Protein AF-A0A2Z5KDY7-F1 (afdb_monomer_lite)

Sequence (961 aa):
MNGAYDTPVAPAAYDPPRPTDVDALPHHDFATGDLTGWTVVSGTAFGDANVTTRTDWGWGGPFCQAETADDAAGHHLWGFNPAAGGDEATGVLRSATVVLGGDGVVDLLVSGGDDPDRLYAAVVRAAVVRADDGKVLAKATGRGVEQYRRVVFDLSAHRGERIYVEVVDRTTGGWGHINVDDVNVPVRRQHRPYTGPENTKGKERFPCHSQLIAHRGPCGKAPCLPHTVGSQAQDLRKREHDVTPATTSAFDLPDRLAHKAAPALIAGDERHFAAVADCLERSVAELTDRLEAERRAPGGKGRQAMDRDAEIHRLTARLRALRRFGLDLCLGHMVAADGSDPVYVGRLGLTDSEGRRLLVDWRSPAAEPFFGATHANPMGLASRRRYRWTDGRIADYWDEVFTADGADGHAALDDQSAFIASLGTNRSPRMRDVLGTIQADQDAIIRAGSRGALVVDGGPGTGKTVVALHRSAYLLYSDPRLGQHRRGGVLFVGPHRPYLSYVSDVLPSLGEEGVQTCVLRDLVEEGATAGEETDADVARLKSSADMVRAIEKAVRFYEEPPTEAMTVTTHWSDIRLGAADWAVAFEAAEPGTPHNEARDQVWEELLTILVDKHEGEVSEALLRTSLSQDRELLTAFDRAWPVLEATDLVGDLWSVPAYLRMCAPWLSRDEVRTLQRAEPQAWTVSDLPLLDAARQRLGDPETSRRTRLREAAVAAQRERMADVIDDLLQAHSYDDGEGVLVMLHGQDMRNSLVDESALPTATPDRLAGPFAHIVVDEAQELTDAEWRMLLLRCPSRSFTIVGDRAQARHGFTESWRERLERVGFDRIDLASLSINYRTPEEIMAEAEPVIRAALPDANVPVSIRSGGFPVVHGPVSDLRPVLDTWLAAHAEGTACVIGDPTFRPDSPRVRSLTPELSKGLEFDLVVLVDPEDFGTGIEGAVDHYVAMTRATQQLVVLTSS

Foldseek 3Di:
DDDPPPDADLQAPDDPDFDPQFDWFPCQFVLVLWQVQKDFPDWQLDGSLQWDLDQDPPPDHGQSAHCDPSRNSRTWGHSQPVVRQGLAIWTKMKGDKFAFATQNKKKKKKAFDDDQVAFKKFKWFADPPDRPVTDTPDIDGHDHDSHIGMDMDRRNVRHRTIIMIMGGFDGHDDRRTMIIGNTTGGGRDDPDDDDDDDDDDDDDDDDDDDDDDDDDDDDDDDDDDDDDDDDDDDDPDDDDDDDDPPDDFLADAPPVCVVCVDCLNCVVVRVLLVVVQVQLVVVLVVLVVVLVVLVPDDQDADPSNVVSVVSNVVSVLVNVLSVVARSQQWFWWFAFPVRDDIAIAGLDWTAGPVRRTSHDHCLDPVNLLQQQAALVRNVRTQKIKGFDDDPSHGHDMDMDGNDPVSPVRNPPPDLDDVLNVQLDDDSDPVVSRVVSVLRNLLSCLLQDDLFFEEEEAEDFQSCQVVSLLSSLLSCCVPPVCQDPVDQAHEEEEEADDVLVVVSVVVNVVSSDPRYHYDHLLVLFPCSVVAAADPDPLLLVVLLAPLVLQLLVVLQVVLLDFDQDWDWQDFPWDTFIGHRVLRVVLSVQQDPQDALLRSLVSSVVSSLVVRLVRDPDDDDSVVSSVRSVPRPVNVVNSCSSRPQDQLLVSQLCQQAPLVSVCSSRVVDDPVSSVVSHDPRSNSHHPSCRLNSLSNCSRNDDNCPVVLVVQQVVLLVVVLVVVVVVLVVVVVVPPDDDDPPVNVVVPDPVVSVVPDRPVPRDDPDDDSSNALHCEYEYAQQLQRGLSSLVSNCVSHVSNRYHYYHFQLLNLVHDQDDPVVSVVSSPTDDYHYRYRAERAQAAPQLLVVLVVLSCVQPVPGRRHHYSGHLVDHAAEEAPVCVVVVVVVVCVVDVDFAEEEEDDPPDDDPDPRYYYDYLSRLPSAAGQEYEYEALVPSDDHSNSSSSSSSRSSSHRRYYYYHYND

Structure (mmCIF, N/CA/C/O backbone):
data_AF-A0A2Z5KDY7-F1
#
_entry.id   AF-A0A2Z5KDY7-F1
#
loop_
_atom_site.group_PDB
_atom_site.id
_atom_site.type_symbol
_atom_site.label_atom_id
_atom_site.label_alt_id
_atom_site.label_comp_id
_atom_site.label_asym_id
_atom_site.label_entity_id
_atom_site.label_seq_id
_atom_site.pdbx_PDB_ins_code
_atom_site.Cartn_x
_atom_site.Cartn_y
_atom_site.Cartn_z
_atom_site.occupancy
_atom_site.B_iso_or_equiv
_atom_site.auth_seq_id
_atom_site.auth_comp_id
_atom_site.auth_asym_id
_atom_site.auth_atom_id
_atom_site.pdbx_PDB_model_num
ATOM 1 N N . MET A 1 1 ? -9.692 28.581 -15.760 1.00 26.81 1 MET A N 1
ATOM 2 C CA . MET A 1 1 ? -9.840 27.483 -16.732 1.00 26.81 1 MET A CA 1
ATOM 3 C C . MET A 1 1 ? -9.582 26.198 -15.975 1.00 26.81 1 MET A C 1
ATOM 5 O O . MET A 1 1 ? -8.531 26.080 -15.361 1.00 26.81 1 MET A O 1
ATOM 9 N N . ASN A 1 2 ? -10.598 25.343 -15.898 1.00 26.12 2 ASN A N 1
ATOM 10 C CA . ASN A 1 2 ? -10.528 24.025 -15.274 1.00 26.12 2 ASN A CA 1
ATOM 11 C C . ASN A 1 2 ? -9.865 23.035 -16.238 1.00 26.12 2 ASN A C 1
ATOM 13 O O . ASN A 1 2 ? -10.090 23.144 -17.441 1.00 26.12 2 ASN A O 1
ATOM 17 N N . GLY A 1 3 ? -9.146 22.050 -15.691 1.00 26.25 3 GLY A N 1
ATOM 18 C CA . GLY A 1 3 ? -8.931 20.762 -16.354 1.00 26.25 3 GLY A CA 1
ATOM 19 C C . GLY A 1 3 ? -7.475 20.348 -16.532 1.00 26.25 3 GLY A C 1
ATOM 20 O O . GLY A 1 3 ? -6.952 20.401 -17.636 1.00 26.25 3 GLY A O 1
ATOM 21 N N . ALA A 1 4 ? -6.854 19.868 -15.456 1.00 28.22 4 ALA A N 1
ATOM 22 C CA . ALA A 1 4 ? -5.738 18.937 -15.537 1.00 28.22 4 ALA A CA 1
ATOM 23 C C . ALA A 1 4 ? -6.299 17.534 -15.816 1.00 28.22 4 ALA A C 1
ATOM 25 O O . ALA A 1 4 ? -6.544 16.817 -14.862 1.00 28.22 4 ALA A O 1
ATOM 26 N N . TYR A 1 5 ? -6.560 17.199 -17.083 1.00 37.38 5 TYR A N 1
ATOM 27 C CA . TYR A 1 5 ? -6.760 15.842 -17.627 1.00 37.38 5 TYR A CA 1
ATOM 28 C C . TYR A 1 5 ? -6.625 15.961 -19.152 1.00 37.38 5 TYR A C 1
ATOM 30 O O . TYR A 1 5 ? -7.607 16.175 -19.852 1.00 37.38 5 TYR A O 1
ATOM 38 N N . ASP A 1 6 ? -5.387 15.942 -19.651 1.00 37.34 6 ASP A N 1
ATOM 39 C CA . ASP A 1 6 ? -5.067 16.182 -21.072 1.00 37.34 6 ASP A CA 1
ATOM 40 C C . ASP A 1 6 ? -4.493 14.930 -21.760 1.00 37.34 6 ASP A C 1
ATOM 42 O O . ASP A 1 6 ? -3.815 15.012 -22.780 1.00 37.34 6 ASP A O 1
ATOM 46 N N . THR A 1 7 ? -4.744 13.750 -21.188 1.00 36.41 7 THR A N 1
ATOM 47 C CA . THR A 1 7 ? -4.387 12.462 -21.792 1.00 36.41 7 THR A CA 1
ATOM 48 C C . THR A 1 7 ? -5.516 12.030 -22.735 1.00 36.41 7 THR A C 1
ATOM 50 O O . THR A 1 7 ? -6.668 12.012 -22.297 1.00 36.41 7 THR A O 1
ATOM 53 N N . PRO A 1 8 ? -5.247 11.662 -24.001 1.00 39.62 8 PRO A N 1
ATOM 54 C CA . PRO A 1 8 ? -6.239 10.978 -24.822 1.00 39.62 8 PRO A CA 1
ATOM 55 C C . PRO A 1 8 ? -6.511 9.605 -24.192 1.00 39.62 8 PRO A C 1
ATOM 57 O O . PRO A 1 8 ? -5.691 8.695 -24.269 1.00 39.62 8 PRO A O 1
ATOM 60 N N . VAL A 1 9 ? -7.632 9.483 -23.483 1.00 42.47 9 VAL A N 1
ATOM 61 C CA . VAL A 1 9 ? -8.119 8.205 -22.954 1.00 42.47 9 VAL A CA 1
ATOM 62 C C . VAL A 1 9 ? -8.743 7.448 -24.120 1.00 42.47 9 VAL A C 1
ATOM 64 O O . VAL A 1 9 ? -9.617 7.994 -24.791 1.00 42.47 9 VAL A O 1
ATOM 67 N N . ALA A 1 10 ? -8.302 6.210 -24.363 1.00 44.12 10 ALA A N 1
ATOM 68 C CA . ALA A 1 10 ? -8.981 5.310 -25.289 1.00 44.12 10 ALA A CA 1
ATOM 69 C C . ALA A 1 10 ? -10.461 5.190 -24.850 1.00 44.12 10 ALA A C 1
ATOM 71 O O . ALA A 1 10 ? -10.720 4.754 -23.726 1.00 44.12 10 ALA A O 1
ATOM 72 N N . PRO A 1 11 ? -11.430 5.600 -25.680 1.00 46.03 11 PRO A N 1
ATOM 73 C CA . PRO A 1 11 ? -12.824 5.800 -25.272 1.00 46.03 11 PRO A CA 1
ATOM 74 C C . PRO A 1 11 ? -13.507 4.5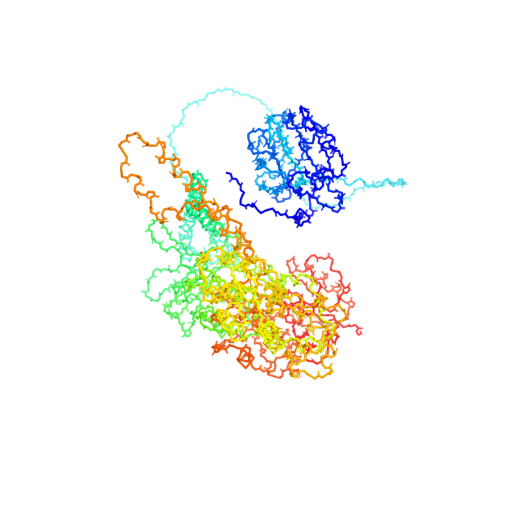66 -24.692 1.00 46.03 11 PRO A C 1
ATOM 76 O O . PRO A 1 11 ? -14.341 4.700 -23.806 1.00 46.03 11 PRO A O 1
ATOM 79 N N . ALA A 1 12 ? -13.110 3.374 -25.144 1.00 46.62 12 ALA A N 1
ATOM 80 C CA . ALA A 1 12 ? -13.675 2.102 -24.703 1.00 46.62 12 ALA A CA 1
ATOM 81 C C . ALA A 1 12 ? -13.376 1.758 -23.227 1.00 46.62 12 ALA A C 1
ATOM 83 O O . ALA A 1 12 ? -13.963 0.826 -22.686 1.00 46.62 12 ALA A O 1
ATOM 84 N N . ALA A 1 13 ? -12.456 2.472 -22.564 1.00 41.53 13 ALA A N 1
ATOM 85 C CA . ALA A 1 13 ? -11.949 2.108 -21.237 1.00 41.53 13 ALA A CA 1
ATOM 86 C C . ALA A 1 13 ? -12.475 2.976 -20.076 1.00 41.53 13 ALA A C 1
ATOM 88 O O . ALA A 1 13 ? -12.071 2.757 -18.932 1.00 41.53 13 ALA A O 1
ATOM 89 N N . TYR A 1 14 ? -13.337 3.967 -20.331 1.00 47.97 14 TYR A N 1
ATOM 90 C CA . TYR A 1 14 ? -13.803 4.896 -19.296 1.00 47.97 14 TYR A CA 1
ATOM 91 C C . TYR A 1 14 ? -15.318 4.811 -19.083 1.00 47.97 14 TYR A C 1
ATOM 93 O O . TYR A 1 14 ? -16.073 5.509 -19.748 1.00 47.97 14 TYR A O 1
ATOM 101 N N . ASP A 1 15 ? -15.743 4.002 -18.108 1.00 53.12 15 ASP A N 1
ATOM 102 C CA . ASP A 1 15 ? -17.080 4.090 -17.504 1.00 53.12 15 ASP A CA 1
ATOM 103 C C . ASP A 1 15 ? -16.909 4.375 -16.000 1.00 53.12 15 ASP A C 1
ATOM 105 O O . ASP A 1 15 ? -16.520 3.484 -15.233 1.00 53.12 15 ASP A O 1
ATOM 109 N N . PRO A 1 16 ? -17.077 5.631 -15.547 1.00 50.53 16 PRO A N 1
ATOM 110 C CA . PRO A 1 16 ? -16.961 5.946 -14.133 1.00 50.53 16 PRO A CA 1
ATOM 111 C C . PRO A 1 16 ? -18.096 5.253 -13.359 1.00 50.53 16 PRO A C 1
ATOM 113 O O . PRO A 1 16 ? -19.230 5.207 -13.839 1.00 50.53 16 PRO A O 1
ATOM 116 N N . PRO A 1 17 ? -17.845 4.728 -12.143 1.00 45.31 17 PRO A N 1
ATOM 117 C CA . PRO A 1 17 ? -18.868 4.046 -11.359 1.00 45.31 17 PRO A CA 1
ATOM 118 C C . PRO A 1 17 ? -20.034 4.996 -11.063 1.00 45.31 17 PRO A C 1
ATOM 120 O O . PRO A 1 17 ? -19.940 5.877 -10.206 1.00 45.31 17 PRO A O 1
ATOM 123 N N . ARG A 1 18 ? -21.152 4.819 -11.775 1.00 55.50 18 ARG A N 1
ATOM 124 C CA . ARG A 1 18 ? -22.355 5.630 -11.571 1.00 55.50 18 ARG A CA 1
ATOM 125 C C . ARG A 1 18 ? -23.028 5.208 -10.258 1.00 55.50 18 ARG A C 1
ATOM 127 O O . ARG A 1 18 ? -23.240 4.011 -10.039 1.00 55.50 18 ARG A O 1
ATOM 134 N N . PRO A 1 19 ? -23.399 6.152 -9.375 1.00 58.97 19 PRO A N 1
ATOM 135 C CA . PRO A 1 19 ? -24.232 5.850 -8.216 1.00 58.97 19 PRO A CA 1
ATOM 136 C C . PRO A 1 19 ? -25.509 5.103 -8.633 1.00 58.97 19 PRO A C 1
ATOM 138 O O . PRO A 1 19 ? -26.116 5.406 -9.658 1.00 58.97 19 PRO A O 1
ATOM 141 N N . THR A 1 20 ? -25.958 4.127 -7.843 1.00 57.06 20 THR A N 1
ATOM 142 C CA . THR A 1 20 ? -27.098 3.256 -8.201 1.00 57.06 20 THR A CA 1
ATOM 143 C C . THR A 1 20 ? -28.461 3.975 -8.236 1.00 57.06 20 THR A C 1
ATOM 145 O O . THR A 1 20 ? -29.475 3.380 -8.618 1.00 57.06 20 THR A O 1
ATOM 148 N N . ASP A 1 21 ? -28.506 5.256 -7.859 1.00 65.56 21 ASP A N 1
ATOM 149 C CA . ASP A 1 21 ? -29.701 6.096 -7.747 1.00 65.56 21 ASP A CA 1
ATOM 150 C C . ASP A 1 21 ? -29.864 7.149 -8.868 1.00 65.56 21 ASP A C 1
ATOM 152 O O . ASP A 1 21 ? -30.786 7.972 -8.802 1.00 65.56 21 ASP A O 1
ATOM 156 N N . VAL A 1 22 ? -29.041 7.103 -9.922 1.00 77.94 22 VAL A N 1
ATOM 157 C CA . VAL A 1 22 ? -29.132 8.000 -11.090 1.00 77.94 22 VAL A CA 1
ATOM 158 C C . VAL A 1 22 ? -29.428 7.275 -12.406 1.00 77.94 22 VAL A C 1
ATOM 160 O O . VAL A 1 22 ? -29.150 6.090 -12.556 1.00 77.94 22 VAL A O 1
ATOM 163 N N . ASP A 1 23 ? -30.014 8.005 -13.356 1.00 82.75 23 ASP A N 1
ATOM 164 C CA . ASP A 1 23 ? -30.161 7.617 -14.765 1.00 82.75 23 ASP A CA 1
ATOM 165 C C . ASP A 1 23 ? -29.117 8.354 -15.631 1.00 82.75 23 ASP A C 1
ATOM 167 O O . ASP A 1 23 ? -28.486 9.309 -15.176 1.00 82.75 23 ASP A O 1
ATOM 171 N N . ALA A 1 24 ? -28.942 7.932 -16.885 1.00 81.62 24 ALA A N 1
ATOM 172 C CA . ALA A 1 24 ? -28.132 8.642 -17.878 1.00 81.62 24 ALA A CA 1
ATOM 173 C C . ALA A 1 24 ? -28.938 9.749 -18.584 1.00 81.62 24 ALA A C 1
ATOM 175 O O . ALA A 1 24 ? -30.175 9.735 -18.587 1.00 81.62 24 ALA A O 1
ATOM 176 N N . LEU A 1 25 ? -28.244 10.693 -19.226 1.00 83.81 25 LEU A N 1
ATOM 177 C CA . LEU A 1 25 ? -28.882 11.589 -20.190 1.00 83.81 25 LEU A CA 1
ATOM 178 C C . LEU A 1 25 ? -29.445 10.750 -21.355 1.00 83.81 25 LEU A C 1
ATOM 180 O O . LEU A 1 25 ? -28.732 9.897 -21.879 1.00 83.81 25 LEU A O 1
ATOM 184 N N . PRO A 1 26 ? -30.705 10.955 -21.779 1.00 83.12 26 PRO A N 1
ATOM 185 C CA . PRO A 1 26 ? -31.254 10.230 -22.921 1.00 83.12 26 PRO A CA 1
ATOM 186 C C . PRO A 1 26 ? -30.438 10.486 -24.194 1.00 83.12 26 PRO A C 1
ATOM 188 O O . PRO A 1 26 ? -30.185 11.647 -24.513 1.00 83.12 26 PRO A O 1
ATOM 191 N N . HIS A 1 27 ? -30.090 9.420 -24.924 1.00 82.69 27 HIS A N 1
ATOM 192 C CA . HIS A 1 27 ? -29.301 9.475 -26.166 1.00 82.69 27 HIS A CA 1
ATOM 193 C C . HIS A 1 27 ? -27.972 10.232 -26.000 1.00 82.69 27 HIS A C 1
ATOM 195 O O . HIS A 1 27 ? -27.631 11.108 -26.796 1.00 82.69 27 HIS A O 1
ATOM 201 N N . HIS A 1 28 ? -27.251 9.938 -24.918 1.00 83.06 28 HIS A N 1
ATOM 202 C CA . HIS A 1 28 ? -25.968 10.567 -24.612 1.00 83.06 28 HIS A CA 1
ATOM 203 C C . HIS A 1 28 ? -24.824 10.226 -25.572 1.00 83.06 28 HIS A C 1
ATOM 205 O O . HIS A 1 28 ? -23.893 11.011 -25.705 1.00 83.06 28 HIS A O 1
ATOM 211 N N . ASP A 1 29 ? -24.922 9.084 -26.232 1.00 81.00 29 ASP A N 1
ATOM 212 C CA . ASP A 1 29 ? -23.902 8.403 -27.030 1.00 81.00 29 ASP A CA 1
ATOM 213 C C . ASP A 1 29 ? -24.326 8.263 -28.500 1.00 81.00 29 ASP A C 1
ATOM 215 O O . ASP A 1 29 ? -23.707 7.540 -29.259 1.00 81.00 29 ASP A O 1
ATOM 219 N N . PHE A 1 30 ? -25.419 8.918 -28.916 1.00 87.25 30 PHE A N 1
ATOM 220 C CA . PHE A 1 30 ? -25.912 8.922 -30.305 1.00 87.25 30 PHE A CA 1
ATOM 221 C C . PHE A 1 30 ? -26.147 7.534 -30.940 1.00 87.25 30 PHE A C 1
ATOM 223 O O . PHE A 1 30 ? -26.316 7.435 -32.156 1.00 87.25 30 PHE A O 1
ATOM 230 N N . ALA A 1 31 ? -26.279 6.488 -30.116 1.00 83.88 31 ALA A N 1
ATOM 231 C CA . ALA A 1 31 ? -26.423 5.081 -30.502 1.00 83.88 31 ALA A CA 1
ATOM 232 C C . ALA A 1 31 ? -27.543 4.777 -31.512 1.00 83.88 31 ALA A C 1
ATOM 234 O O . ALA A 1 31 ? -27.550 3.741 -32.175 1.00 83.88 31 ALA A O 1
ATOM 235 N N . THR A 1 32 ? -28.538 5.661 -31.621 1.00 81.62 32 THR A N 1
ATOM 236 C CA . THR A 1 32 ? -29.651 5.522 -32.566 1.00 81.62 32 THR A CA 1
ATOM 237 C C . THR A 1 32 ? -29.293 5.916 -34.000 1.00 81.62 32 THR A C 1
ATOM 239 O O . THR A 1 32 ? -30.111 5.702 -34.895 1.00 81.62 32 THR A O 1
ATOM 242 N N . GLY A 1 33 ? -28.095 6.464 -34.235 1.00 81.06 33 GLY A N 1
ATOM 243 C CA . GLY A 1 33 ? -27.651 6.936 -35.549 1.00 81.06 33 GLY A CA 1
ATOM 244 C C . GLY A 1 33 ? -28.365 8.203 -36.025 1.00 81.06 33 GLY A C 1
ATOM 245 O O . GLY A 1 33 ? -28.342 8.517 -37.213 1.00 81.06 33 GLY A O 1
ATOM 246 N N . ASP A 1 34 ? -29.021 8.915 -35.109 1.00 85.88 34 ASP A N 1
ATOM 247 C CA . ASP A 1 34 ? -29.758 10.152 -35.349 1.00 85.88 34 ASP A CA 1
ATOM 248 C C . ASP A 1 34 ? -29.672 11.081 -34.125 1.00 85.88 34 ASP A C 1
ATOM 250 O O . ASP A 1 34 ? -29.101 10.732 -33.090 1.00 85.88 34 ASP A O 1
ATOM 254 N N . LEU A 1 35 ? -30.236 12.286 -34.227 1.00 86.69 35 LEU A N 1
ATOM 255 C CA . LEU A 1 35 ? -30.256 13.254 -33.127 1.00 86.69 35 LEU A CA 1
ATOM 256 C C . LEU A 1 35 ? -31.479 13.095 -32.208 1.00 86.69 35 LEU A C 1
ATOM 258 O O . LEU A 1 35 ? -31.908 14.068 -31.577 1.00 86.69 35 LEU A O 1
ATOM 262 N N . THR A 1 36 ? -32.074 11.900 -32.109 1.00 84.75 36 THR A N 1
ATOM 263 C CA . THR A 1 36 ? -33.229 11.673 -31.227 1.00 84.75 36 THR A CA 1
ATOM 264 C C . THR A 1 36 ? -32.893 12.085 -29.788 1.00 84.75 36 THR A C 1
ATOM 266 O O . THR A 1 36 ? -31.851 11.746 -29.245 1.00 84.75 36 THR A O 1
ATOM 269 N N . GLY A 1 37 ? -33.765 12.874 -29.151 1.00 77.88 37 GLY A N 1
ATOM 270 C CA . GLY A 1 37 ? -33.530 13.410 -27.798 1.00 77.88 37 GLY A CA 1
ATOM 271 C C . GLY A 1 37 ? -32.736 14.723 -27.745 1.00 77.88 37 GLY A C 1
ATOM 272 O O . GLY A 1 37 ? -32.747 15.395 -26.707 1.00 77.88 37 GLY A O 1
ATOM 273 N N . TRP A 1 38 ? -32.151 15.147 -28.866 1.00 90.25 38 TRP A N 1
ATOM 274 C CA . TRP A 1 38 ? -31.514 16.448 -29.047 1.00 90.25 38 TRP A CA 1
ATOM 275 C C . TRP A 1 38 ? -32.331 17.324 -30.009 1.00 90.25 38 TRP A C 1
ATOM 277 O O . TRP A 1 38 ? -33.062 16.859 -30.875 1.00 90.25 38 TRP A O 1
ATOM 287 N N . THR A 1 39 ? -32.276 18.638 -29.815 1.00 90.06 39 THR A N 1
ATOM 288 C CA . THR A 1 39 ? -33.016 19.635 -30.593 1.00 90.06 39 THR A CA 1
ATOM 289 C C . THR A 1 39 ? -32.033 20.566 -31.279 1.00 90.06 39 THR A C 1
ATOM 291 O O . THR A 1 39 ? -31.266 21.262 -30.611 1.00 90.06 39 THR A O 1
ATOM 294 N N . VAL A 1 40 ? -32.079 20.625 -32.610 1.00 89.44 40 VAL A N 1
ATOM 295 C CA . VAL A 1 40 ? -31.365 21.650 -33.379 1.00 89.44 40 VAL A CA 1
ATOM 296 C C . VAL A 1 40 ? -32.079 22.982 -33.155 1.00 89.44 40 VAL A C 1
ATOM 298 O O . VAL A 1 40 ? -33.203 23.193 -33.606 1.00 89.44 40 VAL A O 1
ATOM 301 N N . VAL A 1 41 ? -31.445 23.872 -32.397 1.00 87.06 41 VAL A N 1
ATOM 302 C CA . VAL A 1 41 ? -31.995 25.179 -32.016 1.00 87.06 41 VAL A CA 1
ATOM 303 C C . VAL A 1 41 ? -31.903 26.162 -33.183 1.00 87.06 41 VAL A C 1
ATOM 305 O O . VAL A 1 41 ? -32.799 26.982 -33.376 1.00 87.06 41 VAL A O 1
ATOM 308 N N . SER A 1 42 ? -30.826 26.094 -33.971 1.00 87.19 42 SER A N 1
ATOM 309 C CA . SER A 1 42 ? -30.630 26.946 -35.149 1.00 87.19 42 SER A CA 1
ATOM 310 C C . SER A 1 42 ? -29.528 26.415 -36.065 1.00 87.19 42 SER A C 1
ATOM 312 O O . SER A 1 42 ? -28.658 25.682 -35.602 1.00 87.19 42 SER A O 1
ATOM 314 N N . GLY A 1 43 ? -29.529 26.855 -37.327 1.00 87.06 43 GLY A N 1
ATOM 315 C CA . GLY A 1 43 ? -28.455 26.587 -38.286 1.00 87.06 43 GLY A CA 1
ATOM 316 C C . GLY A 1 43 ? -28.528 25.217 -38.967 1.00 87.06 43 GLY A C 1
ATOM 317 O O . GLY A 1 43 ? -29.532 24.518 -38.854 1.00 87.06 43 GLY A O 1
ATOM 318 N N . THR A 1 44 ? -27.481 24.874 -39.718 1.00 85.00 44 THR A N 1
ATOM 319 C CA . THR A 1 44 ? -27.375 23.633 -40.509 1.00 85.00 44 THR A CA 1
ATOM 320 C C . THR A 1 44 ? -26.127 22.810 -40.190 1.00 85.00 44 THR A C 1
ATOM 322 O O . THR A 1 44 ? -25.909 21.809 -40.856 1.00 85.00 44 THR A O 1
ATOM 325 N N . ALA A 1 45 ? -25.318 23.203 -39.196 1.00 85.12 45 ALA A N 1
ATOM 326 C CA . ALA A 1 45 ? -24.138 22.429 -38.778 1.00 85.12 45 ALA A CA 1
ATOM 327 C C . ALA A 1 45 ? -24.478 21.056 -38.181 1.00 85.12 45 ALA A C 1
ATOM 329 O O . ALA A 1 45 ? -23.651 20.152 -38.198 1.00 85.12 45 ALA A O 1
ATOM 330 N N . PHE A 1 46 ? -25.695 20.894 -37.652 1.00 89.81 46 PHE A N 1
ATOM 331 C CA . PHE A 1 46 ? -26.118 19.673 -36.977 1.00 89.81 46 PHE A CA 1
ATOM 332 C C . PHE A 1 46 ? -27.411 19.135 -37.590 1.00 89.81 46 PHE A C 1
ATOM 334 O O . PHE A 1 46 ? -28.418 19.842 -37.666 1.00 89.81 46 PHE A O 1
ATOM 341 N N . GLY A 1 47 ? -27.388 17.866 -37.981 1.00 87.19 47 GLY A N 1
ATOM 342 C CA . GLY A 1 47 ? -28.534 17.076 -38.416 1.00 87.19 47 GLY A CA 1
ATOM 343 C C . GLY A 1 47 ? -28.221 15.583 -38.319 1.00 87.19 47 GLY A C 1
ATOM 344 O O . GLY A 1 47 ? -27.089 15.209 -38.028 1.00 87.19 47 GLY A O 1
ATOM 345 N N . ASP A 1 48 ? -29.199 14.720 -38.599 1.00 88.12 48 ASP A N 1
ATOM 346 C CA . ASP A 1 48 ? -29.006 13.260 -38.510 1.00 88.12 48 ASP A CA 1
ATOM 347 C C . ASP A 1 48 ? -27.880 12.765 -39.431 1.00 88.12 48 ASP A C 1
ATOM 349 O O . ASP A 1 48 ? -27.163 11.830 -39.103 1.00 88.12 48 ASP A O 1
ATOM 353 N N . ALA A 1 49 ? -27.651 13.451 -40.556 1.00 85.62 49 ALA A N 1
ATOM 354 C CA . ALA A 1 49 ? -26.540 13.156 -41.457 1.00 85.62 49 ALA A CA 1
ATOM 355 C C . ALA A 1 49 ? -25.154 13.380 -40.821 1.00 85.62 49 ALA A C 1
ATOM 357 O O . ALA A 1 49 ? -24.173 12.856 -41.337 1.00 85.62 49 ALA A O 1
ATOM 358 N N . ASN A 1 50 ? -25.042 14.155 -39.738 1.00 88.88 50 ASN A N 1
ATOM 359 C CA . ASN A 1 50 ? -23.786 14.396 -39.024 1.00 88.88 50 ASN A CA 1
ATOM 360 C C . ASN A 1 50 ? -23.461 13.300 -37.998 1.00 88.88 50 ASN A C 1
ATOM 362 O O . ASN A 1 50 ? -22.333 13.263 -37.512 1.00 88.88 50 ASN A O 1
ATOM 366 N N . VAL A 1 51 ? -24.407 12.412 -37.677 1.00 90.31 51 VAL A N 1
ATOM 367 C CA . VAL A 1 51 ? -24.137 11.235 -36.845 1.00 90.31 51 VAL A CA 1
ATOM 368 C C . VAL A 1 51 ? -23.576 10.135 -37.742 1.00 90.31 51 VAL A C 1
ATOM 370 O O . VAL A 1 51 ? -24.196 9.738 -38.728 1.00 90.31 51 VAL A O 1
ATOM 373 N N . THR A 1 52 ? -22.366 9.671 -37.443 1.00 88.31 52 THR A N 1
ATOM 374 C CA . THR A 1 52 ? -21.628 8.730 -38.292 1.00 88.31 52 THR A CA 1
ATOM 375 C C . THR A 1 52 ? -20.970 7.639 -37.458 1.00 88.31 52 THR A C 1
ATOM 377 O O . THR A 1 52 ? -20.686 7.840 -36.288 1.00 88.31 52 THR A O 1
ATOM 380 N N . THR A 1 53 ? -20.686 6.496 -38.081 1.00 88.25 53 THR A N 1
ATOM 381 C CA . THR A 1 53 ? -19.945 5.362 -37.492 1.00 88.25 53 THR A CA 1
ATOM 382 C C . THR A 1 53 ? -18.534 5.263 -38.079 1.00 88.25 53 THR A C 1
ATOM 384 O O . THR A 1 53 ? -18.003 4.173 -38.305 1.00 88.25 53 THR A O 1
ATOM 387 N N . ARG A 1 54 ? -17.960 6.394 -38.510 1.00 86.19 54 ARG A N 1
ATOM 388 C CA . ARG A 1 54 ? -16.657 6.377 -39.182 1.00 86.19 54 ARG A CA 1
ATOM 389 C C . ARG A 1 54 ? -15.584 6.305 -38.114 1.00 86.19 54 ARG A C 1
ATOM 391 O O . ARG A 1 54 ? -15.535 7.144 -37.238 1.00 86.19 54 ARG A O 1
ATOM 398 N N . THR A 1 55 ? -14.663 5.366 -38.244 1.00 81.88 55 THR A N 1
ATOM 399 C CA . THR A 1 55 ? -13.533 5.247 -37.314 1.00 81.88 55 THR A CA 1
ATOM 400 C C . THR A 1 55 ? -12.388 6.208 -37.642 1.00 81.88 55 THR A C 1
ATOM 402 O O . THR A 1 55 ? -11.511 6.413 -36.811 1.00 81.88 55 THR A O 1
ATOM 405 N N . ASP A 1 56 ? -12.383 6.808 -38.840 1.00 82.62 56 ASP A N 1
ATOM 406 C CA . ASP A 1 56 ? -11.378 7.769 -39.309 1.00 82.62 56 ASP A CA 1
ATOM 407 C C . ASP A 1 56 ? -11.987 8.944 -40.091 1.00 82.62 56 ASP A C 1
ATOM 409 O O . ASP A 1 56 ? -13.027 8.823 -40.757 1.00 82.62 56 ASP A O 1
ATOM 413 N N . TRP A 1 57 ? -11.282 10.078 -40.055 1.00 82.12 57 TRP A N 1
ATOM 414 C CA . TRP A 1 57 ? -11.613 11.285 -40.821 1.00 82.12 57 TRP A CA 1
ATOM 415 C C . TRP A 1 57 ? -10.962 11.316 -42.213 1.00 82.12 57 TRP A C 1
ATOM 417 O O . TRP A 1 57 ? -11.033 12.321 -42.903 1.00 82.12 57 TRP A O 1
ATOM 427 N N . GLY A 1 58 ? -10.322 10.234 -42.668 1.00 74.38 58 GLY A N 1
ATOM 428 C CA . GLY A 1 58 ? -9.874 10.068 -44.058 1.00 74.38 58 GLY A CA 1
ATOM 429 C C . GLY A 1 58 ? -8.547 10.719 -44.486 1.00 74.38 58 GLY A C 1
ATOM 430 O O . GLY A 1 58 ? -8.037 10.341 -45.540 1.00 74.38 58 GLY A O 1
ATOM 431 N N . TRP A 1 59 ? -7.947 11.644 -43.721 1.00 72.19 59 TRP A N 1
ATOM 432 C CA . TRP A 1 59 ? -6.666 12.295 -44.095 1.00 72.19 59 TRP A CA 1
ATOM 433 C C . TRP A 1 59 ? -5.652 12.501 -42.955 1.00 72.19 59 TRP A C 1
ATOM 435 O O . TRP A 1 59 ? -4.670 13.217 -43.148 1.00 72.19 59 TRP A O 1
ATOM 445 N N . GLY A 1 60 ? -5.832 11.891 -41.775 1.00 56.69 60 GLY A N 1
ATOM 446 C CA . GLY A 1 60 ? -4.868 12.107 -40.683 1.00 56.69 60 GLY A CA 1
ATOM 447 C C . GLY A 1 60 ? -4.953 11.261 -39.407 1.00 56.69 60 GLY A C 1
ATOM 448 O O . GLY A 1 60 ? -4.173 11.549 -38.506 1.00 56.69 60 GLY A O 1
ATOM 449 N N . GLY A 1 61 ? -5.825 10.250 -39.290 1.00 72.19 61 GLY A N 1
ATOM 450 C CA . GLY A 1 61 ? -5.875 9.371 -38.106 1.00 72.19 61 GLY A CA 1
ATOM 451 C C . GLY A 1 61 ? -7.285 8.908 -37.700 1.00 72.19 61 GLY A C 1
ATOM 452 O O . GLY A 1 61 ? -8.253 9.260 -38.381 1.00 72.19 61 GLY A O 1
ATOM 453 N N . PRO A 1 62 ? -7.399 8.080 -36.641 1.00 85.12 62 PRO A N 1
ATOM 454 C CA . PRO A 1 62 ? -8.674 7.586 -36.121 1.00 85.12 62 PRO A CA 1
ATOM 455 C C . PRO A 1 62 ? -9.327 8.570 -35.140 1.00 85.12 62 PRO A C 1
ATOM 457 O O . PRO A 1 62 ? -8.628 9.157 -34.312 1.00 85.12 62 PRO A O 1
ATOM 460 N N . PHE A 1 63 ? -10.660 8.698 -35.176 1.00 81.06 63 PHE A N 1
ATOM 461 C CA . PHE A 1 63 ? -11.428 9.572 -34.269 1.00 81.06 63 PHE A CA 1
ATOM 462 C C . PHE A 1 63 ? -11.223 9.224 -32.799 1.00 81.06 63 PHE A C 1
ATOM 464 O O . PHE A 1 63 ? -11.205 10.131 -31.967 1.00 81.06 63 PHE A O 1
ATOM 471 N N . CYS A 1 64 ? -11.043 7.935 -32.491 1.00 84.50 64 CYS A N 1
ATOM 472 C CA . CYS A 1 64 ? -11.142 7.423 -31.129 1.00 84.50 64 CYS A CA 1
ATOM 473 C C . CYS A 1 64 ? -12.467 7.893 -30.509 1.00 84.50 64 CYS A C 1
ATOM 475 O O . CYS A 1 64 ? -12.461 8.630 -29.532 1.00 84.50 64 CYS A O 1
ATOM 477 N N . GLN A 1 65 ? -13.589 7.508 -31.109 1.00 83.50 65 GLN A N 1
ATOM 478 C CA . GLN A 1 65 ? -14.941 7.704 -30.581 1.00 83.50 65 GLN A CA 1
ATOM 479 C C . GLN A 1 65 ? -15.324 6.598 -29.581 1.00 83.50 65 GLN A C 1
ATOM 481 O O . GLN A 1 65 ? -14.652 5.565 -29.523 1.00 83.50 65 GLN A O 1
ATOM 486 N N . ALA A 1 66 ? -16.362 6.811 -28.772 1.00 80.69 66 ALA A N 1
ATOM 487 C CA . ALA A 1 66 ? -16.810 5.831 -27.787 1.00 80.69 66 ALA A CA 1
ATOM 488 C C . ALA A 1 66 ? -17.380 4.566 -28.439 1.00 80.69 66 ALA A C 1
ATOM 490 O O . ALA A 1 66 ? -18.093 4.622 -29.434 1.00 80.69 66 ALA A O 1
ATOM 491 N N . GLU A 1 67 ? -17.072 3.416 -27.841 1.00 73.94 67 GLU A N 1
ATOM 492 C CA . GLU A 1 67 ? -17.705 2.133 -28.142 1.00 73.94 67 GLU A CA 1
ATOM 493 C C . GLU A 1 67 ? -18.288 1.620 -26.825 1.00 73.94 67 GLU A C 1
ATOM 495 O O . GLU A 1 67 ? -17.549 1.244 -25.911 1.00 73.94 67 GLU A O 1
ATOM 500 N N . THR A 1 68 ? -19.612 1.672 -26.690 1.00 65.19 68 THR A N 1
ATOM 501 C CA . THR A 1 68 ? -20.314 1.230 -25.478 1.00 65.19 68 THR A CA 1
ATOM 502 C C . THR A 1 68 ? -20.988 -0.118 -25.724 1.00 65.19 68 THR A C 1
ATOM 504 O O . THR A 1 68 ? -21.167 -0.553 -26.862 1.00 65.19 68 THR A O 1
ATOM 507 N N . ALA A 1 69 ? -21.391 -0.811 -24.655 1.00 62.38 69 ALA A N 1
ATOM 508 C CA . ALA A 1 69 ? -22.147 -2.060 -24.788 1.00 62.38 69 ALA A CA 1
ATOM 509 C C . ALA A 1 69 ? -23.497 -1.863 -25.512 1.00 62.38 69 ALA A C 1
ATOM 511 O O . ALA A 1 69 ? -23.994 -2.801 -26.138 1.00 62.38 69 ALA A O 1
ATOM 512 N N . ASP A 1 70 ? -24.060 -0.653 -25.431 1.00 61.53 70 ASP A N 1
ATOM 513 C CA . ASP A 1 70 ? -25.320 -0.267 -26.066 1.00 61.53 70 ASP A CA 1
ATOM 514 C C . ASP A 1 70 ? -25.120 0.298 -27.492 1.00 61.53 70 ASP A C 1
ATOM 516 O O . ASP A 1 70 ? -26.057 0.256 -28.291 1.00 61.53 70 ASP A O 1
ATOM 520 N N . ASP A 1 71 ? -23.898 0.722 -27.850 1.00 63.94 71 ASP A N 1
ATOM 521 C CA . ASP A 1 71 ? -23.499 1.142 -29.198 1.00 63.94 71 ASP A CA 1
ATOM 522 C C . ASP A 1 71 ? -22.150 0.558 -29.651 1.00 63.94 71 ASP A C 1
ATOM 524 O O . ASP A 1 71 ? -21.113 1.223 -29.706 1.00 63.94 71 ASP A O 1
ATOM 528 N N . ALA A 1 72 ? -22.180 -0.709 -30.061 1.00 65.62 72 ALA A N 1
ATOM 529 C CA . ALA A 1 72 ? -21.009 -1.390 -30.612 1.00 65.62 72 ALA A CA 1
ATOM 530 C C . ALA A 1 72 ? -20.579 -0.871 -32.003 1.00 65.62 72 ALA A C 1
ATOM 532 O O . ALA A 1 72 ? -19.558 -1.314 -32.525 1.00 65.62 72 ALA A O 1
ATOM 533 N N . ALA A 1 73 ? -21.369 0.000 -32.643 1.00 70.88 73 ALA A N 1
ATOM 534 C CA . ALA A 1 73 ? -21.037 0.582 -33.944 1.00 70.88 73 ALA A CA 1
ATOM 535 C C . ALA A 1 73 ? -20.272 1.914 -33.821 1.00 70.88 73 ALA A C 1
ATOM 537 O O . ALA A 1 73 ? -19.749 2.391 -34.832 1.00 70.88 73 ALA A O 1
ATOM 538 N N . GLY A 1 74 ? -20.194 2.481 -32.610 1.00 80.00 74 GLY A N 1
ATOM 539 C CA . GLY A 1 74 ? -19.465 3.708 -32.300 1.00 80.00 74 GLY A CA 1
ATOM 540 C C . GLY A 1 74 ? -19.993 4.909 -33.076 1.00 80.00 74 GLY A C 1
ATOM 541 O O . GLY A 1 74 ? -19.254 5.510 -33.862 1.00 80.00 74 GLY A O 1
ATOM 542 N N . HIS A 1 75 ? -21.283 5.212 -32.926 1.00 89.38 75 HIS A N 1
ATOM 543 C CA . HIS A 1 75 ? -21.882 6.415 -33.481 1.00 89.38 75 HIS A CA 1
ATOM 544 C C . HIS A 1 75 ? -21.360 7.641 -32.744 1.00 89.38 75 HIS A C 1
ATOM 546 O O . HIS A 1 75 ? -21.251 7.662 -31.528 1.00 89.38 75 HIS A O 1
ATOM 552 N N . HIS A 1 76 ? -21.071 8.695 -33.494 1.00 91.00 76 HIS A N 1
ATOM 553 C CA . HIS A 1 76 ? -20.607 9.950 -32.923 1.00 91.00 76 HIS A CA 1
ATOM 554 C C . HIS A 1 76 ? -21.017 11.129 -33.805 1.00 91.00 76 HIS A C 1
ATOM 556 O O . HIS A 1 76 ? -21.273 10.974 -35.006 1.00 91.00 76 HIS A O 1
ATOM 562 N N . LEU A 1 77 ? -21.083 12.329 -33.221 1.00 92.56 77 LEU A N 1
ATOM 563 C CA . LEU A 1 77 ? -21.435 13.544 -33.952 1.00 92.56 77 LEU A CA 1
ATOM 564 C C . LEU A 1 77 ? -20.188 14.158 -34.598 1.00 92.56 77 LEU A C 1
ATOM 566 O O . LEU A 1 77 ? -19.362 14.769 -33.914 1.00 92.56 77 LEU A O 1
ATOM 570 N N . TRP A 1 78 ? -20.092 14.039 -35.923 1.00 91.81 78 TRP A N 1
ATOM 571 C CA . TRP A 1 78 ? -19.039 14.643 -36.737 1.00 91.81 78 TRP A CA 1
ATOM 572 C C . TRP A 1 78 ? -19.527 15.944 -37.390 1.00 91.81 78 TRP A C 1
ATOM 574 O O . TRP A 1 78 ? -20.258 15.939 -38.389 1.00 91.81 78 TRP A O 1
ATOM 584 N N . GLY A 1 79 ? -19.113 17.076 -36.816 1.00 85.88 79 GLY A N 1
ATOM 585 C CA . GLY A 1 79 ? -19.521 18.418 -37.231 1.00 85.88 79 GLY A CA 1
ATOM 586 C C . GLY A 1 79 ? -19.034 18.806 -38.627 1.00 85.88 79 GLY A C 1
ATOM 587 O O . GLY A 1 79 ? -19.746 19.506 -39.337 1.00 85.88 79 GLY A O 1
ATOM 588 N N . PHE A 1 80 ? -17.879 18.294 -39.073 1.00 87.06 80 PHE A N 1
ATOM 589 C CA . PHE A 1 80 ? -17.353 18.612 -40.404 1.00 87.06 80 PHE A CA 1
ATOM 590 C C . PHE A 1 80 ? -18.152 17.976 -41.543 1.00 87.06 80 PHE A C 1
ATOM 592 O O . PHE A 1 80 ? -18.126 18.531 -42.631 1.00 87.06 80 PHE A O 1
ATOM 599 N N . ASN A 1 81 ? -18.792 16.810 -41.347 1.00 83.31 81 ASN A N 1
ATOM 600 C CA . ASN A 1 81 ? -19.198 15.883 -42.419 1.00 83.31 81 ASN A CA 1
ATOM 601 C C . ASN A 1 81 ? -19.364 16.554 -43.812 1.00 83.31 81 ASN A C 1
ATOM 603 O O . ASN A 1 81 ? -20.306 17.330 -44.020 1.00 83.31 81 ASN A O 1
ATOM 607 N N . PRO A 1 82 ? -18.498 16.241 -44.802 1.00 77.38 82 PRO A N 1
ATOM 608 C CA . PRO A 1 82 ? -18.453 16.967 -46.072 1.00 77.38 82 PRO A CA 1
ATOM 609 C C . PRO A 1 82 ? -19.736 16.812 -46.901 1.00 77.38 82 PRO A C 1
ATOM 611 O O . PRO A 1 82 ? -20.014 17.636 -47.770 1.00 77.38 82 PRO A O 1
ATOM 614 N N . ALA A 1 83 ? -20.539 15.775 -46.636 1.00 76.56 83 ALA A N 1
ATOM 615 C CA . ALA A 1 83 ? -21.845 15.579 -47.262 1.00 76.56 83 ALA A CA 1
ATOM 616 C C . ALA A 1 83 ? -22.970 16.409 -46.606 1.00 76.56 83 ALA A C 1
ATOM 618 O O . ALA A 1 83 ? -24.054 16.513 -47.179 1.00 76.56 83 ALA A O 1
ATOM 619 N N . ALA A 1 84 ? -22.717 16.998 -45.432 1.00 75.81 84 ALA A N 1
ATOM 620 C CA . ALA A 1 84 ? -23.683 17.718 -44.602 1.00 75.81 84 ALA A CA 1
ATOM 621 C C . ALA A 1 84 ? -23.344 19.210 -44.391 1.00 75.81 84 ALA A C 1
ATOM 623 O O . ALA A 1 84 ? -23.983 19.867 -43.578 1.00 75.81 84 ALA A O 1
ATOM 624 N N . GLY A 1 85 ? -22.400 19.773 -45.154 1.00 73.25 85 GLY A N 1
ATOM 625 C CA . GLY A 1 85 ? -22.142 21.220 -45.180 1.00 73.25 85 GLY A CA 1
ATOM 626 C C . GLY A 1 85 ? -20.703 21.639 -44.894 1.00 73.25 85 GLY A C 1
ATOM 627 O O . GLY A 1 85 ? -20.359 22.778 -45.209 1.00 73.25 85 GLY A O 1
ATOM 628 N N . GLY A 1 86 ? -19.845 20.735 -44.409 1.00 83.25 86 GLY A N 1
ATOM 629 C CA . GLY A 1 86 ? -18.442 21.077 -44.194 1.00 83.25 86 GLY A CA 1
ATOM 630 C C . GLY A 1 86 ? -18.225 22.053 -43.038 1.00 83.25 86 GLY A C 1
ATOM 631 O O . GLY A 1 86 ? -19.141 22.445 -42.321 1.00 83.25 86 GLY A O 1
ATOM 632 N N . ASP A 1 87 ? -17.005 22.564 -43.012 1.00 84.94 87 ASP A N 1
ATOM 633 C CA . ASP A 1 87 ? -16.517 23.715 -42.242 1.00 84.94 87 ASP A CA 1
ATOM 634 C C . ASP A 1 87 ? -17.248 25.061 -42.471 1.00 84.94 87 ASP A C 1
ATOM 636 O O . ASP A 1 87 ? -16.858 26.090 -41.918 1.00 84.94 87 ASP A O 1
ATOM 640 N N . GLU A 1 88 ? -18.241 25.111 -43.362 1.00 84.19 88 GLU A N 1
ATOM 641 C CA . GLU A 1 88 ? -18.995 26.333 -43.690 1.00 84.19 88 GLU A CA 1
ATOM 642 C C . GLU A 1 88 ? -20.378 26.360 -43.020 1.00 84.19 88 GLU A C 1
ATOM 644 O O . GLU A 1 88 ? -21.076 27.381 -43.040 1.00 84.19 88 GLU A O 1
ATOM 649 N N . ALA A 1 89 ? -20.808 25.236 -42.442 1.00 86.75 89 ALA A N 1
ATOM 650 C CA . ALA A 1 89 ? -22.072 25.143 -41.738 1.00 86.75 89 ALA A CA 1
ATOM 651 C C . ALA A 1 89 ? -21.935 25.700 -40.314 1.00 86.75 89 ALA A C 1
ATOM 653 O O . ALA A 1 89 ? -20.944 25.489 -39.640 1.00 86.75 89 ALA A O 1
ATOM 654 N N . THR A 1 90 ? -22.960 26.404 -39.830 1.00 89.81 90 THR A N 1
ATOM 655 C CA . THR A 1 90 ? -23.021 26.892 -38.439 1.00 89.81 90 THR A CA 1
ATOM 656 C C . THR A 1 90 ? -24.354 26.493 -37.824 1.00 89.81 90 THR A C 1
ATOM 658 O O . THR A 1 90 ? -25.343 26.317 -38.544 1.00 89.81 90 THR A O 1
ATOM 661 N N . GLY A 1 91 ? -24.415 26.315 -36.508 1.00 90.50 91 GLY A N 1
ATOM 662 C CA . GLY A 1 91 ? -25.628 25.912 -35.811 1.00 90.50 91 GLY A CA 1
ATOM 663 C C . GLY A 1 91 ? -25.488 25.752 -34.303 1.00 90.50 91 GLY A C 1
ATOM 664 O O . GLY A 1 91 ? -24.433 25.957 -33.713 1.00 90.50 91 GLY A O 1
ATOM 665 N N . VAL A 1 92 ? -26.602 25.424 -33.653 1.00 91.25 92 VAL A N 1
ATOM 666 C CA . VAL A 1 92 ? -26.663 25.140 -32.214 1.00 91.25 92 VAL A CA 1
ATOM 667 C C . VAL A 1 92 ? -27.530 23.910 -31.990 1.00 91.25 92 VAL A C 1
ATOM 669 O O . VAL A 1 92 ? -28.669 23.871 -32.456 1.00 91.25 92 VAL A O 1
ATOM 672 N N . LEU A 1 93 ? -27.012 22.940 -31.246 1.00 93.44 93 LEU A N 1
ATOM 673 C CA . LEU A 1 93 ? -27.688 21.710 -30.849 1.00 93.44 93 LEU A CA 1
ATOM 674 C C . LEU A 1 93 ? -27.866 21.688 -29.327 1.00 93.44 93 LEU A C 1
ATOM 676 O O . LEU A 1 93 ? -26.968 22.077 -28.587 1.00 93.44 93 LEU A O 1
ATOM 680 N N . ARG A 1 94 ? -29.024 21.239 -28.838 1.00 93.06 94 ARG A N 1
ATOM 681 C CA . ARG A 1 94 ? -29.348 21.243 -27.407 1.00 93.06 94 ARG A CA 1
ATOM 682 C C . ARG A 1 94 ? -29.975 19.924 -26.965 1.00 93.06 94 ARG A C 1
ATOM 684 O O . ARG A 1 94 ? -30.908 19.451 -27.599 1.00 93.06 94 ARG A O 1
ATOM 691 N N . SER A 1 95 ? -29.508 19.360 -25.859 1.00 92.75 95 SER A N 1
ATOM 692 C CA . SER A 1 95 ? -30.087 18.149 -25.251 1.00 92.75 95 SER A CA 1
ATOM 693 C C . SER A 1 95 ? -31.370 18.436 -24.460 1.00 92.75 95 SER A C 1
ATOM 695 O O . SER A 1 95 ? -31.746 19.587 -24.205 1.00 92.75 95 SER A O 1
ATOM 697 N N . ALA A 1 96 ? -32.041 17.369 -24.023 1.00 88.19 96 ALA A N 1
ATOM 698 C CA . ALA A 1 96 ? -33.145 17.456 -23.076 1.00 88.19 96 ALA A CA 1
ATOM 699 C C . ALA A 1 96 ? -32.717 18.100 -21.742 1.00 88.19 96 ALA A C 1
ATOM 701 O O . ALA A 1 96 ? -31.645 17.838 -21.201 1.00 88.19 96 ALA A O 1
ATOM 702 N N . THR A 1 97 ? -33.597 18.920 -21.158 1.00 89.75 97 THR A N 1
ATOM 703 C CA . THR A 1 97 ? -33.356 19.489 -19.824 1.00 89.75 97 THR A CA 1
ATOM 704 C C . THR A 1 97 ? -33.593 18.446 -18.734 1.00 89.75 97 THR A C 1
ATOM 706 O O . THR A 1 97 ? -34.720 17.979 -18.550 1.00 89.75 97 THR A O 1
ATOM 709 N N . VAL A 1 98 ? -32.558 18.166 -17.948 1.00 90.31 98 VAL A N 1
ATOM 710 C CA . VAL A 1 98 ? -32.542 17.169 -16.869 1.00 90.31 98 VAL A CA 1
ATOM 711 C C . VAL A 1 98 ? -32.203 17.804 -15.520 1.00 90.31 98 VAL A C 1
ATOM 713 O O . VAL A 1 98 ? -31.798 18.962 -15.449 1.00 90.31 98 VAL A O 1
ATOM 716 N N . VAL A 1 99 ? -32.419 17.074 -14.422 1.00 89.94 99 VAL A N 1
ATOM 717 C CA . VAL A 1 99 ? -32.007 17.504 -13.075 1.00 89.94 99 VAL A CA 1
ATOM 718 C C . VAL A 1 99 ? -30.705 16.799 -12.724 1.00 89.94 99 VAL A C 1
ATOM 720 O O . VAL A 1 99 ? -30.686 15.569 -12.692 1.00 89.94 99 VAL A O 1
ATOM 723 N N . LEU A 1 100 ? -29.652 17.565 -12.433 1.00 88.88 100 LEU A N 1
ATOM 724 C CA . LEU A 1 100 ? -28.342 17.011 -12.093 1.00 88.88 100 LEU A CA 1
ATOM 725 C C . LEU A 1 100 ? -28.422 16.221 -10.773 1.00 88.88 100 LEU A C 1
ATOM 727 O O . LEU A 1 100 ? -28.844 16.754 -9.743 1.00 88.88 100 LEU A O 1
ATOM 731 N N . GLY A 1 101 ? -28.057 14.943 -10.817 1.00 84.94 101 GLY A N 1
ATOM 732 C CA . GLY A 1 101 ? -28.038 13.994 -9.703 1.00 84.94 101 GLY A CA 1
ATOM 733 C C . GLY A 1 101 ? -26.628 13.483 -9.399 1.00 84.94 101 GLY A C 1
ATOM 734 O O . GLY A 1 101 ? -25.645 14.109 -9.784 1.00 84.94 101 GLY A O 1
ATOM 735 N N . GLY A 1 102 ? -26.528 12.355 -8.691 1.00 85.12 102 GLY A N 1
ATOM 736 C CA . GLY A 1 102 ? -25.264 11.625 -8.512 1.00 85.12 102 GLY A CA 1
ATOM 737 C C . GLY A 1 102 ? -24.234 12.417 -7.720 1.00 85.12 102 GLY A C 1
ATOM 738 O O . GLY A 1 102 ? -24.613 13.139 -6.801 1.00 85.12 102 GLY A O 1
ATOM 739 N N . ASP A 1 103 ? -22.959 12.304 -8.074 1.00 81.31 103 ASP A N 1
ATOM 740 C CA . ASP A 1 103 ? -21.845 13.120 -7.566 1.00 81.31 103 ASP A CA 1
ATOM 741 C C . ASP A 1 103 ? -21.786 14.527 -8.198 1.00 81.31 103 ASP A C 1
ATOM 743 O O . ASP A 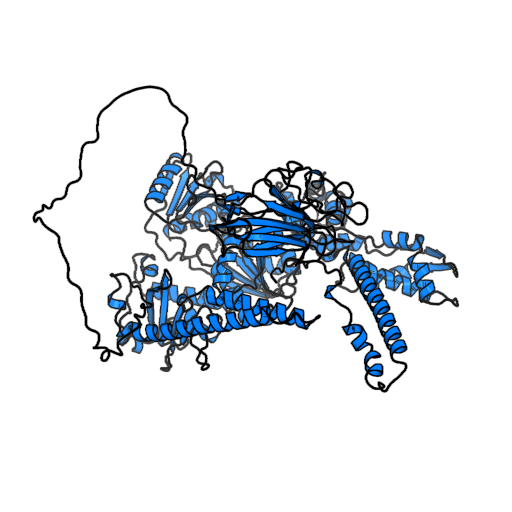1 103 ? -21.122 15.421 -7.673 1.00 81.31 103 ASP A O 1
ATOM 747 N N . GLY A 1 104 ? -22.560 14.758 -9.263 1.00 83.00 104 GLY A N 1
ATOM 748 C CA . GLY A 1 104 ? -22.593 16.006 -10.017 1.00 83.00 104 GLY A CA 1
ATOM 749 C C . GLY A 1 104 ? -21.427 16.166 -10.992 1.00 83.00 104 GLY A C 1
ATOM 750 O O . GLY A 1 104 ? -21.213 17.277 -11.473 1.00 83.00 104 GLY A O 1
ATOM 751 N N . VAL A 1 105 ? -20.679 15.101 -11.286 1.00 87.56 105 VAL A N 1
ATOM 752 C CA . VAL A 1 105 ? -19.626 15.107 -12.306 1.00 87.56 105 VAL A CA 1
ATOM 753 C C . VAL A 1 105 ? -20.256 14.831 -13.671 1.00 87.56 105 VAL A C 1
ATOM 755 O O . VAL A 1 105 ? -21.045 13.905 -13.815 1.00 87.56 105 VAL A O 1
ATOM 758 N N . VAL A 1 106 ? -19.953 15.668 -14.662 1.00 88.06 106 VAL A N 1
ATOM 759 C CA . VAL A 1 106 ? -20.408 15.519 -16.054 1.00 88.06 106 VAL A CA 1
ATOM 760 C C . VAL A 1 106 ? -19.192 15.360 -16.944 1.00 88.06 106 VAL A C 1
ATOM 762 O O . VAL A 1 106 ? -18.274 16.168 -16.832 1.00 88.06 106 VAL A O 1
ATOM 765 N N . ASP A 1 107 ? -19.189 14.405 -17.861 1.00 89.69 107 ASP A N 1
ATOM 766 C CA . ASP A 1 107 ? -18.121 14.263 -18.849 1.00 89.69 107 ASP A CA 1
ATOM 767 C C . ASP A 1 107 ? -18.656 14.108 -20.272 1.00 89.69 107 ASP A C 1
ATOM 769 O O . ASP A 1 107 ? -19.816 13.766 -20.477 1.00 89.69 107 ASP A O 1
ATOM 773 N N . LEU A 1 108 ? -17.831 14.465 -21.255 1.00 92.12 108 LEU A N 1
ATOM 774 C CA . LEU A 1 108 ? -18.129 14.299 -22.677 1.00 92.12 108 LEU A CA 1
ATOM 775 C C . LEU A 1 108 ? -16.848 14.213 -23.504 1.00 92.12 108 LEU A C 1
ATOM 777 O O . LEU A 1 108 ? -15.805 14.739 -23.102 1.00 92.12 108 LEU A O 1
ATOM 781 N N . LEU A 1 109 ? -16.927 13.590 -24.675 1.00 90.69 109 LEU A N 1
ATOM 782 C CA . LEU A 1 109 ? -15.884 13.642 -25.693 1.00 90.69 109 LEU A CA 1
ATOM 783 C C . LEU A 1 109 ? -16.085 14.871 -26.588 1.00 90.69 109 LEU A C 1
ATOM 785 O O . LEU A 1 109 ? -17.196 15.158 -27.029 1.00 90.69 109 LEU A O 1
ATOM 789 N N . VAL A 1 110 ? -15.006 15.608 -26.863 1.00 92.38 110 VAL A N 1
ATOM 790 C CA . VAL A 1 110 ? -15.020 16.769 -27.771 1.00 92.38 110 VAL A CA 1
ATOM 791 C C . VAL A 1 110 ? -13.787 16.790 -28.676 1.00 92.38 110 VAL A C 1
ATOM 793 O O . VAL A 1 110 ? -12.687 16.461 -28.230 1.00 92.38 110 VAL A O 1
ATOM 796 N N . SER A 1 111 ? -13.949 17.199 -29.934 1.00 89.44 111 SER A N 1
ATOM 797 C CA . SER A 1 111 ? -12.858 17.508 -30.876 1.00 89.44 111 SER A CA 1
ATOM 798 C C . SER A 1 111 ? -13.300 18.558 -31.908 1.00 89.44 111 SER A C 1
ATOM 800 O O . SER A 1 111 ? -14.376 19.140 -31.765 1.00 89.44 111 SER A O 1
ATOM 802 N N . GLY A 1 112 ? -12.464 18.876 -32.897 1.00 89.81 112 GLY A N 1
ATOM 803 C CA . GLY A 1 112 ? -12.703 19.934 -33.887 1.00 89.81 112 GLY A CA 1
ATOM 804 C C . GLY A 1 112 ? -11.926 21.221 -33.588 1.00 89.81 112 GLY A C 1
ATOM 805 O O . GLY A 1 112 ? -10.849 21.185 -32.976 1.00 89.81 112 GLY A O 1
ATOM 806 N N . GLY A 1 113 ? -12.454 22.364 -34.028 1.00 87.56 113 GLY A N 1
ATOM 807 C CA . GLY A 1 113 ? -11.791 23.668 -33.936 1.00 87.56 113 GLY A CA 1
ATOM 808 C C . GLY A 1 113 ? -11.544 24.176 -32.510 1.00 87.56 113 GLY A C 1
ATOM 809 O O . GLY A 1 113 ? -12.240 23.815 -31.562 1.00 87.56 113 GLY A O 1
ATOM 810 N N . ASP A 1 114 ? -10.522 25.023 -32.358 1.00 90.94 114 ASP A N 1
ATOM 811 C CA . ASP A 1 114 ? -10.131 25.655 -31.088 1.00 90.94 114 ASP A CA 1
ATOM 812 C C . ASP A 1 114 ? -10.622 27.109 -31.023 1.00 90.94 114 ASP A C 1
ATOM 814 O O . ASP A 1 114 ? -9.860 28.059 -31.209 1.00 90.94 114 ASP A O 1
ATOM 818 N N . ASP A 1 115 ? -11.927 27.288 -30.813 1.00 86.50 115 ASP A N 1
ATOM 819 C CA . ASP A 1 115 ? -12.522 28.607 -30.584 1.00 86.50 115 ASP A CA 1
ATOM 820 C C . ASP A 1 115 ? -13.500 28.532 -29.405 1.00 86.50 115 ASP A C 1
ATOM 822 O O . ASP A 1 115 ? -14.698 28.334 -29.599 1.00 86.50 115 ASP A O 1
ATOM 826 N N . PRO A 1 116 ? -13.045 28.742 -28.158 1.00 85.00 116 PRO A N 1
ATOM 827 C CA . PRO A 1 116 ? -13.895 28.578 -26.983 1.00 85.00 116 PRO A CA 1
ATOM 828 C C . PRO A 1 116 ? -15.081 29.548 -26.929 1.00 85.00 116 PRO A C 1
ATOM 830 O O . PRO A 1 116 ? -15.976 29.346 -26.104 1.00 85.00 116 PRO A O 1
ATOM 833 N N . ASP A 1 117 ? -15.112 30.605 -27.744 1.00 84.88 117 ASP A N 1
ATOM 834 C CA . ASP A 1 117 ? -16.189 31.596 -27.757 1.00 84.88 117 ASP A CA 1
ATOM 835 C C . ASP A 1 117 ? -17.231 31.348 -28.852 1.00 84.88 117 ASP A C 1
ATOM 837 O O . ASP A 1 117 ? -18.363 31.832 -28.728 1.00 84.88 117 ASP A O 1
ATOM 841 N N . ARG A 1 118 ? -16.889 30.583 -29.895 1.00 86.56 118 ARG A N 1
ATOM 842 C CA . ARG A 1 118 ? -17.775 30.319 -31.044 1.00 86.56 118 ARG A CA 1
ATOM 843 C C . ARG A 1 118 ? -17.949 28.841 -31.400 1.00 86.56 118 ARG A C 1
ATOM 845 O O . ARG A 1 118 ? -18.946 28.531 -32.043 1.00 86.56 118 ARG A O 1
ATOM 852 N N . LEU A 1 119 ? -17.050 27.967 -30.955 1.00 88.06 119 LEU A N 1
ATOM 853 C CA . LEU A 1 119 ? -17.057 26.513 -31.127 1.00 88.06 119 LEU A CA 1
ATOM 854 C C . LEU A 1 119 ? -16.953 25.847 -29.749 1.00 88.06 119 LEU A C 1
ATOM 856 O O . LEU A 1 119 ? -15.873 25.745 -29.178 1.00 88.06 119 LEU A O 1
ATOM 860 N N . TYR A 1 120 ? -18.065 25.426 -29.150 1.00 92.19 120 TYR A N 1
ATOM 861 C CA . TYR A 1 120 ? -17.992 24.790 -27.828 1.00 92.19 120 TYR A CA 1
ATOM 862 C C . TYR A 1 120 ? -19.170 23.878 -27.506 1.00 92.19 120 TYR A C 1
ATOM 864 O O . TYR A 1 120 ? -20.297 24.110 -27.931 1.00 92.19 120 TYR A O 1
ATOM 872 N N . ALA A 1 121 ? -18.913 22.887 -26.655 1.00 93.88 121 ALA A N 1
ATOM 873 C CA . ALA A 1 121 ? -19.920 22.146 -25.911 1.00 93.88 121 ALA A CA 1
ATOM 874 C C . ALA A 1 121 ? -19.980 22.682 -24.472 1.00 93.88 121 ALA A C 1
ATOM 876 O O . ALA A 1 121 ? -18.952 22.821 -23.804 1.00 93.88 121 ALA A O 1
ATOM 877 N N . ALA A 1 122 ? -21.171 23.016 -23.986 1.00 92.69 122 ALA A N 1
ATOM 878 C CA . ALA A 1 122 ? -21.390 23.646 -22.692 1.00 92.69 122 ALA A CA 1
ATOM 879 C C . ALA A 1 122 ? -22.501 22.975 -21.890 1.00 92.69 122 ALA A C 1
ATOM 881 O O . ALA A 1 122 ? -23.539 22.606 -22.427 1.00 92.69 122 ALA A O 1
ATOM 882 N N . VAL A 1 123 ? -22.317 22.913 -20.571 1.00 91.94 123 VAL A N 1
ATOM 883 C CA . VAL A 1 123 ? -23.385 22.603 -19.619 1.00 91.94 123 VAL A CA 1
ATOM 884 C C . VAL A 1 123 ? -23.997 23.915 -19.144 1.00 91.94 123 VAL A C 1
ATOM 886 O O . VAL A 1 123 ? -23.318 24.772 -18.567 1.00 91.94 123 VAL A O 1
ATOM 889 N N . VAL A 1 124 ? -25.293 24.080 -19.382 1.00 90.44 124 VAL A N 1
ATOM 890 C CA . VAL A 1 124 ? -26.022 25.325 -19.147 1.00 90.44 124 VAL A CA 1
ATOM 891 C C . VAL A 1 124 ? -27.119 25.101 -18.115 1.00 90.44 124 VAL A C 1
ATOM 893 O O . VAL A 1 124 ? -27.897 24.150 -18.195 1.00 90.44 124 VAL A O 1
ATOM 896 N N . ARG A 1 125 ? -27.213 26.005 -17.136 1.00 89.44 125 ARG A N 1
ATOM 897 C CA . ARG A 1 125 ? -28.324 26.032 -16.180 1.00 89.44 125 ARG A CA 1
ATOM 898 C C . ARG A 1 125 ? -29.584 26.548 -16.864 1.00 89.44 125 ARG A C 1
ATOM 900 O O . ARG A 1 125 ? -29.602 27.688 -17.326 1.00 89.44 125 ARG A O 1
ATOM 907 N N . ALA A 1 126 ? -30.655 25.762 -16.846 1.00 83.69 126 ALA A N 1
ATOM 908 C CA . ALA A 1 126 ? -31.941 26.161 -17.404 1.00 83.69 126 ALA A CA 1
ATOM 909 C C . ALA A 1 126 ? -32.600 27.257 -16.545 1.00 83.69 126 ALA A C 1
ATOM 911 O O . ALA A 1 126 ? -32.801 27.080 -15.339 1.00 83.69 126 ALA A O 1
ATOM 912 N N . ALA A 1 127 ? -32.973 28.384 -17.155 1.00 69.75 127 ALA A N 1
ATOM 913 C CA . ALA A 1 127 ? -33.738 29.426 -16.475 1.00 69.75 127 ALA A CA 1
ATOM 914 C C . ALA A 1 127 ? -35.220 29.021 -16.340 1.00 69.75 127 ALA A C 1
ATOM 916 O O . ALA A 1 127 ? -35.778 28.328 -17.188 1.00 69.75 127 ALA A O 1
ATOM 917 N N . VAL A 1 128 ? -35.887 29.478 -15.275 1.00 55.19 128 VAL A N 1
ATOM 918 C CA . VAL A 1 128 ? -37.282 29.098 -14.956 1.00 55.19 128 VAL A CA 1
ATOM 919 C C . VAL A 1 128 ? -38.306 29.729 -15.922 1.00 55.19 128 VAL A C 1
ATOM 921 O O . VAL A 1 128 ? -39.449 29.283 -15.975 1.00 55.19 128 VAL A O 1
ATOM 924 N N . VAL A 1 129 ? -37.919 30.755 -16.696 1.00 50.59 129 VAL A N 1
ATOM 925 C CA . VAL A 1 129 ? -38.860 31.611 -17.453 1.00 50.59 129 VAL A CA 1
ATOM 926 C C . VAL A 1 129 ? -38.734 31.481 -18.982 1.00 50.59 129 VAL A C 1
ATOM 928 O O . VAL A 1 129 ? -39.757 31.530 -19.664 1.00 50.59 129 VAL A O 1
ATOM 931 N N . ARG A 1 130 ? -37.530 31.274 -19.540 1.00 48.94 130 ARG A N 1
ATOM 932 C CA . ARG A 1 130 ? -37.279 30.982 -20.970 1.00 48.94 130 ARG A CA 1
ATOM 933 C C . ARG A 1 130 ? -36.032 30.108 -21.124 1.00 48.94 130 ARG A C 1
ATOM 935 O O . ARG A 1 130 ? -35.084 30.274 -20.366 1.00 48.94 130 ARG A O 1
ATOM 942 N N . ALA A 1 131 ? -36.029 29.204 -22.105 1.00 48.38 131 ALA A N 1
ATOM 943 C CA . ALA A 1 131 ? -34.939 28.246 -22.319 1.00 48.38 131 ALA A CA 1
ATOM 944 C C . ALA A 1 131 ? -33.609 28.888 -22.766 1.00 48.38 131 ALA A C 1
ATOM 946 O O . ALA A 1 131 ? -32.581 28.237 -22.652 1.00 48.38 131 ALA A O 1
ATOM 947 N N . ASP A 1 132 ? -33.614 30.151 -23.211 1.00 50.66 132 ASP A N 1
ATOM 948 C CA . ASP A 1 132 ? -32.447 30.794 -23.840 1.00 50.66 132 ASP A CA 1
ATOM 949 C C . ASP A 1 132 ? -31.718 31.827 -22.952 1.00 50.66 132 ASP A C 1
ATOM 951 O O . ASP A 1 132 ? -30.724 32.399 -23.383 1.00 50.66 132 ASP A O 1
ATOM 955 N N . ASP A 1 133 ? -32.155 32.033 -21.701 1.00 56.19 133 ASP A N 1
ATOM 956 C CA . ASP A 1 133 ? -31.496 32.927 -20.718 1.00 56.19 133 ASP A CA 1
ATOM 957 C C . ASP A 1 133 ? -30.603 32.145 -19.726 1.00 56.19 133 ASP A C 1
ATOM 959 O O . ASP A 1 133 ? -30.384 32.550 -18.578 1.00 56.19 133 ASP A O 1
ATOM 963 N N . GLY A 1 134 ? -30.143 30.961 -20.134 1.00 63.03 134 GLY A N 1
ATOM 964 C CA . GLY A 1 134 ? -29.374 30.057 -19.289 1.00 63.03 134 GLY A CA 1
ATOM 965 C C . GLY A 1 134 ? -27.975 30.582 -18.956 1.00 63.03 134 GLY A C 1
ATOM 966 O O . GLY A 1 134 ? -27.299 31.196 -19.780 1.00 63.03 134 GLY A O 1
ATOM 967 N N . LYS A 1 135 ? -27.507 30.322 -17.729 1.00 82.38 135 LYS A N 1
ATOM 968 C CA . LYS A 1 135 ? -26.126 30.629 -17.325 1.00 82.38 135 LYS A CA 1
ATOM 969 C C . LYS A 1 135 ? -25.235 29.435 -17.659 1.00 82.38 135 LYS A C 1
ATOM 971 O O . LYS A 1 135 ? -25.459 28.349 -17.124 1.00 82.38 135 LYS A O 1
ATOM 976 N N . VAL A 1 136 ? -24.216 29.644 -18.492 1.00 87.69 136 VAL A N 1
ATOM 977 C CA . VAL A 1 136 ? -23.181 28.635 -18.771 1.00 87.69 136 VAL A CA 1
ATOM 978 C C . VAL A 1 136 ? -22.438 28.311 -17.472 1.00 87.69 136 VAL A C 1
ATOM 980 O O . VAL A 1 136 ? -21.885 29.210 -16.833 1.00 87.69 136 VAL A O 1
ATOM 983 N N . LEU A 1 137 ? -22.468 27.042 -17.062 1.00 86.62 137 LEU A N 1
ATOM 984 C CA . LEU A 1 137 ? -21.803 26.546 -15.854 1.00 86.62 137 LEU A CA 1
ATOM 985 C C . LEU A 1 137 ? -20.385 26.064 -16.168 1.00 86.62 137 LEU A C 1
ATOM 987 O O . LEU A 1 137 ? -19.447 26.388 -15.444 1.00 86.62 137 LEU A O 1
ATOM 991 N N . ALA A 1 138 ? -20.232 25.344 -17.278 1.00 88.25 138 ALA A N 1
ATOM 992 C CA . ALA A 1 138 ? -18.951 24.894 -17.805 1.00 88.25 138 ALA A CA 1
ATOM 993 C C . ALA A 1 138 ? -19.022 24.776 -19.334 1.00 88.25 138 ALA A C 1
ATOM 995 O O . ALA A 1 138 ? -20.100 24.536 -19.874 1.00 88.25 138 ALA A O 1
ATOM 996 N N . LYS A 1 139 ? -17.893 24.968 -20.026 1.00 91.94 139 LYS A N 1
ATOM 997 C CA . LYS A 1 139 ? -17.771 24.810 -21.483 1.00 91.94 139 LYS A CA 1
ATOM 998 C C . LYS A 1 139 ? -16.405 24.247 -21.874 1.00 91.94 139 LYS A C 1
ATOM 1000 O O . LYS A 1 139 ? -15.429 24.487 -21.160 1.00 91.94 139 LYS A O 1
ATOM 1005 N N . ALA A 1 140 ? -16.340 23.554 -23.005 1.00 89.44 140 ALA A N 1
ATOM 1006 C CA . ALA A 1 140 ? -15.121 23.040 -23.622 1.00 89.44 140 ALA A CA 1
ATOM 1007 C C . ALA A 1 140 ? -15.175 23.157 -25.152 1.00 89.44 140 ALA A C 1
ATOM 1009 O O . ALA A 1 140 ? -16.251 23.130 -25.735 1.00 89.44 140 ALA A O 1
ATOM 1010 N N . THR A 1 141 ? -14.006 23.281 -25.778 1.00 91.56 141 THR A N 1
ATOM 1011 C CA . THR A 1 141 ? -13.802 23.380 -27.236 1.00 91.56 141 THR A CA 1
ATOM 1012 C C . THR A 1 141 ? -12.832 22.291 -27.711 1.00 91.56 141 THR A C 1
ATOM 1014 O O . THR A 1 141 ? -12.178 21.637 -26.882 1.00 91.56 141 THR A O 1
ATOM 1017 N N . GLY A 1 142 ? -12.730 22.100 -29.028 1.00 86.25 142 GLY A N 1
ATOM 1018 C CA . GLY A 1 142 ? -11.689 21.295 -29.668 1.00 86.25 142 GLY A CA 1
ATOM 1019 C C . GLY A 1 142 ? -10.293 21.931 -29.575 1.00 86.25 142 GLY A C 1
ATOM 1020 O O . GLY A 1 142 ? -10.103 22.931 -28.886 1.00 86.25 142 GLY A O 1
ATOM 1021 N N . ARG A 1 143 ? -9.295 21.317 -30.223 1.00 84.38 143 ARG A N 1
ATOM 1022 C CA . ARG A 1 143 ? -7.885 21.777 -30.237 1.00 84.38 143 ARG A CA 1
ATOM 1023 C C . ARG A 1 143 ? -7.293 21.886 -31.650 1.00 84.38 143 ARG A C 1
ATOM 1025 O O . ARG A 1 143 ? -6.079 21.812 -31.817 1.00 84.38 143 ARG A O 1
ATOM 1032 N N . GLY A 1 144 ? -8.143 22.008 -32.670 1.00 85.31 144 GLY A N 1
ATOM 1033 C CA . GLY A 1 144 ? -7.717 21.940 -34.071 1.00 85.31 144 GLY A CA 1
ATOM 1034 C C . GLY A 1 144 ? -7.251 20.536 -34.466 1.00 85.31 144 GLY A C 1
ATOM 1035 O O . GLY A 1 144 ? -6.273 20.390 -35.195 1.00 85.31 144 GLY A O 1
ATOM 1036 N N . VAL A 1 145 ? -7.908 19.510 -33.918 1.00 84.50 145 VAL A N 1
ATOM 1037 C CA . VAL A 1 145 ? -7.690 18.089 -34.228 1.00 84.50 145 VAL A CA 1
ATOM 1038 C C . VAL A 1 145 ? -9.032 17.362 -34.231 1.00 84.50 145 VAL A C 1
ATOM 1040 O O . VAL A 1 145 ? -9.931 17.728 -33.478 1.00 84.50 145 VAL A O 1
ATOM 1043 N N . GLU A 1 146 ? -9.158 16.322 -35.052 1.00 86.12 146 GLU A N 1
ATOM 1044 C CA . GLU A 1 146 ? -10.381 15.509 -35.186 1.00 86.12 146 GLU A CA 1
ATOM 1045 C C . GLU A 1 146 ? -10.475 14.404 -34.119 1.00 86.12 146 GLU A C 1
ATOM 1047 O O . GLU A 1 146 ? -11.566 13.937 -33.799 1.00 86.12 146 GLU A O 1
ATOM 1052 N N . GLN A 1 147 ? -9.345 14.017 -33.514 1.00 88.19 147 GLN A N 1
ATOM 1053 C CA . GLN A 1 147 ? -9.307 13.007 -32.457 1.00 88.19 147 GLN A CA 1
ATOM 1054 C C . GLN A 1 147 ? -10.033 13.497 -31.197 1.00 88.19 147 GLN A C 1
ATOM 1056 O O . GLN A 1 147 ? -9.722 14.572 -30.674 1.00 88.19 147 GLN A O 1
ATOM 1061 N N . TYR A 1 148 ? -10.982 12.702 -30.701 1.00 87.69 148 TYR A N 1
ATOM 1062 C CA . TYR A 1 148 ? -11.733 13.003 -29.488 1.00 87.69 148 TYR A CA 1
ATOM 1063 C C . TYR A 1 148 ? -10.849 13.011 -28.246 1.00 87.69 148 TYR A C 1
ATOM 1065 O O . TYR A 1 148 ? -9.940 12.197 -28.072 1.00 87.69 148 TYR A O 1
ATOM 1073 N N . ARG A 1 149 ? -11.176 13.926 -27.332 1.00 86.44 149 ARG A N 1
ATOM 1074 C CA . ARG A 1 149 ? -10.647 13.932 -25.969 1.00 86.44 149 ARG A CA 1
ATOM 1075 C C . ARG A 1 149 ? -11.784 14.000 -24.966 1.00 86.44 149 ARG A C 1
ATOM 1077 O O . ARG A 1 149 ? -12.748 14.742 -25.159 1.00 86.44 149 ARG A O 1
ATOM 1084 N N . ARG A 1 150 ? -11.626 13.279 -23.860 1.00 89.56 150 ARG A N 1
ATOM 1085 C CA . ARG A 1 150 ? -12.540 13.339 -22.721 1.00 89.56 150 ARG A CA 1
ATOM 1086 C C . ARG A 1 150 ? -12.350 14.647 -21.971 1.00 89.56 150 ARG A C 1
ATOM 1088 O O . ARG A 1 150 ? -11.232 15.014 -21.619 1.00 89.56 150 ARG A O 1
ATOM 1095 N N . VAL A 1 151 ? -13.448 15.331 -21.688 1.00 85.75 151 VAL A N 1
ATOM 1096 C CA . VAL A 1 151 ? -13.478 16.499 -20.814 1.00 85.75 151 VAL A CA 1
ATOM 1097 C C . VAL A 1 151 ? -14.434 16.226 -19.670 1.00 85.75 151 VAL A C 1
ATOM 1099 O O . VAL A 1 151 ? -15.561 15.808 -19.897 1.00 85.75 151 VAL A O 1
ATOM 1102 N N . VAL A 1 152 ? -13.976 16.492 -18.447 1.00 87.81 152 VAL A N 1
ATOM 1103 C CA . VAL A 1 152 ? -14.732 16.268 -17.212 1.00 87.81 152 VAL A CA 1
ATOM 1104 C C . VAL A 1 152 ? -15.003 17.605 -16.520 1.00 87.81 152 VAL A C 1
ATOM 1106 O O . VAL A 1 152 ? -14.100 18.423 -16.319 1.00 87.81 152 VAL A O 1
ATOM 1109 N N . PHE A 1 153 ? -16.250 17.819 -16.123 1.00 87.81 153 PHE A N 1
ATOM 1110 C CA . PHE A 1 153 ? -16.745 18.975 -15.391 1.00 87.81 153 PHE A CA 1
ATOM 1111 C C . PHE A 1 153 ? -17.228 18.549 -14.003 1.00 87.81 153 PHE A C 1
ATOM 1113 O O . PHE A 1 153 ? -18.215 17.831 -13.868 1.00 87.81 153 PHE A O 1
ATOM 1120 N N . ASP A 1 154 ? -16.578 19.050 -12.954 1.00 87.31 154 ASP A N 1
ATOM 1121 C CA . ASP A 1 154 ? -17.102 18.947 -11.590 1.00 87.31 154 ASP A CA 1
ATOM 1122 C C . ASP A 1 154 ? -18.180 20.020 -11.375 1.00 87.31 154 ASP A C 1
ATOM 1124 O O . ASP A 1 154 ? -17.882 21.211 -11.237 1.00 87.31 154 ASP A O 1
ATOM 1128 N N . LEU A 1 155 ? -19.443 19.590 -11.381 1.00 88.75 155 LEU A N 1
ATOM 1129 C CA . LEU A 1 155 ? -20.622 20.414 -11.120 1.00 88.75 155 LEU A CA 1
ATOM 1130 C C . LEU A 1 155 ? -21.330 19.977 -9.827 1.00 88.75 155 LEU A C 1
ATOM 1132 O O . LEU A 1 155 ? -22.526 20.225 -9.654 1.00 88.75 155 LEU A O 1
ATOM 1136 N N . SER A 1 156 ? -20.596 19.383 -8.879 1.00 85.94 156 SER A N 1
ATOM 1137 C CA . SER A 1 156 ? -21.115 18.939 -7.574 1.00 85.94 156 SER A CA 1
ATOM 1138 C C . SER A 1 156 ? -21.833 20.053 -6.793 1.00 85.94 156 SER A C 1
ATOM 1140 O O . SER A 1 156 ? -22.839 19.807 -6.123 1.00 85.94 156 SER A O 1
ATOM 1142 N N . ALA A 1 157 ? -21.394 21.307 -6.950 1.00 83.56 157 ALA A N 1
ATOM 1143 C CA . ALA A 1 157 ? -22.030 22.495 -6.368 1.00 83.56 157 ALA A CA 1
ATOM 1144 C C . ALA A 1 157 ? -23.407 22.845 -6.976 1.00 83.56 157 ALA A C 1
ATOM 1146 O O . ALA A 1 157 ? -24.136 23.668 -6.422 1.00 83.56 157 ALA A O 1
ATOM 1147 N N . HIS A 1 158 ? -23.766 22.239 -8.109 1.00 85.38 158 HIS A N 1
ATOM 1148 C CA . HIS A 1 158 ? -24.994 22.490 -8.869 1.00 85.38 158 HIS A CA 1
ATOM 1149 C C . HIS A 1 158 ? -25.970 21.304 -8.840 1.00 85.38 158 HIS A C 1
ATOM 1151 O O . HIS A 1 158 ? -26.937 21.260 -9.604 1.00 85.38 158 HIS A O 1
ATOM 1157 N N . ARG A 1 159 ? -25.750 20.332 -7.945 1.00 88.75 159 ARG A N 1
ATOM 1158 C CA . ARG A 1 159 ? -26.644 19.182 -7.759 1.00 88.75 159 ARG A CA 1
ATOM 1159 C C . ARG A 1 159 ? -28.065 19.634 -7.416 1.00 88.75 159 ARG A C 1
ATOM 1161 O O . ARG A 1 159 ? -28.285 20.516 -6.590 1.00 88.75 159 ARG A O 1
ATOM 1168 N N . GLY A 1 160 ? -29.047 18.999 -8.050 1.00 82.50 160 GLY A N 1
ATOM 1169 C CA . GLY A 1 160 ? -30.464 19.336 -7.923 1.00 82.50 160 GLY A CA 1
ATOM 1170 C C . GLY A 1 160 ? -30.931 20.500 -8.802 1.00 82.50 160 GLY A C 1
ATOM 1171 O O . GLY A 1 160 ? -32.136 20.754 -8.858 1.00 82.50 160 GLY A O 1
ATOM 1172 N N . GLU A 1 161 ? -30.032 21.182 -9.516 1.00 88.62 161 GLU A N 1
ATOM 1173 C CA . GLU A 1 161 ? -30.403 22.198 -10.500 1.00 88.62 161 GLU A CA 1
ATOM 1174 C C . GLU A 1 161 ? -30.839 21.563 -11.833 1.00 88.62 161 GLU A C 1
ATOM 1176 O O . GLU A 1 161 ? -30.446 20.448 -12.182 1.00 88.62 161 GLU A O 1
ATOM 1181 N N . ARG A 1 162 ? -31.670 22.288 -12.594 1.00 90.81 162 ARG A N 1
ATOM 1182 C CA . ARG A 1 162 ? -32.053 21.902 -13.958 1.00 90.81 162 ARG A CA 1
ATOM 1183 C C . ARG A 1 162 ? -30.975 22.359 -14.935 1.00 90.81 162 ARG A C 1
ATOM 1185 O O . ARG A 1 162 ? -30.694 23.557 -15.003 1.00 90.81 162 ARG A O 1
ATOM 1192 N N . ILE A 1 163 ? -30.429 21.434 -15.711 1.00 92.94 163 ILE A N 1
ATOM 1193 C CA . ILE A 1 163 ? -29.363 21.692 -16.681 1.00 92.94 163 ILE A CA 1
ATOM 1194 C C . ILE A 1 163 ? -29.696 21.087 -18.047 1.00 92.94 163 ILE A C 1
ATOM 1196 O O . ILE A 1 163 ? -30.532 20.190 -18.150 1.00 92.94 163 ILE A O 1
ATOM 1200 N N . TYR A 1 164 ? -29.037 21.579 -19.088 1.00 92.81 164 TYR A N 1
ATOM 1201 C CA . TYR A 1 164 ? -28.962 20.942 -20.400 1.00 92.81 164 TYR A CA 1
ATOM 1202 C C . TYR A 1 164 ? -27.555 21.124 -20.975 1.00 92.81 164 TYR A C 1
ATOM 1204 O O . TYR A 1 164 ? -26.841 22.057 -20.604 1.00 92.81 164 TYR A O 1
ATOM 1212 N N . VAL A 1 165 ? -27.166 20.237 -21.882 1.00 93.81 165 VAL A N 1
ATOM 1213 C CA . VAL A 1 165 ? -25.951 20.360 -22.697 1.00 93.81 165 VAL A CA 1
ATOM 1214 C C . VAL A 1 165 ? -26.285 21.058 -24.013 1.00 93.81 165 VAL A C 1
ATOM 1216 O O . VAL A 1 165 ? -27.286 20.725 -24.651 1.00 93.81 165 VAL A O 1
ATOM 1219 N N . GLU A 1 166 ? -25.466 22.030 -24.398 1.00 94.00 166 GLU A N 1
ATOM 1220 C CA . GLU A 1 166 ? -25.572 22.815 -25.627 1.00 94.00 166 GLU A CA 1
ATOM 1221 C C . GLU A 1 166 ? -24.264 22.739 -26.412 1.00 94.00 166 GLU A C 1
ATOM 1223 O O . GLU A 1 166 ? -23.199 22.986 -25.854 1.00 94.00 166 GLU A O 1
ATOM 1228 N N . VAL A 1 167 ? -24.347 22.412 -27.697 1.00 94.12 167 VAL A N 1
ATOM 1229 C CA . VAL A 1 167 ? -23.220 22.364 -28.631 1.00 94.12 167 VAL A CA 1
ATOM 1230 C C . VAL A 1 167 ? -23.397 23.499 -29.630 1.00 94.12 167 VAL A C 1
ATOM 1232 O O . VAL A 1 167 ? -24.452 23.631 -30.251 1.00 94.12 167 VAL A O 1
ATOM 1235 N N . VAL A 1 168 ? -22.391 24.355 -29.744 1.00 93.38 168 VAL A N 1
ATOM 1236 C CA . VAL A 1 168 ? -22.428 25.595 -30.515 1.00 93.38 168 VAL A CA 1
ATOM 1237 C C . VAL A 1 168 ? -21.341 25.563 -31.568 1.00 93.38 168 VAL A C 1
ATOM 1239 O O . VAL A 1 168 ? -20.173 25.368 -31.241 1.00 93.38 168 VAL A O 1
ATOM 1242 N N . ASP A 1 169 ? -21.748 25.838 -32.802 1.00 91.94 169 ASP A N 1
ATOM 1243 C CA . ASP A 1 169 ? -20.880 26.038 -33.947 1.00 91.94 169 ASP A CA 1
ATOM 1244 C C . ASP A 1 169 ? -21.231 27.355 -34.654 1.00 91.94 169 ASP A C 1
ATOM 1246 O O . ASP A 1 169 ? -22.337 27.537 -35.169 1.00 91.94 169 ASP A O 1
ATOM 1250 N N . ARG A 1 170 ? -20.322 28.330 -34.627 1.00 91.19 170 ARG A N 1
ATOM 1251 C CA . ARG A 1 170 ? -20.517 29.656 -35.240 1.00 91.19 170 ARG A CA 1
ATOM 1252 C C . ARG A 1 170 ? -19.313 30.131 -36.047 1.00 91.19 170 ARG A C 1
ATOM 1254 O O . ARG A 1 170 ? -19.237 31.326 -36.353 1.00 91.19 170 ARG A O 1
ATOM 1261 N N . THR A 1 171 ? -18.377 29.245 -36.360 1.00 86.31 171 THR A N 1
ATOM 1262 C CA . THR A 1 171 ? -17.130 29.603 -37.043 1.00 86.31 171 THR A CA 1
ATOM 1263 C C . THR A 1 171 ? -17.106 28.960 -38.420 1.00 86.31 171 THR A C 1
ATOM 1265 O O . THR A 1 171 ? -17.494 27.818 -38.564 1.00 86.31 171 THR A O 1
ATOM 1268 N N . THR A 1 172 ? -16.651 29.701 -39.430 1.00 83.69 172 THR A N 1
ATOM 1269 C CA . THR A 1 172 ? -16.499 29.210 -40.809 1.00 83.69 172 THR A CA 1
ATOM 1270 C C . THR A 1 172 ? -15.024 29.226 -41.214 1.00 83.69 172 THR A C 1
ATOM 1272 O O . THR A 1 172 ? -14.307 30.162 -40.842 1.00 83.69 172 THR A O 1
ATOM 1275 N N . GLY A 1 173 ? -14.566 28.254 -42.005 1.00 73.69 173 GLY A N 1
ATOM 1276 C CA . GLY A 1 173 ? -13.173 28.133 -42.476 1.00 73.69 173 GLY A CA 1
ATOM 1277 C C . GLY A 1 173 ? -12.508 26.837 -42.002 1.00 73.69 173 GLY A C 1
ATOM 1278 O O . GLY A 1 173 ? -13.168 26.036 -41.375 1.00 73.69 173 GLY A O 1
ATOM 1279 N N . GLY A 1 174 ? -11.213 26.612 -42.264 1.00 69.69 174 GLY A N 1
ATOM 1280 C CA . GLY A 1 174 ? -10.564 25.279 -42.189 1.00 69.69 174 GLY A CA 1
ATOM 1281 C C . GLY A 1 174 ? -10.483 24.534 -40.839 1.00 69.69 174 GLY A C 1
ATOM 1282 O O . GLY A 1 174 ? -9.656 23.637 -40.734 1.00 69.69 174 GLY A O 1
ATOM 1283 N N . TRP A 1 175 ? -11.266 24.934 -39.833 1.00 83.44 175 TRP A N 1
ATOM 1284 C CA . TRP A 1 175 ? -11.560 24.252 -38.561 1.00 83.44 175 TRP A CA 1
ATOM 1285 C C . TRP A 1 175 ? -12.921 24.719 -37.992 1.00 83.44 175 TRP A C 1
ATOM 1287 O O . TRP A 1 175 ? -13.110 24.819 -36.781 1.00 83.44 175 TRP A O 1
ATOM 1297 N N . GLY A 1 176 ? -13.849 25.107 -38.865 1.00 85.94 176 GLY A N 1
ATOM 1298 C CA . GLY A 1 176 ? -15.156 25.680 -38.548 1.00 85.94 176 GLY A CA 1
ATOM 1299 C C . GLY A 1 176 ? -16.179 24.612 -38.196 1.00 85.94 176 GLY A C 1
ATOM 1300 O O . GLY A 1 176 ? -17.251 24.585 -38.781 1.00 85.94 176 GLY A O 1
ATOM 1301 N N . HIS A 1 177 ? -15.807 23.691 -37.307 1.00 90.69 177 HIS A N 1
ATOM 1302 C CA . HIS A 1 177 ? -16.691 22.640 -36.829 1.00 90.69 177 HIS A CA 1
ATOM 1303 C C . HIS A 1 177 ? -16.334 22.191 -35.412 1.00 90.69 177 HIS A C 1
ATOM 1305 O O . HIS A 1 177 ? -15.195 22.336 -34.952 1.00 90.69 177 HIS A O 1
ATOM 1311 N N . ILE A 1 178 ? -17.306 21.592 -34.724 1.00 93.19 178 ILE A N 1
ATOM 1312 C CA . ILE A 1 178 ? -17.101 20.912 -33.443 1.00 93.19 178 ILE A CA 1
ATOM 1313 C C . ILE A 1 178 ? -17.714 19.514 -33.465 1.00 93.19 178 ILE A C 1
ATOM 1315 O O . ILE A 1 178 ? -18.832 19.310 -33.939 1.00 93.19 178 ILE A O 1
ATOM 1319 N N . ASN A 1 179 ? -16.979 18.558 -32.911 1.00 93.12 179 ASN A N 1
ATOM 1320 C CA . ASN A 1 179 ? -17.402 17.173 -32.785 1.00 93.12 179 ASN A CA 1
ATOM 1321 C C . ASN A 1 179 ? -17.697 16.870 -31.318 1.00 93.12 179 ASN A C 1
ATOM 1323 O O . ASN A 1 179 ? -16.963 17.324 -30.435 1.00 93.12 179 ASN A O 1
ATOM 1327 N N . VAL A 1 180 ? -18.738 16.081 -31.052 1.00 92.88 180 VAL A N 1
ATOM 1328 C CA . VAL A 1 180 ? -19.124 15.680 -29.689 1.00 92.88 180 VAL A CA 1
ATOM 1329 C C . VAL A 1 180 ? -19.507 14.206 -29.661 1.00 92.88 180 VAL A C 1
ATOM 1331 O O . VAL A 1 180 ? -20.075 13.701 -30.625 1.00 92.88 180 VAL A O 1
ATOM 1334 N N . ASP A 1 181 ? -19.190 13.525 -28.566 1.00 91.19 181 ASP A N 1
ATOM 1335 C CA . ASP A 1 181 ? -19.585 12.137 -28.335 1.00 91.19 181 ASP A CA 1
ATOM 1336 C C . ASP A 1 181 ? -19.693 11.830 -26.823 1.00 91.19 181 ASP A C 1
ATOM 1338 O O . ASP A 1 181 ? -19.221 12.618 -25.999 1.00 91.19 181 ASP A O 1
ATOM 1342 N N . ASP A 1 182 ? -20.351 10.726 -26.466 1.00 88.88 182 ASP A N 1
ATOM 1343 C CA . ASP A 1 182 ? -20.440 10.133 -25.121 1.00 88.88 182 ASP A CA 1
ATOM 1344 C C . ASP A 1 182 ? -20.659 11.136 -23.967 1.00 88.88 182 ASP A C 1
ATOM 1346 O O . ASP A 1 182 ? -19.813 11.348 -23.094 1.00 88.88 182 ASP A O 1
ATOM 1350 N N . VAL A 1 183 ? -21.811 11.812 -23.996 1.00 90.75 183 VAL A N 1
ATOM 1351 C CA . VAL A 1 183 ? -22.188 12.911 -23.094 1.00 90.75 183 VAL A CA 1
ATOM 1352 C C . VAL A 1 183 ? -22.803 12.394 -21.786 1.00 90.75 183 VAL A C 1
ATOM 1354 O O . VAL A 1 183 ? -24.022 12.366 -21.587 1.00 90.75 183 VAL A O 1
ATOM 1357 N N . ASN A 1 184 ? -21.957 12.040 -20.831 1.00 89.25 184 ASN A N 1
ATOM 1358 C CA . ASN A 1 184 ? -22.351 11.470 -19.549 1.00 89.25 184 ASN A CA 1
ATOM 1359 C C . ASN A 1 184 ? -22.789 12.533 -18.533 1.00 89.25 184 ASN A C 1
ATOM 1361 O O . ASN A 1 184 ? -21.985 13.263 -17.955 1.00 89.25 184 ASN A O 1
ATOM 1365 N N . VAL A 1 185 ? -24.097 12.585 -18.262 1.00 88.38 185 VAL A N 1
ATOM 1366 C CA . VAL A 1 185 ? -24.685 13.408 -17.192 1.00 88.38 185 VAL A CA 1
ATOM 1367 C C . VAL A 1 185 ? -25.411 12.501 -16.194 1.00 88.38 185 VAL A C 1
ATOM 1369 O O . VAL A 1 185 ? -26.332 11.790 -16.604 1.00 88.38 185 VAL A O 1
ATOM 1372 N N . PRO A 1 186 ? -25.093 12.548 -14.885 1.00 87.81 186 PRO A N 1
ATOM 1373 C CA . PRO A 1 186 ? -25.849 11.827 -13.871 1.00 87.81 186 PRO A CA 1
ATOM 1374 C C . PRO A 1 186 ? -27.202 12.513 -13.674 1.00 87.81 186 PRO A C 1
ATOM 1376 O O . PRO A 1 186 ? -27.299 13.616 -13.130 1.00 87.81 186 PRO A O 1
ATOM 1379 N N . VAL A 1 187 ? -28.275 11.870 -14.119 1.00 86.94 187 VAL A N 1
ATOM 1380 C CA . VAL A 1 187 ? -29.642 12.388 -14.036 1.00 86.94 187 VAL A CA 1
ATOM 1381 C C . VAL A 1 187 ? -30.313 11.866 -12.775 1.00 86.94 187 VAL A C 1
ATOM 1383 O O . VAL A 1 187 ? -30.387 10.667 -12.526 1.00 86.94 187 VAL A O 1
ATOM 1386 N N . ARG A 1 188 ? -30.859 12.763 -11.954 1.00 83.62 188 ARG A N 1
ATOM 1387 C CA . ARG A 1 188 ? -31.603 12.364 -10.755 1.00 83.62 188 ARG A CA 1
ATOM 1388 C C . ARG A 1 188 ? -32.870 11.587 -11.138 1.00 83.62 188 ARG A C 1
ATOM 1390 O O . ARG A 1 188 ? -33.774 12.162 -11.751 1.00 83.62 188 ARG A O 1
ATOM 1397 N N . ARG A 1 189 ? -32.990 10.334 -10.677 1.00 77.12 189 ARG A N 1
ATOM 1398 C CA . ARG A 1 189 ? -34.209 9.522 -10.825 1.00 77.12 189 ARG A CA 1
ATOM 1399 C C . ARG A 1 189 ? -35.418 10.233 -10.227 1.00 77.12 189 ARG A C 1
ATOM 1401 O O . ARG A 1 189 ? -35.452 10.553 -9.035 1.00 77.12 189 ARG A O 1
ATOM 1408 N N . GLN A 1 190 ? -36.450 10.455 -11.036 1.00 59.25 190 GLN A N 1
ATOM 1409 C CA . GLN A 1 190 ? -37.749 10.861 -10.510 1.00 59.25 190 GLN A CA 1
ATOM 1410 C C . GLN A 1 190 ? -38.439 9.625 -9.930 1.00 59.25 190 GLN A C 1
ATOM 1412 O O . GLN A 1 190 ? -38.733 8.676 -10.652 1.00 59.25 190 GLN A O 1
ATOM 1417 N N . HIS A 1 191 ? -38.703 9.629 -8.623 1.00 42.66 191 HIS A N 1
ATOM 1418 C CA . HIS A 1 191 ? -39.470 8.577 -7.958 1.00 42.66 191 HIS A CA 1
ATOM 1419 C C . HIS A 1 191 ? -40.880 8.530 -8.574 1.00 42.66 191 HIS A C 1
ATOM 1421 O O . HIS A 1 191 ? -41.743 9.345 -8.242 1.00 42.66 191 HIS A O 1
ATOM 1427 N N . ARG A 1 192 ? -41.127 7.608 -9.513 1.00 34.19 192 ARG A N 1
ATOM 1428 C CA . ARG A 1 192 ? -42.491 7.299 -9.950 1.00 34.19 192 ARG A CA 1
ATOM 1429 C C . ARG A 1 192 ? -43.180 6.576 -8.792 1.00 34.19 192 ARG A C 1
ATOM 1431 O O . ARG A 1 192 ? -42.686 5.524 -8.387 1.00 34.19 192 ARG A O 1
ATOM 1438 N N . PRO A 1 193 ? -44.313 7.067 -8.260 1.00 32.50 193 PRO A N 1
ATOM 1439 C CA . PRO A 1 193 ? -45.125 6.235 -7.391 1.00 32.50 193 PRO A CA 1
ATOM 1440 C C . PRO A 1 193 ? -45.564 4.999 -8.185 1.00 32.50 193 PRO A C 1
ATOM 1442 O O . PRO A 1 193 ? -46.094 5.100 -9.294 1.00 32.50 193 PRO A O 1
ATOM 1445 N N . TYR A 1 194 ? -45.277 3.832 -7.618 1.00 31.56 194 TYR A N 1
ATOM 1446 C CA . TYR A 1 194 ? -45.599 2.521 -8.165 1.00 31.56 194 TYR A CA 1
ATOM 1447 C C . TYR A 1 194 ? -47.106 2.429 -8.463 1.00 31.56 194 TYR A C 1
ATOM 1449 O O . TYR A 1 194 ? -47.932 2.473 -7.553 1.00 31.56 194 TYR A O 1
ATOM 1457 N N . THR A 1 195 ? -47.475 2.311 -9.739 1.00 34.06 195 THR A N 1
ATOM 1458 C CA . THR A 1 195 ? -48.827 1.919 -10.157 1.00 34.06 195 THR A CA 1
ATOM 1459 C C . THR A 1 195 ? -48.794 0.417 -10.406 1.00 34.06 195 THR A C 1
ATOM 1461 O O . THR A 1 195 ? -48.322 -0.048 -11.439 1.00 34.06 195 THR A O 1
ATOM 1464 N N . GLY A 1 196 ? -49.204 -0.353 -9.395 1.00 30.30 196 GLY A N 1
ATOM 1465 C CA . GLY A 1 196 ? -49.305 -1.809 -9.496 1.00 30.30 196 GLY A CA 1
ATOM 1466 C C . GLY A 1 196 ? -50.370 -2.245 -10.515 1.00 30.30 196 GLY A C 1
ATOM 1467 O O . GLY A 1 196 ? -51.256 -1.455 -10.851 1.00 30.30 196 GLY A O 1
ATOM 1468 N N . PRO A 1 197 ? -50.306 -3.495 -11.006 1.00 30.44 197 PRO A N 1
ATOM 1469 C CA . PRO A 1 197 ? -51.231 -3.990 -12.015 1.00 30.44 197 PRO A CA 1
ATOM 1470 C C . PRO A 1 197 ? -52.649 -4.125 -11.445 1.00 30.44 197 PRO A C 1
ATOM 1472 O O . PRO A 1 197 ? -52.850 -4.577 -10.315 1.00 30.44 197 PRO A O 1
ATOM 1475 N N . GLU A 1 198 ? -53.635 -3.729 -12.251 1.00 29.44 198 GLU A N 1
ATOM 1476 C CA . GLU A 1 198 ? -55.062 -3.864 -11.967 1.00 29.44 198 GLU A CA 1
ATOM 1477 C C . GLU A 1 198 ? -55.418 -5.314 -11.624 1.00 29.44 198 GLU A C 1
ATOM 1479 O O . GLU A 1 198 ? -55.420 -6.193 -12.485 1.00 29.44 198 GLU A O 1
ATOM 1484 N N . ASN A 1 199 ? -55.786 -5.556 -10.366 1.00 29.05 199 ASN A N 1
ATOM 1485 C CA . ASN A 1 199 ? -56.443 -6.792 -9.973 1.00 29.05 199 ASN A CA 1
ATOM 1486 C C . ASN A 1 199 ? -57.944 -6.527 -9.811 1.00 29.05 199 ASN A C 1
ATOM 1488 O O . ASN A 1 199 ? -58.437 -6.060 -8.782 1.00 29.05 199 ASN A O 1
ATOM 1492 N N . THR A 1 200 ? -58.688 -6.800 -10.879 1.00 29.47 200 THR A N 1
ATOM 1493 C CA . THR A 1 200 ? -60.146 -6.877 -10.857 1.00 29.47 200 THR A CA 1
ATOM 1494 C C . THR A 1 200 ? -60.604 -8.047 -9.989 1.00 29.47 200 THR A C 1
ATOM 1496 O O . THR A 1 200 ? -60.489 -9.195 -10.414 1.00 29.47 200 THR A O 1
ATOM 1499 N N . LYS A 1 201 ? -61.203 -7.749 -8.828 1.00 28.44 201 LYS A N 1
ATOM 1500 C CA . LYS A 1 201 ? -62.481 -8.292 -8.301 1.00 28.44 201 LYS A CA 1
ATOM 1501 C C . LYS A 1 201 ? -62.488 -8.309 -6.771 1.00 28.44 201 LYS A C 1
ATOM 1503 O O . LYS A 1 201 ? -61.584 -8.839 -6.146 1.00 28.44 201 LYS A O 1
ATOM 1508 N N . GLY A 1 202 ? -63.617 -7.878 -6.206 1.00 26.88 202 GLY A N 1
ATOM 1509 C CA . GLY A 1 202 ? -64.090 -8.378 -4.912 1.00 26.88 202 GLY A CA 1
ATOM 1510 C C . GLY A 1 202 ? -64.288 -7.313 -3.843 1.00 26.88 202 GLY A C 1
ATOM 1511 O O . GLY A 1 202 ? -63.403 -7.048 -3.047 1.00 26.88 202 GLY A O 1
ATOM 1512 N N . LYS A 1 203 ? -65.492 -6.736 -3.828 1.00 26.38 203 LYS A N 1
ATOM 1513 C CA . LYS A 1 203 ? -66.084 -5.977 -2.718 1.00 26.38 203 LYS A CA 1
ATOM 1514 C C . LYS A 1 203 ? -65.844 -6.667 -1.369 1.00 26.38 203 LYS A C 1
ATOM 1516 O O . LYS A 1 203 ? -66.175 -7.838 -1.268 1.00 26.38 203 LYS A O 1
ATOM 1521 N N . GLU A 1 204 ? -65.513 -5.896 -0.335 1.00 25.36 204 GLU A N 1
ATOM 1522 C CA . GLU A 1 204 ? -66.280 -5.877 0.918 1.00 25.36 204 GLU A CA 1
ATOM 1523 C C . GLU A 1 204 ? -65.923 -4.666 1.795 1.00 25.36 204 GLU A C 1
ATOM 1525 O O . GLU A 1 204 ? -64.848 -4.082 1.700 1.00 25.36 204 GLU A O 1
ATOM 1530 N N . ARG A 1 205 ? -66.927 -4.201 2.541 1.00 23.34 205 ARG A N 1
ATOM 1531 C CA . ARG A 1 205 ? -66.981 -2.933 3.279 1.00 23.34 205 ARG A CA 1
ATOM 1532 C C . ARG A 1 205 ? -66.531 -3.110 4.738 1.00 23.34 205 ARG A C 1
ATOM 1534 O O . ARG A 1 205 ? -66.670 -4.198 5.279 1.00 23.34 205 ARG A O 1
ATOM 1541 N N . PHE A 1 206 ? -66.280 -1.952 5.370 1.00 23.81 206 PHE A N 1
ATOM 1542 C CA . PHE A 1 206 ? -66.485 -1.592 6.794 1.00 23.81 206 PHE A CA 1
ATOM 1543 C C . PHE A 1 206 ? -65.251 -1.550 7.729 1.00 23.81 206 PHE A C 1
ATOM 1545 O O . PHE A 1 206 ? -64.213 -2.104 7.394 1.00 23.81 206 PHE A O 1
ATOM 1552 N N . PRO A 1 207 ? -65.295 -0.712 8.796 1.00 28.31 207 PRO A N 1
ATOM 1553 C CA . PRO A 1 207 ? -64.379 0.417 8.944 1.00 28.31 207 PRO A CA 1
ATOM 1554 C C . PRO A 1 207 ? -63.437 0.323 10.154 1.00 28.31 207 PRO A C 1
ATOM 1556 O O . PRO A 1 207 ? -63.599 -0.490 11.059 1.00 28.31 207 PRO A O 1
ATOM 1559 N N . CYS A 1 208 ? -62.493 1.263 10.175 1.00 21.89 208 CYS A N 1
ATOM 1560 C CA . CYS A 1 208 ? -61.524 1.509 11.235 1.00 21.89 208 CYS A CA 1
ATOM 1561 C C . CYS A 1 208 ? -62.198 1.854 12.579 1.00 21.89 208 CYS A C 1
ATOM 1563 O O . CYS A 1 208 ? -62.988 2.801 12.674 1.00 21.89 208 CYS A O 1
ATOM 1565 N N . HIS A 1 209 ? -61.822 1.136 13.639 1.00 24.31 209 HIS A N 1
ATOM 1566 C CA . HIS A 1 209 ? -62.079 1.535 15.019 1.00 24.31 209 HIS A CA 1
ATOM 1567 C C . HIS A 1 209 ? -60.884 1.223 15.918 1.00 24.31 209 HIS A C 1
ATOM 1569 O O . HIS A 1 209 ? -60.381 0.104 15.904 1.00 24.31 209 HIS A O 1
ATOM 1575 N N . SER A 1 210 ? -60.563 2.214 16.762 1.00 24.44 210 SER A N 1
ATOM 1576 C CA . SER A 1 210 ? -59.846 2.134 18.048 1.00 24.44 210 SER A CA 1
ATOM 1577 C C . SER A 1 210 ? -58.353 1.753 17.998 1.00 24.44 210 SER A C 1
ATOM 1579 O O . SER A 1 210 ? -57.964 0.882 17.245 1.00 24.44 210 SER A O 1
ATOM 1581 N N . GLN A 1 211 ? -57.440 2.339 18.776 1.00 26.61 211 GLN A N 1
ATOM 1582 C CA . GLN A 1 211 ? -57.593 3.082 20.027 1.00 26.61 211 GLN A CA 1
ATOM 1583 C C . GLN A 1 211 ? -56.279 3.832 20.335 1.00 26.61 211 GLN A C 1
ATOM 1585 O O . GLN A 1 211 ? -55.202 3.250 20.277 1.00 26.61 211 GLN A O 1
ATOM 1590 N N . LEU A 1 212 ? -56.390 5.106 20.711 1.00 26.78 212 LEU A N 1
ATOM 1591 C CA . LEU A 1 212 ? -55.372 5.887 21.420 1.00 26.78 212 LEU A CA 1
ATOM 1592 C C . LEU A 1 212 ? -55.991 6.280 22.767 1.00 26.78 212 LEU A C 1
ATOM 1594 O O . LEU A 1 212 ? -57.117 6.780 22.802 1.00 26.78 212 LEU A O 1
ATOM 1598 N N . ILE A 1 213 ? -55.265 6.062 23.863 1.00 25.44 213 ILE A N 1
ATOM 1599 C CA . ILE A 1 213 ? -55.580 6.600 25.192 1.00 25.44 213 ILE A CA 1
ATOM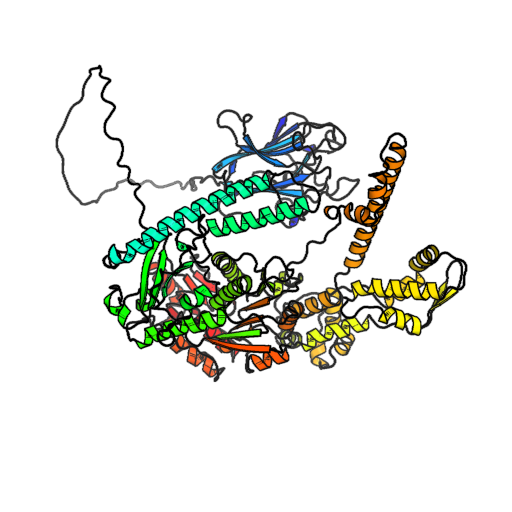 1600 C C . ILE A 1 213 ? -54.531 7.663 25.514 1.00 25.44 213 ILE A C 1
ATOM 1602 O O . ILE A 1 213 ? -53.362 7.326 25.647 1.00 25.44 213 ILE A O 1
ATOM 1606 N N . ALA A 1 214 ? -54.959 8.917 25.685 1.00 26.39 214 ALA A N 1
ATOM 1607 C CA . ALA A 1 214 ? -54.626 9.742 26.853 1.00 26.39 214 ALA A CA 1
ATOM 1608 C C . ALA A 1 214 ? -55.323 11.115 26.786 1.00 26.39 214 ALA A C 1
ATOM 1610 O O . ALA A 1 214 ? -55.338 11.803 25.770 1.00 26.39 214 ALA A O 1
ATOM 1611 N N . HIS A 1 215 ? -55.920 11.478 27.917 1.00 26.05 215 HIS A N 1
ATOM 1612 C CA . HIS A 1 215 ? -56.772 12.633 28.191 1.00 26.05 215 HIS A CA 1
ATOM 1613 C C . HIS A 1 215 ? -56.067 14.003 28.158 1.00 26.05 215 HIS A C 1
ATOM 1615 O O . HIS A 1 215 ? -54.979 14.138 28.708 1.00 26.05 215 HIS A O 1
ATOM 1621 N N . ARG A 1 216 ? -56.799 15.057 27.750 1.00 28.23 216 ARG A N 1
ATOM 1622 C CA . ARG A 1 216 ? -57.260 16.173 28.622 1.00 28.23 216 ARG A CA 1
ATOM 1623 C C . ARG A 1 216 ? -58.160 17.156 27.851 1.00 28.23 216 ARG A C 1
ATOM 1625 O O . ARG A 1 216 ? -57.928 17.441 26.685 1.00 28.23 216 ARG A O 1
ATOM 1632 N N . GLY A 1 217 ? -59.234 17.597 28.511 1.00 27.48 217 GLY A N 1
ATOM 1633 C CA . GLY A 1 217 ? -60.366 18.322 27.922 1.00 27.48 217 GLY A CA 1
ATOM 1634 C C . GLY A 1 217 ? -60.245 19.857 27.845 1.00 27.48 217 GLY A C 1
ATOM 1635 O O . GLY A 1 217 ? -59.249 20.420 28.296 1.00 27.48 217 GLY A O 1
ATOM 1636 N N . PRO A 1 218 ? -61.274 20.526 27.277 1.00 36.62 218 PRO A N 1
ATOM 1637 C CA . PRO A 1 218 ? -61.231 21.905 26.773 1.00 36.62 218 PRO A CA 1
ATOM 1638 C C . PRO A 1 218 ? -62.064 22.888 27.623 1.00 36.62 218 PRO A C 1
ATOM 1640 O O . PRO A 1 218 ? -62.860 22.442 28.443 1.00 36.62 218 PRO A O 1
ATOM 1643 N N . CYS A 1 219 ? -61.959 24.204 27.370 1.00 24.62 219 CYS A N 1
ATOM 1644 C CA . CYS A 1 219 ? -63.098 25.105 27.067 1.00 24.62 219 CYS A CA 1
ATOM 1645 C C . CYS A 1 219 ? -62.662 26.589 26.993 1.00 24.62 219 CYS A C 1
ATOM 1647 O O . CYS A 1 219 ? -61.898 27.041 27.840 1.00 24.62 219 CYS A O 1
ATOM 1649 N N . GLY A 1 220 ? -63.231 27.365 26.057 1.00 26.28 220 GLY A N 1
ATOM 1650 C CA . GLY A 1 220 ? -63.262 28.838 26.126 1.00 26.28 220 GLY A CA 1
ATOM 1651 C C . GLY A 1 220 ? -63.292 29.555 24.770 1.00 26.28 220 GLY A C 1
ATOM 1652 O O . GLY A 1 220 ? -62.257 29.749 24.150 1.00 26.28 220 GLY A O 1
ATOM 1653 N N . LYS A 1 221 ? -64.486 29.948 24.308 1.00 28.09 221 LYS A N 1
ATOM 1654 C CA . LYS A 1 221 ? -64.789 30.594 23.015 1.00 28.09 221 LYS A CA 1
ATOM 1655 C C . LYS A 1 221 ? -64.652 32.138 23.025 1.00 28.09 221 LYS A C 1
ATOM 1657 O O . LYS A 1 221 ? -65.241 32.764 23.898 1.00 28.09 221 LYS A O 1
ATOM 1662 N N . ALA A 1 222 ? -64.114 32.670 21.909 1.00 28.61 222 ALA A N 1
ATOM 1663 C CA . ALA A 1 222 ? -64.596 33.816 21.081 1.00 28.61 222 ALA A CA 1
ATOM 1664 C C . ALA A 1 222 ? -64.254 35.285 21.473 1.00 28.61 222 ALA A C 1
ATOM 1666 O O . ALA A 1 222 ? -63.987 35.532 22.643 1.00 28.61 222 ALA A O 1
ATOM 1667 N N . PRO A 1 223 ? -64.425 36.304 20.577 1.00 35.91 223 PRO A N 1
ATOM 1668 C CA . PRO A 1 223 ? -64.268 36.410 19.103 1.00 35.91 223 PRO A CA 1
ATOM 1669 C C . PRO A 1 223 ? -63.452 37.671 18.645 1.00 35.91 223 PRO A C 1
ATOM 1671 O O . PRO A 1 223 ? -62.908 38.410 19.456 1.00 35.91 223 PRO A O 1
ATOM 1674 N N . CYS A 1 224 ? -63.366 37.911 17.326 1.00 23.05 224 CYS A N 1
ATOM 1675 C CA . CYS A 1 224 ? -62.561 38.943 16.638 1.00 23.05 224 CYS A CA 1
ATOM 1676 C C . CYS A 1 224 ? -63.204 40.352 16.472 1.00 23.05 224 CYS A C 1
ATOM 1678 O O . CYS A 1 224 ? -64.429 40.457 16.445 1.00 23.05 224 CYS A O 1
ATOM 1680 N N . LEU A 1 225 ? -62.325 41.334 16.136 1.00 26.16 225 LEU A N 1
ATOM 1681 C CA . LEU A 1 225 ? -62.473 42.616 15.368 1.00 26.16 225 LEU A CA 1
ATOM 1682 C C . LEU A 1 225 ? -62.509 43.955 16.173 1.00 26.16 225 LEU A C 1
ATOM 1684 O O . LEU A 1 225 ? -62.970 43.944 17.308 1.00 26.16 225 LEU A O 1
ATOM 1688 N N . PRO A 1 226 ? -62.207 45.146 15.574 1.00 42.22 226 PRO A N 1
ATOM 1689 C CA . PRO A 1 226 ? -61.032 45.554 14.762 1.00 42.22 226 PRO A CA 1
ATOM 1690 C C . PRO A 1 226 ? -60.538 47.031 14.996 1.00 42.22 226 PRO A C 1
ATOM 1692 O O . PRO A 1 226 ? -61.184 47.807 15.687 1.00 42.22 226 PRO A O 1
ATOM 1695 N N . HIS A 1 227 ? -59.448 47.421 14.301 1.00 25.33 227 HIS A N 1
ATOM 1696 C CA . HIS A 1 227 ? -58.942 48.781 13.949 1.00 25.33 227 HIS A CA 1
ATOM 1697 C C . HIS A 1 227 ? -58.509 49.784 15.047 1.00 25.33 227 HIS A C 1
ATOM 1699 O O . HIS A 1 227 ? -59.282 50.104 15.936 1.00 25.33 227 HIS A O 1
ATOM 1705 N N . THR A 1 228 ? -57.319 50.407 14.901 1.00 25.77 228 THR A N 1
ATOM 1706 C CA . THR A 1 228 ? -57.114 51.856 14.598 1.00 25.77 228 THR A CA 1
ATOM 1707 C C . THR A 1 228 ? -55.621 52.157 14.321 1.00 25.77 228 THR A C 1
ATOM 1709 O O . THR A 1 228 ? -54.725 51.521 14.867 1.00 25.77 228 THR A O 1
ATOM 1712 N N . VAL A 1 229 ? -55.387 53.111 13.419 1.00 27.30 229 VAL A N 1
ATOM 1713 C CA . VAL A 1 229 ? -54.122 53.658 12.895 1.00 27.30 229 VAL A CA 1
ATOM 1714 C C . VAL A 1 229 ? -53.508 54.698 13.850 1.00 27.30 229 VAL A C 1
ATOM 1716 O O . VAL A 1 229 ? -54.255 55.482 14.425 1.00 27.30 229 VAL A O 1
ATOM 1719 N N . GLY A 1 230 ? -52.170 54.817 13.894 1.00 24.59 230 GLY A N 1
ATOM 1720 C CA . GLY A 1 230 ? -51.514 56.132 14.026 1.00 24.59 230 GLY A CA 1
ATOM 1721 C C . GLY A 1 230 ? -50.417 56.314 15.089 1.00 24.59 230 GLY A C 1
ATOM 1722 O O . GLY A 1 230 ? -50.701 56.371 16.274 1.00 24.59 230 GLY A O 1
ATOM 1723 N N . SER A 1 231 ? -49.197 56.558 14.589 1.00 25.09 231 SER A N 1
ATOM 1724 C CA . SER A 1 231 ? -48.080 57.345 15.153 1.00 25.09 231 SER A CA 1
ATOM 1725 C C . SER A 1 231 ? -47.478 56.972 16.516 1.00 25.09 231 SER A C 1
ATOM 1727 O O . SER A 1 231 ? -48.117 57.126 17.547 1.00 25.09 231 SER A O 1
ATOM 1729 N N . GLN A 1 232 ? -46.168 56.715 16.541 1.00 26.33 232 GLN A N 1
ATOM 1730 C CA . GLN A 1 232 ? -45.178 57.735 16.921 1.00 26.33 232 GLN A CA 1
ATOM 1731 C C . GLN A 1 232 ? -43.756 57.197 16.706 1.00 26.33 232 GLN A C 1
ATOM 1733 O O . GLN A 1 232 ? -43.374 56.144 17.206 1.00 26.33 232 GLN A O 1
ATOM 1738 N N . ALA A 1 233 ? -42.990 57.942 15.911 1.00 27.73 233 ALA A N 1
ATOM 1739 C CA . ALA A 1 233 ? -41.538 57.907 15.923 1.00 27.73 233 ALA A CA 1
ATOM 1740 C C . ALA A 1 233 ? -41.027 58.603 17.195 1.00 27.73 233 ALA A C 1
ATOM 1742 O O . ALA A 1 233 ? -41.713 59.483 17.709 1.00 27.73 233 ALA A O 1
ATOM 1743 N N . GLN A 1 234 ? -39.787 58.271 17.574 1.00 27.17 234 GLN A N 1
ATOM 1744 C CA . GLN A 1 234 ? -38.988 58.779 18.706 1.00 27.17 234 GLN A CA 1
ATOM 1745 C C . GLN A 1 234 ? -39.043 57.914 19.973 1.00 27.17 234 GLN A C 1
ATOM 1747 O O . GLN A 1 234 ? -39.692 58.271 20.942 1.00 27.17 234 GLN A O 1
ATOM 1752 N N . ASP A 1 235 ? -38.277 56.816 19.982 1.00 27.62 235 ASP A N 1
ATOM 1753 C CA . ASP A 1 235 ? -37.206 56.680 20.983 1.00 27.62 235 ASP A CA 1
ATOM 1754 C C . ASP A 1 235 ? -36.177 55.616 20.551 1.00 27.62 235 ASP A C 1
ATOM 1756 O O . ASP A 1 235 ? -36.177 54.458 20.964 1.00 27.62 235 ASP A O 1
ATOM 1760 N N . LEU A 1 236 ? -35.291 56.018 19.637 1.00 30.42 236 LEU A N 1
ATOM 1761 C CA . LEU A 1 236 ? -33.995 55.377 19.438 1.00 30.42 236 LEU A CA 1
ATOM 1762 C C . LEU A 1 236 ? -33.003 56.130 20.322 1.00 30.42 236 LEU A C 1
ATOM 1764 O O . LEU A 1 236 ? -32.748 57.302 20.045 1.00 30.42 236 LEU A O 1
ATOM 1768 N N . ARG A 1 237 ? -32.440 55.438 21.323 1.00 31.67 237 ARG A N 1
ATOM 1769 C CA . ARG A 1 237 ? -31.054 55.534 21.847 1.00 31.67 237 ARG A CA 1
ATOM 1770 C C . ARG A 1 237 ? -31.018 55.217 23.344 1.00 31.67 237 ARG A C 1
ATOM 1772 O O . ARG A 1 237 ? -31.021 56.121 24.172 1.00 31.67 237 ARG A O 1
ATOM 1779 N N . LYS A 1 238 ? -30.926 53.925 23.674 1.00 30.08 238 LYS A N 1
ATOM 1780 C CA . LYS A 1 238 ? -30.154 53.374 24.809 1.00 30.08 238 LYS A CA 1
ATOM 1781 C C . LYS A 1 238 ? -30.425 51.876 24.915 1.00 30.08 238 LYS A C 1
ATOM 1783 O O . LYS A 1 238 ? -31.385 51.471 25.559 1.00 30.08 238 LYS A O 1
ATOM 1788 N N . ARG A 1 239 ? -29.581 51.088 24.250 1.00 26.72 239 ARG A N 1
ATOM 1789 C CA . ARG A 1 239 ? -29.183 49.706 24.578 1.00 26.72 239 ARG A CA 1
ATOM 1790 C C . ARG A 1 239 ? -28.264 49.240 23.451 1.00 26.72 239 ARG A C 1
ATOM 1792 O O . ARG A 1 239 ? -28.632 48.448 22.597 1.00 26.72 239 ARG A O 1
ATOM 1799 N N . GLU A 1 240 ? -27.089 49.849 23.416 1.00 28.56 240 GLU A N 1
ATOM 1800 C CA . GLU A 1 240 ? -25.925 49.254 22.773 1.00 28.56 240 GLU A CA 1
ATOM 1801 C C . GLU A 1 240 ? -25.204 48.433 23.846 1.00 28.56 240 GLU A C 1
ATOM 1803 O O . GLU A 1 240 ? -25.087 48.895 24.982 1.00 28.56 240 GLU A O 1
ATOM 1808 N N . HIS A 1 241 ? -24.734 47.255 23.435 1.00 32.84 241 HIS A N 1
ATOM 1809 C CA . HIS A 1 241 ? -23.801 46.357 24.124 1.00 32.84 241 HIS A CA 1
ATOM 1810 C C . HIS A 1 241 ? -24.386 45.470 25.229 1.00 32.84 241 HIS A C 1
ATOM 1812 O O . HIS A 1 241 ? -24.203 45.723 26.413 1.00 32.84 241 HIS A O 1
ATOM 1818 N N . ASP A 1 242 ? -25.010 44.369 24.802 1.00 27.31 242 ASP A N 1
ATOM 1819 C CA . ASP A 1 242 ? -24.602 43.044 25.285 1.00 27.31 242 ASP A CA 1
ATOM 1820 C C . ASP A 1 242 ? -24.987 41.989 24.230 1.00 27.31 242 ASP A C 1
ATOM 1822 O O . ASP A 1 242 ? -26.116 41.503 24.183 1.00 27.31 242 ASP A O 1
ATOM 1826 N N . VAL A 1 243 ? -24.074 41.721 23.294 1.00 29.58 243 VAL A N 1
ATOM 1827 C CA . VAL A 1 243 ? -24.129 40.526 22.443 1.00 29.58 243 VAL A CA 1
ATOM 1828 C C . VAL A 1 243 ? -22.901 39.716 22.817 1.00 29.58 243 VAL A C 1
ATOM 1830 O O . VAL A 1 243 ? -21.827 39.892 22.251 1.00 29.58 243 VAL A O 1
ATOM 1833 N N . THR A 1 244 ? -23.048 38.865 23.825 1.00 27.19 244 THR A N 1
ATOM 1834 C CA . THR A 1 244 ? -22.145 37.736 24.023 1.00 27.19 244 THR A CA 1
ATOM 1835 C C . THR A 1 244 ? -22.458 36.724 22.915 1.00 27.19 244 THR A C 1
ATOM 1837 O O . THR A 1 244 ? -23.600 36.265 22.829 1.00 27.19 244 THR A O 1
ATOM 1840 N N . PRO A 1 245 ? -21.514 36.389 22.016 1.00 33.19 245 PRO A N 1
ATOM 1841 C CA . PRO A 1 245 ? -21.720 35.267 21.116 1.00 33.19 245 PRO A CA 1
ATOM 1842 C C . PRO A 1 245 ? -21.800 34.008 21.982 1.00 33.19 245 PRO A C 1
ATOM 1844 O O . PRO A 1 245 ? -20.940 33.776 22.831 1.00 33.19 245 PRO A O 1
ATOM 1847 N N . ALA A 1 246 ? -22.854 33.213 21.816 1.00 33.12 246 ALA A N 1
ATOM 1848 C CA . ALA A 1 246 ? -22.937 31.902 22.440 1.00 33.12 246 ALA A CA 1
ATOM 1849 C C . ALA A 1 246 ? -21.861 31.007 21.810 1.00 33.12 246 ALA A C 1
ATOM 1851 O O . ALA A 1 246 ? -22.082 30.396 20.769 1.00 33.12 246 ALA A O 1
ATOM 1852 N N . THR A 1 247 ? -20.674 30.970 22.411 1.00 46.66 247 THR A N 1
ATOM 1853 C CA . THR A 1 247 ? -19.636 29.994 22.087 1.00 46.66 247 THR A CA 1
ATOM 1854 C C . THR A 1 247 ? -20.165 28.620 22.478 1.00 46.66 247 THR A C 1
ATOM 1856 O O . THR A 1 247 ? -20.307 28.308 23.661 1.00 46.66 247 THR A O 1
ATOM 1859 N N . THR A 1 248 ? -20.526 27.806 21.490 1.00 71.38 248 THR A N 1
ATOM 1860 C CA . THR A 1 248 ? -20.806 26.384 21.693 1.00 71.38 248 THR A CA 1
ATOM 1861 C C . THR A 1 248 ? -19.566 25.719 22.283 1.00 71.38 248 THR A C 1
ATOM 1863 O O . THR A 1 248 ? -18.541 25.662 21.615 1.00 71.38 248 THR A O 1
ATOM 1866 N N . SER A 1 249 ? -19.674 25.243 23.527 1.00 84.81 249 SER A N 1
ATOM 1867 C CA . SER A 1 249 ? -18.620 24.505 24.242 1.00 84.81 249 SER A CA 1
ATOM 1868 C C . SER A 1 249 ? -18.073 23.353 23.396 1.00 84.81 249 SER A C 1
ATOM 1870 O O . SER A 1 249 ? -18.843 22.676 22.703 1.00 84.81 249 SER A O 1
ATOM 1872 N N . ALA A 1 250 ? -16.758 23.134 23.468 1.00 88.31 250 ALA A N 1
ATOM 1873 C CA . ALA A 1 250 ? -16.084 22.008 22.824 1.00 88.31 250 ALA A CA 1
ATOM 1874 C C . ALA A 1 250 ? -16.417 20.660 23.491 1.00 88.31 250 ALA A C 1
ATOM 1876 O O . ALA A 1 250 ? -16.241 19.614 22.868 1.00 88.31 250 ALA A O 1
ATOM 1877 N N . PHE A 1 251 ? -16.914 20.669 24.732 1.00 89.25 251 PHE A N 1
ATOM 1878 C CA . PHE A 1 251 ? -17.258 19.476 25.505 1.00 89.25 251 PHE A CA 1
ATOM 1879 C C . PHE A 1 251 ? -18.757 19.158 25.405 1.00 89.25 251 PHE A C 1
ATOM 1881 O O . PHE A 1 251 ? -19.609 20.004 25.669 1.00 89.25 251 PHE A O 1
ATOM 1888 N N . ASP A 1 252 ? -19.074 17.911 25.059 1.00 89.06 252 ASP A N 1
ATOM 1889 C CA . ASP A 1 252 ? -20.429 17.346 25.035 1.00 89.06 252 ASP A CA 1
ATOM 1890 C C . ASP A 1 252 ? -20.437 16.025 25.808 1.00 89.06 252 ASP A C 1
ATOM 1892 O O . ASP A 1 252 ? -20.483 14.922 25.263 1.00 89.06 252 ASP A O 1
ATOM 1896 N N . LEU A 1 253 ? -20.258 16.157 27.122 1.00 84.12 253 LEU A N 1
ATOM 1897 C CA . LEU A 1 253 ? -20.126 15.025 28.028 1.00 84.12 253 LEU A CA 1
ATOM 1898 C C . LEU A 1 253 ? -21.519 14.467 28.371 1.00 84.12 253 LEU A C 1
ATOM 1900 O O . LEU A 1 253 ? -22.371 15.228 28.831 1.00 84.12 253 LEU A O 1
ATOM 1904 N N . PRO A 1 254 ? -21.756 13.146 28.237 1.00 79.81 254 PRO A N 1
ATOM 1905 C CA . PRO A 1 254 ? -23.010 12.525 28.660 1.00 79.81 254 PRO A CA 1
ATOM 1906 C C . PRO A 1 254 ? -23.296 12.780 30.147 1.00 79.81 254 PRO A C 1
ATOM 1908 O O . PRO A 1 254 ? -22.357 12.858 30.936 1.00 79.81 254 PRO A O 1
ATOM 1911 N N . ASP A 1 255 ? -24.567 12.776 30.566 1.00 76.00 255 ASP A N 1
ATOM 1912 C CA . ASP A 1 255 ? -24.985 13.076 31.954 1.00 76.00 255 ASP A CA 1
ATOM 1913 C C . ASP A 1 255 ? -24.199 12.305 33.031 1.00 76.00 255 ASP A C 1
ATOM 1915 O O . ASP A 1 255 ? -23.874 12.838 34.093 1.00 76.00 255 ASP A O 1
ATOM 1919 N N . ARG A 1 256 ? -23.824 11.050 32.744 1.00 75.38 256 ARG A N 1
ATOM 1920 C CA . ARG A 1 256 ? -23.009 10.211 33.646 1.00 75.38 256 ARG A CA 1
ATOM 1921 C C . ARG A 1 256 ? -21.616 10.797 33.947 1.00 75.38 256 ARG A C 1
ATOM 1923 O O . ARG A 1 256 ? -21.017 10.451 34.959 1.00 75.38 256 ARG A O 1
ATOM 1930 N N . LEU A 1 257 ? -21.106 11.673 33.083 1.00 78.62 257 LEU A N 1
ATOM 1931 C CA . LEU A 1 257 ? -19.814 12.358 33.173 1.00 78.62 257 LEU A CA 1
ATOM 1932 C C . LEU A 1 257 ? -19.955 13.855 33.502 1.00 78.62 257 LEU A C 1
ATOM 1934 O O . LEU A 1 257 ? -18.967 14.578 33.434 1.00 78.62 257 LEU A O 1
ATOM 1938 N N . ALA A 1 258 ? -21.134 14.340 33.911 1.00 76.94 258 ALA A N 1
ATOM 1939 C CA . ALA A 1 258 ? -21.362 15.768 34.168 1.00 76.94 258 ALA A CA 1
ATOM 1940 C C . ALA A 1 258 ? -20.398 16.384 35.206 1.00 76.94 258 ALA A C 1
ATOM 1942 O O . ALA A 1 258 ? -20.083 17.569 35.137 1.00 76.94 258 ALA A O 1
ATOM 1943 N N . HIS A 1 259 ? -19.871 15.587 36.143 1.00 78.62 259 HIS A N 1
ATOM 1944 C CA . HIS A 1 259 ? -18.862 16.037 37.109 1.00 78.62 259 HIS A CA 1
ATOM 1945 C C . HIS A 1 259 ? -17.533 16.459 36.448 1.00 78.62 259 HIS A C 1
ATOM 1947 O O . HIS A 1 259 ? -16.852 17.342 36.966 1.00 78.62 259 HIS A O 1
ATOM 1953 N N . LYS A 1 260 ? -17.190 15.882 35.285 1.00 80.12 260 LYS A N 1
ATOM 1954 C CA . LYS A 1 260 ? -16.020 16.259 34.476 1.00 80.12 260 LYS A CA 1
ATOM 1955 C C . LYS A 1 260 ? -16.217 17.590 33.733 1.00 80.12 260 LYS A C 1
ATOM 1957 O O . LYS A 1 260 ? -15.246 18.213 33.328 1.00 80.12 260 LYS A O 1
ATOM 1962 N N . ALA A 1 261 ? -17.452 18.080 33.603 1.00 83.00 261 ALA A N 1
ATOM 1963 C CA . ALA A 1 261 ? -17.750 19.360 32.952 1.00 83.00 261 ALA A CA 1
ATOM 1964 C C . ALA A 1 261 ? -17.490 20.589 33.852 1.00 83.00 261 ALA A C 1
ATOM 1966 O O . ALA A 1 261 ? -17.852 21.713 33.499 1.00 83.00 261 ALA A O 1
ATOM 1967 N N . ALA A 1 262 ? -16.906 20.408 35.043 1.00 85.69 262 ALA A N 1
ATOM 1968 C CA . ALA A 1 262 ? -16.647 21.507 35.965 1.00 85.69 262 ALA A CA 1
ATOM 1969 C C . ALA A 1 262 ? -15.696 22.550 35.331 1.00 85.69 262 ALA A C 1
ATOM 1971 O O . ALA A 1 262 ? -14.623 22.176 34.853 1.00 85.69 262 ALA A O 1
ATOM 1972 N N . PRO A 1 263 ? -15.999 23.866 35.391 1.00 85.31 263 PRO A N 1
ATOM 1973 C CA . PRO A 1 263 ? -15.159 24.899 34.774 1.00 85.31 263 PRO A CA 1
ATOM 1974 C C . PRO A 1 263 ? -13.698 24.886 35.237 1.00 85.31 263 PRO A C 1
ATOM 1976 O O . PRO A 1 263 ? -12.805 25.209 34.462 1.00 85.31 263 PRO A O 1
ATOM 1979 N N . ALA A 1 264 ? -13.433 24.469 36.479 1.00 83.38 264 ALA A N 1
ATOM 1980 C CA . ALA A 1 264 ? -12.074 24.321 36.997 1.00 83.38 264 ALA A CA 1
ATOM 1981 C C . ALA A 1 264 ? -11.230 23.288 36.219 1.00 83.38 264 ALA A C 1
ATOM 1983 O O . ALA A 1 264 ? -10.009 23.394 36.219 1.00 83.38 264 ALA A O 1
ATOM 1984 N N . LEU A 1 265 ? -11.869 22.317 35.556 1.00 82.94 265 LEU A N 1
ATOM 1985 C CA . LEU A 1 265 ? -11.210 21.236 34.821 1.00 82.94 265 LEU A CA 1
ATOM 1986 C C . LEU A 1 265 ? -11.079 21.522 33.322 1.00 82.94 265 LEU A C 1
ATOM 1988 O O . LEU A 1 265 ? -10.085 21.107 32.735 1.00 82.94 265 LEU A O 1
ATOM 1992 N N . ILE A 1 266 ? -12.052 22.211 32.711 1.00 90.00 266 ILE A N 1
ATOM 1993 C CA . ILE A 1 266 ? -12.133 22.366 31.244 1.00 90.00 266 ILE A CA 1
ATOM 1994 C C . ILE A 1 266 ? -11.954 23.803 30.737 1.00 90.00 266 ILE A C 1
ATOM 1996 O O . ILE A 1 266 ? -11.756 24.005 29.544 1.00 90.00 266 ILE A O 1
ATOM 2000 N N . ALA A 1 267 ? -12.001 24.831 31.598 1.00 87.50 267 ALA A N 1
ATOM 2001 C CA . ALA A 1 267 ? -11.960 26.220 31.122 1.00 87.50 267 ALA A CA 1
ATOM 2002 C C . ALA A 1 267 ? -10.620 26.612 30.476 1.00 87.50 267 ALA A C 1
ATOM 2004 O O . ALA A 1 267 ? -10.583 27.549 29.680 1.00 87.50 267 ALA A O 1
ATOM 2005 N N . GLY A 1 268 ? -9.518 25.949 30.849 1.00 88.75 268 GLY A N 1
ATOM 2006 C CA . GLY A 1 268 ? -8.227 26.101 30.169 1.00 88.75 268 GLY A CA 1
ATOM 2007 C C . GLY A 1 268 ? -8.309 25.617 28.724 1.00 88.75 268 GLY A C 1
ATOM 2008 O O . GLY A 1 268 ? -8.044 26.391 27.806 1.00 88.75 268 GLY A O 1
ATOM 2009 N N . ASP A 1 269 ? -8.771 24.383 28.556 1.00 91.69 269 ASP A N 1
ATOM 2010 C CA . ASP A 1 269 ? -8.945 23.708 27.272 1.00 91.69 269 ASP A CA 1
ATOM 2011 C C . ASP A 1 269 ? -9.916 24.471 26.362 1.00 91.69 269 ASP A C 1
ATOM 2013 O O . ASP A 1 269 ? -9.594 24.728 25.211 1.00 91.69 269 ASP A O 1
ATOM 2017 N N . GLU A 1 270 ? -11.059 24.930 26.881 1.00 92.88 270 GLU A N 1
ATOM 2018 C CA . GLU A 1 270 ? -12.033 25.746 26.134 1.00 92.88 270 GLU A CA 1
ATOM 2019 C C . GLU A 1 270 ? -11.411 27.026 25.554 1.00 92.88 270 GLU A C 1
ATOM 2021 O O . GLU A 1 270 ? -11.621 27.356 24.386 1.00 92.88 270 GLU A O 1
ATOM 2026 N N . ARG A 1 271 ? -10.591 27.741 26.341 1.00 92.38 271 ARG A N 1
ATOM 2027 C CA . ARG A 1 271 ? -9.881 28.932 25.842 1.00 92.38 271 ARG A CA 1
ATOM 2028 C C . ARG A 1 271 ? -8.868 28.572 24.760 1.00 92.38 271 ARG A C 1
ATOM 2030 O O . ARG A 1 271 ? -8.713 29.328 23.803 1.00 92.38 271 ARG A O 1
ATOM 2037 N N . HIS A 1 272 ? -8.177 27.444 24.914 1.00 92.75 272 HIS A N 1
ATOM 2038 C CA . HIS A 1 272 ? -7.217 26.973 23.920 1.00 92.75 272 HIS A CA 1
ATOM 2039 C C . HIS A 1 272 ? -7.911 26.552 22.622 1.00 92.75 272 HIS A C 1
ATOM 2041 O O . HIS A 1 272 ? -7.484 26.950 21.542 1.00 92.75 272 HIS A O 1
ATOM 2047 N N . PHE A 1 273 ? -9.025 25.822 22.708 1.00 94.19 273 PHE A N 1
ATOM 2048 C CA . PHE A 1 273 ? -9.808 25.409 21.545 1.00 94.19 273 PHE A CA 1
ATOM 2049 C C . PHE A 1 273 ? -10.418 26.584 20.794 1.00 94.19 273 PHE A C 1
ATOM 2051 O O . PHE A 1 273 ? -10.405 26.564 19.567 1.00 94.19 273 PHE A O 1
ATOM 2058 N N . ALA A 1 274 ? -10.864 27.635 21.487 1.00 92.38 274 ALA A N 1
ATOM 2059 C CA . ALA A 1 274 ? -11.278 28.871 20.826 1.00 92.38 274 ALA A CA 1
ATOM 2060 C C . ALA A 1 274 ? -10.131 29.472 19.990 1.00 92.38 274 ALA A C 1
ATOM 2062 O O . ALA A 1 274 ? -10.316 29.784 18.817 1.00 92.38 274 ALA A O 1
ATOM 2063 N N . ALA A 1 275 ? -8.914 29.534 20.544 1.00 92.44 275 ALA A N 1
ATOM 2064 C CA . ALA A 1 275 ? -7.746 30.015 19.806 1.00 92.44 275 ALA A CA 1
ATOM 2065 C C . ALA A 1 275 ? -7.377 29.111 18.611 1.00 92.44 275 ALA A C 1
ATOM 2067 O O . ALA A 1 275 ? -6.986 29.613 17.555 1.00 92.44 275 ALA A O 1
ATOM 2068 N N . VAL A 1 276 ? -7.510 27.787 18.758 1.00 92.69 276 VAL A N 1
ATOM 2069 C CA . VAL A 1 276 ? -7.295 26.815 17.672 1.00 92.69 276 VAL A CA 1
ATOM 2070 C C . VAL A 1 276 ? -8.332 26.994 16.562 1.00 92.69 276 VAL A C 1
ATOM 2072 O O . VAL A 1 276 ? -7.935 27.050 15.399 1.00 92.69 276 VAL A O 1
ATOM 2075 N N . ALA A 1 277 ? -9.619 27.130 16.897 1.00 92.25 277 ALA A N 1
ATOM 2076 C CA . ALA A 1 277 ? -10.690 27.375 15.929 1.00 92.25 277 ALA A CA 1
ATOM 2077 C C . ALA A 1 277 ? -10.435 28.662 15.135 1.00 92.25 277 ALA A C 1
ATOM 2079 O O . ALA A 1 277 ? -10.354 28.617 13.907 1.00 92.25 277 ALA A O 1
ATOM 2080 N N . ASP A 1 278 ? -10.179 29.774 15.829 1.00 92.31 278 ASP A N 1
ATOM 2081 C CA . ASP A 1 278 ? -9.893 31.069 15.204 1.00 92.31 278 ASP A CA 1
ATOM 2082 C C . ASP A 1 278 ? -8.656 31.011 14.295 1.00 92.31 278 ASP A C 1
ATOM 2084 O O . ASP A 1 278 ? -8.578 31.675 13.259 1.00 92.31 278 ASP A O 1
ATOM 2088 N N . CYS A 1 279 ? -7.630 30.254 14.690 1.00 93.12 279 CYS A N 1
ATOM 2089 C CA . CYS A 1 279 ? -6.425 30.073 13.888 1.00 93.12 279 CYS A CA 1
ATOM 2090 C C . CYS A 1 279 ? -6.682 29.199 12.653 1.00 93.12 279 CYS A C 1
ATOM 2092 O O . CYS A 1 279 ? -6.156 29.494 11.576 1.00 93.12 279 CYS A O 1
ATOM 2094 N N . LEU A 1 280 ? -7.471 28.133 12.794 1.00 91.12 280 LEU A N 1
ATOM 2095 C CA . LEU A 1 280 ? -7.816 27.223 11.706 1.00 91.12 280 LEU A CA 1
ATOM 2096 C C . LEU A 1 280 ? -8.666 27.936 10.650 1.00 91.12 280 LEU A C 1
ATOM 2098 O O . LEU A 1 280 ? -8.324 27.883 9.470 1.00 91.12 280 LEU A O 1
ATOM 2102 N N . GLU A 1 281 ? -9.708 28.657 11.071 1.00 91.75 281 GLU A N 1
ATOM 2103 C CA . GLU A 1 281 ? -10.567 29.445 10.181 1.00 91.75 281 GLU A CA 1
ATOM 2104 C C . GLU A 1 281 ? -9.755 30.471 9.382 1.00 91.75 281 GLU A C 1
ATOM 2106 O O . GLU A 1 281 ? -9.858 30.522 8.153 1.00 91.75 281 GLU A O 1
ATOM 2111 N N . ARG A 1 282 ? -8.874 31.225 10.056 1.00 91.75 282 ARG A N 1
ATOM 2112 C CA . ARG A 1 282 ? -7.978 32.186 9.393 1.00 91.75 282 ARG A CA 1
ATOM 2113 C C . ARG A 1 282 ? -7.023 31.512 8.415 1.00 91.75 282 ARG A C 1
ATOM 2115 O O . ARG A 1 282 ? -6.920 31.952 7.275 1.00 91.75 282 ARG A O 1
ATOM 2122 N N . SER A 1 283 ? -6.381 30.417 8.818 1.00 90.88 283 SER A N 1
ATOM 2123 C CA . SER A 1 283 ? -5.441 29.687 7.954 1.00 90.88 283 SER A CA 1
ATOM 2124 C C . SER A 1 283 ? -6.129 29.133 6.703 1.00 90.88 283 SER A C 1
ATOM 2126 O O . SER A 1 283 ? -5.573 29.182 5.607 1.00 90.88 283 SER A O 1
ATOM 2128 N N . VAL A 1 284 ? -7.352 28.612 6.850 1.00 92.06 284 VAL A N 1
ATOM 2129 C CA . VAL A 1 284 ? -8.164 28.122 5.731 1.00 92.06 284 VAL A CA 1
ATOM 2130 C C . VAL A 1 284 ? -8.543 29.270 4.799 1.00 92.06 284 VAL A C 1
ATOM 2132 O O . VAL A 1 284 ? -8.431 29.101 3.583 1.00 92.06 284 VAL A O 1
ATOM 2135 N N . ALA A 1 285 ? -8.955 30.424 5.331 1.00 93.31 285 ALA A N 1
ATOM 2136 C CA . ALA A 1 285 ? -9.271 31.605 4.530 1.00 93.31 285 ALA A CA 1
ATOM 2137 C C . ALA A 1 285 ? -8.043 32.104 3.746 1.00 93.31 285 ALA A C 1
ATOM 2139 O O . ALA A 1 285 ? -8.094 32.179 2.522 1.00 93.31 285 ALA A O 1
ATOM 2140 N N . GLU A 1 286 ? -6.907 32.313 4.418 1.00 92.06 286 GLU A N 1
ATOM 2141 C CA . GLU A 1 286 ? -5.661 32.790 3.799 1.00 92.06 286 GLU A CA 1
ATOM 2142 C C . GLU A 1 286 ? -5.151 31.853 2.693 1.00 92.06 286 GLU A C 1
ATOM 2144 O O . GLU A 1 286 ? -4.764 32.301 1.611 1.00 92.06 286 GLU A O 1
ATOM 2149 N N . LEU A 1 287 ? -5.166 30.536 2.932 1.00 91.81 287 LEU A N 1
ATOM 2150 C CA . LEU A 1 287 ? -4.766 29.552 1.923 1.00 91.81 287 LEU A CA 1
ATOM 2151 C C . LEU A 1 287 ? -5.751 29.483 0.756 1.00 91.81 287 LEU A C 1
ATOM 2153 O O . LEU A 1 287 ? -5.323 29.255 -0.375 1.00 91.81 287 LEU A O 1
ATOM 2157 N N . THR A 1 288 ? -7.047 29.676 1.014 1.00 94.25 288 THR A N 1
ATOM 2158 C CA . THR A 1 288 ? -8.067 29.741 -0.042 1.00 94.25 288 THR A CA 1
ATOM 2159 C C . THR A 1 288 ? -7.813 30.951 -0.934 1.00 94.25 288 THR A C 1
ATOM 2161 O O . THR A 1 288 ? -7.686 30.787 -2.146 1.00 94.25 288 THR A O 1
ATOM 2164 N N . ASP A 1 289 ? -7.636 32.133 -0.345 1.00 94.38 289 ASP A N 1
ATOM 2165 C CA . ASP A 1 289 ? -7.375 33.373 -1.079 1.00 94.38 289 ASP A CA 1
ATOM 2166 C C . ASP A 1 289 ? -6.086 33.279 -1.901 1.00 94.38 289 ASP A C 1
ATOM 2168 O O . ASP A 1 289 ? -6.056 33.650 -3.077 1.00 94.38 289 ASP A O 1
ATOM 2172 N N . ARG A 1 290 ? -5.024 32.711 -1.315 1.00 92.38 290 ARG A N 1
ATOM 2173 C CA . ARG A 1 290 ? -3.752 32.490 -2.010 1.00 92.38 290 ARG A CA 1
ATOM 2174 C C . ARG A 1 290 ? -3.888 31.491 -3.157 1.00 92.38 290 ARG A C 1
ATOM 2176 O O . ARG A 1 290 ? -3.379 31.752 -4.242 1.00 92.38 290 ARG A O 1
ATOM 2183 N N . LEU A 1 291 ? -4.594 30.378 -2.954 1.00 92.19 291 LEU A N 1
ATOM 2184 C CA . LEU A 1 291 ? -4.857 29.397 -4.011 1.00 92.19 291 LEU A CA 1
ATOM 2185 C C . LEU A 1 291 ? -5.646 30.022 -5.166 1.00 92.19 291 LEU A C 1
ATOM 2187 O O . LEU A 1 291 ? -5.349 29.765 -6.331 1.00 92.19 291 LEU A O 1
ATOM 2191 N N . GLU A 1 292 ? -6.647 30.847 -4.866 1.00 92.12 292 GLU A N 1
ATOM 2192 C CA . GLU A 1 292 ? -7.390 31.560 -5.898 1.00 92.12 292 GLU A CA 1
ATOM 2193 C C . GLU A 1 292 ? -6.533 32.606 -6.620 1.00 92.12 292 GLU A C 1
ATOM 2195 O O . GLU A 1 292 ? -6.665 32.755 -7.834 1.00 92.12 292 GLU A O 1
ATOM 2200 N N . ALA A 1 293 ? -5.654 33.316 -5.908 1.00 90.88 293 ALA A N 1
ATOM 2201 C CA . ALA A 1 293 ? -4.717 34.263 -6.507 1.00 90.88 293 ALA A CA 1
ATOM 2202 C C . ALA A 1 293 ? -3.749 33.561 -7.474 1.00 90.88 293 ALA A C 1
ATOM 2204 O O . ALA A 1 293 ? -3.629 33.993 -8.618 1.00 90.88 293 ALA A O 1
ATOM 2205 N N . GLU A 1 294 ? -3.153 32.436 -7.068 1.00 88.62 294 GLU A N 1
ATOM 2206 C CA . GLU A 1 294 ? -2.273 31.626 -7.926 1.00 88.62 294 GLU A CA 1
ATOM 2207 C C . GLU A 1 294 ? -3.017 31.049 -9.139 1.00 88.62 294 GLU A C 1
ATOM 2209 O O . GLU A 1 294 ? -2.514 31.069 -10.261 1.00 88.62 294 GLU A O 1
ATOM 2214 N N . ARG A 1 295 ? -4.269 30.602 -8.963 1.00 86.25 295 ARG A N 1
ATOM 2215 C CA . ARG A 1 295 ? -5.116 30.132 -10.077 1.00 86.25 295 ARG A CA 1
ATOM 2216 C C . ARG A 1 295 ? -5.502 31.244 -11.058 1.00 86.25 295 ARG A C 1
ATOM 2218 O O . ARG A 1 295 ? -5.747 30.953 -12.229 1.00 86.25 295 ARG A O 1
ATOM 2225 N N . ARG A 1 296 ? -5.611 32.492 -10.588 1.00 86.19 296 ARG A N 1
ATOM 2226 C CA . ARG A 1 296 ? -5.894 33.681 -11.415 1.00 86.19 296 ARG A CA 1
ATOM 2227 C C . ARG A 1 296 ? -4.634 34.259 -12.060 1.00 86.19 296 ARG A C 1
ATOM 2229 O O . ARG A 1 296 ? -4.761 34.986 -13.044 1.00 86.19 296 ARG A O 1
ATOM 2236 N N . ALA A 1 297 ? -3.451 33.965 -11.524 1.00 80.62 297 ALA A N 1
ATOM 2237 C CA . ALA A 1 297 ? -2.192 34.427 -12.084 1.00 80.62 297 ALA A CA 1
ATOM 2238 C C . ALA A 1 297 ? -2.001 33.875 -13.514 1.00 80.62 297 ALA A C 1
ATOM 2240 O O . ALA A 1 297 ? -2.316 32.704 -13.775 1.00 80.62 297 ALA A O 1
ATOM 2241 N N . PRO A 1 298 ? -1.510 34.701 -14.458 1.00 74.50 298 PRO A N 1
ATOM 2242 C CA . PRO A 1 298 ? -1.273 34.264 -15.828 1.00 74.50 298 PRO A CA 1
ATOM 2243 C C . PRO A 1 298 ? -0.286 33.091 -15.842 1.00 74.50 298 PRO A C 1
ATOM 2245 O O . PRO A 1 298 ? 0.758 33.143 -15.195 1.00 74.50 298 PRO A O 1
ATOM 2248 N N . GLY A 1 299 ? -0.626 32.025 -16.573 1.00 60.88 299 GLY A N 1
ATOM 2249 C CA . GLY A 1 299 ? 0.274 30.895 -16.785 1.00 60.88 299 GLY A CA 1
ATOM 2250 C C . GLY A 1 299 ? 1.482 31.371 -17.585 1.00 60.88 299 GLY A C 1
ATOM 2251 O O . GLY A 1 299 ? 1.353 31.681 -18.767 1.00 60.88 299 GLY A O 1
ATOM 2252 N N . GLY A 1 300 ? 2.632 31.515 -16.926 1.00 65.12 300 GLY A N 1
ATOM 2253 C CA . GLY A 1 300 ? 3.893 31.822 -17.600 1.00 65.12 300 GLY A CA 1
ATOM 2254 C C . GLY A 1 300 ? 4.308 30.698 -18.557 1.00 65.12 300 GLY A C 1
ATOM 2255 O O . GLY A 1 300 ? 3.647 29.669 -18.649 1.00 65.12 300 GLY A O 1
ATOM 2256 N N . LYS A 1 301 ? 5.419 30.869 -19.279 1.00 59.22 301 LYS A N 1
ATOM 2257 C CA . LYS A 1 301 ? 5.963 29.808 -20.147 1.00 59.22 301 LYS A CA 1
ATOM 2258 C C . LYS A 1 301 ? 6.994 28.957 -19.397 1.00 59.22 301 LYS A C 1
ATOM 2260 O O . LYS A 1 301 ? 7.729 29.472 -18.551 1.00 59.22 301 LYS A O 1
ATOM 2265 N N . GLY A 1 302 ? 7.053 27.664 -19.721 1.00 67.12 302 GLY A N 1
ATOM 2266 C CA . GLY A 1 302 ? 8.043 26.719 -19.192 1.00 67.12 302 GLY A CA 1
ATOM 2267 C C . GLY A 1 302 ? 8.023 26.616 -17.663 1.00 67.12 302 GLY A C 1
ATOM 2268 O O . GLY A 1 302 ? 6.990 26.328 -17.058 1.00 67.12 302 GLY A O 1
ATOM 2269 N N . ARG A 1 303 ? 9.165 26.900 -17.025 1.00 62.28 303 ARG A N 1
ATOM 2270 C CA . ARG A 1 303 ? 9.367 26.774 -15.571 1.00 62.28 303 ARG A CA 1
ATOM 2271 C C . ARG A 1 303 ? 8.347 27.545 -14.726 1.00 62.28 303 ARG A C 1
ATOM 2273 O O . ARG A 1 303 ? 7.944 27.055 -13.682 1.00 62.28 303 ARG A O 1
ATOM 2280 N N . GLN A 1 304 ? 7.880 28.707 -15.186 1.00 67.12 304 GLN A N 1
ATOM 2281 C CA . GLN A 1 304 ? 6.887 29.499 -14.448 1.00 67.12 304 GLN A CA 1
ATOM 2282 C C . GLN A 1 304 ? 5.515 28.814 -14.372 1.00 67.12 304 GLN A C 1
ATOM 2284 O O . GLN A 1 304 ? 4.839 28.935 -13.354 1.00 67.12 304 GLN A O 1
ATOM 2289 N N . ALA A 1 305 ? 5.104 28.085 -15.416 1.00 69.94 305 ALA A N 1
ATOM 2290 C CA . ALA A 1 305 ? 3.874 27.293 -15.377 1.00 69.94 305 ALA A CA 1
ATOM 2291 C C . ALA A 1 305 ? 4.020 26.104 -14.423 1.00 69.94 305 ALA A C 1
ATOM 2293 O O . ALA A 1 305 ? 3.142 25.882 -13.597 1.00 69.94 305 ALA A O 1
ATOM 2294 N N . MET A 1 306 ? 5.154 25.399 -14.484 1.00 67.56 306 MET A N 1
ATOM 2295 C CA . MET A 1 306 ? 5.433 24.265 -13.597 1.00 67.56 306 MET A CA 1
ATOM 2296 C C . MET A 1 306 ? 5.492 24.684 -12.125 1.00 67.56 306 MET A C 1
ATOM 2298 O O . MET A 1 306 ? 4.876 24.034 -11.285 1.00 67.56 306 MET A O 1
ATOM 2302 N N . ASP A 1 307 ? 6.189 25.781 -11.812 1.00 74.06 307 ASP A N 1
ATOM 2303 C CA . ASP A 1 307 ? 6.291 26.314 -10.449 1.00 74.06 307 ASP A CA 1
ATOM 2304 C C . ASP A 1 307 ? 4.907 26.737 -9.925 1.00 74.06 307 ASP A C 1
ATOM 2306 O O . ASP A 1 307 ? 4.563 26.447 -8.777 1.00 74.06 307 ASP A O 1
ATOM 2310 N N . ARG A 1 308 ? 4.077 27.358 -10.777 1.00 80.44 308 ARG A N 1
ATOM 2311 C CA . ARG A 1 308 ? 2.695 27.725 -10.438 1.00 80.44 308 ARG A CA 1
ATOM 2312 C C . ARG A 1 308 ? 1.822 26.496 -10.200 1.00 80.44 308 ARG A C 1
ATOM 2314 O O . ARG A 1 308 ? 1.100 26.450 -9.210 1.00 80.44 308 ARG A O 1
ATOM 2321 N N . ASP A 1 309 ? 1.870 25.501 -11.077 1.00 76.81 309 ASP A N 1
ATOM 2322 C CA . ASP A 1 309 ? 1.049 24.298 -10.943 1.00 76.81 309 ASP A CA 1
ATOM 2323 C C . ASP A 1 309 ? 1.479 23.480 -9.714 1.00 76.81 309 ASP A C 1
ATOM 2325 O O . ASP A 1 309 ? 0.631 23.022 -8.946 1.00 76.81 309 ASP A O 1
ATOM 2329 N N . ALA A 1 310 ? 2.785 23.389 -9.441 1.00 75.19 310 ALA A N 1
ATOM 2330 C CA . ALA A 1 310 ? 3.315 22.807 -8.210 1.00 75.19 310 ALA A CA 1
ATOM 2331 C C . ALA A 1 310 ? 2.846 23.573 -6.960 1.00 75.19 310 ALA A C 1
ATOM 2333 O O . ALA A 1 310 ? 2.451 22.954 -5.968 1.00 75.19 310 ALA A O 1
ATOM 2334 N N . GLU A 1 311 ? 2.829 24.909 -7.005 1.00 81.88 311 GLU A N 1
ATOM 2335 C CA . GLU A 1 311 ? 2.308 25.740 -5.917 1.00 81.88 311 GLU A CA 1
ATOM 2336 C C . GLU A 1 311 ? 0.800 25.537 -5.721 1.00 81.88 311 GLU A C 1
ATOM 2338 O O . GLU A 1 311 ? 0.345 25.358 -4.590 1.00 81.88 311 GLU A O 1
ATOM 2343 N N . ILE A 1 312 ? 0.021 25.476 -6.804 1.00 83.62 312 ILE A N 1
ATOM 2344 C CA . ILE A 1 312 ? -1.416 25.177 -6.774 1.00 83.62 312 ILE A CA 1
ATOM 2345 C C . ILE A 1 312 ? -1.659 23.806 -6.141 1.00 83.62 312 ILE A C 1
ATOM 2347 O O . ILE A 1 312 ? -2.530 23.686 -5.274 1.00 83.62 312 ILE A O 1
ATOM 2351 N N . HIS A 1 313 ? -0.900 22.781 -6.532 1.00 76.50 313 HIS A N 1
ATOM 2352 C CA . HIS A 1 313 ? -0.998 21.447 -5.943 1.00 76.50 313 HIS A CA 1
ATOM 2353 C C . HIS A 1 313 ? -0.666 21.467 -4.448 1.00 76.50 313 HIS A C 1
ATOM 2355 O O . HIS A 1 313 ? -1.449 20.953 -3.648 1.00 76.50 313 HIS A O 1
ATOM 2361 N N . ARG A 1 314 ? 0.425 22.135 -4.050 1.00 79.94 314 ARG A N 1
ATOM 2362 C CA . ARG A 1 314 ? 0.837 22.273 -2.645 1.00 79.94 314 ARG A CA 1
ATOM 2363 C C . ARG A 1 314 ? -0.222 22.975 -1.795 1.00 79.94 314 ARG A C 1
ATOM 2365 O O . ARG A 1 314 ? -0.576 22.487 -0.720 1.00 79.94 314 ARG A O 1
ATOM 2372 N N . LEU A 1 315 ? -0.740 24.109 -2.270 1.00 85.31 315 LEU A N 1
ATOM 2373 C CA . LEU A 1 315 ? -1.787 24.871 -1.586 1.00 85.31 315 LEU A CA 1
ATOM 2374 C C . LEU A 1 315 ? -3.091 24.070 -1.502 1.00 85.31 315 LEU A C 1
ATOM 2376 O O . LEU A 1 315 ? -3.725 24.046 -0.449 1.00 85.31 315 LEU A O 1
ATOM 2380 N N . THR A 1 316 ? -3.462 23.363 -2.575 1.00 84.38 316 THR A N 1
ATOM 2381 C CA . THR A 1 316 ? -4.660 22.510 -2.607 1.00 84.38 316 THR A CA 1
ATOM 2382 C C . THR A 1 316 ? -4.561 21.371 -1.591 1.00 84.38 316 THR A C 1
ATOM 2384 O O . THR A 1 316 ? -5.499 21.175 -0.819 1.00 84.38 316 THR A O 1
ATOM 2387 N N . ALA A 1 317 ? -3.432 20.659 -1.546 1.00 76.50 317 ALA A N 1
ATOM 2388 C CA . ALA A 1 317 ? -3.201 19.575 -0.591 1.00 76.50 317 ALA A CA 1
ATOM 2389 C C . ALA A 1 317 ? -3.238 20.086 0.859 1.00 76.50 317 ALA A C 1
ATOM 2391 O O . ALA A 1 317 ? -3.950 19.542 1.704 1.00 76.50 317 ALA A O 1
ATOM 2392 N N . ARG A 1 318 ? -2.558 21.207 1.150 1.00 82.88 318 ARG A N 1
ATOM 2393 C CA . ARG A 1 318 ? -2.570 21.803 2.496 1.00 82.88 318 ARG A CA 1
ATOM 2394 C C . ARG A 1 318 ? -3.969 22.252 2.922 1.00 82.88 318 ARG A C 1
ATOM 2396 O O . ARG A 1 318 ? -4.350 22.038 4.071 1.00 82.88 318 ARG A O 1
ATOM 2403 N N . LEU A 1 319 ? -4.735 22.852 2.011 1.00 88.19 319 LEU A N 1
ATOM 2404 C CA . LEU A 1 319 ? -6.102 23.300 2.275 1.00 88.19 319 LEU A CA 1
ATOM 2405 C C . LEU A 1 319 ? -7.048 22.121 2.536 1.00 88.19 319 LEU A C 1
ATOM 2407 O O . LEU A 1 319 ? -7.850 22.187 3.465 1.00 88.19 319 LEU A O 1
ATOM 2411 N N . ARG A 1 320 ? -6.940 21.035 1.758 1.00 83.69 320 ARG A N 1
ATOM 2412 C CA . ARG A 1 320 ? -7.695 19.793 1.992 1.00 83.69 320 ARG A CA 1
ATOM 2413 C C . ARG A 1 320 ? -7.378 19.197 3.360 1.00 83.69 320 ARG A C 1
ATOM 2415 O O . ARG A 1 320 ? -8.306 18.887 4.102 1.00 83.69 320 ARG A O 1
ATOM 2422 N N . ALA A 1 321 ? -6.096 19.115 3.718 1.00 78.50 321 ALA A N 1
ATOM 2423 C CA . ALA A 1 321 ? -5.665 18.598 5.014 1.00 78.50 321 ALA A CA 1
ATOM 2424 C C . ALA A 1 321 ? -6.243 19.406 6.189 1.00 78.50 321 ALA A C 1
ATOM 2426 O O . ALA A 1 321 ? -6.721 18.814 7.150 1.00 78.50 321 ALA A O 1
ATOM 2427 N N . LEU A 1 322 ? -6.253 20.744 6.107 1.00 84.19 322 LEU A N 1
ATOM 2428 C CA . LEU A 1 322 ? -6.826 21.589 7.164 1.00 84.19 322 LEU A CA 1
ATOM 2429 C C . LEU A 1 322 ? -8.357 21.545 7.207 1.00 84.19 322 LEU A C 1
ATOM 2431 O O . LEU A 1 322 ? -8.917 21.535 8.292 1.00 84.19 322 LEU A O 1
ATOM 2435 N N . ARG A 1 323 ? -9.042 21.494 6.057 1.00 87.19 323 ARG A N 1
ATOM 2436 C CA . ARG A 1 323 ? -10.516 21.428 6.004 1.00 87.19 323 ARG A CA 1
ATOM 2437 C C . ARG A 1 323 ? -11.085 20.084 6.449 1.00 87.19 323 ARG A C 1
ATOM 2439 O O . ARG A 1 323 ? -12.273 20.004 6.742 1.00 87.19 323 ARG A O 1
ATOM 2446 N N . ARG A 1 324 ? -10.265 19.032 6.457 1.00 82.19 324 ARG A N 1
ATOM 2447 C CA . ARG A 1 324 ? -10.678 17.695 6.889 1.00 82.19 324 ARG A CA 1
ATOM 2448 C C . ARG A 1 324 ? -10.980 17.629 8.383 1.00 82.19 324 ARG A C 1
ATOM 2450 O O . ARG A 1 324 ? -11.842 16.852 8.778 1.00 82.19 324 ARG A O 1
ATOM 2457 N N . PHE A 1 325 ? -10.251 18.396 9.186 1.00 80.44 325 PHE A N 1
ATOM 2458 C CA . PHE A 1 325 ? -10.350 18.367 10.641 1.00 80.44 325 PHE A CA 1
ATOM 2459 C C . PHE A 1 325 ? -10.964 19.672 11.145 1.00 80.44 325 PHE A C 1
ATOM 2461 O O . PHE A 1 325 ? -10.690 20.743 10.611 1.00 80.44 325 PHE A O 1
ATOM 2468 N N . GLY A 1 326 ? -11.787 19.578 12.181 1.00 84.50 326 GLY A N 1
ATOM 2469 C CA . GLY A 1 326 ? -12.187 20.700 13.018 1.00 84.50 326 GLY A CA 1
ATOM 2470 C C . GLY A 1 326 ? -11.317 20.749 14.275 1.00 84.50 326 GLY A C 1
ATOM 2471 O O . GLY A 1 326 ? -10.094 20.603 14.223 1.00 84.50 326 GLY A O 1
ATOM 2472 N N . LEU A 1 327 ? -11.948 20.925 15.438 1.00 86.81 327 LEU A N 1
ATOM 2473 C CA . LEU A 1 327 ? -11.254 20.880 16.731 1.00 86.81 327 LEU A CA 1
ATOM 2474 C C . LEU A 1 327 ? -10.692 19.487 17.076 1.00 86.81 327 LEU A C 1
ATOM 2476 O O . LEU A 1 327 ? -9.729 19.387 17.837 1.00 86.81 327 LEU A O 1
ATOM 2480 N N . ASP A 1 328 ? -11.211 18.434 16.439 1.00 85.56 328 ASP A N 1
ATOM 2481 C CA . ASP A 1 328 ? -10.726 17.048 16.515 1.00 85.56 328 ASP A CA 1
ATOM 2482 C C . ASP A 1 328 ? -9.312 16.845 15.944 1.00 85.56 328 ASP A C 1
ATOM 2484 O O . ASP A 1 328 ? -8.725 15.759 16.049 1.00 85.56 328 ASP A O 1
ATOM 2488 N N . LEU A 1 329 ? -8.723 17.917 15.408 1.00 88.38 329 LEU A N 1
ATOM 2489 C CA . LEU A 1 329 ? -7.297 18.019 15.152 1.00 88.38 329 LEU A CA 1
ATOM 2490 C C . LEU A 1 329 ? -6.463 17.834 16.429 1.00 88.38 329 LEU A C 1
ATOM 2492 O O . LEU A 1 329 ? -5.362 17.292 16.348 1.00 88.38 329 LEU A O 1
ATOM 2496 N N . CYS A 1 330 ? -6.954 18.270 17.592 1.00 91.75 330 CYS A N 1
ATOM 2497 C CA . CYS A 1 330 ? -6.238 18.176 18.862 1.00 91.75 330 CYS A CA 1
ATOM 2498 C C . CYS A 1 330 ? -6.477 16.825 19.549 1.00 91.75 330 CYS A C 1
ATOM 2500 O O . CYS A 1 330 ? -7.589 16.505 19.958 1.00 91.75 330 CYS A O 1
ATOM 2502 N N . LEU A 1 331 ? -5.422 16.038 19.750 1.00 89.38 331 LEU A N 1
ATOM 2503 C CA . LEU A 1 331 ? -5.500 14.713 20.377 1.00 89.38 331 LEU A CA 1
ATOM 2504 C C . LEU A 1 331 ? -5.523 14.791 21.911 1.00 89.38 331 LEU A C 1
ATOM 2506 O O . LEU A 1 331 ? -6.121 13.946 22.581 1.00 89.38 331 LEU A O 1
ATOM 2510 N N . GLY A 1 332 ? -4.855 15.798 22.467 1.00 90.31 332 GLY A N 1
ATOM 2511 C CA . GLY A 1 332 ? -4.635 15.933 23.900 1.00 90.31 332 GLY A CA 1
ATOM 2512 C C . GLY A 1 332 ? -3.580 16.982 24.216 1.00 90.31 332 GLY A C 1
ATOM 2513 O O . GLY A 1 332 ? -3.087 17.669 23.322 1.00 90.31 332 GLY A O 1
ATOM 2514 N N . HIS A 1 333 ? -3.195 17.072 25.482 1.00 94.00 333 HIS A N 1
ATOM 2515 C CA . HIS A 1 333 ? -2.051 17.874 25.902 1.00 94.00 333 HIS A CA 1
ATOM 2516 C C . HIS A 1 333 ? -1.234 17.159 26.971 1.00 94.00 333 HIS A C 1
ATOM 2518 O O . HIS A 1 333 ? -1.687 16.214 27.614 1.00 94.00 333 HIS A O 1
ATOM 2524 N N . MET A 1 334 ? -0.015 17.631 27.178 1.00 93.00 334 MET A N 1
ATOM 2525 C CA . MET A 1 334 ? 0.880 17.155 28.225 1.00 93.00 334 MET A CA 1
ATOM 2526 C C . MET A 1 334 ? 1.445 18.329 29.012 1.00 93.00 334 MET A C 1
ATOM 2528 O O . MET A 1 334 ? 1.646 19.414 28.468 1.00 93.00 334 MET A O 1
ATOM 2532 N N . VAL A 1 335 ? 1.675 18.105 30.299 1.00 92.06 335 VAL A N 1
ATOM 2533 C CA . VAL A 1 335 ? 2.245 19.081 31.226 1.00 92.06 335 VAL A CA 1
ATOM 2534 C C . VAL A 1 335 ? 3.562 18.515 31.724 1.00 92.06 335 VAL A C 1
ATOM 2536 O O . VAL A 1 335 ? 3.603 17.403 32.256 1.00 92.06 335 VAL A O 1
ATOM 2539 N N . ALA A 1 336 ? 4.647 19.256 31.526 1.00 90.12 336 ALA A N 1
ATOM 2540 C CA . ALA A 1 336 ? 5.957 18.847 32.005 1.00 90.12 336 ALA A CA 1
ATOM 2541 C C . ALA A 1 336 ? 6.092 19.090 33.517 1.00 90.12 336 ALA A C 1
ATOM 2543 O O . ALA A 1 336 ? 5.444 19.962 34.097 1.00 90.12 336 ALA A O 1
ATOM 2544 N N . ALA A 1 337 ? 6.952 18.309 34.169 1.00 86.81 337 ALA A N 1
ATOM 2545 C CA . ALA A 1 337 ? 7.187 18.407 35.610 1.00 86.81 337 ALA A CA 1
ATOM 2546 C C . ALA A 1 337 ? 7.938 19.679 36.041 1.00 86.81 337 ALA A C 1
ATOM 2548 O O . ALA A 1 337 ? 8.026 19.963 37.233 1.00 86.81 337 ALA A O 1
ATOM 2549 N N . ASP A 1 338 ? 8.461 20.453 35.089 1.00 85.31 338 ASP A N 1
ATOM 2550 C CA . ASP A 1 338 ? 9.152 21.723 35.330 1.00 85.31 338 ASP A CA 1
ATOM 2551 C C . ASP A 1 338 ? 8.204 22.921 35.533 1.00 85.31 338 ASP A C 1
ATOM 2553 O O . ASP A 1 338 ? 8.670 24.023 35.829 1.00 85.31 338 ASP A O 1
ATOM 2557 N N . GLY A 1 339 ? 6.888 22.712 35.412 1.00 76.75 339 GLY A N 1
ATOM 2558 C CA . GLY A 1 339 ? 5.873 23.753 35.585 1.00 76.75 339 GLY A CA 1
ATOM 2559 C C . GLY A 1 339 ? 5.674 24.652 34.362 1.00 76.75 339 GLY A C 1
ATOM 2560 O O . GLY A 1 339 ? 5.111 25.738 34.501 1.00 76.75 339 GLY A O 1
ATOM 2561 N N . SER A 1 340 ? 6.141 24.233 33.183 1.00 85.62 340 SER A N 1
ATOM 2562 C CA . SER A 1 340 ? 5.850 24.905 31.912 1.00 85.62 340 SER A CA 1
ATOM 2563 C C . SER A 1 340 ? 4.374 24.799 31.499 1.00 85.62 340 SER A C 1
ATOM 2565 O O . SER A 1 340 ? 3.625 23.942 31.977 1.00 85.62 340 SER A O 1
ATOM 2567 N N . ASP A 1 341 ? 3.951 25.699 30.603 1.00 86.00 341 ASP A N 1
ATOM 2568 C CA . ASP A 1 341 ? 2.591 25.704 30.059 1.00 86.00 341 ASP A CA 1
ATOM 2569 C C . ASP A 1 341 ? 2.269 24.389 29.317 1.00 86.00 341 ASP A C 1
ATOM 2571 O O . ASP A 1 341 ? 3.161 23.793 28.701 1.00 86.00 341 ASP A O 1
ATOM 2575 N N . PRO A 1 342 ? 0.997 23.938 29.315 1.00 91.00 342 PRO A N 1
ATOM 2576 C CA . PRO A 1 342 ? 0.601 22.714 28.629 1.00 91.00 342 PRO A CA 1
ATOM 2577 C C . PRO A 1 342 ? 0.948 22.731 27.138 1.00 91.00 342 PRO A C 1
ATOM 2579 O O . PRO A 1 342 ? 0.608 23.662 26.405 1.00 91.00 342 PRO A O 1
ATOM 2582 N N . VAL A 1 343 ? 1.565 21.649 26.667 1.00 94.25 343 VAL A N 1
ATOM 2583 C CA . VAL A 1 343 ? 1.861 21.436 25.249 1.00 94.25 343 VAL A CA 1
ATOM 2584 C C . VAL A 1 343 ? 0.745 20.600 24.642 1.00 94.25 343 VAL A C 1
ATOM 2586 O O . VAL A 1 343 ? 0.599 19.420 24.965 1.00 94.25 343 VAL A O 1
ATOM 2589 N N . TYR A 1 344 ? -0.035 21.201 23.747 1.00 95.50 344 TYR A N 1
ATOM 2590 C CA . TYR A 1 344 ? -1.104 20.511 23.032 1.00 95.50 344 TYR A CA 1
ATOM 2591 C C . TYR A 1 344 ? -0.552 19.778 21.811 1.00 95.50 344 TYR A C 1
ATOM 2593 O O . TYR A 1 344 ? 0.221 20.334 21.027 1.00 95.50 344 TYR A O 1
ATOM 2601 N N . VAL A 1 345 ? -0.967 18.526 21.646 1.00 93.94 345 VAL A N 1
ATOM 2602 C CA . VAL A 1 345 ? -0.557 17.641 20.556 1.00 93.94 345 VAL A CA 1
ATOM 2603 C C . VAL A 1 345 ? -1.726 17.475 19.597 1.00 93.94 345 VAL A C 1
ATOM 2605 O O . VAL A 1 345 ? -2.837 17.132 20.004 1.00 93.94 345 VAL A O 1
ATOM 2608 N N . GLY A 1 346 ? -1.479 17.702 18.311 1.00 91.19 346 GLY A N 1
ATOM 2609 C CA . GLY A 1 346 ? -2.472 17.569 17.254 1.00 91.19 346 GLY A CA 1
ATOM 2610 C C . GLY A 1 346 ? -2.025 16.652 16.121 1.00 91.19 346 GLY A C 1
ATOM 2611 O O . GLY A 1 346 ? -0.842 16.351 15.960 1.00 91.19 346 GLY A O 1
ATOM 2612 N N . ARG A 1 347 ? -2.985 16.229 15.292 1.00 87.50 347 ARG A N 1
ATOM 2613 C CA . ARG A 1 347 ? -2.722 15.466 14.058 1.00 87.50 347 ARG A CA 1
ATOM 2614 C C . ARG A 1 347 ? -1.869 16.259 13.061 1.00 87.50 347 ARG A C 1
ATOM 2616 O O . ARG A 1 347 ? -1.133 15.671 12.281 1.00 87.50 347 ARG A O 1
ATOM 2623 N N . LEU A 1 348 ? -1.973 17.588 13.104 1.00 86.94 348 LEU A N 1
ATOM 2624 C CA . LEU A 1 348 ? -1.157 18.530 12.346 1.00 86.94 348 LEU A CA 1
ATOM 2625 C C . LEU A 1 348 ? -0.636 19.612 13.288 1.00 86.94 348 LEU A C 1
ATOM 2627 O O . LEU A 1 348 ? -1.332 20.032 14.214 1.00 86.94 348 LEU A O 1
ATOM 2631 N N . GLY A 1 349 ? 0.565 20.110 13.003 1.00 89.94 349 GLY A N 1
ATOM 2632 C CA . GLY A 1 349 ? 1.073 21.319 13.644 1.00 89.94 349 GLY A CA 1
ATOM 2633 C C . GLY A 1 349 ? 0.274 22.565 13.242 1.00 89.94 349 GLY A C 1
ATOM 2634 O O . GLY A 1 349 ? -0.002 22.773 12.053 1.00 89.94 349 GLY A O 1
ATOM 2635 N N . LEU A 1 350 ? -0.048 23.403 14.231 1.00 91.81 350 LEU A N 1
ATOM 2636 C CA . LEU A 1 350 ? -0.739 24.680 14.046 1.00 91.81 350 LEU A CA 1
ATOM 2637 C C . LEU A 1 350 ? -0.010 25.788 14.810 1.00 91.81 350 LEU A C 1
ATOM 2639 O O . LEU A 1 350 ? 0.229 25.683 16.016 1.00 91.81 350 LEU A O 1
ATOM 2643 N N . THR A 1 351 ? 0.314 26.859 14.095 1.00 92.06 351 THR A N 1
ATOM 2644 C CA . THR A 1 351 ? 0.980 28.048 14.628 1.00 92.06 351 THR A CA 1
ATOM 2645 C C . THR A 1 351 ? 0.119 29.250 14.288 1.00 92.06 351 THR A C 1
ATOM 2647 O O . THR A 1 351 ? -0.325 29.368 13.147 1.00 92.06 351 THR A O 1
ATOM 2650 N N . ASP A 1 352 ? -0.122 30.119 15.262 1.00 89.31 352 ASP A N 1
ATOM 2651 C CA . ASP A 1 352 ? -0.895 31.333 15.030 1.00 89.31 352 ASP A CA 1
ATOM 2652 C C . ASP A 1 352 ? -0.083 32.422 14.307 1.00 89.31 352 ASP A C 1
ATOM 2654 O O . ASP A 1 352 ? 1.124 32.310 14.081 1.00 89.31 352 ASP A O 1
ATOM 2658 N N . SER A 1 353 ? -0.764 33.511 13.952 1.00 83.19 353 SER A N 1
ATOM 2659 C CA . SER A 1 353 ? -0.171 34.681 13.294 1.00 83.19 353 SER A CA 1
ATOM 2660 C C . SER A 1 353 ? 0.911 35.387 14.122 1.00 83.19 353 SER A C 1
ATOM 2662 O O . SER A 1 353 ? 1.699 36.148 13.569 1.00 83.19 353 SER A O 1
ATOM 2664 N N . GLU A 1 354 ? 0.953 35.163 15.438 1.00 86.31 354 GLU A N 1
ATOM 2665 C CA . GLU A 1 354 ? 1.958 35.724 16.351 1.00 86.31 354 GLU A CA 1
ATOM 2666 C C . GLU A 1 354 ? 3.179 34.796 16.500 1.00 86.31 354 GLU A C 1
ATOM 2668 O O . GLU A 1 354 ? 4.129 35.118 17.214 1.00 86.31 354 GLU A O 1
ATOM 2673 N N . GLY A 1 355 ? 3.178 33.644 15.819 1.00 84.62 355 GLY A N 1
ATOM 2674 C CA . GLY A 1 355 ? 4.238 32.642 15.895 1.00 84.62 355 GLY A CA 1
ATOM 2675 C C . GLY A 1 355 ? 4.134 31.723 17.115 1.00 84.62 355 GLY A C 1
ATOM 2676 O O . GLY A 1 355 ? 5.048 30.927 17.357 1.00 84.62 355 GLY A O 1
ATOM 2677 N N . ARG A 1 356 ? 3.043 31.793 17.888 1.00 87.81 356 ARG A N 1
ATOM 2678 C CA . ARG A 1 356 ? 2.803 30.889 19.015 1.00 87.81 356 ARG A CA 1
ATOM 2679 C C . ARG A 1 356 ? 2.335 29.542 18.481 1.00 87.81 356 ARG A C 1
ATOM 2681 O O . ARG A 1 356 ? 1.412 29.446 17.674 1.00 87.81 356 ARG A O 1
ATOM 2688 N N . ARG A 1 357 ? 2.987 28.477 18.943 1.00 91.44 357 ARG A N 1
ATOM 2689 C CA . ARG A 1 357 ? 2.621 27.101 18.594 1.00 91.44 357 ARG A CA 1
ATOM 2690 C C . ARG A 1 357 ? 1.397 26.698 19.406 1.00 91.44 357 ARG A C 1
ATOM 2692 O O . ARG A 1 357 ? 1.510 26.490 20.608 1.00 91.44 357 ARG A O 1
ATOM 2699 N N . LEU A 1 358 ? 0.249 26.604 18.742 1.00 93.88 358 LEU A N 1
ATOM 2700 C CA . LEU A 1 358 ? -1.005 26.175 19.359 1.00 93.88 358 LEU A CA 1
ATOM 2701 C C . LEU A 1 358 ? -1.111 24.651 19.414 1.00 93.88 358 LEU A C 1
ATOM 2703 O O . LEU A 1 358 ? -1.632 24.118 20.386 1.00 93.88 358 LEU A O 1
ATOM 2707 N N . LEU A 1 359 ? -0.616 23.955 18.386 1.00 94.75 359 LEU A N 1
ATOM 2708 C CA . LEU A 1 359 ? -0.573 22.494 18.330 1.00 94.75 359 LEU A CA 1
ATOM 2709 C C . LEU A 1 359 ? 0.793 22.028 17.836 1.00 94.75 359 LEU A C 1
ATOM 2711 O O . LEU A 1 359 ? 1.290 22.487 16.803 1.00 94.75 359 LEU A O 1
ATOM 2715 N N . VAL A 1 360 ? 1.382 21.083 18.559 1.00 94.31 360 VAL A N 1
ATOM 2716 C CA . VAL A 1 360 ? 2.554 20.328 18.121 1.00 94.31 360 VAL A CA 1
ATOM 2717 C C . VAL A 1 360 ? 2.079 19.139 17.298 1.00 94.31 360 VAL A C 1
ATOM 2719 O O . VAL A 1 360 ? 1.202 18.394 17.723 1.00 94.31 360 VAL A O 1
ATOM 2722 N N . ASP A 1 361 ? 2.673 18.953 16.124 1.00 91.88 361 ASP A N 1
ATOM 2723 C CA . ASP A 1 361 ? 2.403 17.786 15.291 1.00 91.88 361 ASP A CA 1
ATOM 2724 C C . ASP A 1 361 ? 2.805 16.499 16.023 1.00 91.88 361 ASP A C 1
ATOM 2726 O O . ASP A 1 361 ? 3.926 16.403 16.530 1.00 91.88 361 ASP A O 1
ATOM 2730 N N . TRP A 1 362 ? 1.921 15.505 16.059 1.00 91.19 362 TRP A N 1
ATOM 2731 C CA . TRP A 1 362 ? 2.176 14.224 16.718 1.00 91.19 362 TRP A CA 1
ATOM 2732 C C . TRP A 1 362 ? 3.432 13.508 16.195 1.00 91.19 362 TRP A C 1
ATOM 2734 O O . TRP A 1 362 ? 4.080 12.776 16.946 1.00 91.19 362 TRP A O 1
ATOM 2744 N N . ARG A 1 363 ? 3.824 13.754 14.937 1.00 89.88 363 ARG A N 1
ATOM 2745 C CA . ARG A 1 363 ? 5.031 13.182 14.311 1.00 89.88 363 ARG A CA 1
ATOM 2746 C C . ARG A 1 363 ? 6.318 13.860 14.784 1.00 89.88 363 ARG A C 1
ATOM 2748 O O . ARG A 1 363 ? 7.412 13.348 14.563 1.00 89.88 363 ARG A O 1
ATOM 2755 N N . SER A 1 364 ? 6.223 15.007 15.457 1.00 90.81 364 SER A N 1
ATOM 2756 C CA . SER A 1 364 ? 7.378 15.715 16.007 1.00 90.81 364 SER A CA 1
ATOM 2757 C C . SER A 1 364 ? 8.047 14.914 17.133 1.00 90.81 364 SER A C 1
ATOM 2759 O O . SER A 1 364 ? 7.342 14.318 17.953 1.00 90.81 364 SER A O 1
ATOM 2761 N N . PRO A 1 365 ? 9.388 14.948 17.264 1.00 89.25 365 PRO A N 1
ATOM 2762 C CA . PRO A 1 365 ? 10.074 14.444 18.457 1.00 89.25 365 PRO A CA 1
ATOM 2763 C C . PRO A 1 365 ? 9.576 15.112 19.745 1.00 89.25 365 PRO A C 1
ATOM 2765 O O . PRO A 1 365 ? 9.493 14.480 20.788 1.00 89.25 365 PRO A O 1
ATOM 2768 N N . ALA A 1 366 ? 9.148 16.378 19.666 1.00 90.75 366 ALA A N 1
ATOM 2769 C CA . ALA A 1 366 ? 8.587 17.087 20.813 1.00 90.75 366 ALA A CA 1
ATOM 2770 C C . ALA A 1 366 ? 7.261 16.489 21.317 1.00 90.75 366 ALA A C 1
ATOM 2772 O O . ALA A 1 366 ? 6.870 16.795 22.433 1.00 90.75 366 ALA A O 1
ATOM 2773 N N . ALA A 1 367 ? 6.568 15.667 20.520 1.00 91.94 367 ALA A N 1
ATOM 2774 C CA . ALA A 1 367 ? 5.341 14.978 20.918 1.00 91.94 367 ALA A CA 1
ATOM 2775 C C . ALA A 1 367 ? 5.587 13.540 21.415 1.00 91.94 367 ALA A C 1
ATOM 2777 O O . ALA A 1 367 ? 4.644 12.897 21.865 1.00 91.94 367 ALA A O 1
ATOM 2778 N N . GLU A 1 368 ? 6.823 13.031 21.361 1.00 91.62 368 GLU A N 1
ATOM 2779 C CA . GLU A 1 368 ? 7.166 11.669 21.802 1.00 91.62 368 GLU A CA 1
ATOM 2780 C C . GLU A 1 368 ? 6.713 11.369 23.243 1.00 91.62 368 GLU A C 1
ATOM 2782 O O . GLU A 1 368 ? 6.039 10.355 23.434 1.00 91.62 368 GLU A O 1
ATOM 2787 N N . PRO A 1 369 ? 6.923 12.253 24.246 1.00 91.25 369 PRO A N 1
ATOM 2788 C CA . PRO A 1 369 ? 6.482 11.969 25.612 1.00 91.25 369 PRO A CA 1
ATOM 2789 C C . PRO A 1 369 ? 4.969 11.732 25.733 1.00 91.25 369 PRO A C 1
ATOM 2791 O O . PRO A 1 369 ? 4.527 10.969 26.588 1.00 91.25 369 PRO A O 1
ATOM 2794 N N . PHE A 1 370 ? 4.148 12.330 24.865 1.00 87.12 370 PHE A N 1
ATOM 2795 C CA . PHE A 1 370 ? 2.694 12.151 24.900 1.00 87.12 370 PHE A CA 1
ATOM 2796 C C . PHE A 1 370 ? 2.271 10.688 24.661 1.00 87.12 370 PHE A C 1
ATOM 2798 O O . PHE A 1 370 ? 1.301 10.209 25.266 1.00 87.12 370 PHE A O 1
ATOM 2805 N N . PHE A 1 371 ? 3.014 9.968 23.815 1.00 83.31 371 PHE A N 1
ATOM 2806 C CA . PHE A 1 371 ? 2.746 8.576 23.447 1.00 83.31 371 PHE A CA 1
ATOM 2807 C C . PHE A 1 371 ? 3.629 7.590 24.220 1.00 83.31 371 PHE A C 1
ATOM 2809 O O . PHE A 1 371 ? 3.105 6.620 24.763 1.00 83.31 371 PHE A O 1
ATOM 2816 N N . GLY A 1 372 ? 4.931 7.870 24.323 1.00 81.88 372 GLY A N 1
ATOM 2817 C CA . GLY A 1 372 ? 5.928 6.973 24.910 1.00 81.88 372 GLY A CA 1
ATOM 2818 C C . GLY A 1 372 ? 6.011 6.985 26.439 1.00 81.88 372 GLY A C 1
ATOM 2819 O O . GLY A 1 372 ? 6.541 6.038 27.023 1.00 81.88 372 GLY A O 1
ATOM 2820 N N . ALA A 1 373 ? 5.492 8.017 27.120 1.00 81.25 373 ALA A N 1
ATOM 2821 C CA . ALA A 1 373 ? 5.593 8.087 28.577 1.00 81.25 373 ALA A CA 1
ATOM 2822 C C . ALA A 1 373 ? 4.779 6.981 29.267 1.00 81.25 373 ALA A C 1
ATOM 2824 O O . ALA A 1 373 ? 3.597 6.758 28.973 1.00 81.25 373 ALA A O 1
ATOM 2825 N N . THR A 1 374 ? 5.417 6.344 30.247 1.00 81.25 374 THR A N 1
ATOM 2826 C CA . THR A 1 374 ? 4.838 5.334 31.143 1.00 81.25 374 THR A CA 1
ATOM 2827 C C . THR A 1 374 ? 5.094 5.726 32.599 1.00 81.25 374 THR A C 1
ATOM 2829 O O . THR A 1 374 ? 5.944 6.566 32.876 1.00 81.25 374 THR A O 1
ATOM 2832 N N . HIS A 1 375 ? 4.422 5.101 33.570 1.00 76.75 375 HIS A N 1
ATOM 2833 C CA . HIS A 1 375 ? 4.736 5.341 34.989 1.00 76.75 375 HIS A CA 1
ATOM 2834 C C . HIS A 1 375 ? 6.178 4.940 35.352 1.00 76.75 375 HIS A C 1
ATOM 2836 O O . HIS A 1 375 ? 6.790 5.560 36.217 1.00 76.75 375 HIS A O 1
ATOM 2842 N N . ALA A 1 376 ? 6.738 3.932 34.670 1.00 79.12 376 ALA A N 1
ATOM 2843 C CA . ALA A 1 376 ? 8.125 3.507 34.856 1.00 79.12 376 ALA A CA 1
ATOM 2844 C C . ALA A 1 376 ? 9.133 4.474 34.210 1.00 79.12 376 ALA A C 1
ATOM 2846 O O . ALA A 1 376 ? 10.231 4.661 34.730 1.00 79.12 376 ALA A O 1
ATOM 2847 N N . ASN A 1 377 ? 8.756 5.100 33.093 1.00 83.81 377 ASN A N 1
ATOM 2848 C CA . ASN A 1 377 ? 9.534 6.130 32.414 1.00 83.81 377 ASN A CA 1
ATOM 2849 C C . ASN A 1 377 ? 8.627 7.313 32.019 1.00 83.81 377 ASN A C 1
ATOM 2851 O O . ASN A 1 377 ? 8.119 7.339 30.896 1.00 83.81 377 ASN A O 1
ATOM 2855 N N . PRO A 1 378 ? 8.421 8.299 32.915 1.00 83.25 378 PRO A N 1
ATOM 2856 C CA . PRO A 1 378 ? 7.537 9.442 32.662 1.00 83.25 378 PRO A CA 1
ATOM 2857 C C . PRO A 1 378 ? 8.004 10.410 31.573 1.00 83.25 378 PRO A C 1
ATOM 2859 O O . PRO A 1 378 ? 7.266 11.325 31.221 1.00 83.25 378 PRO A O 1
ATOM 2862 N N . MET A 1 379 ? 9.246 10.280 31.087 1.00 88.88 379 MET A N 1
ATOM 2863 C CA . MET A 1 379 ? 9.836 11.164 30.069 1.00 88.88 379 MET A CA 1
ATOM 2864 C C . MET A 1 379 ? 9.733 12.667 30.410 1.00 88.88 379 MET A C 1
ATOM 2866 O O . MET A 1 379 ? 9.607 13.511 29.527 1.00 88.88 379 MET A O 1
ATOM 2870 N N . GLY A 1 380 ? 9.788 13.004 31.705 1.00 87.81 380 GLY A N 1
ATOM 2871 C CA . GLY A 1 380 ? 9.713 14.384 32.203 1.00 87.81 380 GLY A CA 1
ATOM 2872 C C . GLY A 1 380 ? 8.298 14.959 32.341 1.00 87.81 380 GLY A C 1
ATOM 2873 O O . GLY A 1 380 ? 8.163 16.141 32.659 1.00 87.81 380 GLY A O 1
ATOM 2874 N N . LEU A 1 381 ? 7.248 14.160 32.134 1.00 88.19 381 LEU A N 1
ATOM 2875 C CA . LEU A 1 381 ? 5.862 14.600 32.292 1.00 88.19 381 LEU A CA 1
ATOM 2876 C C . LEU A 1 381 ? 5.407 14.588 33.757 1.00 88.19 381 LEU A C 1
ATOM 2878 O O . LEU A 1 381 ? 5.721 13.669 34.510 1.00 88.19 381 LEU A O 1
ATOM 2882 N N . ALA A 1 382 ? 4.621 15.596 34.140 1.00 88.00 382 ALA A N 1
ATOM 2883 C CA . ALA A 1 382 ? 3.808 15.587 35.355 1.00 88.00 382 ALA A CA 1
ATOM 2884 C C . ALA A 1 382 ? 2.444 14.949 35.097 1.00 88.00 382 ALA A C 1
ATOM 2886 O O . ALA A 1 382 ? 1.999 14.105 35.874 1.00 88.00 382 ALA A O 1
ATOM 2887 N N . SER A 1 383 ? 1.791 15.322 33.997 1.00 86.56 383 SER A N 1
ATOM 2888 C CA . SER A 1 383 ? 0.510 14.747 33.596 1.00 86.56 383 SER A CA 1
ATOM 2889 C C . SER A 1 383 ? 0.291 14.810 32.084 1.00 86.56 383 SER A C 1
ATOM 2891 O O . SER A 1 383 ? 0.938 15.583 31.372 1.00 86.56 383 SER A O 1
ATOM 2893 N N . ARG A 1 384 ? -0.632 13.990 31.575 1.00 88.12 384 ARG A N 1
ATOM 2894 C CA . ARG A 1 384 ? -1.152 14.075 30.204 1.00 88.12 384 ARG A CA 1
ATOM 2895 C C . ARG A 1 384 ? -2.669 13.941 30.188 1.00 88.12 384 ARG A C 1
ATOM 2897 O O . ARG A 1 384 ? -3.210 13.108 30.907 1.00 88.12 384 ARG A O 1
ATOM 2904 N N . ARG A 1 385 ? -3.325 14.711 29.323 1.00 87.44 385 ARG A N 1
ATOM 2905 C CA . ARG A 1 385 ? -4.755 14.625 29.022 1.00 87.44 385 ARG A CA 1
ATOM 2906 C C . ARG A 1 385 ? -4.966 14.142 27.599 1.00 87.44 385 ARG A C 1
ATOM 2908 O O . ARG A 1 385 ? -4.281 14.592 26.682 1.00 87.44 385 ARG A O 1
ATOM 2915 N N . ARG A 1 386 ? -5.958 13.286 27.391 1.00 85.06 386 ARG A N 1
ATOM 2916 C CA . ARG A 1 386 ? -6.382 12.801 26.070 1.00 85.06 386 ARG A CA 1
ATOM 2917 C C . ARG A 1 386 ? -7.878 12.998 25.889 1.00 85.06 386 ARG A C 1
ATOM 2919 O O . ARG A 1 386 ? -8.636 12.836 26.843 1.00 85.06 386 ARG A O 1
ATOM 2926 N N . TYR A 1 387 ? -8.287 13.308 24.664 1.00 85.38 387 TYR A N 1
ATOM 2927 C CA . TYR A 1 387 ? -9.678 13.600 24.327 1.00 85.38 387 TYR A CA 1
ATOM 2928 C C . TYR A 1 387 ? -10.316 12.483 23.497 1.00 85.38 387 TYR A C 1
ATOM 2930 O O . TYR A 1 387 ? -9.695 11.924 22.591 1.00 85.38 387 TYR A O 1
ATOM 2938 N N . ARG A 1 388 ? -11.595 12.196 23.761 1.00 80.69 388 ARG A N 1
ATOM 2939 C CA . ARG A 1 388 ? -12.472 11.421 22.878 1.00 80.69 388 ARG A CA 1
ATOM 2940 C C . ARG A 1 388 ? -13.317 12.368 22.055 1.00 80.69 388 ARG A C 1
ATOM 2942 O O . ARG A 1 388 ? -14.228 12.989 22.592 1.00 80.69 388 ARG A O 1
ATOM 2949 N N . TRP A 1 389 ? -13.079 12.396 20.756 1.00 83.19 389 TRP A N 1
ATOM 2950 C CA . TRP A 1 389 ? -13.915 13.153 19.835 1.00 83.19 389 TRP A CA 1
ATOM 2951 C C . TRP A 1 389 ? -15.085 12.308 19.332 1.00 83.19 389 TRP A C 1
ATOM 2953 O O . TRP A 1 389 ? -14.944 11.115 19.059 1.00 83.19 389 TRP A O 1
ATOM 2963 N N . THR A 1 390 ? -16.261 12.912 19.233 1.00 77.88 390 THR A N 1
ATOM 2964 C CA . THR A 1 390 ? -17.459 12.361 18.594 1.00 77.88 390 THR A CA 1
ATOM 2965 C C . THR A 1 390 ? -18.208 13.538 17.980 1.00 77.88 390 THR A C 1
ATOM 2967 O O . THR A 1 390 ? -18.435 14.534 18.660 1.00 77.88 390 THR A O 1
ATOM 2970 N N . ASP A 1 391 ? -18.488 13.476 16.677 1.00 81.50 391 ASP A N 1
ATOM 2971 C CA . ASP A 1 391 ? -19.176 14.535 15.920 1.00 81.50 391 ASP A CA 1
ATOM 2972 C C . ASP A 1 391 ? -18.598 15.951 16.133 1.00 81.50 391 ASP A C 1
ATOM 2974 O O . ASP A 1 391 ? -19.316 16.940 16.283 1.00 81.50 391 ASP A O 1
ATOM 2978 N N . GLY A 1 392 ? -17.263 16.051 16.173 1.00 84.56 392 GLY A N 1
ATOM 2979 C CA . GLY A 1 392 ? -16.545 17.321 16.339 1.00 84.56 392 GLY A CA 1
ATOM 2980 C C . GLY A 1 392 ? -16.559 17.895 17.761 1.00 84.56 392 GLY A C 1
ATOM 2981 O O . GLY A 1 392 ? -16.112 19.024 17.956 1.00 84.56 392 GLY A O 1
ATOM 2982 N N . ARG A 1 393 ? -17.037 17.136 18.756 1.00 89.31 393 ARG A N 1
ATOM 2983 C CA . ARG A 1 393 ? -17.061 17.521 20.176 1.00 89.31 393 ARG A CA 1
ATOM 2984 C C . ARG A 1 393 ? -16.394 16.479 21.063 1.00 89.31 393 ARG A C 1
ATOM 2986 O O . ARG A 1 393 ? -16.271 15.314 20.690 1.00 89.31 393 ARG A O 1
ATOM 2993 N N . ILE A 1 394 ? -15.967 16.892 22.251 1.00 87.88 394 ILE A N 1
ATOM 2994 C CA . ILE A 1 394 ? -15.338 16.012 23.235 1.00 87.88 394 ILE A CA 1
ATOM 2995 C C . ILE A 1 394 ? -16.426 15.291 24.030 1.00 87.88 394 ILE A C 1
ATOM 2997 O O . ILE A 1 394 ? -17.074 15.890 24.887 1.00 87.88 394 ILE A O 1
ATOM 3001 N N . ALA A 1 395 ? -16.593 13.996 23.769 1.00 84.38 395 ALA A N 1
ATOM 3002 C CA . ALA A 1 395 ? -17.548 13.131 24.461 1.00 84.38 395 ALA A CA 1
ATOM 3003 C C . ALA A 1 395 ? -17.005 12.561 25.785 1.00 84.38 395 ALA A C 1
ATOM 3005 O O . ALA A 1 395 ? -17.776 12.130 26.643 1.00 84.38 395 ALA A O 1
ATOM 3006 N N . ASP A 1 396 ? -15.678 12.522 25.952 1.00 79.06 396 ASP A N 1
ATOM 3007 C CA . ASP A 1 396 ? -14.984 12.106 27.180 1.00 79.06 396 ASP A CA 1
ATOM 3008 C C . ASP A 1 396 ? -13.514 12.571 27.143 1.00 79.06 396 ASP A C 1
ATOM 3010 O O . ASP A 1 396 ? -12.976 12.851 26.073 1.00 79.06 396 ASP A O 1
ATOM 3014 N N . TYR A 1 397 ? -12.849 12.630 28.294 1.00 81.94 397 TYR A N 1
ATOM 3015 C CA . TYR A 1 397 ? -11.407 12.866 28.401 1.00 81.94 397 TYR A CA 1
ATOM 3016 C C . TYR A 1 397 ? -10.817 12.151 29.624 1.00 81.94 397 TYR A C 1
ATOM 3018 O O . TYR A 1 397 ? -11.533 11.805 30.574 1.00 81.94 397 TYR A O 1
ATOM 3026 N N . TRP A 1 398 ? -9.507 11.907 29.599 1.00 75.69 398 TRP A N 1
ATOM 3027 C CA . TRP A 1 398 ? -8.786 11.209 30.667 1.00 75.69 398 TRP A CA 1
ATOM 3028 C C . TRP A 1 398 ? -7.446 11.868 30.964 1.00 75.69 398 TRP A C 1
ATOM 3030 O O . TRP A 1 398 ? -6.698 12.187 30.041 1.00 75.69 398 TRP A O 1
ATOM 3040 N N . ASP A 1 399 ? -7.177 12.025 32.261 1.00 78.62 399 ASP A N 1
ATOM 3041 C CA . ASP A 1 399 ? -5.940 12.561 32.818 1.00 78.62 399 ASP A CA 1
ATOM 3042 C C . ASP A 1 399 ? -5.106 11.428 33.416 1.00 78.62 399 ASP A C 1
ATOM 3044 O O . ASP A 1 399 ? -5.581 10.656 34.249 1.00 78.62 399 ASP A O 1
ATOM 3048 N N . GLU A 1 400 ? -3.849 11.338 33.004 1.00 75.00 400 GLU A N 1
ATOM 3049 C CA . GLU A 1 400 ? -2.860 10.425 33.565 1.00 75.00 400 GLU A CA 1
ATOM 3050 C C . GLU A 1 400 ? -1.782 11.260 34.259 1.00 75.00 400 GLU A C 1
ATOM 3052 O O . GLU A 1 400 ? -1.199 12.153 33.645 1.00 75.00 400 GLU A O 1
ATOM 3057 N N . VAL A 1 401 ? -1.535 10.993 35.542 1.00 78.88 401 VAL A N 1
ATOM 3058 C CA . VAL A 1 401 ? -0.575 11.731 36.372 1.00 78.88 401 VAL A CA 1
ATOM 3059 C C . VAL A 1 401 ? 0.621 10.835 36.665 1.00 78.88 401 VAL A C 1
ATOM 3061 O O . VAL A 1 401 ? 0.461 9.725 37.164 1.00 78.88 401 VAL A O 1
ATOM 3064 N N . PHE A 1 402 ? 1.823 11.328 36.381 1.00 76.75 402 PHE A N 1
ATOM 3065 C CA . PHE A 1 402 ? 3.070 10.580 36.534 1.00 76.75 402 PHE A CA 1
ATOM 3066 C C . PHE A 1 402 ? 3.869 10.965 37.789 1.00 76.75 402 PHE A C 1
ATOM 3068 O O . PHE A 1 402 ? 4.819 10.268 38.145 1.00 76.75 402 PHE A O 1
ATOM 3075 N N . THR A 1 403 ? 3.508 12.058 38.471 1.00 73.31 403 THR A N 1
ATOM 3076 C CA . THR A 1 403 ? 4.184 12.541 39.687 1.00 73.31 403 THR A CA 1
ATOM 3077 C C . THR A 1 403 ? 3.319 12.362 40.936 1.00 73.31 403 THR A C 1
ATOM 3079 O O . THR A 1 403 ? 2.101 12.517 40.898 1.00 73.31 403 THR A O 1
ATOM 3082 N N . ALA A 1 404 ? 3.955 12.068 42.076 1.00 59.56 404 ALA A N 1
ATOM 3083 C CA . ALA A 1 404 ? 3.260 11.882 43.354 1.00 59.56 404 ALA A CA 1
ATOM 3084 C C . ALA A 1 404 ? 2.543 13.161 43.842 1.00 59.56 404 ALA A C 1
ATOM 3086 O O . ALA A 1 404 ? 1.465 13.066 44.419 1.00 59.56 404 ALA A O 1
ATOM 3087 N N . ASP A 1 405 ? 3.100 14.342 43.547 1.00 54.88 405 ASP A N 1
ATOM 3088 C CA . ASP A 1 405 ? 2.546 15.648 43.941 1.00 54.88 405 ASP A CA 1
ATOM 3089 C C . ASP A 1 405 ? 1.379 16.120 43.042 1.00 54.88 405 ASP A C 1
ATOM 3091 O O . ASP A 1 405 ? 0.633 17.025 43.410 1.00 54.88 405 ASP A O 1
ATOM 3095 N N . GLY A 1 406 ? 1.190 15.515 41.860 1.00 51.00 406 GLY A N 1
ATOM 3096 C CA . GLY A 1 406 ? 0.109 15.861 40.924 1.00 51.00 406 GLY A CA 1
ATOM 3097 C C . GLY A 1 406 ? -1.249 15.227 41.259 1.00 51.00 406 GLY A C 1
ATOM 3098 O O . GLY A 1 406 ? -2.263 15.595 40.664 1.00 51.00 406 GLY A O 1
ATOM 3099 N N . ALA A 1 407 ? -1.282 14.283 42.207 1.00 48.34 407 ALA A N 1
ATOM 3100 C CA . ALA A 1 407 ? -2.485 13.543 42.587 1.00 48.34 407 ALA A CA 1
ATOM 3101 C C . ALA A 1 407 ? -3.509 14.393 43.368 1.00 48.34 407 ALA A C 1
ATOM 3103 O O . ALA A 1 407 ? -4.707 14.127 43.291 1.00 48.34 407 ALA A O 1
ATOM 3104 N N . ASP A 1 408 ? -3.057 15.442 44.064 1.00 42.50 408 ASP A N 1
ATOM 3105 C CA . ASP A 1 408 ? -3.901 16.267 44.944 1.00 42.50 408 ASP A CA 1
ATOM 3106 C C . ASP A 1 408 ? -4.617 17.432 44.216 1.00 42.50 408 ASP A C 1
ATOM 3108 O O . ASP A 1 408 ? -5.524 18.047 44.779 1.00 42.50 408 ASP A O 1
ATOM 3112 N N . GLY A 1 409 ? -4.241 17.743 42.964 1.00 44.81 409 GLY A N 1
ATOM 3113 C CA . GLY A 1 409 ? -4.724 18.920 42.215 1.00 44.81 409 GLY A CA 1
ATOM 3114 C C . GLY A 1 409 ? -5.644 18.645 41.015 1.00 44.81 409 GLY A C 1
ATOM 3115 O O . GLY A 1 409 ? -6.342 19.553 40.563 1.00 44.81 409 GLY A O 1
ATOM 3116 N N . HIS A 1 410 ? -5.691 17.409 40.507 1.00 42.34 410 HIS A N 1
ATOM 3117 C CA . HIS A 1 410 ? -6.476 17.028 39.326 1.00 42.34 410 HIS A CA 1
ATOM 3118 C C . HIS A 1 410 ? -7.558 16.010 39.702 1.00 42.34 410 HIS A C 1
ATOM 3120 O O . HIS A 1 410 ? -7.414 14.802 39.520 1.00 42.34 410 HIS A O 1
ATOM 3126 N N . ALA A 1 411 ? -8.671 16.511 40.241 1.00 39.78 411 ALA A N 1
ATOM 3127 C CA . ALA A 1 411 ? -9.845 15.718 40.607 1.00 39.78 411 ALA A CA 1
ATOM 3128 C C . ALA A 1 411 ? -10.656 15.277 39.369 1.00 39.78 411 ALA A C 1
ATOM 3130 O O . ALA A 1 411 ? -11.814 15.646 39.193 1.00 39.78 411 ALA A O 1
ATOM 3131 N N . ALA A 1 412 ? -10.020 14.495 38.501 1.00 39.31 412 ALA A N 1
ATOM 3132 C CA . ALA A 1 412 ? -10.657 13.555 37.584 1.00 39.31 412 ALA A CA 1
ATOM 3133 C C . ALA A 1 412 ? -9.751 12.325 37.368 1.00 39.31 412 ALA A C 1
ATOM 3135 O O . ALA A 1 412 ? -9.744 11.729 36.293 1.00 39.31 412 ALA A O 1
ATOM 3136 N N . LEU A 1 413 ? -8.993 11.930 38.401 1.00 45.09 413 LEU A N 1
ATOM 3137 C CA . LEU A 1 413 ? -8.481 10.567 38.534 1.00 45.09 413 LEU A CA 1
ATOM 3138 C C . LEU A 1 413 ? -9.686 9.644 38.772 1.00 45.09 413 LEU A C 1
ATOM 3140 O O . LEU A 1 413 ? -9.939 9.242 39.903 1.00 45.09 413 LEU A O 1
ATOM 3144 N N . ASP A 1 414 ? -10.494 9.385 37.742 1.00 45.34 414 ASP A N 1
ATOM 3145 C CA . ASP A 1 414 ? -11.526 8.357 37.828 1.00 45.34 414 ASP A CA 1
ATOM 3146 C C . ASP A 1 414 ? -11.127 7.147 36.993 1.00 45.34 414 ASP A C 1
ATOM 3148 O O . ASP A 1 414 ? -10.898 7.212 35.781 1.00 45.34 414 ASP A O 1
ATOM 3152 N N . ASP A 1 415 ? -11.111 6.028 37.708 1.00 41.84 415 ASP A N 1
ATOM 3153 C CA . ASP A 1 415 ? -10.940 4.637 37.312 1.00 41.84 415 ASP A CA 1
ATOM 3154 C C . ASP A 1 415 ? -12.084 4.138 36.398 1.00 41.84 415 ASP A C 1
ATOM 3156 O O . ASP A 1 415 ? -12.478 2.966 36.424 1.00 41.84 415 ASP A O 1
ATOM 3160 N N . GLN A 1 416 ? -12.664 5.037 35.601 1.00 43.06 416 GLN A N 1
ATOM 3161 C CA . GLN A 1 416 ? -13.841 4.815 34.776 1.00 43.06 416 GLN A CA 1
ATOM 3162 C C . GLN A 1 416 ? -13.666 5.478 33.410 1.00 43.06 416 GLN A C 1
ATOM 3164 O O . GLN A 1 416 ? -14.113 6.593 33.152 1.00 43.06 416 GLN A O 1
ATOM 3169 N N . SER A 1 417 ? -13.040 4.743 32.495 1.00 44.16 417 SER A N 1
ATOM 3170 C CA . SER A 1 417 ? -13.097 5.020 31.056 1.00 44.16 417 SER A CA 1
ATOM 3171 C C . SER A 1 417 ? -13.909 3.919 30.392 1.00 44.16 417 SER A C 1
ATOM 3173 O O . SER A 1 417 ? -13.687 2.757 30.696 1.00 44.16 417 SER A O 1
ATOM 3175 N N . ALA A 1 418 ? -14.800 4.232 29.451 1.00 38.34 418 ALA A N 1
ATOM 3176 C CA . ALA A 1 418 ? -15.613 3.235 28.740 1.00 38.34 418 ALA A CA 1
ATOM 3177 C C . ALA A 1 418 ? -14.787 2.219 27.910 1.00 38.34 418 ALA A C 1
ATOM 3179 O O . ALA A 1 418 ? -15.260 1.118 27.661 1.00 38.34 418 ALA A O 1
ATOM 3180 N N . PHE A 1 419 ? -13.545 2.558 27.534 1.00 40.50 419 PHE A N 1
ATOM 3181 C CA . PHE A 1 419 ? -12.597 1.648 26.870 1.00 40.50 419 PHE A CA 1
ATOM 3182 C C . PHE A 1 419 ? -11.955 0.663 27.867 1.00 40.50 419 PHE A C 1
ATOM 3184 O O . PHE A 1 419 ? -11.996 -0.543 27.648 1.00 40.50 419 PHE A O 1
ATOM 3191 N N . ILE A 1 420 ? -11.498 1.150 29.029 1.00 44.12 420 ILE A N 1
ATOM 3192 C CA . ILE A 1 420 ? -11.015 0.321 30.155 1.00 44.12 420 ILE A CA 1
ATOM 3193 C C . ILE A 1 420 ? -12.170 -0.439 30.841 1.00 44.12 420 ILE A C 1
ATOM 3195 O O . ILE A 1 420 ? -11.989 -1.551 31.318 1.00 44.12 420 ILE A O 1
ATOM 3199 N N . ALA A 1 421 ? -13.389 0.100 30.824 1.00 40.22 421 ALA A N 1
ATOM 3200 C CA . ALA A 1 421 ? -14.599 -0.558 31.312 1.00 40.22 421 ALA A CA 1
ATOM 3201 C C . ALA A 1 421 ? -15.097 -1.650 30.351 1.00 40.22 421 ALA A C 1
ATOM 3203 O O . ALA A 1 421 ? -15.783 -2.563 30.799 1.00 40.22 421 ALA A O 1
ATOM 3204 N N . SER A 1 422 ? -14.729 -1.586 29.062 1.00 42.31 422 SER A N 1
ATOM 3205 C CA . SER A 1 422 ? -14.962 -2.662 28.083 1.00 42.31 422 SER A CA 1
ATOM 3206 C C . SER A 1 422 ? -13.894 -3.767 28.104 1.00 42.31 422 SER A C 1
ATOM 3208 O O . SER A 1 422 ? -14.065 -4.783 27.439 1.00 42.31 422 SER A O 1
ATOM 3210 N N . LEU A 1 423 ? -12.809 -3.583 28.873 1.00 46.31 423 LEU A N 1
ATOM 3211 C CA . LEU A 1 423 ? -11.696 -4.532 29.035 1.00 46.31 423 LEU A CA 1
ATOM 3212 C C . LEU A 1 423 ? -11.901 -5.531 30.198 1.00 46.31 423 LEU A C 1
ATOM 3214 O O . LEU A 1 423 ? -11.002 -6.294 30.529 1.00 46.31 423 LEU A O 1
ATOM 3218 N N . GLY A 1 424 ? -13.100 -5.594 30.783 1.00 34.94 424 GLY A N 1
ATOM 3219 C CA . GLY A 1 424 ? -13.461 -6.597 31.787 1.00 34.94 424 GLY A CA 1
ATOM 3220 C C . GLY A 1 424 ? -13.340 -6.127 33.242 1.00 34.94 424 GLY A C 1
ATOM 3221 O O . GLY A 1 424 ? -12.647 -5.180 33.604 1.00 34.94 424 GLY A O 1
ATOM 3222 N N . THR A 1 425 ? -14.079 -6.818 34.103 1.00 36.03 425 THR A N 1
ATOM 3223 C CA . THR A 1 425 ? -14.465 -6.477 35.484 1.00 36.03 425 THR A CA 1
ATOM 3224 C C . THR A 1 425 ? -13.339 -6.392 36.529 1.00 36.03 425 THR A C 1
ATOM 3226 O O . THR A 1 425 ? -13.629 -6.112 37.692 1.00 36.03 425 THR A O 1
ATOM 3229 N N . ASN A 1 426 ? -12.064 -6.572 36.164 1.00 37.94 426 ASN A N 1
ATOM 3230 C CA . ASN A 1 426 ? -10.940 -6.585 37.110 1.00 37.94 426 ASN A CA 1
ATOM 3231 C C . ASN A 1 426 ? -10.052 -5.337 36.996 1.00 37.94 426 ASN A C 1
ATOM 3233 O O . ASN A 1 426 ? -9.001 -5.314 36.356 1.00 37.94 426 ASN A O 1
ATOM 3237 N N . ARG A 1 427 ? -10.479 -4.296 37.714 1.00 44.03 427 ARG A N 1
ATOM 3238 C CA . ARG A 1 427 ? -9.787 -3.012 37.892 1.00 44.03 427 ARG A CA 1
ATOM 3239 C C . ARG A 1 427 ? -8.553 -3.160 38.793 1.00 44.03 427 ARG A C 1
ATOM 3241 O O . ARG A 1 427 ? -8.614 -2.855 39.981 1.00 44.03 427 ARG A O 1
ATOM 3248 N N . SER A 1 428 ? -7.434 -3.643 38.250 1.00 47.34 428 SER A N 1
ATOM 3249 C CA . SER A 1 428 ? -6.157 -3.687 38.981 1.00 47.34 428 SER A CA 1
ATOM 3250 C C . SER A 1 428 ? -5.164 -2.629 38.467 1.00 47.34 428 SER A C 1
ATOM 3252 O O . SER A 1 428 ? -5.122 -2.380 37.260 1.00 47.34 428 SER A O 1
ATOM 3254 N N . PRO A 1 429 ? -4.318 -2.038 39.338 1.00 48.44 429 PRO A N 1
ATOM 3255 C CA . PRO A 1 429 ? -3.224 -1.139 38.941 1.00 48.44 429 PRO A CA 1
ATOM 3256 C C . PRO A 1 429 ? -2.333 -1.708 37.824 1.00 48.44 429 PRO A C 1
ATOM 3258 O O . PRO A 1 429 ? -1.887 -0.972 36.951 1.00 48.44 429 PRO A O 1
ATOM 3261 N N . ARG A 1 430 ? -2.187 -3.039 37.786 1.00 48.38 430 ARG A N 1
ATOM 3262 C CA . ARG A 1 430 ? -1.425 -3.785 36.779 1.00 48.38 430 ARG A CA 1
ATOM 3263 C C . ARG A 1 430 ? -1.961 -3.609 35.350 1.00 48.38 430 ARG A C 1
ATOM 3265 O O . ARG A 1 430 ? -1.177 -3.661 34.415 1.00 48.38 430 ARG A O 1
ATOM 3272 N N . MET A 1 431 ? -3.266 -3.379 35.164 1.00 56.00 431 MET A N 1
ATOM 3273 C CA . MET A 1 431 ? -3.863 -3.177 33.833 1.00 56.00 431 MET A CA 1
ATOM 3274 C C . MET A 1 431 ? -3.560 -1.782 33.262 1.00 56.00 431 MET A C 1
ATOM 3276 O O . MET A 1 431 ? -3.352 -1.638 32.058 1.00 56.00 431 MET A O 1
ATOM 3280 N N . ARG A 1 432 ? -3.477 -0.752 34.121 1.00 57.00 432 ARG A N 1
ATOM 3281 C CA . ARG A 1 432 ? -3.067 0.598 33.692 1.00 57.00 432 ARG A CA 1
ATOM 3282 C C . ARG A 1 432 ? -1.617 0.605 33.209 1.00 57.00 432 ARG A C 1
ATOM 3284 O O . ARG A 1 432 ? -1.323 1.212 32.184 1.00 57.00 432 ARG A O 1
ATOM 3291 N N . ASP A 1 433 ? -0.745 -0.124 33.903 1.00 61.06 433 ASP A N 1
ATOM 3292 C CA . ASP A 1 433 ? 0.661 -0.263 33.516 1.00 61.06 433 ASP A CA 1
ATOM 3293 C C . ASP A 1 433 ? 0.812 -0.983 32.169 1.00 61.06 433 ASP A C 1
ATOM 3295 O O . ASP A 1 433 ? 1.586 -0.531 31.329 1.00 61.06 433 ASP A O 1
ATOM 3299 N N . VAL A 1 434 ? 0.012 -2.028 31.916 1.00 60.09 434 VAL A N 1
ATOM 3300 C CA . VAL A 1 434 ? 0.022 -2.769 30.640 1.00 60.09 434 VAL A CA 1
ATOM 3301 C C . VAL A 1 434 ? -0.413 -1.894 29.457 1.00 60.09 434 VAL A C 1
ATOM 3303 O O . VAL A 1 434 ? 0.236 -1.909 28.415 1.00 60.09 434 VAL A O 1
ATOM 3306 N N . LEU A 1 435 ? -1.470 -1.086 29.592 1.00 62.97 435 LEU A N 1
ATOM 3307 C CA . LEU A 1 435 ? -1.889 -0.168 28.519 1.00 62.97 435 LEU A CA 1
ATOM 3308 C C . LEU A 1 435 ? -0.831 0.906 28.230 1.00 62.97 435 LEU A C 1
ATOM 3310 O O . LEU A 1 435 ? -0.600 1.243 27.067 1.00 62.97 435 LEU A O 1
ATOM 3314 N N . GLY A 1 436 ? -0.167 1.407 29.278 1.00 64.50 436 GLY A N 1
ATOM 3315 C CA . GLY A 1 436 ? 0.966 2.318 29.143 1.00 64.50 436 GLY A CA 1
ATOM 3316 C C . GLY A 1 436 ? 2.127 1.685 28.374 1.00 64.50 436 GLY A C 1
ATOM 3317 O O . GLY A 1 436 ? 2.662 2.315 27.465 1.00 64.50 436 GLY A O 1
ATOM 3318 N N . THR A 1 437 ? 2.476 0.429 28.675 1.00 72.12 437 THR A N 1
ATOM 3319 C CA . THR A 1 437 ? 3.545 -0.284 27.958 1.00 72.12 437 THR A CA 1
ATOM 3320 C C . THR A 1 437 ? 3.178 -0.596 26.510 1.00 72.12 437 THR A C 1
ATOM 3322 O O . THR A 1 437 ? 4.013 -0.387 25.644 1.00 72.12 437 THR A O 1
ATOM 3325 N N . ILE A 1 438 ? 1.929 -0.986 26.206 1.00 77.00 438 ILE A N 1
ATOM 3326 C CA . ILE A 1 438 ? 1.493 -1.244 24.815 1.00 77.00 438 ILE A CA 1
ATOM 3327 C C . ILE A 1 438 ? 1.703 -0.008 23.940 1.00 77.00 438 ILE A C 1
ATOM 3329 O O . ILE A 1 438 ? 2.228 -0.107 22.834 1.00 77.00 438 ILE A O 1
ATOM 3333 N N . GLN A 1 439 ? 1.282 1.161 24.423 1.00 75.06 439 GLN A N 1
ATOM 3334 C CA . GLN A 1 439 ? 1.411 2.402 23.663 1.00 75.06 439 GLN A CA 1
ATOM 3335 C C . GLN A 1 439 ? 2.870 2.822 23.499 1.00 75.06 439 GLN A C 1
ATOM 3337 O O . GLN A 1 439 ? 3.241 3.277 22.421 1.00 75.06 439 GLN A O 1
ATOM 3342 N N . ALA A 1 440 ? 3.693 2.633 24.533 1.00 81.81 440 ALA A N 1
ATOM 3343 C CA . ALA A 1 440 ? 5.120 2.917 24.461 1.00 81.81 440 ALA A CA 1
ATOM 3344 C C . ALA A 1 440 ? 5.849 1.983 23.481 1.00 81.81 440 ALA A C 1
ATOM 3346 O O . ALA A 1 440 ? 6.641 2.459 22.672 1.00 81.81 440 ALA A O 1
ATOM 3347 N N . ASP A 1 441 ? 5.539 0.683 23.490 1.00 86.44 441 ASP A N 1
ATOM 3348 C CA . ASP A 1 441 ? 6.114 -0.296 22.562 1.00 86.44 441 ASP A CA 1
ATOM 3349 C C . ASP A 1 441 ? 5.724 0.027 21.111 1.00 86.44 441 ASP A C 1
ATOM 3351 O O . ASP A 1 441 ? 6.567 0.032 20.212 1.00 86.44 441 ASP A O 1
ATOM 3355 N N . GLN A 1 442 ? 4.453 0.366 20.874 1.00 88.94 442 GLN A N 1
ATOM 3356 C CA . GLN A 1 442 ? 3.976 0.790 19.556 1.00 88.94 442 GLN A CA 1
ATOM 3357 C C . GLN A 1 442 ? 4.631 2.101 19.097 1.00 88.94 442 GLN A C 1
ATOM 3359 O O . GLN A 1 442 ? 5.056 2.185 17.946 1.00 88.94 442 GLN A O 1
ATOM 3364 N N . ASP A 1 443 ? 4.747 3.110 19.967 1.00 88.44 443 ASP A N 1
ATOM 3365 C CA . ASP A 1 443 ? 5.394 4.387 19.635 1.00 88.44 443 ASP A CA 1
ATOM 3366 C C . ASP A 1 443 ? 6.888 4.204 19.334 1.00 88.44 443 ASP A C 1
ATOM 3368 O O . ASP A 1 443 ? 7.383 4.752 18.349 1.00 88.44 443 ASP A O 1
ATOM 3372 N N . ALA A 1 444 ? 7.586 3.350 20.088 1.00 91.12 444 ALA A N 1
ATOM 3373 C CA . ALA A 1 444 ? 8.978 3.000 19.816 1.00 91.12 444 ALA A CA 1
ATOM 3374 C C . ALA A 1 444 ? 9.148 2.373 18.420 1.00 91.12 444 ALA A C 1
ATOM 3376 O O . ALA A 1 444 ? 10.075 2.728 17.688 1.00 91.12 444 ALA A O 1
ATOM 3377 N N . ILE A 1 445 ? 8.227 1.492 18.011 1.00 93.50 445 ILE A N 1
ATOM 3378 C CA . ILE A 1 445 ? 8.214 0.909 16.661 1.00 93.50 445 ILE A CA 1
ATOM 3379 C C . ILE A 1 445 ? 7.889 1.971 15.606 1.00 93.50 445 ILE A C 1
ATOM 3381 O O . ILE A 1 445 ? 8.551 2.028 14.571 1.00 93.50 445 ILE A O 1
ATOM 3385 N N . ILE A 1 446 ? 6.901 2.837 15.846 1.00 91.81 446 ILE A N 1
ATOM 3386 C CA . ILE A 1 446 ? 6.524 3.918 14.922 1.00 91.81 446 ILE A CA 1
ATOM 3387 C C . ILE A 1 446 ? 7.707 4.863 14.687 1.00 91.81 446 ILE A C 1
ATOM 3389 O O . ILE A 1 446 ? 7.996 5.196 13.538 1.00 91.81 446 ILE A O 1
ATOM 3393 N N . ARG A 1 447 ? 8.423 5.241 15.752 1.00 92.81 447 ARG A N 1
ATOM 3394 C CA . ARG A 1 447 ? 9.522 6.218 15.717 1.00 92.81 447 ARG A CA 1
ATOM 3395 C C . ARG A 1 447 ? 10.894 5.635 15.386 1.00 92.81 447 ARG A C 1
ATOM 3397 O O . ARG A 1 447 ? 11.851 6.393 15.226 1.00 92.81 447 ARG A O 1
ATOM 3404 N N . ALA A 1 448 ? 11.021 4.314 15.253 1.00 93.50 448 ALA A N 1
ATOM 3405 C CA . ALA A 1 448 ? 12.284 3.685 14.872 1.00 93.50 448 ALA A CA 1
ATOM 3406 C C . ALA A 1 448 ? 12.801 4.221 13.518 1.00 93.50 448 ALA A C 1
ATOM 3408 O O . ALA A 1 448 ? 12.029 4.582 12.630 1.00 93.50 448 ALA A O 1
ATOM 3409 N N . GLY A 1 449 ? 14.119 4.266 13.320 1.00 89.38 449 GLY A N 1
ATOM 3410 C CA . GLY A 1 449 ? 14.703 4.811 12.088 1.00 89.38 449 GLY A CA 1
ATOM 3411 C C . GLY A 1 449 ? 14.303 4.036 10.821 1.00 89.38 449 GLY A C 1
ATOM 3412 O O . GLY A 1 449 ? 13.932 2.870 10.882 1.00 89.38 449 GLY A O 1
ATOM 3413 N N . SER A 1 450 ? 14.417 4.670 9.650 1.00 89.38 450 SER A N 1
ATOM 3414 C CA . SER A 1 450 ? 14.112 4.068 8.336 1.00 89.38 450 SER A CA 1
ATOM 3415 C C . SER A 1 450 ? 15.229 3.173 7.773 1.00 89.38 450 SER A C 1
ATOM 3417 O O . SER A 1 450 ? 15.117 2.655 6.667 1.00 89.38 450 SER A O 1
ATOM 3419 N N . ARG A 1 451 ? 16.375 3.036 8.447 1.00 88.06 451 ARG A N 1
ATOM 3420 C CA . ARG A 1 451 ? 17.547 2.350 7.873 1.00 88.06 451 ARG A CA 1
ATOM 3421 C C . ARG A 1 451 ? 17.413 0.831 7.996 1.00 88.06 451 ARG A C 1
ATOM 3423 O O . ARG A 1 451 ? 17.379 0.331 9.109 1.00 88.06 451 ARG A O 1
ATOM 3430 N N . GLY A 1 452 ? 17.489 0.126 6.867 1.00 91.31 452 GLY A N 1
ATOM 3431 C CA . GLY A 1 452 ? 17.377 -1.335 6.820 1.00 91.31 452 GLY A CA 1
ATOM 3432 C C . GLY A 1 452 ? 15.928 -1.819 6.891 1.00 91.31 452 GLY A C 1
ATOM 3433 O O . GLY A 1 452 ? 14.996 -1.037 6.689 1.00 91.31 452 GLY A O 1
ATOM 3434 N N . ALA A 1 453 ? 15.755 -3.109 7.165 1.00 95.81 453 ALA A N 1
ATOM 3435 C CA . ALA A 1 453 ? 14.455 -3.738 7.330 1.00 95.81 453 ALA A CA 1
ATOM 3436 C C . ALA A 1 453 ? 14.087 -3.827 8.816 1.00 95.81 453 ALA A C 1
ATOM 3438 O O . ALA A 1 453 ? 14.791 -4.468 9.596 1.00 95.81 453 ALA A O 1
ATOM 3439 N N . LEU A 1 454 ? 12.966 -3.214 9.193 1.00 97.19 454 LEU A N 1
ATOM 3440 C CA . LEU A 1 454 ? 12.339 -3.414 10.495 1.00 97.19 454 LEU A CA 1
ATOM 3441 C C . LEU A 1 454 ? 11.175 -4.389 10.341 1.00 97.19 454 LEU A C 1
ATOM 3443 O O . LEU A 1 454 ? 10.208 -4.087 9.645 1.00 97.19 454 LEU A O 1
ATOM 3447 N N . VAL A 1 455 ? 11.259 -5.528 11.019 1.00 96.69 455 VAL A N 1
ATOM 3448 C CA . VAL A 1 455 ? 10.178 -6.507 11.112 1.00 96.69 455 VAL A CA 1
ATOM 3449 C C . VAL A 1 455 ? 9.348 -6.220 12.358 1.00 96.69 455 VAL A C 1
ATOM 3451 O O . VAL A 1 455 ? 9.883 -6.176 13.464 1.00 96.69 455 VAL A O 1
ATOM 3454 N N . VAL A 1 456 ? 8.044 -6.046 12.177 1.00 95.31 456 VAL A N 1
ATOM 3455 C CA . VAL A 1 456 ? 7.041 -5.927 13.235 1.00 95.31 456 VAL A CA 1
ATOM 3456 C C . VAL A 1 456 ? 6.263 -7.238 13.280 1.00 95.31 456 VAL A C 1
ATOM 3458 O O . VAL A 1 456 ? 5.305 -7.435 12.532 1.00 95.31 456 VAL A O 1
ATOM 3461 N N . ASP A 1 457 ? 6.716 -8.140 14.145 1.00 92.25 457 ASP A N 1
ATOM 3462 C CA . ASP A 1 457 ? 6.124 -9.461 14.346 1.00 92.25 457 ASP A CA 1
ATOM 3463 C C . ASP A 1 457 ? 5.094 -9.398 15.472 1.00 92.25 457 ASP A C 1
ATOM 3465 O O . ASP A 1 457 ? 5.387 -8.967 16.586 1.00 92.25 457 ASP A O 1
ATOM 3469 N N . GLY A 1 458 ? 3.862 -9.805 15.221 1.00 88.19 458 GLY A N 1
ATOM 3470 C CA . GLY A 1 458 ? 2.839 -9.745 16.259 1.00 88.19 458 GLY A CA 1
ATOM 3471 C C . GLY A 1 458 ? 1.615 -10.556 15.913 1.00 88.19 458 GLY A C 1
ATOM 3472 O O . GLY A 1 458 ? 1.262 -10.705 14.752 1.00 88.19 458 GLY A O 1
ATOM 3473 N N . GLY A 1 459 ? 0.918 -11.040 16.929 1.00 85.06 459 GLY A N 1
ATOM 3474 C CA . GLY A 1 459 ? -0.285 -11.837 16.727 1.00 85.06 459 GLY A CA 1
ATOM 3475 C C . GLY A 1 459 ? -1.507 -11.040 16.248 1.00 85.06 459 GLY A C 1
ATOM 3476 O O . GLY A 1 459 ? -1.438 -9.811 16.072 1.00 85.06 459 GLY A O 1
ATOM 3477 N N . PRO A 1 460 ? -2.657 -11.703 16.046 1.00 83.38 460 PRO A N 1
ATOM 3478 C CA . PRO A 1 460 ? -3.924 -11.031 15.771 1.00 83.38 460 PRO A CA 1
ATOM 3479 C C . PRO A 1 460 ? -4.312 -10.085 16.919 1.00 83.38 460 PRO A C 1
ATOM 3481 O O . PRO A 1 460 ? -3.977 -10.308 18.080 1.00 83.38 460 PRO A O 1
ATOM 3484 N N . GLY A 1 461 ? -4.970 -8.973 16.581 1.00 77.25 461 GLY A N 1
ATOM 3485 C CA . GLY A 1 461 ? -5.490 -8.018 17.565 1.00 77.25 461 GLY A CA 1
ATOM 3486 C C . GLY A 1 461 ? -4.458 -7.163 18.324 1.00 77.25 461 GLY A C 1
ATOM 3487 O O . GLY A 1 461 ? -4.819 -6.394 19.215 1.00 77.25 461 GLY A O 1
ATOM 3488 N N . THR A 1 462 ? -3.179 -7.231 17.944 1.00 84.19 462 THR A N 1
ATOM 3489 C CA . THR A 1 462 ? -2.080 -6.432 18.530 1.00 84.19 462 THR A CA 1
ATOM 3490 C C . THR A 1 462 ? -1.927 -5.029 17.916 1.00 84.19 462 THR A C 1
ATOM 3492 O O . THR A 1 462 ? -1.195 -4.187 18.436 1.00 84.19 462 THR A O 1
ATOM 3495 N N . GLY A 1 463 ? -2.633 -4.739 16.814 1.00 80.81 463 GLY A N 1
ATOM 3496 C CA . GLY A 1 463 ? -2.615 -3.430 16.144 1.00 80.81 463 GLY A CA 1
ATOM 3497 C C . GLY A 1 463 ? -1.483 -3.205 15.135 1.00 80.81 463 GLY A C 1
ATOM 3498 O O . GLY A 1 463 ? -1.246 -2.060 14.760 1.00 80.81 463 GLY A O 1
ATOM 3499 N N . LYS A 1 464 ? -0.814 -4.269 14.674 1.00 89.06 464 LYS A N 1
ATOM 3500 C CA . LYS A 1 464 ? 0.275 -4.239 13.678 1.00 89.06 464 LYS A CA 1
ATOM 3501 C C . LYS A 1 464 ? 0.045 -3.298 12.490 1.00 89.06 464 LYS A C 1
ATOM 3503 O O . LYS A 1 464 ? 0.869 -2.429 12.231 1.00 89.06 464 LYS A O 1
ATOM 3508 N N . THR A 1 465 ? -1.087 -3.432 11.802 1.00 86.25 465 THR A N 1
ATOM 3509 C CA . THR A 1 465 ? -1.419 -2.601 10.637 1.00 86.25 465 THR A CA 1
ATOM 3510 C C . THR A 1 465 ? -1.489 -1.121 11.001 1.00 86.25 465 THR A C 1
ATOM 3512 O O . THR A 1 465 ? -0.933 -0.279 10.307 1.00 86.25 465 THR A O 1
ATOM 3515 N N . VAL A 1 466 ? -2.108 -0.781 12.136 1.00 84.06 466 VAL A N 1
ATOM 3516 C CA . VAL A 1 466 ? -2.173 0.612 12.607 1.00 84.06 466 VAL A CA 1
ATOM 3517 C C . VAL A 1 466 ? -0.768 1.144 12.887 1.00 84.06 466 VAL A C 1
ATOM 3519 O O . VAL A 1 466 ? -0.442 2.249 12.460 1.00 84.06 466 VAL A O 1
ATOM 3522 N N . VAL A 1 467 ? 0.091 0.342 13.519 1.00 89.00 467 VAL A N 1
ATOM 3523 C CA . VAL A 1 467 ? 1.510 0.676 13.719 1.00 89.00 467 VAL A CA 1
ATOM 3524 C C . VAL A 1 467 ? 2.211 0.921 12.378 1.00 89.00 467 VAL A C 1
ATOM 3526 O O . VAL A 1 467 ? 2.910 1.922 12.246 1.00 89.00 467 VAL A O 1
ATOM 3529 N N . ALA A 1 468 ? 1.976 0.085 11.363 1.00 90.75 468 ALA A N 1
ATOM 3530 C CA . ALA A 1 468 ? 2.536 0.236 10.017 1.00 90.75 468 ALA A CA 1
ATOM 3531 C C . ALA A 1 468 ? 2.120 1.557 9.345 1.00 90.75 468 ALA A C 1
ATOM 3533 O O . ALA A 1 468 ? 2.950 2.271 8.776 1.00 90.75 468 ALA A O 1
ATOM 3534 N N . LEU A 1 469 ? 0.836 1.912 9.443 1.00 88.38 469 LEU A N 1
ATOM 3535 C CA . LEU A 1 469 ? 0.274 3.133 8.860 1.00 88.38 469 LEU A CA 1
ATOM 3536 C C . LEU A 1 469 ? 0.798 4.389 9.562 1.00 88.38 469 LEU A C 1
ATOM 3538 O O . LEU A 1 469 ? 1.267 5.321 8.907 1.00 88.38 469 LEU A O 1
ATOM 3542 N N . HIS A 1 470 ? 0.794 4.395 10.896 1.00 87.06 470 HIS A N 1
ATOM 3543 C CA . HIS A 1 470 ? 1.379 5.487 11.672 1.00 87.06 470 HIS A CA 1
ATOM 3544 C C . HIS A 1 470 ? 2.878 5.623 11.408 1.00 87.06 470 HIS A C 1
ATOM 3546 O O . HIS A 1 470 ? 3.375 6.733 11.231 1.00 87.06 470 HIS A O 1
ATOM 3552 N N . ARG A 1 471 ? 3.604 4.508 11.314 1.00 91.19 471 ARG A N 1
ATOM 3553 C CA . ARG A 1 471 ? 5.022 4.507 10.961 1.00 91.19 471 ARG A CA 1
ATOM 3554 C C . ARG A 1 471 ? 5.266 5.094 9.575 1.00 91.19 471 ARG A C 1
ATOM 3556 O O . ARG A 1 471 ? 6.154 5.927 9.435 1.00 91.19 471 ARG A O 1
ATOM 3563 N N . SER A 1 472 ? 4.458 4.734 8.579 1.00 90.06 472 SER A N 1
ATOM 3564 C CA . SER A 1 472 ? 4.544 5.302 7.224 1.00 90.06 472 SER A CA 1
ATOM 3565 C C . SER A 1 472 ? 4.445 6.830 7.255 1.00 90.06 472 SER A C 1
ATOM 3567 O O . SER A 1 472 ? 5.286 7.523 6.681 1.00 90.06 472 SER A O 1
ATOM 3569 N N . ALA A 1 473 ? 3.471 7.358 8.003 1.00 85.88 473 ALA A N 1
ATOM 3570 C CA . ALA A 1 473 ? 3.288 8.796 8.175 1.00 85.88 473 ALA A CA 1
ATOM 3571 C C . ALA A 1 473 ? 4.422 9.460 8.973 1.00 85.88 473 ALA A C 1
ATOM 3573 O O . ALA A 1 473 ? 4.904 10.535 8.616 1.00 85.88 473 ALA A O 1
ATOM 3574 N N . TYR A 1 474 ? 4.898 8.816 10.040 1.00 88.50 474 TYR A N 1
ATOM 3575 C CA . TYR A 1 474 ? 6.029 9.314 10.818 1.00 88.50 474 TYR A CA 1
ATOM 3576 C C . TYR A 1 474 ? 7.313 9.385 9.983 1.00 88.50 474 TYR A C 1
ATOM 3578 O O . TYR A 1 474 ? 8.054 10.363 10.074 1.00 88.50 474 TYR A O 1
ATOM 3586 N N . LEU A 1 475 ? 7.592 8.372 9.162 1.00 88.94 475 LEU A N 1
ATOM 3587 C CA . LEU A 1 475 ? 8.793 8.313 8.332 1.00 88.94 475 LEU A CA 1
ATOM 3588 C C . LEU A 1 475 ? 8.777 9.371 7.221 1.00 88.94 475 LEU A C 1
ATOM 3590 O O . LEU A 1 475 ? 9.799 10.022 7.006 1.00 88.94 475 LEU A O 1
ATOM 3594 N N . LEU A 1 476 ? 7.625 9.610 6.582 1.00 84.00 476 LEU A N 1
ATOM 3595 C CA . LEU A 1 476 ? 7.449 10.710 5.622 1.00 84.00 476 LEU A CA 1
ATOM 3596 C C . LEU A 1 476 ? 7.750 12.084 6.235 1.00 84.00 476 LEU A C 1
ATOM 3598 O O . LEU A 1 476 ? 8.322 12.949 5.570 1.00 84.00 476 LEU A O 1
ATOM 3602 N N . TYR A 1 477 ? 7.399 12.271 7.508 1.00 83.12 477 TYR A N 1
ATOM 3603 C CA . TYR A 1 477 ? 7.661 13.506 8.242 1.00 83.12 477 TYR A CA 1
ATOM 3604 C C . TYR A 1 477 ? 9.108 13.620 8.752 1.00 83.12 477 TYR A C 1
ATOM 3606 O O . TYR A 1 477 ? 9.720 14.684 8.660 1.00 83.12 477 TYR A O 1
ATOM 3614 N N . SER A 1 478 ? 9.653 12.545 9.325 1.00 85.06 478 SER A N 1
ATOM 3615 C CA . SER A 1 478 ? 10.933 12.557 10.050 1.00 85.06 478 SER A CA 1
ATOM 3616 C C . SER A 1 478 ? 12.161 12.363 9.160 1.00 85.06 478 SER A C 1
ATOM 3618 O O . SER A 1 478 ? 13.245 12.823 9.525 1.00 85.06 478 SER A O 1
ATOM 3620 N N . ASP A 1 479 ? 12.019 11.715 7.999 1.00 83.12 479 ASP A N 1
ATOM 3621 C CA . ASP A 1 479 ? 13.116 11.451 7.069 1.00 83.12 479 ASP A CA 1
ATOM 3622 C C . ASP A 1 479 ? 12.938 12.240 5.761 1.00 83.12 479 ASP A C 1
ATOM 3624 O O . ASP A 1 479 ? 12.200 11.822 4.865 1.00 83.12 479 ASP A O 1
ATOM 3628 N N . PRO A 1 480 ? 13.679 13.350 5.573 1.00 76.88 480 PRO A N 1
ATOM 3629 C CA . PRO A 1 480 ? 13.592 14.168 4.365 1.00 76.88 480 PRO A CA 1
ATOM 3630 C C . PRO A 1 480 ? 13.901 13.417 3.062 1.00 76.88 480 PRO A C 1
ATOM 3632 O O . PRO A 1 480 ? 13.588 13.916 1.982 1.00 76.88 480 PRO A O 1
ATOM 3635 N N . ARG A 1 481 ? 14.541 12.238 3.128 1.00 74.12 481 ARG A N 1
ATOM 3636 C CA . ARG A 1 481 ? 14.804 11.400 1.947 1.00 74.12 481 ARG A CA 1
ATOM 3637 C C . ARG A 1 481 ? 13.531 10.767 1.384 1.00 74.12 481 ARG A C 1
ATOM 3639 O O . ARG A 1 481 ? 13.528 10.435 0.203 1.00 74.12 481 ARG A O 1
ATOM 3646 N N . LEU A 1 482 ? 12.497 10.611 2.212 1.00 73.94 482 LEU A N 1
ATOM 3647 C CA . LEU A 1 482 ? 11.222 9.978 1.865 1.00 73.94 482 LEU A CA 1
ATOM 3648 C C . LEU A 1 482 ? 10.168 10.987 1.379 1.00 73.94 482 LEU A C 1
ATOM 3650 O O . LEU A 1 482 ? 9.145 10.591 0.830 1.00 73.94 482 LEU A O 1
ATOM 3654 N N . GLY A 1 483 ? 10.411 12.290 1.562 1.00 62.25 483 GLY A N 1
ATOM 3655 C CA . GLY A 1 483 ? 9.466 13.347 1.205 1.00 62.25 483 GLY A CA 1
ATOM 3656 C C . GLY A 1 483 ? 9.184 13.471 -0.302 1.00 62.25 483 GLY A C 1
ATOM 3657 O O . GLY A 1 483 ? 10.038 13.189 -1.144 1.00 62.25 483 GLY A O 1
ATOM 3658 N N . GLN A 1 484 ? 7.992 13.990 -0.626 1.00 53.47 484 GLN A N 1
ATOM 3659 C CA . GLN A 1 484 ? 7.392 14.086 -1.974 1.00 53.47 484 GLN A CA 1
ATOM 3660 C C . GLN A 1 484 ? 8.252 14.797 -3.042 1.00 53.47 484 GLN A C 1
ATOM 3662 O O . GLN A 1 484 ? 8.008 14.641 -4.235 1.00 53.47 484 GLN A O 1
ATOM 3667 N N . HIS A 1 485 ? 9.257 15.582 -2.644 1.00 50.34 485 HIS A N 1
ATOM 3668 C CA . HIS A 1 485 ? 10.105 16.351 -3.564 1.00 50.34 485 HIS A CA 1
ATOM 3669 C C . HIS A 1 485 ? 11.270 15.550 -4.169 1.00 50.34 485 HIS A C 1
ATOM 3671 O O . HIS A 1 485 ? 11.986 16.070 -5.024 1.00 50.34 485 HIS A O 1
ATOM 3677 N N . ARG A 1 486 ? 11.493 14.300 -3.739 1.00 49.50 486 ARG A N 1
ATOM 3678 C CA . ARG A 1 486 ? 12.472 13.388 -4.351 1.00 49.50 486 ARG A CA 1
ATOM 3679 C C . ARG A 1 486 ? 11.746 12.184 -4.938 1.00 49.50 486 ARG A C 1
ATOM 3681 O O . ARG A 1 486 ? 10.747 11.747 -4.381 1.00 49.50 486 ARG A O 1
ATOM 3688 N N . ARG A 1 487 ? 12.285 11.632 -6.033 1.00 50.00 487 ARG A N 1
ATOM 3689 C CA . ARG A 1 487 ? 11.775 10.486 -6.823 1.00 50.00 487 ARG A CA 1
ATOM 3690 C C . ARG A 1 487 ? 11.574 9.162 -6.042 1.00 50.00 487 ARG A C 1
ATOM 3692 O O . ARG A 1 487 ? 11.485 8.122 -6.666 1.00 50.00 487 ARG A O 1
ATOM 3699 N N . GLY A 1 488 ? 11.544 9.184 -4.708 1.00 57.81 488 GLY A N 1
ATOM 3700 C CA . GLY A 1 488 ? 11.574 8.009 -3.844 1.00 57.81 488 GLY A CA 1
ATOM 3701 C C . GLY A 1 488 ? 10.255 7.641 -3.160 1.00 57.81 488 GLY A C 1
ATOM 3702 O O . GLY A 1 488 ? 9.984 6.463 -3.052 1.00 57.81 488 GLY A O 1
ATOM 3703 N N . GLY A 1 489 ? 9.422 8.574 -2.693 1.00 80.88 489 GLY A N 1
ATOM 3704 C CA . GLY A 1 489 ? 8.129 8.258 -2.047 1.00 80.88 489 GLY A CA 1
ATOM 3705 C C . GLY A 1 489 ? 8.118 7.113 -1.002 1.00 80.88 489 GLY A C 1
ATOM 3706 O O . GLY A 1 489 ? 9.153 6.640 -0.525 1.00 80.88 489 GLY A O 1
ATOM 3707 N N . VAL A 1 490 ? 6.915 6.664 -0.638 1.00 88.50 490 VAL A N 1
ATOM 3708 C CA . VAL A 1 490 ? 6.687 5.454 0.172 1.00 88.50 490 VAL A CA 1
ATOM 3709 C C . VAL A 1 490 ? 5.675 4.574 -0.553 1.00 88.50 490 VAL A C 1
ATOM 3711 O O . VAL A 1 490 ? 4.627 5.073 -0.966 1.00 88.50 490 VAL A O 1
ATOM 3714 N N . LEU A 1 491 ? 5.981 3.283 -0.696 1.00 92.25 491 LEU A N 1
ATOM 3715 C CA . LEU A 1 491 ? 5.047 2.277 -1.207 1.00 92.25 491 LEU A CA 1
ATOM 3716 C C . LEU A 1 491 ? 4.474 1.470 -0.043 1.00 92.25 491 LEU A C 1
ATOM 3718 O O . LEU A 1 491 ? 5.230 0.971 0.785 1.00 92.25 491 LEU A O 1
ATOM 3722 N N . PHE A 1 492 ? 3.160 1.310 -0.003 1.00 93.31 492 PHE A N 1
ATOM 3723 C CA . PHE A 1 492 ? 2.450 0.443 0.922 1.00 93.31 492 PHE A CA 1
ATOM 3724 C C . PHE A 1 492 ? 1.833 -0.724 0.143 1.00 93.31 492 PHE A C 1
ATOM 3726 O O . PHE A 1 492 ? 0.979 -0.525 -0.725 1.00 93.31 492 PHE A O 1
ATOM 3733 N N . VAL A 1 493 ? 2.275 -1.938 0.452 1.00 94.75 493 VAL A N 1
ATOM 3734 C CA . VAL A 1 493 ? 1.829 -3.182 -0.179 1.00 94.75 493 VAL A CA 1
ATOM 3735 C C . VAL A 1 493 ? 0.911 -3.916 0.789 1.00 94.75 493 VAL A C 1
ATOM 3737 O O . VAL A 1 493 ? 1.322 -4.254 1.899 1.00 94.75 493 VAL A O 1
ATOM 3740 N N . GLY A 1 494 ? -0.336 -4.131 0.372 1.00 91.12 494 GLY A N 1
ATOM 3741 C CA . GLY A 1 494 ? -1.337 -4.871 1.141 1.00 91.12 494 GLY A CA 1
ATOM 3742 C C . GLY A 1 494 ? -1.687 -6.228 0.516 1.00 91.12 494 GLY A C 1
ATOM 3743 O O . GLY A 1 494 ? -1.401 -6.449 -0.663 1.00 91.12 494 GLY A O 1
ATOM 3744 N N . PRO A 1 495 ? -2.353 -7.120 1.272 1.00 85.50 495 PRO A N 1
ATOM 3745 C CA . PRO A 1 495 ? -2.693 -8.472 0.825 1.00 85.50 495 PRO A CA 1
ATOM 3746 C C . PRO A 1 495 ? -3.778 -8.510 -0.261 1.00 85.50 495 PRO A C 1
ATOM 3748 O O . PRO A 1 495 ? -3.726 -9.342 -1.161 1.00 85.50 495 PRO A O 1
ATOM 3751 N N . HIS A 1 496 ? -4.786 -7.630 -0.193 1.00 83.81 496 HIS A N 1
ATOM 3752 C CA . HIS A 1 496 ? -5.916 -7.623 -1.130 1.00 83.81 496 HIS A CA 1
ATOM 3753 C C . HIS A 1 496 ? -6.587 -6.246 -1.249 1.00 83.81 496 HIS A C 1
ATOM 3755 O O . HIS A 1 496 ? -6.409 -5.361 -0.409 1.00 83.81 496 HIS A O 1
ATOM 3761 N N . ARG A 1 497 ? -7.374 -6.048 -2.318 1.00 84.00 497 ARG A N 1
ATOM 3762 C CA . ARG A 1 497 ? -8.002 -4.751 -2.639 1.00 84.00 497 ARG A CA 1
ATOM 3763 C C . ARG A 1 497 ? -8.989 -4.240 -1.570 1.00 84.00 497 ARG A C 1
ATOM 3765 O O . ARG A 1 497 ? -8.903 -3.055 -1.249 1.00 84.00 497 ARG A O 1
ATOM 3772 N N . PRO A 1 498 ? -9.898 -5.059 -0.992 1.00 76.50 498 PRO A N 1
ATOM 3773 C CA . PRO A 1 498 ? -10.788 -4.595 0.078 1.00 76.50 498 PRO A CA 1
ATOM 3774 C C . PRO A 1 498 ? -10.042 -4.009 1.280 1.00 76.50 498 PRO A C 1
ATOM 3776 O O . PRO A 1 498 ? -10.467 -2.997 1.833 1.00 76.50 498 PRO A O 1
ATOM 3779 N N . TYR A 1 499 ? -8.916 -4.615 1.656 1.00 79.94 499 TYR A N 1
ATOM 3780 C CA . TYR A 1 499 ? -8.052 -4.109 2.717 1.00 79.94 499 TYR A CA 1
ATOM 3781 C C . TYR A 1 499 ? -7.380 -2.779 2.327 1.00 79.94 499 TYR A C 1
ATOM 3783 O O . TYR A 1 499 ? -7.330 -1.854 3.137 1.00 79.94 499 TYR A O 1
ATOM 3791 N N . LEU A 1 500 ? -6.923 -2.628 1.079 1.00 82.44 500 LEU A N 1
ATOM 3792 C CA . LEU A 1 500 ? -6.325 -1.366 0.630 1.00 82.44 500 LEU A CA 1
ATOM 3793 C C . LEU A 1 500 ? -7.316 -0.204 0.640 1.00 82.44 500 LEU A C 1
ATOM 3795 O O . LEU A 1 500 ? -6.920 0.901 0.987 1.00 82.44 500 LEU A O 1
ATOM 3799 N N . SER A 1 501 ? -8.597 -0.448 0.345 1.00 73.75 501 SER A N 1
ATOM 3800 C CA . SER A 1 501 ? -9.632 0.588 0.466 1.00 73.75 501 SER A CA 1
ATOM 3801 C C . SER A 1 501 ? -9.699 1.156 1.886 1.00 73.75 501 SER A C 1
ATOM 3803 O O . SER A 1 501 ? -9.793 2.367 2.052 1.00 73.75 501 SER A O 1
ATOM 3805 N N . TYR A 1 502 ? -9.594 0.300 2.908 1.00 69.88 502 TYR A N 1
ATOM 3806 C CA . TYR A 1 502 ? -9.524 0.745 4.300 1.00 69.88 502 TYR A CA 1
ATOM 3807 C C . TYR A 1 502 ? -8.263 1.585 4.561 1.00 69.88 502 TYR A C 1
ATOM 3809 O O . TYR A 1 502 ? -8.336 2.657 5.162 1.00 69.88 502 TYR A O 1
ATOM 3817 N N . VAL A 1 503 ? -7.103 1.145 4.066 1.00 75.12 503 VAL A N 1
ATOM 3818 C CA . VAL A 1 503 ? -5.835 1.885 4.202 1.00 75.12 503 VAL A CA 1
ATOM 3819 C C . VAL A 1 503 ? -5.897 3.266 3.535 1.00 75.12 503 VAL A C 1
ATOM 3821 O O . VAL A 1 503 ? -5.434 4.252 4.122 1.00 75.12 503 VAL A O 1
ATOM 3824 N N . SER A 1 504 ? -6.502 3.357 2.348 1.00 67.50 504 SER A N 1
ATOM 3825 C CA . SER A 1 504 ? -6.679 4.601 1.591 1.00 67.50 504 SER A CA 1
ATOM 3826 C C . SER A 1 504 ? -7.548 5.632 2.317 1.00 67.50 504 SER A C 1
ATOM 3828 O O . SER A 1 504 ? -7.366 6.826 2.090 1.00 67.50 504 SER A O 1
ATOM 3830 N N . ASP A 1 505 ? -8.422 5.215 3.235 1.00 66.56 505 ASP A N 1
ATOM 3831 C CA . ASP A 1 505 ? -9.206 6.134 4.070 1.00 66.56 505 ASP A CA 1
ATOM 3832 C C . ASP A 1 505 ? -8.421 6.620 5.304 1.00 66.56 505 ASP A C 1
ATOM 3834 O O . ASP A 1 505 ? -8.562 7.777 5.740 1.00 66.56 505 ASP A O 1
ATOM 3838 N N . VAL A 1 506 ? -7.558 5.755 5.854 1.00 73.31 506 VAL A N 1
ATOM 3839 C CA . VAL A 1 506 ? -6.817 5.990 7.104 1.00 73.31 506 VAL A CA 1
ATOM 3840 C C . VAL A 1 506 ? -5.593 6.883 6.905 1.00 73.31 506 VAL A C 1
ATOM 3842 O O . VAL A 1 506 ? -5.421 7.820 7.686 1.00 73.31 506 VAL A O 1
ATOM 3845 N N . LEU A 1 507 ? -4.753 6.659 5.889 1.00 72.38 507 LEU A N 1
ATOM 3846 C CA . LEU A 1 507 ? -3.529 7.460 5.683 1.00 72.38 507 LEU A CA 1
ATOM 3847 C C . LEU A 1 507 ? -3.825 8.963 5.505 1.00 72.38 507 LEU A C 1
ATOM 3849 O O . LEU A 1 507 ? -3.219 9.782 6.205 1.00 72.38 507 LEU A O 1
ATOM 3853 N N . PRO A 1 508 ? -4.838 9.355 4.712 1.00 66.88 508 PRO A N 1
ATOM 3854 C CA . PRO A 1 508 ? -5.272 10.745 4.647 1.00 66.88 508 PRO A CA 1
ATOM 3855 C C . PRO A 1 508 ? -5.784 11.301 5.992 1.00 66.88 508 PRO A C 1
ATOM 3857 O O . PRO A 1 508 ? -5.660 12.497 6.257 1.00 66.88 508 PRO A O 1
ATOM 3860 N N . SER A 1 509 ? -6.322 10.456 6.885 1.00 63.47 509 SER A N 1
ATOM 3861 C CA . SER A 1 509 ? -6.729 10.857 8.248 1.00 63.47 509 SER A CA 1
ATOM 3862 C C . SER A 1 509 ? -5.548 11.109 9.201 1.00 63.47 509 SER A C 1
ATOM 3864 O O . SER A 1 509 ? -5.724 11.720 10.261 1.00 63.47 509 SER A O 1
ATOM 3866 N N . LEU A 1 510 ? -4.350 10.667 8.810 1.00 69.44 510 LEU A N 1
ATOM 3867 C CA . LEU A 1 510 ? -3.074 10.942 9.472 1.00 69.44 510 LEU A CA 1
ATOM 3868 C C . LEU A 1 510 ? -2.351 12.155 8.863 1.00 69.44 510 LEU A C 1
ATOM 3870 O O . LEU A 1 510 ? -1.283 12.533 9.342 1.00 69.44 510 LEU A O 1
ATOM 3874 N N . GLY A 1 511 ? -2.950 12.791 7.848 1.00 63.16 511 GLY A N 1
ATOM 3875 C CA . GLY A 1 511 ? -2.416 13.983 7.194 1.00 63.16 511 GLY A CA 1
ATOM 3876 C C . GLY A 1 511 ? -1.401 13.697 6.087 1.00 63.16 511 GLY A C 1
ATOM 3877 O O . GLY A 1 511 ? -0.593 14.579 5.800 1.00 63.16 511 GLY A O 1
ATOM 3878 N N . GLU A 1 512 ? -1.429 12.500 5.488 1.00 71.44 512 GLU A N 1
ATOM 3879 C CA . GLU A 1 512 ? -0.508 12.089 4.421 1.00 71.44 512 GLU A CA 1
ATOM 3880 C C . GLU A 1 512 ? -1.230 11.732 3.116 1.00 71.44 512 GLU A C 1
ATOM 3882 O O . GLU A 1 512 ? -2.129 10.895 3.094 1.00 71.44 512 GLU A O 1
ATOM 3887 N N . GLU A 1 513 ? -0.775 12.331 2.012 1.00 63.00 513 GLU A N 1
ATOM 3888 C CA . GLU A 1 513 ? -1.222 12.037 0.636 1.00 63.00 513 GLU A CA 1
ATOM 3889 C C . GLU A 1 513 ? -0.068 11.488 -0.240 1.00 63.00 513 GLU A C 1
ATOM 3891 O O . GLU A 1 513 ? -0.232 11.263 -1.434 1.00 63.00 513 GLU A O 1
ATOM 3896 N N . GLY A 1 514 ? 1.129 11.294 0.337 1.00 66.00 514 GLY A N 1
ATOM 3897 C CA . GLY A 1 514 ? 2.359 10.918 -0.381 1.00 66.00 514 GLY A CA 1
ATOM 3898 C C . GLY A 1 514 ? 2.674 9.420 -0.455 1.00 66.00 514 GLY A C 1
ATOM 3899 O O . GLY A 1 514 ? 3.765 9.068 -0.901 1.00 66.00 514 GLY A O 1
ATOM 3900 N N . VAL A 1 515 ? 1.769 8.554 0.006 1.00 78.81 515 VAL A N 1
ATOM 3901 C CA . VAL A 1 515 ? 1.964 7.095 0.028 1.00 78.81 515 VAL A CA 1
ATOM 3902 C C . VAL A 1 515 ? 1.256 6.472 -1.170 1.00 78.81 515 VAL A C 1
ATOM 3904 O O . VAL A 1 515 ? 0.058 6.673 -1.353 1.00 78.81 515 VAL A O 1
ATOM 3907 N N . GLN A 1 516 ? 1.990 5.705 -1.972 1.00 86.31 516 GLN A N 1
ATOM 3908 C CA . GLN A 1 516 ? 1.407 4.866 -3.018 1.00 86.31 516 GLN A CA 1
ATOM 3909 C C . GLN A 1 516 ? 0.930 3.558 -2.390 1.00 86.31 516 GLN A C 1
ATOM 3911 O O . GLN A 1 516 ? 1.667 2.955 -1.618 1.00 86.31 516 GLN A O 1
ATOM 3916 N N . THR A 1 517 ? -0.279 3.107 -2.714 1.00 89.75 517 THR A N 1
ATOM 3917 C CA . THR A 1 517 ? -0.855 1.855 -2.195 1.00 89.75 517 THR A CA 1
ATOM 3918 C C . THR A 1 517 ? -1.122 0.887 -3.341 1.00 89.75 517 THR A C 1
ATOM 3920 O O . THR A 1 517 ? -1.736 1.291 -4.327 1.00 89.75 517 THR A O 1
ATOM 3923 N N . CYS A 1 518 ? -0.722 -0.377 -3.217 1.00 92.25 518 CYS A N 1
ATOM 3924 C CA . CYS A 1 518 ? -0.967 -1.392 -4.248 1.00 92.25 518 CYS A CA 1
ATOM 3925 C C . CYS A 1 518 ? -1.075 -2.799 -3.644 1.00 92.25 518 CYS A C 1
ATOM 3927 O O . CYS A 1 518 ? -0.628 -3.031 -2.516 1.00 92.25 518 CYS A O 1
ATOM 3929 N N . VAL A 1 519 ? -1.674 -3.740 -4.379 1.00 92.75 519 VAL A N 1
ATOM 3930 C CA . VAL A 1 519 ? -1.411 -5.170 -4.149 1.00 92.75 519 VAL A CA 1
ATOM 3931 C C . VAL A 1 519 ? -0.242 -5.600 -5.027 1.00 92.75 519 VAL A C 1
ATOM 3933 O O . VAL A 1 519 ? 0.026 -4.973 -6.047 1.00 92.75 519 VAL A O 1
ATOM 3936 N N . LEU A 1 520 ? 0.441 -6.692 -4.682 1.00 92.06 520 LEU A N 1
ATOM 3937 C CA . LEU A 1 520 ? 1.648 -7.098 -5.407 1.00 92.06 520 LEU A CA 1
ATOM 3938 C C . LEU A 1 520 ? 1.416 -7.320 -6.915 1.00 92.06 520 LEU A C 1
ATOM 3940 O O . LEU A 1 520 ? 2.255 -6.946 -7.729 1.00 92.06 520 LEU A O 1
ATOM 3944 N N . ARG A 1 521 ? 0.249 -7.852 -7.294 1.00 92.44 521 ARG A N 1
ATOM 3945 C CA . ARG A 1 521 ? -0.125 -8.030 -8.706 1.00 92.44 521 ARG A CA 1
ATOM 3946 C C . ARG A 1 521 ? -0.285 -6.719 -9.480 1.00 92.44 521 ARG A C 1
ATOM 3948 O O . ARG A 1 521 ? -0.146 -6.740 -10.688 1.00 92.44 521 ARG A O 1
ATOM 3955 N N . ASP A 1 522 ? -0.531 -5.588 -8.817 1.00 91.56 522 ASP A N 1
ATOM 3956 C CA . ASP A 1 522 ? -0.635 -4.283 -9.490 1.00 91.56 522 ASP A CA 1
ATOM 3957 C C . ASP A 1 522 ? 0.736 -3.753 -9.948 1.00 91.56 522 ASP A C 1
ATOM 3959 O O . ASP A 1 522 ? 0.797 -2.787 -10.701 1.00 91.56 522 ASP A O 1
ATOM 3963 N N . LEU A 1 523 ? 1.843 -4.357 -9.493 1.00 90.88 523 LEU A N 1
ATOM 3964 C CA . LEU A 1 523 ? 3.200 -3.967 -9.895 1.00 90.88 523 LEU A CA 1
ATOM 3965 C C . LEU A 1 523 ? 3.540 -4.361 -11.338 1.00 90.88 523 LEU A C 1
ATOM 3967 O O . LEU A 1 523 ? 4.579 -3.939 -11.846 1.00 90.88 523 LEU A O 1
ATOM 3971 N N . VAL A 1 524 ? 2.709 -5.201 -11.956 1.00 89.94 524 VAL A N 1
ATOM 3972 C CA . VAL A 1 524 ? 2.915 -5.773 -13.286 1.00 89.94 524 VAL A CA 1
ATOM 3973 C C . VAL A 1 524 ? 1.606 -5.664 -14.064 1.00 89.94 524 VAL A C 1
ATOM 3975 O O . VAL A 1 524 ? 0.536 -5.949 -13.532 1.00 89.94 524 VAL A O 1
ATOM 3978 N N . GLU A 1 525 ? 1.686 -5.268 -15.329 1.00 86.69 525 GLU A N 1
ATOM 3979 C CA . GLU A 1 525 ? 0.523 -5.028 -16.193 1.00 86.69 525 GLU A CA 1
ATOM 3980 C C . GLU A 1 525 ? -0.388 -6.264 -16.323 1.00 86.69 525 GLU A C 1
ATOM 3982 O O . GLU A 1 525 ? -1.610 -6.170 -16.200 1.00 86.69 525 GLU A O 1
ATOM 3987 N N . GLU A 1 526 ? 0.209 -7.448 -16.472 1.00 90.00 526 GLU A N 1
ATOM 3988 C CA . GLU A 1 526 ? -0.491 -8.731 -16.589 1.00 90.00 526 GLU A CA 1
ATOM 3989 C C . GLU A 1 526 ? -1.204 -9.162 -15.299 1.00 90.00 526 GLU A C 1
ATOM 3991 O O . GLU A 1 526 ? -2.035 -10.071 -15.318 1.00 90.00 526 GLU A O 1
ATOM 3996 N N . GLY A 1 527 ? -0.929 -8.525 -14.158 1.00 88.31 527 GLY A N 1
ATOM 3997 C CA . GLY A 1 527 ? -1.512 -8.928 -12.880 1.00 88.31 527 GLY A CA 1
ATOM 3998 C C . GLY A 1 527 ? -3.030 -8.746 -12.794 1.00 88.31 527 GLY A C 1
ATOM 3999 O O . GLY A 1 527 ? -3.680 -9.410 -11.982 1.00 88.31 527 GLY A O 1
ATOM 4000 N N . ALA A 1 528 ? -3.616 -7.890 -13.638 1.00 87.06 528 ALA A N 1
ATOM 4001 C CA . ALA A 1 528 ? -5.066 -7.719 -13.723 1.00 87.06 528 ALA A CA 1
ATOM 4002 C C . ALA A 1 528 ? -5.778 -8.928 -14.357 1.00 87.06 528 ALA A C 1
ATOM 4004 O O . ALA A 1 528 ? -6.918 -9.217 -13.994 1.00 87.06 528 ALA A O 1
ATOM 4005 N N . THR A 1 529 ? -5.115 -9.632 -15.280 1.00 90.06 529 THR A N 1
ATOM 4006 C CA . THR A 1 529 ? -5.675 -10.764 -16.038 1.00 90.06 529 THR A CA 1
ATOM 4007 C C . THR A 1 529 ? -5.129 -12.120 -15.590 1.00 90.06 529 THR A C 1
ATOM 4009 O O . THR A 1 529 ? -5.730 -13.145 -15.907 1.00 90.06 529 THR A O 1
ATOM 4012 N N . ALA A 1 530 ? -4.032 -12.142 -14.827 1.00 92.25 530 ALA A N 1
ATOM 4013 C CA . ALA A 1 530 ? -3.422 -13.362 -14.315 1.00 92.25 530 ALA A CA 1
ATOM 4014 C C . ALA A 1 530 ? -4.364 -14.153 -13.387 1.00 92.25 530 ALA A C 1
ATOM 4016 O O . ALA A 1 530 ? -4.879 -13.633 -12.390 1.00 92.25 530 ALA A O 1
ATOM 4017 N N . GLY A 1 531 ? -4.556 -15.435 -13.711 1.00 91.38 531 GLY A N 1
ATOM 4018 C CA . GLY A 1 531 ? -5.332 -16.377 -12.904 1.00 91.38 531 GLY A CA 1
ATOM 4019 C C . GLY A 1 531 ? -4.538 -16.951 -11.727 1.00 91.38 531 GLY A C 1
ATOM 4020 O O . GLY A 1 531 ? -3.312 -16.857 -11.680 1.00 91.38 531 GLY A O 1
ATOM 4021 N N . GLU A 1 532 ? -5.223 -17.580 -10.776 1.00 90.31 532 GLU A N 1
ATOM 4022 C CA . GLU A 1 532 ? -4.548 -18.350 -9.724 1.00 90.31 532 GLU A CA 1
ATOM 4023 C C . GLU A 1 532 ? -3.937 -19.633 -10.304 1.00 90.31 532 GLU A C 1
ATOM 4025 O O . GLU A 1 532 ? -4.532 -20.279 -11.170 1.00 90.31 532 GLU A O 1
ATOM 4030 N N . GLU A 1 533 ? -2.751 -20.015 -9.825 1.00 91.88 533 GLU A N 1
ATOM 4031 C CA . GLU A 1 533 ? -2.146 -21.295 -10.196 1.00 91.88 533 GLU A CA 1
ATOM 4032 C C . GLU A 1 533 ? -2.846 -22.432 -9.442 1.00 91.88 533 GLU A C 1
ATOM 4034 O O . GLU A 1 533 ? -2.892 -22.457 -8.213 1.00 91.88 533 GLU A O 1
ATOM 4039 N N . THR A 1 534 ? -3.400 -23.379 -10.195 1.00 89.25 534 THR A N 1
ATOM 4040 C CA . THR A 1 534 ? -4.143 -24.523 -9.650 1.00 89.25 534 THR A CA 1
ATOM 4041 C C . THR A 1 534 ? -3.236 -25.674 -9.220 1.00 89.25 534 THR A C 1
ATOM 4043 O O . THR A 1 534 ? -3.627 -26.468 -8.366 1.00 89.25 534 THR A O 1
ATOM 4046 N N . ASP A 1 535 ? -2.038 -25.783 -9.803 1.00 90.56 535 ASP A N 1
ATOM 4047 C CA . ASP A 1 535 ? -1.063 -26.819 -9.467 1.00 90.56 535 ASP A CA 1
ATOM 4048 C C . ASP A 1 535 ? -0.076 -26.314 -8.400 1.00 90.56 535 ASP A C 1
ATOM 4050 O O . ASP A 1 535 ? 0.795 -25.473 -8.647 1.00 90.56 535 ASP A O 1
ATOM 4054 N N . ALA A 1 536 ? -0.193 -26.865 -7.190 1.00 87.62 536 ALA A N 1
ATOM 4055 C CA . ALA A 1 536 ? 0.639 -26.488 -6.052 1.00 87.62 536 ALA A CA 1
ATOM 4056 C C . ALA A 1 536 ? 2.139 -26.776 -6.264 1.00 87.62 536 ALA A C 1
ATOM 4058 O O . ALA A 1 536 ? 2.982 -26.036 -5.750 1.00 87.62 536 ALA A O 1
ATOM 4059 N N . ASP A 1 537 ? 2.501 -27.814 -7.027 1.00 90.69 537 ASP A N 1
ATOM 4060 C CA . ASP A 1 537 ? 3.902 -28.106 -7.338 1.00 90.69 537 ASP A CA 1
ATOM 4061 C C . ASP A 1 537 ? 4.472 -27.078 -8.318 1.00 90.69 537 ASP A C 1
ATOM 4063 O O . ASP A 1 537 ? 5.602 -26.616 -8.133 1.00 90.69 537 ASP A O 1
ATOM 4067 N N . VAL A 1 538 ? 3.686 -26.653 -9.313 1.00 94.00 538 VAL A N 1
ATOM 4068 C CA . VAL A 1 538 ? 4.073 -25.569 -10.233 1.00 94.00 538 VAL A CA 1
ATOM 4069 C C . VAL A 1 538 ? 4.276 -24.259 -9.473 1.00 94.00 538 VAL A C 1
ATOM 4071 O O . VAL A 1 538 ? 5.327 -23.626 -9.622 1.00 94.00 538 VAL A O 1
ATOM 4074 N N . ALA A 1 539 ? 3.321 -23.880 -8.620 1.00 92.44 539 ALA A N 1
ATOM 4075 C CA . ALA A 1 539 ? 3.417 -22.677 -7.796 1.00 92.44 539 ALA A CA 1
ATOM 4076 C C . ALA A 1 539 ? 4.674 -22.706 -6.906 1.00 92.44 539 ALA A C 1
ATOM 4078 O O . ALA A 1 539 ? 5.437 -21.738 -6.859 1.00 92.44 539 ALA A O 1
ATOM 4079 N N . ARG A 1 540 ? 4.955 -23.851 -6.265 1.00 92.12 540 ARG A N 1
ATOM 4080 C CA . ARG A 1 540 ? 6.140 -24.056 -5.417 1.00 92.12 540 ARG A CA 1
ATOM 4081 C C . ARG A 1 540 ? 7.460 -23.954 -6.186 1.00 92.12 540 ARG A C 1
ATOM 4083 O O . ARG A 1 540 ? 8.434 -23.436 -5.650 1.00 92.12 540 ARG A O 1
ATOM 4090 N N . LEU A 1 541 ? 7.529 -24.454 -7.418 1.00 93.88 541 LEU A N 1
ATOM 4091 C CA . LEU A 1 541 ? 8.750 -24.369 -8.230 1.00 93.88 541 LEU A CA 1
ATOM 4092 C C . LEU A 1 541 ? 9.040 -22.925 -8.669 1.00 93.88 541 LEU A C 1
ATOM 4094 O O . LEU A 1 541 ? 10.202 -22.502 -8.686 1.00 93.88 541 LEU A O 1
ATOM 4098 N N . LYS A 1 542 ? 7.990 -22.159 -8.990 1.00 94.25 542 LYS A N 1
ATOM 4099 C CA . LYS A 1 542 ? 8.090 -20.763 -9.447 1.00 94.25 542 LYS A CA 1
ATOM 4100 C C . LYS A 1 542 ? 8.352 -19.762 -8.322 1.00 94.25 542 LYS A C 1
ATOM 4102 O O . LYS A 1 542 ? 9.000 -18.748 -8.558 1.00 94.25 542 LYS A O 1
ATOM 4107 N N . SER A 1 543 ? 7.929 -20.070 -7.098 1.00 92.62 543 SER A N 1
ATOM 4108 C CA . SER A 1 543 ? 8.004 -19.176 -5.933 1.00 92.62 543 SER A CA 1
ATOM 4109 C C . SER A 1 543 ? 9.422 -18.889 -5.410 1.00 92.62 543 SER A C 1
ATOM 4111 O O . SER A 1 543 ? 9.604 -18.044 -4.530 1.00 92.62 543 SER A O 1
ATOM 4113 N N . SER A 1 544 ? 10.445 -19.574 -5.930 1.00 91.62 544 SER A N 1
ATOM 4114 C CA . SER A 1 544 ? 11.826 -19.452 -5.455 1.00 91.62 544 SER A CA 1
ATOM 4115 C C . SER A 1 544 ? 12.578 -18.256 -6.054 1.00 91.62 544 SER A C 1
ATOM 4117 O O . SER A 1 544 ? 12.472 -17.938 -7.239 1.00 91.62 544 SER A O 1
ATOM 4119 N N . ALA A 1 545 ? 13.461 -17.643 -5.258 1.00 90.19 545 ALA A N 1
ATOM 4120 C CA . ALA A 1 545 ? 14.365 -16.600 -5.751 1.00 90.19 545 ALA A CA 1
ATOM 4121 C C . ALA A 1 545 ? 15.356 -17.113 -6.817 1.00 90.19 545 ALA A C 1
ATOM 4123 O O . ALA A 1 545 ? 15.860 -16.319 -7.611 1.00 90.19 545 ALA A O 1
ATOM 4124 N N . ASP A 1 546 ? 15.654 -18.417 -6.839 1.00 92.06 546 ASP A N 1
ATOM 4125 C CA . ASP A 1 546 ? 16.460 -19.038 -7.896 1.00 92.06 546 ASP A CA 1
ATOM 4126 C C . ASP A 1 546 ? 15.765 -18.981 -9.252 1.00 92.06 546 ASP A C 1
ATOM 4128 O O . ASP A 1 546 ? 16.422 -18.698 -10.254 1.00 92.06 546 ASP A O 1
ATOM 4132 N N . MET A 1 547 ? 14.443 -19.166 -9.290 1.00 94.19 547 MET A N 1
ATOM 4133 C CA . MET A 1 547 ? 13.690 -19.047 -10.536 1.00 94.19 547 MET A CA 1
ATOM 4134 C C . MET A 1 547 ? 13.782 -17.633 -11.109 1.00 94.19 547 MET A C 1
ATOM 4136 O O . MET A 1 547 ? 14.066 -17.465 -12.290 1.00 94.19 547 MET A O 1
ATOM 4140 N N . VAL A 1 548 ? 13.670 -16.609 -10.260 1.00 94.06 548 VAL A N 1
ATOM 4141 C CA . VAL A 1 548 ? 13.870 -15.211 -10.677 1.00 94.06 548 VAL A CA 1
ATOM 4142 C C . VAL A 1 548 ? 15.293 -14.979 -11.199 1.00 94.06 548 VAL A C 1
ATOM 4144 O O . VAL A 1 548 ? 15.483 -14.313 -12.213 1.00 94.06 548 VAL A O 1
ATOM 4147 N N . ARG A 1 549 ? 16.313 -15.594 -10.580 1.00 91.62 549 ARG A N 1
ATOM 4148 C CA . ARG A 1 549 ? 17.701 -15.550 -11.082 1.00 91.62 549 ARG A CA 1
ATOM 4149 C C . ARG A 1 549 ? 17.884 -16.234 -12.442 1.00 91.62 549 ARG A C 1
ATOM 4151 O O . ARG A 1 549 ? 18.870 -15.944 -13.119 1.00 91.62 549 ARG A O 1
ATOM 4158 N N . ALA A 1 550 ? 16.983 -17.127 -12.853 1.00 94.69 550 ALA A N 1
ATOM 4159 C CA . ALA A 1 550 ? 17.047 -17.763 -14.168 1.00 94.69 550 ALA A CA 1
ATOM 4160 C C . ALA A 1 550 ? 16.842 -16.749 -15.309 1.00 94.69 550 ALA A C 1
ATOM 4162 O O . ALA A 1 550 ? 17.412 -16.942 -16.382 1.00 94.69 550 ALA A O 1
ATOM 4163 N N . ILE A 1 551 ? 16.117 -15.649 -15.058 1.00 95.44 551 ILE A N 1
ATOM 4164 C CA . ILE A 1 551 ? 15.887 -14.572 -16.033 1.00 95.44 551 ILE A CA 1
ATOM 4165 C C . ILE A 1 551 ? 17.201 -13.930 -16.487 1.00 95.44 551 ILE A C 1
ATOM 4167 O O . ILE A 1 551 ? 17.411 -13.749 -17.680 1.00 95.44 551 ILE A O 1
ATOM 4171 N N . GLU A 1 552 ? 18.138 -13.676 -15.570 1.00 93.06 552 GLU A N 1
ATOM 4172 C CA . GLU A 1 552 ? 19.450 -13.110 -15.925 1.00 93.06 552 GLU A CA 1
ATOM 4173 C C . GLU A 1 552 ? 20.208 -14.010 -16.913 1.00 93.06 552 GLU A C 1
ATOM 4175 O O . GLU A 1 552 ? 20.832 -13.527 -17.854 1.00 93.06 552 GLU A O 1
ATOM 4180 N N . LYS A 1 553 ? 20.133 -15.335 -16.740 1.00 93.06 553 LYS A N 1
ATOM 4181 C CA . LYS A 1 553 ? 20.746 -16.282 -17.684 1.00 93.06 553 LYS A CA 1
ATOM 4182 C C . LYS A 1 553 ? 19.998 -16.346 -19.013 1.00 93.06 553 LYS A C 1
ATOM 4184 O O . LYS A 1 553 ? 20.640 -16.506 -20.045 1.00 93.06 553 LYS A O 1
ATOM 4189 N N . ALA A 1 554 ? 18.671 -16.238 -18.976 1.00 93.69 554 ALA A N 1
ATOM 4190 C CA . ALA A 1 554 ? 17.831 -16.186 -20.166 1.00 93.69 554 ALA A CA 1
ATOM 4191 C C . ALA A 1 554 ? 18.167 -14.968 -21.039 1.00 93.69 554 ALA A C 1
ATOM 4193 O O . ALA A 1 554 ? 18.329 -15.129 -22.244 1.00 93.69 554 ALA A O 1
ATOM 4194 N N . VAL A 1 555 ? 18.354 -13.790 -20.435 1.00 92.81 555 VAL A N 1
ATOM 4195 C CA . VAL A 1 555 ? 18.740 -12.571 -21.163 1.00 92.81 555 VAL A CA 1
ATOM 4196 C C . VAL A 1 555 ? 20.178 -12.656 -21.677 1.00 92.81 555 VAL A C 1
ATOM 4198 O O . VAL A 1 555 ? 20.409 -12.405 -22.853 1.00 92.81 555 VAL A O 1
ATOM 4201 N N . ARG A 1 556 ? 21.139 -13.100 -20.851 1.00 90.88 556 ARG A N 1
ATOM 4202 C CA . ARG A 1 556 ? 22.553 -13.230 -21.264 1.00 90.88 556 ARG A CA 1
ATOM 4203 C C . ARG A 1 556 ? 22.777 -14.131 -22.476 1.00 90.88 556 ARG A C 1
ATOM 4205 O O . ARG A 1 556 ? 23.747 -13.931 -23.194 1.00 90.88 556 ARG A O 1
ATOM 4212 N N . PHE A 1 557 ? 21.906 -15.114 -22.700 1.00 90.94 557 PHE A N 1
ATOM 4213 C CA . PHE A 1 557 ? 21.963 -15.962 -23.893 1.00 90.94 557 PHE A CA 1
ATOM 4214 C C . PHE A 1 557 ? 21.840 -15.155 -25.199 1.00 90.94 557 PHE A C 1
ATOM 4216 O O . PHE A 1 557 ? 22.420 -15.534 -26.211 1.00 90.94 557 PHE A O 1
ATOM 4223 N N . TYR A 1 558 ? 21.123 -14.030 -25.164 1.00 89.12 558 TYR A N 1
ATOM 4224 C CA . TYR A 1 558 ? 20.949 -13.109 -26.288 1.00 89.12 558 TYR A CA 1
ATOM 4225 C C . TYR A 1 558 ? 21.974 -11.959 -26.298 1.00 89.12 558 TYR A C 1
ATOM 4227 O O . TYR A 1 558 ? 21.861 -11.055 -27.115 1.00 89.12 558 TYR A O 1
ATOM 4235 N N . GLU A 1 559 ? 22.968 -11.983 -25.404 1.00 88.88 559 GLU A N 1
ATOM 4236 C CA . GLU A 1 559 ? 24.061 -10.998 -25.314 1.00 88.88 559 GLU A CA 1
ATOM 4237 C C . GLU A 1 559 ? 25.411 -11.628 -25.728 1.00 88.88 559 GLU A C 1
ATOM 4239 O O . GLU A 1 559 ? 26.482 -11.159 -25.338 1.00 88.88 559 GLU A O 1
ATOM 4244 N N . GLU A 1 560 ? 25.389 -12.727 -26.494 1.00 86.69 560 GLU A N 1
ATOM 4245 C CA . GLU A 1 560 ? 26.597 -13.426 -26.946 1.00 86.69 560 GLU A CA 1
ATOM 4246 C C . GLU A 1 560 ? 27.096 -12.879 -28.302 1.00 86.69 560 GLU A C 1
ATOM 4248 O O . GLU A 1 560 ? 26.370 -12.942 -29.300 1.00 86.69 560 GLU A O 1
ATOM 4253 N N . PRO A 1 561 ? 28.345 -12.373 -28.390 1.00 88.94 561 PRO A N 1
ATOM 4254 C CA . PRO A 1 561 ? 28.856 -11.776 -29.619 1.00 88.94 561 PRO A CA 1
ATOM 4255 C C . PRO A 1 561 ? 29.094 -12.822 -30.723 1.00 88.94 561 PRO A C 1
ATOM 4257 O O . PRO A 1 561 ? 29.515 -13.953 -30.441 1.00 88.94 561 PRO A O 1
ATOM 4260 N N . PRO A 1 562 ? 28.926 -12.452 -32.008 1.00 90.25 562 PRO A N 1
ATOM 4261 C CA . PRO A 1 562 ? 29.254 -13.327 -33.127 1.00 90.25 562 PRO A CA 1
ATOM 4262 C C . PRO A 1 562 ? 30.728 -13.752 -33.135 1.00 90.25 562 PRO A C 1
ATOM 4264 O O . PRO A 1 562 ? 31.642 -12.945 -32.963 1.00 90.25 562 PRO A O 1
ATOM 4267 N N . THR A 1 563 ? 30.973 -15.036 -33.405 1.00 88.81 563 THR A N 1
ATOM 4268 C CA . THR A 1 563 ? 32.333 -15.605 -33.474 1.00 88.81 563 THR A CA 1
ATOM 4269 C C . THR A 1 563 ? 32.900 -15.662 -34.895 1.00 88.81 563 THR A C 1
ATOM 4271 O O . THR A 1 563 ? 34.116 -15.768 -35.075 1.00 88.81 563 THR A O 1
ATOM 4274 N N . GLU A 1 564 ? 32.047 -15.568 -35.916 1.00 87.25 564 GLU A N 1
ATOM 4275 C CA . GLU A 1 564 ? 32.453 -15.547 -37.321 1.00 87.25 564 GLU A CA 1
ATOM 4276 C C . GLU A 1 564 ? 32.733 -14.112 -37.788 1.00 87.25 564 GLU A C 1
ATOM 4278 O O . GLU A 1 564 ? 31.995 -13.180 -37.477 1.00 87.25 564 GLU A O 1
ATOM 4283 N N . ALA A 1 565 ? 33.820 -13.928 -38.541 1.00 88.38 565 ALA A N 1
ATOM 4284 C CA . ALA A 1 565 ? 34.155 -12.629 -39.114 1.00 88.38 565 ALA A CA 1
ATOM 4285 C C . ALA A 1 565 ? 33.287 -12.335 -40.345 1.00 88.38 565 ALA A C 1
ATOM 4287 O O . ALA A 1 565 ? 33.085 -13.219 -41.179 1.00 88.38 565 ALA A O 1
ATOM 4288 N N . MET A 1 566 ? 32.877 -11.079 -40.506 1.00 90.44 566 MET A N 1
ATOM 4289 C CA . MET A 1 566 ? 32.143 -10.597 -41.676 1.00 90.44 566 MET A CA 1
ATOM 4290 C C . MET A 1 566 ? 32.872 -9.436 -42.358 1.00 90.44 566 MET A C 1
ATOM 4292 O O . MET A 1 566 ? 33.722 -8.774 -41.760 1.00 90.44 566 MET A O 1
ATOM 4296 N N . THR A 1 567 ? 32.550 -9.199 -43.625 1.00 89.56 567 THR A N 1
ATOM 4297 C CA . THR A 1 567 ? 33.049 -8.048 -44.383 1.00 89.56 567 THR A CA 1
ATOM 4298 C C . THR A 1 567 ? 31.879 -7.120 -44.669 1.00 89.56 567 THR A C 1
ATOM 4300 O O . THR A 1 567 ? 30.939 -7.523 -45.345 1.00 89.56 567 THR A O 1
ATOM 4303 N N . VAL A 1 568 ? 31.944 -5.891 -44.162 1.00 89.00 568 VAL A N 1
ATOM 4304 C CA . VAL A 1 568 ? 30.951 -4.842 -44.414 1.00 89.00 568 VAL A CA 1
ATOM 4305 C C . VAL A 1 568 ? 31.374 -4.089 -45.672 1.00 89.00 568 VAL A C 1
ATOM 4307 O O . VAL A 1 568 ? 32.457 -3.501 -45.712 1.00 89.00 568 VAL A O 1
ATOM 4310 N N . THR A 1 569 ? 30.546 -4.143 -46.712 1.00 85.81 569 THR A N 1
ATOM 4311 C CA . THR A 1 569 ? 30.853 -3.559 -48.026 1.00 85.81 569 THR A CA 1
ATOM 4312 C C . THR A 1 569 ? 30.225 -2.174 -48.121 1.00 85.81 569 THR A C 1
ATOM 4314 O O . THR A 1 569 ? 29.009 -2.049 -48.230 1.00 85.81 569 THR A O 1
ATOM 4317 N N . THR A 1 570 ? 31.039 -1.119 -48.115 1.00 84.31 570 THR A N 1
ATOM 4318 C CA . THR A 1 570 ? 30.551 0.259 -48.314 1.00 84.31 570 THR A CA 1
ATOM 4319 C C . THR A 1 570 ? 30.827 0.742 -49.737 1.00 84.31 570 THR A C 1
ATOM 4321 O O . THR A 1 570 ? 31.583 0.127 -50.487 1.00 84.31 570 THR A O 1
ATOM 4324 N N . HIS A 1 571 ? 30.270 1.894 -50.120 1.00 82.19 571 HIS A N 1
ATOM 4325 C CA . HIS A 1 571 ? 30.564 2.514 -51.419 1.00 82.19 571 HIS A CA 1
ATOM 4326 C C . HIS A 1 571 ? 32.046 2.874 -51.630 1.00 82.19 571 HIS A C 1
ATOM 4328 O O . HIS A 1 571 ? 32.451 3.104 -52.770 1.00 82.19 571 HIS A O 1
ATOM 4334 N N . TRP A 1 572 ? 32.842 2.933 -50.558 1.00 83.62 572 TRP A N 1
ATOM 4335 C CA . TRP A 1 572 ? 34.226 3.410 -50.591 1.00 83.62 572 TRP A CA 1
ATOM 4336 C C . TRP A 1 572 ? 35.257 2.336 -50.239 1.00 83.62 572 TRP A C 1
ATOM 4338 O O . TRP A 1 572 ? 36.377 2.391 -50.744 1.00 83.62 572 TRP A O 1
ATOM 4348 N N . SER A 1 573 ? 34.909 1.367 -49.391 1.00 82.50 573 SER A N 1
ATOM 4349 C CA . SER A 1 573 ? 35.821 0.297 -48.974 1.00 82.50 573 SER A CA 1
ATOM 4350 C C . SER A 1 573 ? 35.099 -0.906 -48.371 1.00 82.50 573 SER A C 1
ATOM 4352 O O . SER A 1 573 ? 34.028 -0.760 -47.776 1.00 82.50 573 SER A O 1
ATOM 4354 N N . ASP A 1 574 ? 35.778 -2.048 -48.390 1.00 87.25 574 ASP A N 1
ATOM 4355 C CA . ASP A 1 574 ? 35.388 -3.251 -47.657 1.00 87.25 574 ASP A CA 1
ATOM 4356 C C . ASP A 1 574 ? 36.068 -3.256 -46.283 1.00 87.25 574 ASP A C 1
ATOM 4358 O O . ASP A 1 574 ? 37.298 -3.285 -46.190 1.00 87.25 574 ASP A O 1
ATOM 4362 N N . ILE A 1 575 ? 35.278 -3.229 -45.210 1.00 88.88 575 ILE A N 1
ATOM 4363 C CA . ILE A 1 575 ? 35.774 -3.179 -43.830 1.00 88.88 575 ILE A CA 1
ATOM 4364 C C . ILE A 1 575 ? 35.590 -4.556 -43.193 1.00 88.88 575 ILE A C 1
ATOM 4366 O O . ILE A 1 575 ? 34.488 -5.104 -43.162 1.00 88.88 575 ILE A O 1
ATOM 4370 N N . ARG A 1 576 ? 36.674 -5.148 -42.681 1.00 90.44 576 ARG A N 1
ATOM 4371 C CA . ARG A 1 576 ? 36.624 -6.454 -42.009 1.00 90.44 576 ARG A CA 1
ATOM 4372 C C . ARG A 1 576 ? 36.246 -6.287 -40.536 1.00 90.44 576 ARG A C 1
ATOM 4374 O O . ARG A 1 576 ? 37.007 -5.693 -39.774 1.00 90.44 576 ARG A O 1
ATOM 4381 N N . LEU A 1 577 ? 35.141 -6.914 -40.143 1.00 90.94 577 LEU A N 1
ATOM 4382 C CA . LEU A 1 577 ? 34.646 -6.989 -38.771 1.00 90.94 577 LEU A CA 1
ATOM 4383 C C . LEU A 1 577 ? 34.891 -8.399 -38.210 1.00 90.94 577 LEU A C 1
ATOM 4385 O O . LEU A 1 577 ? 34.327 -9.384 -38.688 1.00 90.94 577 LEU A O 1
ATOM 4389 N N . GLY A 1 578 ? 35.804 -8.518 -37.248 1.00 91.62 578 GLY A N 1
ATOM 4390 C CA . GLY A 1 578 ? 36.183 -9.783 -36.616 1.00 91.62 578 GLY A CA 1
ATOM 4391 C C . GLY A 1 578 ? 35.512 -10.013 -35.260 1.00 91.62 578 GLY A C 1
ATOM 4392 O O . GLY A 1 578 ? 34.931 -9.109 -34.676 1.00 91.62 578 GLY A O 1
ATOM 4393 N N . ALA A 1 579 ? 35.665 -11.222 -34.710 1.00 91.25 579 ALA A N 1
ATOM 4394 C CA . ALA A 1 579 ? 35.107 -11.585 -33.400 1.00 91.25 579 ALA A CA 1
ATOM 4395 C C . ALA A 1 579 ? 35.609 -10.699 -32.242 1.00 91.25 579 ALA A C 1
ATOM 4397 O O . ALA A 1 579 ? 34.871 -10.433 -31.301 1.00 91.25 579 ALA A O 1
ATOM 4398 N N . ALA A 1 580 ? 36.858 -10.221 -32.310 1.00 90.50 580 ALA A N 1
ATOM 4399 C CA . ALA A 1 580 ? 37.398 -9.304 -31.306 1.00 90.50 580 ALA A CA 1
ATOM 4400 C C . ALA A 1 580 ? 36.689 -7.940 -31.329 1.00 90.50 580 ALA A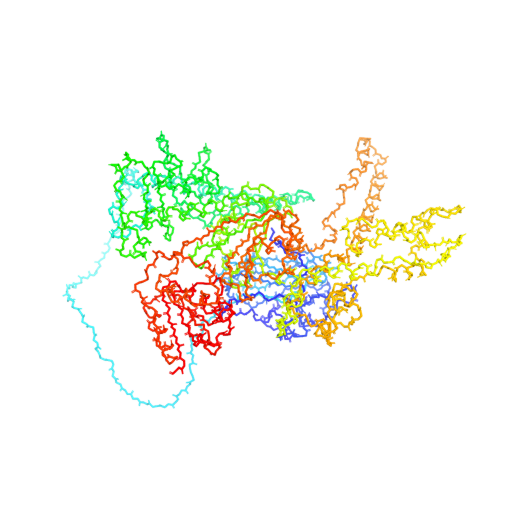 C 1
ATOM 4402 O O . ALA A 1 580 ? 36.498 -7.343 -30.281 1.00 90.50 580 ALA A O 1
ATOM 4403 N N . ASP A 1 581 ? 36.267 -7.477 -32.506 1.00 91.81 581 ASP A N 1
ATOM 4404 C CA . ASP A 1 581 ? 35.572 -6.196 -32.655 1.00 91.81 581 ASP A CA 1
ATOM 4405 C C . ASP A 1 581 ? 34.147 -6.286 -32.113 1.00 91.81 581 ASP A C 1
ATOM 4407 O O . ASP A 1 581 ? 33.702 -5.402 -31.390 1.00 91.81 581 ASP A O 1
ATOM 4411 N N . TRP A 1 582 ? 33.464 -7.398 -32.407 1.00 91.81 582 TRP A N 1
ATOM 4412 C CA . TRP A 1 582 ? 32.165 -7.716 -31.820 1.00 91.81 582 TRP A CA 1
ATOM 4413 C C . TRP A 1 582 ? 32.224 -7.760 -30.294 1.00 91.81 582 TRP A C 1
ATOM 4415 O O . TRP A 1 582 ? 31.364 -7.185 -29.637 1.00 91.81 582 TRP A O 1
ATOM 4425 N N . ALA A 1 583 ? 33.250 -8.403 -29.729 1.00 91.00 583 ALA A N 1
ATOM 4426 C CA . ALA A 1 583 ? 33.433 -8.458 -28.283 1.00 91.00 583 ALA A CA 1
ATOM 4427 C C . ALA A 1 583 ? 33.630 -7.060 -27.672 1.00 91.00 583 ALA A C 1
ATOM 4429 O O . ALA A 1 583 ? 32.976 -6.747 -26.684 1.00 91.00 583 ALA A O 1
ATOM 4430 N N . VAL A 1 584 ? 34.461 -6.205 -28.284 1.00 91.75 584 VAL A N 1
ATOM 4431 C CA . VAL A 1 584 ? 34.672 -4.823 -27.811 1.00 91.75 584 VAL A CA 1
ATOM 4432 C C . VAL A 1 584 ? 33.374 -4.015 -27.864 1.00 91.75 584 VAL A C 1
ATOM 4434 O O . VAL A 1 584 ? 33.041 -3.353 -26.887 1.00 91.75 584 VAL A O 1
ATOM 4437 N N . ALA A 1 585 ? 32.606 -4.111 -28.955 1.00 89.75 585 ALA A N 1
ATOM 4438 C CA . ALA A 1 585 ? 31.320 -3.421 -29.061 1.00 89.75 585 ALA A CA 1
ATOM 4439 C C . ALA A 1 585 ? 30.323 -3.889 -27.986 1.00 89.75 585 ALA A C 1
ATOM 4441 O O . ALA A 1 585 ? 29.630 -3.075 -27.385 1.00 89.75 585 ALA A O 1
ATOM 4442 N N . PHE A 1 586 ? 30.262 -5.194 -27.710 1.00 91.56 586 PHE A N 1
ATOM 4443 C CA . PHE A 1 586 ? 29.349 -5.761 -26.710 1.00 91.56 586 PHE A CA 1
ATOM 4444 C C . PHE A 1 586 ? 29.765 -5.400 -25.273 1.00 91.56 586 PHE A C 1
ATOM 4446 O O . PHE A 1 586 ? 28.908 -5.245 -24.406 1.00 91.56 586 PHE A O 1
ATOM 4453 N N . GLU A 1 587 ? 31.063 -5.217 -25.014 1.00 88.62 587 GLU A N 1
ATOM 4454 C CA . GLU A 1 587 ? 31.587 -4.736 -23.726 1.00 88.62 587 GLU A CA 1
ATOM 4455 C C . GLU A 1 587 ? 31.281 -3.251 -23.457 1.00 88.62 587 GLU A C 1
ATOM 4457 O O . GLU A 1 587 ? 31.429 -2.803 -22.318 1.00 88.62 587 GLU A O 1
ATOM 4462 N N . ALA A 1 588 ? 30.826 -2.493 -24.462 1.00 89.12 588 ALA A N 1
ATOM 4463 C CA . ALA A 1 588 ? 30.460 -1.086 -24.305 1.00 89.12 588 ALA A CA 1
ATOM 4464 C C . ALA A 1 588 ? 29.177 -0.871 -23.490 1.00 89.12 588 ALA A C 1
ATOM 4466 O O . ALA A 1 588 ? 28.972 0.221 -22.961 1.00 89.12 588 ALA A O 1
ATOM 4467 N N . ALA A 1 589 ? 28.325 -1.896 -23.371 1.00 86.44 589 ALA A N 1
ATOM 4468 C CA . ALA A 1 589 ? 27.104 -1.828 -22.580 1.00 86.44 589 ALA A CA 1
ATOM 4469 C C . ALA A 1 589 ? 27.423 -1.550 -21.101 1.00 86.44 589 ALA A C 1
ATOM 4471 O O . ALA A 1 589 ? 28.041 -2.370 -20.410 1.00 86.44 589 ALA A O 1
ATOM 4472 N N . GLU A 1 590 ? 26.982 -0.397 -20.589 1.00 84.75 590 GLU A N 1
ATOM 4473 C CA . GLU A 1 590 ? 27.271 -0.019 -19.206 1.00 84.75 590 GLU A CA 1
ATOM 4474 C C . GLU A 1 590 ? 26.600 -0.982 -18.206 1.00 84.75 590 GLU A C 1
ATOM 4476 O O . GLU A 1 590 ? 25.414 -1.311 -18.359 1.00 84.75 590 GLU A O 1
ATOM 4481 N N . PRO A 1 591 ? 27.297 -1.400 -17.128 1.00 80.31 591 PRO A N 1
ATOM 4482 C CA . PRO A 1 591 ? 26.717 -2.272 -16.115 1.00 80.31 591 PRO A CA 1
ATOM 4483 C C . PRO A 1 591 ? 25.441 -1.687 -15.497 1.00 80.31 591 PRO A C 1
ATOM 4485 O O . PRO A 1 591 ? 25.465 -0.623 -14.881 1.00 80.31 591 PRO A O 1
ATOM 4488 N N . GLY A 1 592 ? 24.338 -2.432 -15.596 1.00 80.50 592 GLY A N 1
ATOM 4489 C CA . GLY A 1 592 ? 23.028 -2.022 -15.079 1.00 80.50 592 GLY A CA 1
ATOM 4490 C C . GLY A 1 592 ? 22.115 -1.361 -16.113 1.00 80.50 592 GLY A C 1
ATOM 4491 O O . GLY A 1 592 ? 20.959 -1.101 -15.785 1.00 80.50 592 GLY A O 1
ATOM 4492 N N . THR A 1 593 ? 22.588 -1.140 -17.343 1.00 85.44 593 THR A N 1
ATOM 4493 C CA . THR A 1 593 ? 21.728 -0.731 -18.462 1.00 85.44 593 THR A CA 1
ATOM 4494 C C . THR A 1 593 ? 20.816 -1.895 -18.869 1.00 85.44 593 THR A C 1
ATOM 4496 O O . THR A 1 593 ? 21.306 -3.021 -19.011 1.00 85.44 593 THR A O 1
ATOM 4499 N N . PRO A 1 594 ? 19.504 -1.670 -19.059 1.00 89.62 594 PRO A N 1
ATOM 4500 C CA . PRO A 1 594 ? 18.605 -2.702 -19.563 1.00 89.62 594 PRO A CA 1
ATOM 4501 C C . PRO A 1 594 ? 18.990 -3.182 -20.970 1.00 89.62 594 PRO A C 1
ATOM 4503 O O . PRO A 1 594 ? 19.536 -2.418 -21.761 1.00 89.62 594 PRO A O 1
ATOM 4506 N N . HIS A 1 595 ? 18.680 -4.437 -21.304 1.00 90.69 595 HIS A N 1
ATOM 4507 C CA . HIS A 1 595 ? 19.102 -5.081 -22.559 1.00 90.69 595 HIS A CA 1
ATOM 4508 C C . HIS A 1 595 ? 18.707 -4.295 -23.822 1.00 90.69 595 HIS A C 1
ATOM 4510 O O . HIS A 1 595 ? 19.540 -4.070 -24.703 1.00 90.69 595 HIS A O 1
ATOM 4516 N N . ASN A 1 596 ? 17.446 -3.859 -23.905 1.00 89.56 596 ASN A N 1
ATOM 4517 C CA . ASN A 1 596 ? 16.920 -3.153 -25.072 1.00 89.56 596 ASN A CA 1
ATOM 4518 C C . ASN A 1 596 ? 17.530 -1.747 -25.202 1.00 89.56 596 ASN A C 1
ATOM 4520 O O . ASN A 1 596 ? 17.777 -1.290 -26.312 1.00 89.56 596 ASN A O 1
ATOM 4524 N N . GLU A 1 597 ? 17.825 -1.085 -24.079 1.00 86.50 597 GLU A N 1
ATOM 4525 C CA . GLU A 1 597 ? 18.464 0.239 -24.056 1.00 86.50 597 GLU A CA 1
ATOM 4526 C C . GLU A 1 597 ? 19.966 0.155 -24.372 1.00 86.50 597 GLU A C 1
ATOM 4528 O O . GLU A 1 597 ? 20.503 0.987 -25.104 1.00 86.50 597 GLU A O 1
ATOM 4533 N N . ALA A 1 598 ? 20.645 -0.886 -23.881 1.00 89.25 598 ALA A N 1
ATOM 4534 C CA . ALA A 1 598 ? 22.056 -1.148 -24.157 1.00 89.25 598 ALA A CA 1
ATOM 4535 C C . ALA A 1 598 ? 22.323 -1.404 -25.648 1.00 89.25 598 ALA A C 1
ATOM 4537 O O . ALA A 1 598 ? 23.420 -1.131 -26.132 1.00 89.25 598 ALA A O 1
ATOM 4538 N N . ARG A 1 599 ? 21.312 -1.863 -26.398 1.00 89.00 599 ARG A N 1
ATOM 4539 C CA . ARG A 1 599 ? 21.403 -2.094 -27.844 1.00 89.00 599 ARG A CA 1
ATOM 4540 C C . ARG A 1 599 ? 21.900 -0.859 -28.604 1.00 89.00 599 ARG A C 1
ATOM 4542 O O . ARG A 1 599 ? 22.711 -1.004 -29.514 1.00 89.00 599 ARG A O 1
ATOM 4549 N N . ASP A 1 600 ? 21.447 0.342 -28.237 1.00 85.88 600 ASP A N 1
ATOM 4550 C CA . ASP A 1 600 ? 21.885 1.577 -28.901 1.00 85.88 600 ASP A CA 1
ATOM 4551 C C . ASP A 1 600 ? 23.352 1.905 -28.575 1.00 85.88 600 ASP A C 1
ATOM 4553 O O . ASP A 1 600 ? 24.093 2.318 -29.462 1.00 85.88 600 ASP A O 1
ATOM 4557 N N . GLN A 1 601 ? 23.801 1.649 -27.339 1.00 88.25 601 GLN A N 1
ATOM 4558 C CA . GLN A 1 601 ? 25.204 1.836 -26.935 1.00 88.25 601 GLN A CA 1
ATOM 4559 C C . GLN A 1 601 ? 26.133 0.899 -27.718 1.00 88.25 601 GLN A C 1
ATOM 4561 O O . GLN A 1 601 ? 27.126 1.340 -28.293 1.00 88.25 601 GLN A O 1
ATOM 4566 N N . VAL A 1 602 ? 25.773 -0.387 -27.786 1.00 91.00 602 VAL A N 1
ATOM 4567 C CA . VAL A 1 602 ? 26.536 -1.409 -28.520 1.00 91.00 602 VAL A CA 1
ATOM 4568 C C . VAL A 1 602 ? 26.574 -1.088 -30.016 1.00 91.00 602 VAL A C 1
ATOM 4570 O O . VAL A 1 602 ? 27.611 -1.247 -30.659 1.00 91.00 602 VAL A O 1
ATOM 4573 N N . TRP A 1 603 ? 25.460 -0.614 -30.580 1.00 91.00 603 TRP A N 1
ATOM 4574 C CA . TRP A 1 603 ? 25.388 -0.231 -31.988 1.00 91.00 603 TRP A CA 1
ATOM 4575 C C . TRP A 1 603 ? 26.272 0.978 -32.314 1.00 91.00 603 TRP A C 1
ATOM 4577 O O . TRP A 1 603 ? 27.024 0.942 -33.288 1.00 91.00 603 TRP A O 1
ATOM 4587 N N . GLU A 1 604 ? 26.226 2.031 -31.496 1.00 89.44 604 GLU A N 1
ATOM 4588 C CA . GLU A 1 604 ? 27.069 3.216 -31.687 1.00 89.44 604 GLU A CA 1
ATOM 4589 C C . GLU A 1 604 ? 28.562 2.898 -31.534 1.00 89.44 604 GLU A C 1
ATOM 4591 O O . GLU A 1 604 ? 29.381 3.386 -32.321 1.00 89.44 604 GLU A O 1
ATOM 4596 N N . GLU A 1 605 ? 28.936 2.032 -30.589 1.00 92.31 605 GLU A N 1
ATOM 4597 C CA . GLU A 1 605 ? 30.323 1.576 -30.468 1.00 92.31 605 GLU A CA 1
ATOM 4598 C C . GLU A 1 605 ? 30.748 0.752 -31.691 1.00 92.31 605 GLU A C 1
ATOM 4600 O O . GLU A 1 605 ? 31.824 0.970 -32.249 1.00 92.31 605 GLU A O 1
ATOM 4605 N N . LEU A 1 606 ? 29.885 -0.141 -32.186 1.00 92.38 606 LEU A N 1
ATOM 4606 C CA . LEU A 1 606 ? 30.165 -0.924 -33.390 1.00 92.38 606 LEU A CA 1
ATOM 4607 C C . LEU A 1 606 ? 30.416 -0.025 -34.611 1.00 92.38 606 LEU A C 1
ATOM 4609 O O . LEU A 1 606 ? 31.359 -0.257 -35.373 1.00 92.38 606 LEU A O 1
ATOM 4613 N N . LEU A 1 607 ? 29.602 1.021 -34.787 1.00 91.25 607 LEU A N 1
ATOM 4614 C CA . LEU A 1 607 ? 29.805 2.021 -35.837 1.00 91.25 607 LEU A CA 1
ATOM 4615 C C . LEU A 1 607 ? 31.121 2.781 -35.646 1.00 91.25 607 LEU A C 1
ATOM 4617 O O . LEU A 1 607 ? 31.821 3.023 -36.628 1.00 91.25 607 LEU A O 1
ATOM 4621 N N . THR A 1 608 ? 31.478 3.122 -34.407 1.00 91.50 608 THR A N 1
ATOM 4622 C CA . THR A 1 608 ? 32.748 3.786 -34.074 1.00 91.50 608 THR A CA 1
ATOM 4623 C C . THR A 1 608 ? 33.944 2.923 -34.475 1.00 91.50 608 THR A C 1
ATOM 4625 O O . THR A 1 608 ? 34.811 3.387 -35.212 1.00 91.50 608 THR A O 1
ATOM 4628 N N . ILE A 1 609 ? 33.940 1.636 -34.117 1.00 91.56 609 ILE A N 1
ATOM 4629 C CA . ILE A 1 609 ? 35.000 0.688 -34.490 1.00 91.56 609 ILE A CA 1
ATOM 4630 C C . ILE A 1 609 ? 35.125 0.557 -36.016 1.00 91.56 609 ILE A C 1
ATOM 4632 O O . ILE A 1 609 ? 36.234 0.485 -36.550 1.00 91.56 609 ILE A O 1
ATOM 4636 N N . LEU A 1 610 ? 34.002 0.511 -36.739 1.00 90.44 610 LEU A N 1
ATOM 4637 C CA . LEU A 1 610 ? 34.007 0.417 -38.202 1.00 90.44 610 LEU A CA 1
ATOM 4638 C C . LEU A 1 610 ? 34.542 1.696 -38.861 1.00 90.44 610 LEU A C 1
ATOM 4640 O O . LEU A 1 610 ? 35.297 1.602 -39.828 1.00 90.44 610 LEU A O 1
ATOM 4644 N N . VAL A 1 611 ? 34.188 2.869 -38.333 1.00 89.31 611 VAL A N 1
ATOM 4645 C CA . VAL A 1 611 ? 34.712 4.166 -38.786 1.00 89.31 611 VAL A CA 1
ATOM 4646 C C . VAL A 1 611 ? 36.220 4.257 -38.551 1.00 89.31 611 VAL A C 1
ATOM 4648 O O . VAL A 1 611 ? 36.946 4.610 -39.476 1.00 89.31 611 VAL A O 1
ATOM 4651 N N . ASP A 1 612 ? 36.706 3.872 -37.369 1.00 88.19 612 ASP A N 1
ATOM 4652 C CA . ASP A 1 612 ? 38.133 3.925 -37.020 1.00 88.19 612 ASP A CA 1
ATOM 4653 C C . ASP A 1 612 ? 38.997 2.994 -37.885 1.00 88.19 612 ASP A C 1
ATOM 4655 O O . ASP A 1 612 ? 40.182 3.245 -38.109 1.00 88.19 612 ASP A O 1
ATOM 4659 N N . LYS A 1 613 ? 38.406 1.911 -38.399 1.00 87.44 613 LYS A N 1
ATOM 4660 C CA . LYS A 1 613 ? 39.065 0.967 -39.314 1.00 87.44 613 LYS A CA 1
ATOM 4661 C C . LYS A 1 613 ? 39.061 1.408 -40.773 1.00 87.44 613 LYS A C 1
ATOM 4663 O O . LYS A 1 613 ? 39.689 0.746 -41.602 1.00 87.44 613 LYS A O 1
ATOM 4668 N N . HIS A 1 614 ? 38.342 2.472 -41.113 1.00 84.94 614 HIS A N 1
ATOM 4669 C CA . HIS A 1 614 ? 38.304 2.981 -42.472 1.00 84.94 614 HIS A CA 1
ATOM 4670 C C . HIS A 1 614 ? 39.547 3.830 -42.770 1.00 84.94 614 HIS A C 1
ATOM 4672 O O . HIS A 1 614 ? 39.775 4.865 -42.156 1.00 84.94 614 HIS A O 1
ATOM 4678 N N . GLU A 1 615 ? 40.337 3.424 -43.764 1.00 76.12 615 GLU A N 1
ATOM 4679 C CA . GLU A 1 615 ? 41.572 4.121 -44.163 1.00 76.12 615 GLU A CA 1
ATOM 4680 C C . GLU A 1 615 ? 41.368 5.128 -45.327 1.00 76.12 615 GLU A C 1
ATOM 4682 O O . GLU A 1 615 ? 42.337 5.532 -45.972 1.00 76.12 615 GLU A O 1
ATOM 4687 N N . GLY A 1 616 ? 40.125 5.521 -45.648 1.00 72.62 616 GLY A N 1
ATOM 4688 C CA . GLY A 1 616 ? 39.784 6.371 -46.805 1.00 72.62 616 GLY A CA 1
ATOM 4689 C C . GLY A 1 616 ? 39.467 7.847 -46.496 1.00 72.62 616 GLY A C 1
ATOM 4690 O O . GLY A 1 616 ? 39.181 8.231 -45.366 1.00 72.62 616 GLY A O 1
ATOM 4691 N N . GLU A 1 617 ? 39.493 8.696 -47.535 1.00 73.31 617 GLU A N 1
ATOM 4692 C CA . GLU A 1 617 ? 39.206 10.144 -47.460 1.00 73.31 617 GLU A CA 1
ATOM 4693 C C . GLU A 1 617 ? 37.694 10.453 -47.566 1.00 73.31 617 GLU A C 1
ATOM 4695 O O . GLU A 1 617 ? 37.237 11.110 -48.504 1.00 73.31 617 GLU A O 1
ATOM 4700 N N . VAL A 1 618 ? 36.889 9.965 -46.620 1.00 83.25 618 VAL A N 1
ATOM 4701 C CA . VAL A 1 618 ? 35.441 10.253 -46.538 1.00 83.25 618 VAL A CA 1
ATOM 4702 C C . VAL A 1 618 ? 35.128 10.937 -45.212 1.00 83.25 618 VAL A C 1
ATOM 4704 O O . VAL A 1 618 ? 35.770 10.672 -44.200 1.00 83.25 618 VAL A O 1
ATOM 4707 N N . SER A 1 619 ? 34.140 11.838 -45.198 1.00 84.69 619 SER A N 1
ATOM 4708 C CA . SER A 1 619 ? 33.696 12.430 -43.938 1.00 84.69 619 SER A CA 1
ATOM 4709 C C . SER A 1 619 ? 33.029 11.376 -43.051 1.00 84.69 619 SER A C 1
ATOM 4711 O O . SER A 1 619 ? 32.171 10.609 -43.490 1.00 84.69 619 SER A O 1
ATOM 4713 N N . GLU A 1 620 ? 33.389 11.387 -41.772 1.00 82.69 620 GLU A N 1
ATOM 4714 C CA . GLU A 1 620 ? 32.876 10.474 -40.747 1.00 82.69 620 GLU A CA 1
ATOM 4715 C C . GLU A 1 620 ? 31.339 10.398 -40.721 1.00 82.69 620 GLU A C 1
ATOM 4717 O O . GLU A 1 620 ? 30.766 9.314 -40.630 1.00 82.69 620 GLU A O 1
ATOM 4722 N N . ALA A 1 621 ? 30.657 11.534 -40.898 1.00 80.31 621 ALA A N 1
ATOM 4723 C CA . ALA A 1 621 ? 29.195 11.601 -40.927 1.00 80.31 621 ALA A CA 1
ATOM 4724 C C . ALA A 1 621 ? 28.568 10.838 -42.113 1.00 80.31 621 ALA A C 1
ATOM 4726 O O . ALA A 1 621 ? 27.532 10.185 -41.958 1.00 80.31 621 ALA A O 1
ATOM 4727 N N . LEU A 1 622 ? 29.189 10.892 -43.298 1.00 82.44 622 LEU A N 1
ATOM 4728 C CA . LEU A 1 622 ? 28.699 10.175 -44.480 1.00 82.44 622 LEU A CA 1
ATOM 4729 C C . LEU A 1 622 ? 28.952 8.671 -44.361 1.00 82.44 622 LEU A C 1
ATOM 4731 O O . LEU A 1 622 ? 28.071 7.879 -44.698 1.00 82.44 622 LEU A O 1
ATOM 4735 N N . LEU A 1 623 ? 30.118 8.280 -43.837 1.00 84.19 623 LEU A N 1
ATOM 4736 C CA . LEU A 1 623 ? 30.443 6.876 -43.600 1.00 84.19 623 LEU A CA 1
ATOM 4737 C C . LEU A 1 623 ? 29.494 6.255 -42.566 1.00 84.19 623 LEU A C 1
ATOM 4739 O O . LEU A 1 623 ? 28.906 5.211 -42.840 1.00 84.19 623 LEU A O 1
ATOM 4743 N N . ARG A 1 624 ? 29.259 6.935 -41.434 1.00 86.38 624 ARG A N 1
ATOM 4744 C CA . ARG A 1 624 ? 28.285 6.502 -40.416 1.00 86.38 624 ARG A CA 1
ATOM 4745 C C . ARG A 1 624 ? 26.883 6.308 -40.987 1.00 86.38 624 ARG A C 1
ATOM 4747 O O . ARG A 1 624 ? 26.240 5.309 -40.691 1.00 86.38 624 ARG A O 1
ATOM 4754 N N . THR A 1 625 ? 26.428 7.229 -41.838 1.00 84.62 625 THR A N 1
ATOM 4755 C CA . THR A 1 625 ? 25.107 7.131 -42.484 1.00 84.62 625 THR A CA 1
ATOM 4756 C C . THR A 1 625 ? 25.018 5.934 -43.435 1.00 84.62 625 THR A C 1
ATOM 4758 O O . THR A 1 625 ? 23.986 5.275 -43.503 1.00 84.62 625 THR A O 1
ATOM 4761 N N . SER A 1 626 ? 26.093 5.625 -44.167 1.00 86.62 626 SER A N 1
ATOM 4762 C CA . SER A 1 626 ? 26.125 4.450 -45.044 1.00 86.62 626 SER A CA 1
ATOM 4763 C C . SER A 1 626 ? 26.143 3.144 -44.251 1.00 86.62 626 SER A C 1
ATOM 4765 O O . SER A 1 626 ? 25.447 2.206 -44.626 1.00 86.62 626 SER A O 1
ATOM 4767 N N . LEU A 1 627 ? 26.931 3.077 -43.173 1.00 87.19 627 LEU A N 1
ATOM 4768 C CA . LEU A 1 627 ? 27.029 1.895 -42.314 1.00 87.19 627 LEU A CA 1
ATOM 4769 C C . LEU A 1 627 ? 25.713 1.623 -41.577 1.00 87.19 627 LEU A C 1
ATOM 4771 O O . LEU A 1 627 ? 25.294 0.474 -41.479 1.00 87.19 627 LEU A O 1
ATOM 4775 N N . SER A 1 628 ? 25.015 2.670 -41.126 1.00 85.56 628 SER A N 1
ATOM 4776 C CA . SER A 1 628 ? 23.728 2.526 -40.438 1.00 85.56 628 SER A CA 1
ATOM 4777 C C . SER A 1 628 ? 22.584 2.047 -41.338 1.00 85.56 628 SER A C 1
ATOM 4779 O O . SER A 1 628 ? 21.552 1.613 -40.832 1.00 85.56 628 SER A O 1
ATOM 4781 N N . GLN A 1 629 ? 22.760 2.102 -42.662 1.00 86.56 629 GLN A N 1
ATOM 4782 C CA . GLN A 1 629 ? 21.801 1.621 -43.661 1.00 86.56 629 GLN A CA 1
ATOM 4783 C C . GLN A 1 629 ? 22.203 0.270 -44.281 1.00 86.56 629 GLN A C 1
ATOM 4785 O O . GLN A 1 629 ? 21.459 -0.267 -45.108 1.00 86.56 629 GLN A O 1
ATOM 4790 N N . ASP A 1 630 ? 23.355 -0.293 -43.898 1.00 89.50 630 ASP A N 1
ATOM 4791 C CA . ASP A 1 630 ? 23.820 -1.584 -44.401 1.00 89.50 630 ASP A CA 1
ATOM 4792 C C . ASP A 1 630 ? 22.935 -2.722 -43.869 1.00 89.50 630 ASP A C 1
ATOM 4794 O O . ASP A 1 630 ? 22.844 -2.982 -42.667 1.00 89.50 630 ASP A O 1
ATOM 4798 N N . ARG A 1 631 ? 22.258 -3.420 -44.786 1.00 88.94 631 ARG A N 1
ATOM 4799 C CA . ARG A 1 631 ? 21.282 -4.459 -44.432 1.00 88.94 631 ARG A CA 1
ATOM 4800 C C . ARG A 1 631 ? 21.933 -5.724 -43.882 1.00 88.94 631 ARG A C 1
ATOM 4802 O O . ARG A 1 631 ? 21.300 -6.399 -43.073 1.00 88.94 631 ARG A O 1
ATOM 4809 N N . GLU A 1 632 ? 23.135 -6.076 -44.332 1.00 89.56 632 GLU A N 1
ATOM 4810 C CA . GLU A 1 632 ? 23.824 -7.284 -43.869 1.00 89.56 632 GLU A CA 1
ATOM 4811 C C . GLU A 1 632 ? 24.355 -7.078 -42.450 1.00 89.56 632 GLU A C 1
ATOM 4813 O O . GLU A 1 632 ? 24.161 -7.947 -41.599 1.00 89.56 632 GLU A O 1
ATOM 4818 N N . LEU A 1 633 ? 24.929 -5.903 -42.175 1.00 89.88 633 LEU A N 1
ATOM 4819 C CA . LEU A 1 633 ? 25.371 -5.503 -40.842 1.00 89.88 633 LEU A CA 1
ATOM 4820 C C . LEU A 1 633 ? 24.197 -5.420 -39.859 1.00 89.88 633 LEU A C 1
ATOM 4822 O O . LEU A 1 633 ? 24.274 -6.009 -38.783 1.00 89.88 633 LEU A O 1
ATOM 4826 N N . LEU A 1 634 ? 23.096 -4.762 -40.243 1.00 88.94 634 LEU A N 1
ATOM 4827 C CA . LEU A 1 634 ? 21.886 -4.689 -39.415 1.00 88.94 634 LEU A CA 1
ATOM 4828 C C . LEU A 1 634 ? 21.312 -6.080 -39.122 1.00 88.94 634 LEU A C 1
ATOM 4830 O O . LEU A 1 634 ? 21.012 -6.383 -37.977 1.00 88.94 634 LEU A O 1
ATOM 4834 N N . THR A 1 635 ? 21.224 -6.959 -40.126 1.00 89.69 635 THR A N 1
ATOM 4835 C CA . THR A 1 635 ? 20.697 -8.324 -39.931 1.00 89.69 635 THR A CA 1
ATOM 4836 C C . THR A 1 635 ? 21.597 -9.158 -39.016 1.00 89.69 635 THR A C 1
ATOM 4838 O O . THR A 1 635 ? 21.103 -9.936 -38.199 1.00 89.69 635 THR A O 1
ATOM 4841 N N . ALA A 1 636 ? 22.920 -9.025 -39.151 1.00 89.81 636 ALA A N 1
ATOM 4842 C CA . ALA A 1 636 ? 23.870 -9.703 -38.275 1.00 89.81 636 ALA A CA 1
ATOM 4843 C C . ALA A 1 636 ? 23.756 -9.196 -36.830 1.00 89.81 636 ALA A C 1
ATOM 4845 O O . ALA A 1 636 ? 23.750 -10.006 -35.903 1.00 89.81 636 ALA A O 1
ATOM 4846 N N . PHE A 1 637 ? 23.605 -7.881 -36.652 1.00 90.69 637 PHE A N 1
ATOM 4847 C CA . PHE A 1 637 ? 23.425 -7.265 -35.344 1.00 90.69 637 PHE A CA 1
ATOM 4848 C C . PHE A 1 637 ? 22.085 -7.632 -34.699 1.00 90.69 637 PHE A C 1
ATOM 4850 O O . PHE A 1 637 ? 22.086 -8.108 -33.574 1.00 90.69 637 PHE A O 1
ATOM 4857 N N . ASP A 1 638 ? 20.964 -7.530 -35.418 1.00 88.94 638 ASP A N 1
ATOM 4858 C CA . ASP A 1 638 ? 19.627 -7.883 -34.911 1.00 88.94 638 ASP A CA 1
ATOM 4859 C C . ASP A 1 638 ? 19.525 -9.354 -34.491 1.00 88.94 638 ASP A C 1
ATOM 4861 O O . ASP A 1 638 ? 18.753 -9.706 -33.604 1.00 88.94 638 ASP A O 1
ATOM 4865 N N . ARG A 1 639 ? 20.315 -10.235 -35.115 1.00 88.88 639 ARG A N 1
ATOM 4866 C CA . ARG A 1 639 ? 20.410 -11.641 -34.712 1.00 88.88 639 ARG A CA 1
ATOM 4867 C C . ARG A 1 639 ? 21.251 -11.837 -33.450 1.00 88.88 639 ARG A C 1
ATOM 4869 O O . ARG A 1 639 ? 20.990 -12.776 -32.703 1.00 88.88 639 ARG A O 1
ATOM 4876 N N . ALA A 1 640 ? 22.286 -11.024 -33.269 1.00 88.94 640 ALA A N 1
ATOM 4877 C CA . ALA A 1 640 ? 23.220 -11.130 -32.155 1.00 88.94 640 ALA A CA 1
ATOM 4878 C C . ALA A 1 640 ? 22.751 -10.375 -30.902 1.00 88.94 640 ALA A C 1
ATOM 4880 O O . ALA A 1 640 ? 23.122 -10.764 -29.805 1.00 88.94 640 ALA A O 1
ATOM 4881 N N . TRP A 1 641 ? 21.947 -9.323 -31.078 1.00 90.81 641 TRP A N 1
ATOM 4882 C CA . TRP A 1 641 ? 21.343 -8.510 -30.024 1.00 90.81 641 TRP A CA 1
ATOM 4883 C C . TRP A 1 641 ? 19.893 -8.142 -30.406 1.00 90.81 641 TRP A C 1
ATOM 4885 O O . TRP A 1 641 ? 19.615 -7.014 -30.840 1.00 90.81 641 TRP A O 1
ATOM 4895 N N . PRO A 1 642 ? 18.958 -9.108 -30.336 1.00 90.56 642 PRO A N 1
ATOM 4896 C CA . PRO A 1 642 ? 17.560 -8.878 -30.690 1.00 90.56 642 PRO A CA 1
ATOM 4897 C C . PRO A 1 642 ? 16.867 -7.934 -29.701 1.00 90.56 642 PRO A C 1
ATOM 4899 O O . PRO A 1 642 ? 17.213 -7.881 -28.529 1.00 90.56 642 PRO A O 1
ATOM 4902 N N . VAL A 1 643 ? 15.833 -7.222 -30.155 1.00 88.75 643 VAL A N 1
ATOM 4903 C CA . VAL A 1 643 ? 14.889 -6.575 -29.230 1.00 88.75 643 VAL A CA 1
ATOM 4904 C C . VAL A 1 643 ? 14.005 -7.661 -28.630 1.00 88.75 643 VAL A C 1
ATOM 4906 O O . VAL A 1 643 ? 13.413 -8.449 -29.370 1.00 88.75 643 VAL A O 1
ATOM 4909 N N . LEU A 1 644 ? 13.935 -7.711 -27.302 1.00 90.44 644 LEU A N 1
ATOM 4910 C CA . LEU A 1 644 ? 13.218 -8.752 -26.572 1.00 90.44 644 LEU A CA 1
ATOM 4911 C C . LEU A 1 644 ? 12.039 -8.169 -25.799 1.00 90.44 644 LEU A C 1
ATOM 4913 O O . LEU A 1 644 ? 12.169 -7.151 -25.115 1.00 90.44 644 LEU A O 1
ATOM 4917 N N . GLU A 1 645 ? 10.920 -8.885 -25.848 1.00 89.62 645 GLU A N 1
ATOM 4918 C CA . GLU A 1 645 ? 9.750 -8.652 -25.005 1.00 89.62 645 GLU A CA 1
ATOM 4919 C C . GLU A 1 645 ? 9.772 -9.593 -23.796 1.00 89.62 645 GLU A C 1
ATOM 4921 O O . GLU A 1 645 ? 10.123 -10.773 -23.894 1.00 89.62 645 GLU A O 1
ATOM 4926 N N . ALA A 1 646 ? 9.370 -9.085 -22.630 1.00 91.44 646 ALA A N 1
ATOM 4927 C CA . ALA A 1 646 ? 9.386 -9.863 -21.389 1.00 91.44 646 ALA A CA 1
ATOM 4928 C C . ALA A 1 646 ? 8.415 -11.053 -21.421 1.00 91.44 646 ALA A C 1
ATOM 4930 O O . ALA A 1 646 ? 8.725 -12.124 -20.897 1.00 91.44 646 ALA A O 1
ATOM 4931 N N . THR A 1 647 ? 7.255 -10.872 -22.053 1.00 92.19 647 THR A N 1
ATOM 4932 C CA . THR A 1 647 ? 6.226 -11.904 -22.225 1.00 92.19 647 THR A CA 1
ATOM 4933 C C . THR A 1 647 ? 6.717 -13.056 -23.094 1.00 92.19 647 THR A C 1
ATOM 4935 O O . THR A 1 647 ? 6.471 -14.214 -22.759 1.00 92.19 647 THR A O 1
ATOM 4938 N N . ASP A 1 648 ? 7.455 -12.758 -24.162 1.00 92.25 648 ASP A N 1
ATOM 4939 C CA . ASP A 1 648 ? 8.024 -13.770 -25.052 1.00 92.25 648 ASP A CA 1
ATOM 4940 C C . ASP A 1 648 ? 9.173 -14.517 -24.369 1.00 92.25 648 ASP A C 1
ATOM 4942 O O . ASP A 1 648 ? 9.180 -15.748 -24.348 1.00 92.25 648 ASP A O 1
ATOM 4946 N N . LEU A 1 649 ? 10.079 -13.795 -23.696 1.00 94.00 649 LEU A N 1
ATOM 4947 C CA . LEU A 1 649 ? 11.196 -14.399 -22.962 1.00 94.00 649 LEU A CA 1
ATOM 4948 C C . LEU A 1 649 ? 10.716 -15.388 -21.887 1.00 94.00 649 LEU A C 1
ATOM 4950 O O . LEU A 1 649 ? 11.246 -16.494 -21.762 1.00 94.00 649 LEU A O 1
ATOM 4954 N N . VAL A 1 650 ? 9.721 -14.990 -21.088 1.00 95.06 650 VAL A N 1
ATOM 4955 C CA . VAL A 1 650 ? 9.156 -15.860 -20.047 1.00 95.06 650 VAL A CA 1
ATOM 4956 C C . VAL A 1 650 ? 8.299 -16.964 -20.670 1.00 95.06 650 VAL A C 1
ATOM 4958 O O . VAL A 1 650 ? 8.337 -18.098 -20.195 1.00 95.06 650 VAL A O 1
ATOM 4961 N N . GLY A 1 651 ? 7.586 -16.683 -21.762 1.00 94.94 651 GLY A N 1
ATOM 4962 C CA . GLY A 1 651 ? 6.841 -17.690 -22.519 1.00 94.94 651 GLY A CA 1
ATOM 4963 C C . GLY A 1 651 ? 7.740 -18.816 -23.042 1.00 94.94 651 GLY A C 1
ATOM 4964 O O . GLY A 1 651 ? 7.386 -19.993 -22.936 1.00 94.94 651 GLY A O 1
ATOM 4965 N N . ASP A 1 652 ? 8.942 -18.488 -23.515 1.00 94.19 652 ASP A N 1
ATOM 4966 C CA . ASP A 1 652 ? 9.924 -19.462 -24.003 1.00 94.19 652 ASP A CA 1
ATOM 4967 C C . ASP A 1 652 ? 10.413 -20.432 -22.916 1.00 94.19 652 ASP A C 1
ATOM 4969 O O . ASP A 1 652 ? 10.704 -21.599 -23.201 1.00 94.19 652 ASP A O 1
ATOM 4973 N N . LEU A 1 653 ? 10.442 -20.007 -21.647 1.00 94.12 653 LEU A N 1
ATOM 4974 C CA . LEU A 1 653 ? 10.751 -20.899 -20.521 1.00 94.12 653 LEU A CA 1
ATOM 4975 C C . LEU A 1 653 ? 9.692 -22.002 -20.358 1.00 94.12 653 LEU A C 1
ATOM 4977 O O . LEU A 1 653 ? 10.013 -23.124 -19.952 1.00 94.12 653 LEU A O 1
ATOM 4981 N N . TRP A 1 654 ? 8.436 -21.713 -20.697 1.00 94.94 654 TRP A N 1
ATOM 4982 C CA . TRP A 1 654 ? 7.319 -22.653 -20.562 1.00 94.94 654 TRP A CA 1
ATOM 4983 C C . TRP A 1 654 ? 7.063 -23.484 -21.820 1.00 94.94 654 TRP A C 1
ATOM 4985 O O . TRP A 1 654 ? 6.369 -24.498 -21.735 1.00 94.94 654 TRP A O 1
ATOM 4995 N N . SER A 1 655 ? 7.619 -23.084 -22.967 1.00 94.25 655 SER A N 1
ATOM 4996 C CA . SER A 1 655 ? 7.429 -23.765 -24.252 1.00 94.25 655 SER A CA 1
ATOM 4997 C C . SER A 1 655 ? 8.640 -24.602 -24.692 1.00 94.25 655 SER A C 1
ATOM 4999 O O . SER A 1 655 ? 8.462 -25.625 -25.363 1.00 94.25 655 SER A O 1
ATOM 5001 N N . VAL A 1 656 ? 9.869 -24.206 -24.321 1.00 95.06 656 VAL A N 1
ATOM 5002 C CA . VAL A 1 656 ? 11.116 -24.852 -24.761 1.00 95.06 656 VAL A CA 1
ATOM 5003 C C . VAL A 1 656 ? 11.848 -25.518 -23.580 1.00 95.06 656 VAL A C 1
ATOM 5005 O O . VAL A 1 656 ? 12.634 -24.877 -22.874 1.00 95.06 656 VAL A O 1
ATOM 5008 N N . PRO A 1 657 ? 11.743 -26.855 -23.406 1.00 93.75 657 PRO A N 1
ATOM 5009 C CA . PRO A 1 657 ? 12.351 -27.556 -22.268 1.00 93.75 657 PRO A CA 1
ATOM 5010 C C . PRO A 1 657 ? 13.879 -27.430 -22.191 1.00 93.75 657 PRO A C 1
ATOM 5012 O O . PRO A 1 657 ? 14.469 -27.480 -21.110 1.00 93.75 657 PRO A O 1
ATOM 5015 N N . ALA A 1 658 ? 14.547 -27.327 -23.344 1.00 93.88 658 ALA A N 1
ATOM 5016 C CA . ALA A 1 658 ? 15.998 -27.173 -23.406 1.00 93.88 658 ALA A CA 1
ATOM 5017 C C . ALA A 1 658 ? 16.445 -25.792 -22.905 1.00 93.88 658 ALA A C 1
ATOM 5019 O O . ALA A 1 658 ? 17.459 -25.705 -22.212 1.00 93.88 658 ALA A O 1
ATOM 5020 N N . TYR A 1 659 ? 15.660 -24.754 -23.207 1.00 94.00 659 TYR A N 1
ATOM 5021 C CA . TYR A 1 659 ? 15.912 -23.382 -22.783 1.00 94.00 659 TYR A CA 1
ATOM 5022 C C . TYR A 1 659 ? 15.736 -23.249 -21.267 1.00 94.00 659 TYR A C 1
ATOM 5024 O O . TYR A 1 659 ? 16.668 -22.842 -20.573 1.00 94.00 659 TYR A O 1
ATOM 5032 N N . LEU A 1 660 ? 14.630 -23.767 -20.717 1.00 95.19 660 LEU A N 1
ATOM 5033 C CA . LEU A 1 660 ? 14.419 -23.797 -19.266 1.00 95.19 660 LEU A CA 1
ATOM 5034 C C . LEU A 1 660 ? 15.542 -24.535 -18.524 1.00 95.19 660 LEU A C 1
ATOM 5036 O O . LEU A 1 660 ? 16.011 -24.070 -17.491 1.00 95.19 660 LEU A O 1
ATOM 5040 N N . ARG A 1 661 ? 16.036 -25.659 -19.056 1.00 95.19 661 ARG A N 1
ATOM 5041 C CA . ARG A 1 661 ? 17.154 -26.398 -18.440 1.00 95.19 661 ARG A CA 1
ATOM 5042 C C . ARG A 1 661 ? 18.482 -25.651 -18.467 1.00 95.19 661 ARG A C 1
ATOM 5044 O O . ARG A 1 661 ? 19.311 -25.877 -17.587 1.00 95.19 661 ARG A O 1
ATOM 5051 N N . MET A 1 662 ? 18.710 -24.826 -19.482 1.00 94.31 662 MET A N 1
ATOM 5052 C CA . MET A 1 662 ? 19.895 -23.978 -19.562 1.00 94.31 662 MET A CA 1
ATOM 5053 C C . MET A 1 662 ? 19.830 -22.876 -18.497 1.00 94.31 662 MET A C 1
ATOM 5055 O O . MET A 1 662 ? 20.797 -22.671 -17.758 1.00 94.31 662 MET A O 1
ATOM 5059 N N . CYS A 1 663 ? 18.676 -22.218 -18.367 1.00 95.06 663 CYS A N 1
ATOM 5060 C CA . CYS A 1 663 ? 18.478 -21.119 -17.424 1.00 95.06 663 CYS A CA 1
ATOM 5061 C C . CYS A 1 663 ? 18.382 -21.606 -15.966 1.00 95.06 663 CYS A C 1
ATOM 5063 O O . CYS A 1 663 ? 18.999 -21.023 -15.071 1.00 95.06 663 CYS A O 1
ATOM 5065 N N . ALA A 1 664 ? 17.695 -22.724 -15.731 1.00 94.56 664 ALA A N 1
ATOM 5066 C CA . ALA A 1 664 ? 17.450 -23.319 -14.419 1.00 94.56 664 ALA A CA 1
ATOM 5067 C C . ALA A 1 664 ? 18.019 -24.755 -14.317 1.00 94.56 664 ALA A C 1
ATOM 5069 O O . ALA A 1 664 ? 17.270 -25.733 -14.254 1.00 94.56 664 ALA A O 1
ATOM 5070 N N . PRO A 1 665 ? 19.357 -24.926 -14.271 1.00 94.69 665 PRO A N 1
ATOM 5071 C CA . PRO A 1 665 ? 20.001 -26.244 -14.281 1.00 94.69 665 PRO A CA 1
ATOM 5072 C C . PRO A 1 665 ? 19.781 -27.075 -13.007 1.00 94.69 665 PRO A C 1
ATOM 5074 O O . PRO A 1 665 ? 20.113 -28.259 -12.995 1.00 94.69 665 PRO A O 1
ATOM 5077 N N . TRP A 1 666 ? 19.261 -26.473 -11.933 1.00 95.06 666 TRP A N 1
ATOM 5078 C CA . TRP A 1 666 ? 18.918 -27.168 -10.688 1.00 95.06 666 TRP A CA 1
ATOM 5079 C C . TRP A 1 666 ? 17.607 -27.957 -10.781 1.00 95.06 666 TRP A C 1
ATOM 5081 O O . TRP A 1 666 ? 17.371 -28.813 -9.933 1.00 95.06 666 TRP A O 1
ATOM 5091 N N . LEU A 1 667 ? 16.772 -27.696 -11.792 1.00 94.88 667 LEU A N 1
ATOM 5092 C CA . LEU A 1 667 ? 15.533 -28.435 -11.997 1.00 94.88 667 LEU A CA 1
ATOM 5093 C C . LEU A 1 667 ? 15.807 -29.833 -12.556 1.00 94.88 667 LEU A C 1
ATOM 5095 O O . LEU A 1 667 ? 16.583 -30.031 -13.499 1.00 94.88 667 LEU A O 1
ATOM 5099 N N . SER A 1 668 ? 15.104 -30.818 -12.012 1.00 95.19 668 SER A N 1
ATOM 5100 C CA . SER A 1 668 ? 15.056 -32.167 -12.557 1.00 95.19 668 SER A CA 1
ATOM 5101 C C . SER A 1 668 ? 14.282 -32.211 -13.881 1.00 95.19 668 SER A C 1
ATOM 5103 O O . SER A 1 668 ? 13.528 -31.311 -14.249 1.00 95.19 668 SER A O 1
ATOM 5105 N N . ARG A 1 669 ? 14.440 -33.309 -14.630 1.00 93.62 669 ARG A N 1
ATOM 5106 C CA . ARG A 1 669 ? 13.718 -33.506 -15.902 1.00 93.62 669 ARG A CA 1
ATOM 5107 C C . ARG A 1 669 ? 12.205 -33.640 -15.728 1.00 93.62 669 ARG A C 1
ATOM 5109 O O . ARG A 1 669 ? 11.482 -33.443 -16.703 1.00 93.62 669 ARG A O 1
ATOM 5116 N N . ASP A 1 670 ? 11.755 -34.044 -14.547 1.00 94.12 670 ASP A N 1
ATOM 5117 C CA . ASP A 1 670 ? 10.333 -34.199 -14.253 1.00 94.12 670 ASP A CA 1
ATOM 5118 C C . ASP A 1 670 ? 9.735 -32.840 -13.894 1.00 94.12 670 ASP A C 1
ATOM 5120 O O . ASP A 1 670 ? 8.757 -32.448 -14.515 1.00 94.12 670 ASP A O 1
ATOM 5124 N N . GLU A 1 671 ? 10.411 -32.051 -13.053 1.00 94.81 671 GLU A N 1
ATOM 5125 C CA . GLU A 1 671 ? 10.008 -30.671 -12.736 1.00 94.81 671 GLU A CA 1
ATOM 5126 C C . GLU A 1 671 ? 9.963 -29.777 -13.983 1.00 94.81 671 GLU A C 1
ATOM 5128 O O . GLU A 1 671 ? 9.002 -29.040 -14.181 1.00 94.81 671 GLU A O 1
ATOM 5133 N N . VAL A 1 672 ? 10.950 -29.887 -14.882 1.00 94.62 672 VAL A N 1
ATOM 5134 C CA . VAL A 1 672 ? 10.931 -29.163 -16.168 1.00 94.62 672 VAL A CA 1
ATOM 5135 C C . VAL A 1 672 ? 9.698 -29.525 -16.985 1.00 94.62 672 VAL A C 1
ATOM 5137 O O . VAL A 1 672 ? 9.095 -28.631 -17.566 1.00 94.62 672 VAL A O 1
ATOM 5140 N N . ARG A 1 673 ? 9.324 -30.813 -17.035 1.00 93.25 673 ARG A N 1
ATOM 5141 C CA . ARG A 1 673 ? 8.134 -31.278 -17.761 1.00 93.25 673 ARG A CA 1
ATOM 5142 C C . ARG A 1 673 ? 6.846 -30.764 -17.128 1.00 93.25 673 ARG A C 1
ATOM 5144 O O . ARG A 1 673 ? 5.962 -30.367 -17.875 1.00 93.25 673 ARG A O 1
ATOM 5151 N N . THR A 1 674 ? 6.768 -30.740 -15.800 1.00 94.06 674 THR A N 1
ATOM 5152 C CA . THR A 1 674 ? 5.629 -30.182 -15.056 1.00 94.06 674 THR A CA 1
ATOM 5153 C C . THR A 1 674 ? 5.434 -28.692 -15.346 1.00 94.06 674 THR A C 1
ATOM 5155 O O . THR A 1 674 ? 4.306 -28.233 -15.455 1.00 94.06 674 THR A O 1
ATOM 5158 N N . LEU A 1 675 ? 6.522 -27.940 -15.538 1.00 93.69 675 LEU A N 1
ATOM 5159 C CA . LEU A 1 675 ? 6.470 -26.508 -15.852 1.00 93.69 675 LEU A CA 1
ATOM 5160 C C . LEU A 1 675 ? 6.120 -26.189 -17.317 1.00 93.69 675 LEU A C 1
ATOM 5162 O O . LEU A 1 675 ? 5.899 -25.020 -17.632 1.00 93.69 675 LEU A O 1
ATOM 5166 N N . GLN A 1 676 ? 6.090 -27.178 -18.221 1.00 93.50 676 GLN A N 1
ATOM 5167 C CA . GLN A 1 676 ? 5.760 -26.925 -19.627 1.00 93.50 676 GLN A CA 1
ATOM 5168 C C . GLN A 1 676 ? 4.257 -26.716 -19.828 1.00 93.50 676 GLN A C 1
ATOM 5170 O O . GLN A 1 676 ? 3.442 -27.459 -19.281 1.00 93.50 676 GLN A O 1
ATOM 5175 N N . ARG A 1 677 ? 3.887 -25.753 -20.679 1.00 90.38 677 ARG A N 1
ATOM 5176 C CA . ARG A 1 677 ? 2.488 -25.409 -20.975 1.00 90.38 677 ARG A CA 1
ATOM 5177 C C . ARG A 1 677 ? 2.237 -25.346 -22.483 1.00 90.38 677 ARG A C 1
ATOM 5179 O O . ARG A 1 677 ? 3.114 -24.970 -23.253 1.00 90.38 677 ARG A O 1
ATOM 5186 N N . ALA A 1 678 ? 1.022 -25.710 -22.901 1.00 85.50 678 ALA A N 1
ATOM 5187 C CA . ALA A 1 678 ? 0.602 -25.616 -24.304 1.00 85.50 678 ALA A CA 1
ATOM 5188 C C . ALA A 1 678 ? 0.316 -24.167 -24.733 1.00 85.50 678 ALA A C 1
ATOM 5190 O O . ALA A 1 678 ? 0.592 -23.805 -25.873 1.00 85.50 678 ALA A O 1
ATOM 5191 N N . GLU A 1 679 ? -0.200 -23.352 -23.809 1.00 90.12 679 GLU A N 1
ATOM 5192 C CA . GLU A 1 679 ? -0.406 -21.909 -23.962 1.00 90.12 679 GLU A CA 1
ATOM 5193 C C . GLU A 1 679 ? 0.562 -21.172 -23.017 1.00 90.12 679 GLU A C 1
ATOM 5195 O O . GLU A 1 679 ? 0.273 -21.033 -21.827 1.00 90.12 679 GLU A O 1
ATOM 5200 N N . PRO A 1 680 ? 1.743 -20.736 -23.498 1.00 88.12 680 PRO A N 1
ATOM 5201 C CA . PRO A 1 680 ? 2.787 -20.175 -22.635 1.00 88.12 680 PRO A CA 1
ATOM 5202 C C . PRO A 1 680 ? 2.430 -18.825 -22.007 1.00 88.12 680 PRO A C 1
ATOM 5204 O O . PRO A 1 680 ? 2.960 -18.494 -20.952 1.00 88.12 680 PRO A O 1
ATOM 5207 N N . GLN A 1 681 ? 1.522 -18.074 -22.639 1.00 88.88 681 GLN A N 1
ATOM 5208 C CA . GLN A 1 681 ? 1.069 -16.751 -22.194 1.00 88.88 681 GLN A CA 1
ATOM 5209 C C . GLN A 1 681 ? -0.219 -16.800 -21.351 1.00 88.88 681 GLN A C 1
ATOM 5211 O O . GLN A 1 681 ? -0.782 -15.760 -21.016 1.00 88.88 681 GLN A O 1
ATOM 5216 N N . ALA A 1 682 ? -0.705 -17.993 -20.989 1.00 91.44 682 ALA A N 1
ATOM 5217 C CA . ALA A 1 682 ? -1.767 -18.141 -19.996 1.00 91.44 682 ALA A CA 1
ATOM 5218 C C . ALA A 1 682 ? -1.189 -17.849 -18.599 1.00 91.44 682 ALA A C 1
ATOM 5220 O O . ALA A 1 682 ? -0.793 -18.759 -17.863 1.00 91.44 682 ALA A O 1
ATOM 5221 N N . TRP A 1 683 ? -1.050 -16.558 -18.286 1.00 95.31 683 TRP A N 1
ATOM 5222 C CA . TRP A 1 683 ? -0.338 -16.086 -17.106 1.00 95.31 683 TRP A CA 1
ATOM 5223 C C . TRP A 1 683 ? -1.068 -16.427 -15.813 1.00 95.31 683 TRP A C 1
ATOM 5225 O O . TRP A 1 683 ? -2.279 -16.244 -15.672 1.00 95.31 683 TRP A O 1
ATOM 5235 N N . THR A 1 684 ? -0.284 -16.880 -14.842 1.00 95.12 684 THR A N 1
ATOM 5236 C CA . THR A 1 684 ? -0.727 -17.108 -13.469 1.00 95.12 684 THR A CA 1
ATOM 5237 C C . THR A 1 684 ? -0.057 -16.120 -12.524 1.00 95.12 684 THR A C 1
ATOM 5239 O O . THR A 1 684 ? 0.981 -15.545 -12.851 1.00 95.12 684 THR A O 1
ATOM 5242 N N . VAL A 1 685 ? -0.604 -15.945 -11.321 1.00 93.19 685 VAL A N 1
ATOM 5243 C CA . VAL A 1 685 ? 0.006 -15.102 -10.276 1.00 93.19 685 VAL A CA 1
ATOM 5244 C C . VAL A 1 685 ? 1.462 -15.501 -10.008 1.00 93.19 685 VAL A C 1
ATOM 5246 O O . VAL A 1 685 ? 2.322 -14.638 -9.852 1.00 93.19 685 VAL A O 1
ATOM 5249 N N . SER A 1 686 ? 1.772 -16.801 -10.051 1.00 94.06 686 SER A N 1
ATOM 5250 C CA . SER A 1 686 ? 3.131 -17.323 -9.862 1.00 94.06 686 SER A CA 1
ATOM 5251 C C . SER A 1 686 ? 4.116 -16.955 -10.983 1.00 94.06 686 SER A C 1
ATOM 5253 O O . SER A 1 686 ? 5.320 -17.118 -10.798 1.00 94.06 686 SER A O 1
ATOM 5255 N N . ASP A 1 687 ? 3.639 -16.469 -12.135 1.00 95.56 687 ASP A N 1
ATOM 5256 C CA . ASP A 1 687 ? 4.482 -16.005 -13.248 1.00 95.56 687 ASP A CA 1
ATOM 5257 C C . ASP A 1 687 ? 4.869 -14.524 -13.121 1.00 95.56 687 ASP A C 1
ATOM 5259 O O . ASP A 1 687 ? 5.885 -14.102 -13.676 1.00 95.56 687 ASP A O 1
ATOM 5263 N N . LEU A 1 688 ? 4.094 -13.735 -12.369 1.00 95.56 688 LEU A N 1
ATOM 5264 C CA . LEU A 1 688 ? 4.274 -12.283 -12.270 1.00 95.56 688 LEU A CA 1
ATOM 5265 C C . LEU A 1 688 ? 5.674 -11.869 -11.784 1.00 95.56 688 LEU A C 1
ATOM 5267 O O . LEU A 1 688 ? 6.237 -10.952 -12.382 1.00 95.56 688 LEU A O 1
ATOM 5271 N N . PRO A 1 689 ? 6.306 -12.536 -10.792 1.00 96.00 689 PRO A N 1
ATOM 5272 C CA . PRO A 1 689 ? 7.669 -12.184 -10.392 1.00 96.00 689 PRO A CA 1
ATOM 5273 C C . PRO A 1 689 ? 8.716 -12.382 -11.496 1.00 96.00 689 PRO A C 1
ATOM 5275 O O . PRO A 1 689 ? 9.722 -11.673 -11.533 1.00 96.00 689 PRO A O 1
ATOM 5278 N N . LEU A 1 690 ? 8.498 -13.351 -12.390 1.00 95.50 690 LEU A N 1
ATOM 5279 C CA . LEU A 1 690 ? 9.401 -13.642 -13.505 1.00 95.50 690 LEU A CA 1
ATOM 5280 C C . LEU A 1 690 ? 9.230 -12.616 -14.622 1.00 95.50 690 LEU A C 1
ATOM 5282 O O . LEU A 1 690 ? 10.227 -12.124 -15.149 1.00 95.50 690 LEU A O 1
ATOM 5286 N N . LEU A 1 691 ? 7.980 -12.252 -14.925 1.00 94.69 691 LEU A N 1
ATOM 5287 C CA . LEU A 1 691 ? 7.653 -11.174 -15.859 1.00 94.69 691 LEU A CA 1
ATOM 5288 C C . LEU A 1 691 ? 8.208 -9.831 -15.380 1.00 94.69 691 LEU A C 1
ATOM 5290 O O . LEU A 1 691 ? 8.828 -9.116 -16.162 1.00 94.69 691 LEU A O 1
ATOM 5294 N N . ASP A 1 692 ? 8.054 -9.511 -14.094 1.00 94.06 692 ASP A N 1
ATOM 5295 C CA . ASP A 1 692 ? 8.596 -8.287 -13.498 1.00 94.06 692 ASP A CA 1
ATOM 5296 C C . ASP A 1 692 ? 10.123 -8.217 -13.625 1.00 94.06 692 ASP A C 1
ATOM 5298 O O . ASP A 1 692 ? 10.673 -7.227 -14.110 1.00 94.06 692 ASP A O 1
ATOM 5302 N N . ALA A 1 693 ? 10.817 -9.294 -13.250 1.00 93.44 693 ALA A N 1
ATOM 5303 C CA . ALA A 1 693 ? 12.267 -9.371 -13.380 1.00 93.44 693 ALA A CA 1
ATOM 5304 C C . ALA A 1 693 ? 12.731 -9.273 -14.842 1.00 93.44 693 ALA A C 1
ATOM 5306 O O . ALA A 1 693 ? 13.737 -8.618 -15.119 1.00 93.44 693 ALA A O 1
ATOM 5307 N N . ALA A 1 694 ? 11.996 -9.881 -15.779 1.00 93.75 694 ALA A N 1
ATOM 5308 C CA . ALA A 1 694 ? 12.281 -9.780 -17.206 1.00 93.75 694 ALA A CA 1
ATOM 5309 C C . ALA A 1 694 ? 12.087 -8.346 -17.712 1.00 93.75 694 ALA A C 1
ATOM 5311 O O . ALA A 1 694 ? 13.005 -7.802 -18.318 1.00 93.75 694 ALA A O 1
ATOM 5312 N N . ARG A 1 695 ? 10.965 -7.687 -17.393 1.00 90.12 695 ARG A N 1
ATOM 5313 C CA . ARG A 1 695 ? 10.701 -6.288 -17.781 1.00 90.12 695 ARG A CA 1
ATOM 5314 C C . ARG A 1 695 ? 11.784 -5.342 -17.270 1.00 90.12 695 ARG A C 1
ATOM 5316 O O . ARG A 1 695 ? 12.263 -4.503 -18.023 1.00 90.12 695 ARG A O 1
ATOM 5323 N N . GLN A 1 696 ? 12.228 -5.504 -16.027 1.00 88.38 696 GLN A N 1
ATOM 5324 C CA . GLN A 1 696 ? 13.285 -4.652 -15.478 1.00 88.38 696 GLN A CA 1
ATOM 5325 C C . GLN A 1 696 ? 14.659 -4.907 -16.105 1.00 88.38 696 GLN A C 1
ATOM 5327 O O . GLN A 1 696 ? 15.429 -3.967 -16.289 1.00 88.38 696 GLN A O 1
ATOM 5332 N N . ARG A 1 697 ? 14.984 -6.163 -16.439 1.00 90.88 697 ARG A N 1
ATOM 5333 C CA . ARG A 1 697 ? 16.265 -6.503 -17.074 1.00 90.88 697 ARG A CA 1
ATOM 5334 C C . ARG A 1 697 ? 16.301 -6.146 -18.561 1.00 90.88 697 ARG A C 1
ATOM 5336 O O . ARG A 1 697 ? 17.372 -5.819 -19.079 1.00 90.88 697 ARG A O 1
ATOM 5343 N N . LEU A 1 698 ? 15.160 -6.233 -19.242 1.00 90.56 698 LEU A N 1
ATOM 5344 C CA . LEU A 1 698 ? 15.027 -5.914 -20.660 1.00 90.56 698 LEU A CA 1
ATOM 5345 C C . LEU A 1 698 ? 14.863 -4.412 -20.898 1.00 90.56 698 LEU A C 1
ATOM 5347 O O . LEU A 1 698 ? 15.437 -3.891 -21.850 1.00 90.56 698 LEU A O 1
ATOM 5351 N N . GLY A 1 699 ? 14.166 -3.713 -20.003 1.00 85.44 699 GLY A N 1
ATOM 5352 C CA . GLY A 1 699 ? 13.785 -2.319 -20.198 1.00 85.44 699 GLY A CA 1
ATOM 5353 C C . GLY A 1 699 ? 12.646 -2.193 -21.201 1.00 85.44 699 GLY A C 1
ATOM 5354 O O . GLY A 1 699 ? 12.086 -3.184 -21.672 1.00 85.44 699 GLY A O 1
ATOM 5355 N N . ASP A 1 700 ? 12.288 -0.958 -21.526 1.00 76.62 700 ASP A N 1
ATOM 5356 C CA . ASP A 1 700 ? 11.186 -0.689 -22.447 1.00 76.62 700 ASP A CA 1
ATOM 5357 C C . ASP A 1 700 ? 11.700 -0.668 -23.906 1.00 76.62 700 ASP A C 1
ATOM 5359 O O . ASP A 1 700 ? 12.556 0.158 -24.240 1.00 76.62 700 ASP A O 1
ATOM 5363 N N . PRO A 1 701 ? 11.203 -1.566 -24.778 1.00 71.06 701 PRO A N 1
ATOM 5364 C CA . PRO A 1 701 ? 11.672 -1.723 -26.158 1.00 71.06 701 PRO A CA 1
ATOM 5365 C C . PRO A 1 701 ? 11.405 -0.485 -27.023 1.00 71.06 701 PRO A C 1
ATOM 5367 O O . PRO A 1 701 ? 12.149 -0.198 -27.964 1.00 71.06 701 PRO A O 1
ATOM 5370 N N . GLU A 1 702 ? 10.396 0.317 -26.678 1.00 70.81 702 GLU A N 1
ATOM 5371 C CA . GLU A 1 702 ? 10.087 1.557 -27.385 1.00 70.81 702 GLU A CA 1
ATOM 5372 C C . GLU A 1 702 ? 10.901 2.749 -26.856 1.00 70.81 702 GLU A C 1
ATOM 5374 O O . GLU A 1 702 ? 10.859 3.822 -27.466 1.00 70.81 702 GLU A O 1
ATOM 5379 N N . THR A 1 703 ? 11.671 2.599 -25.769 1.00 69.75 703 THR A N 1
ATOM 5380 C CA . THR A 1 703 ? 12.503 3.681 -25.209 1.00 69.75 703 THR A CA 1
ATOM 5381 C C . THR A 1 703 ? 13.456 4.238 -26.253 1.00 69.75 703 THR A C 1
ATOM 5383 O O . THR A 1 703 ? 13.441 5.442 -26.497 1.00 69.75 703 THR A O 1
ATOM 5386 N N . SER A 1 704 ? 14.198 3.387 -26.959 1.00 65.75 704 SER A N 1
ATOM 5387 C CA . SER A 1 704 ? 15.107 3.796 -28.038 1.00 65.75 704 SER A CA 1
ATOM 5388 C C . SER A 1 704 ? 14.396 4.542 -29.166 1.00 65.75 704 SER A C 1
ATOM 5390 O O . SER A 1 704 ? 14.915 5.505 -29.734 1.00 65.75 704 SER A O 1
ATOM 5392 N N . ARG A 1 705 ? 13.172 4.131 -29.517 1.00 67.69 705 ARG A N 1
ATOM 5393 C CA . ARG A 1 705 ? 12.365 4.835 -30.522 1.00 67.69 705 ARG A CA 1
ATOM 5394 C C . ARG A 1 705 ? 11.910 6.198 -30.004 1.00 67.69 705 ARG A C 1
ATOM 5396 O O . ARG A 1 705 ? 12.024 7.183 -30.729 1.00 67.69 705 ARG A O 1
ATOM 5403 N N . ARG A 1 706 ? 11.423 6.281 -28.764 1.00 70.62 706 ARG A N 1
ATOM 5404 C CA . ARG A 1 706 ? 10.975 7.536 -28.140 1.00 70.62 706 ARG A CA 1
ATOM 5405 C C . ARG A 1 706 ? 12.127 8.509 -27.935 1.00 70.62 706 ARG A C 1
ATOM 5407 O O . ARG A 1 706 ? 11.953 9.689 -28.217 1.00 70.62 706 ARG A O 1
ATOM 5414 N N . THR A 1 707 ? 13.294 8.030 -27.513 1.00 68.50 707 THR A N 1
ATOM 5415 C CA . THR A 1 707 ? 14.514 8.834 -27.384 1.00 68.50 707 THR A CA 1
ATOM 5416 C C . THR A 1 707 ? 14.915 9.403 -28.737 1.00 68.50 707 THR A C 1
ATOM 5418 O O . THR A 1 707 ? 15.038 10.618 -28.852 1.00 68.50 707 THR A O 1
ATOM 5421 N N . ARG A 1 708 ? 14.960 8.584 -29.797 1.00 67.12 708 ARG A N 1
ATOM 5422 C CA . ARG A 1 708 ? 15.232 9.065 -31.163 1.00 67.12 708 ARG A CA 1
ATOM 5423 C C . ARG A 1 708 ? 14.192 10.065 -31.666 1.00 67.12 708 ARG A C 1
ATOM 5425 O O . ARG A 1 708 ? 14.554 11.085 -32.243 1.00 67.12 708 ARG A O 1
ATOM 5432 N N . LEU A 1 709 ? 12.902 9.816 -31.431 1.00 67.69 709 LEU A N 1
ATOM 5433 C CA . LEU A 1 709 ? 11.831 10.759 -31.780 1.00 67.69 709 LEU A CA 1
ATOM 5434 C C . LEU A 1 709 ? 11.974 12.080 -31.018 1.00 67.69 709 LEU A C 1
ATOM 5436 O O . LEU A 1 709 ? 11.780 13.147 -31.595 1.00 67.69 709 LEU A O 1
ATOM 5440 N N . ARG A 1 710 ? 12.343 12.018 -29.736 1.00 69.62 710 ARG A N 1
ATOM 5441 C CA . ARG A 1 710 ? 12.592 13.187 -28.894 1.00 69.62 710 ARG A CA 1
ATOM 5442 C C . ARG A 1 710 ? 13.810 13.963 -29.379 1.00 69.62 710 ARG A C 1
ATOM 5444 O O . ARG A 1 710 ? 13.715 15.172 -29.538 1.00 69.62 710 ARG A O 1
ATOM 5451 N N . GLU A 1 711 ? 14.923 13.297 -29.653 1.00 69.06 711 GLU A N 1
ATOM 5452 C CA . GLU A 1 711 ? 16.138 13.916 -30.187 1.00 69.06 711 GLU A CA 1
ATOM 5453 C C . GLU A 1 711 ? 15.898 14.547 -31.556 1.00 69.06 711 GLU A C 1
ATOM 5455 O O . GLU A 1 711 ? 16.298 15.688 -31.770 1.00 69.06 711 GLU A O 1
ATOM 5460 N N . ALA A 1 712 ? 15.175 13.865 -32.449 1.00 69.25 712 ALA A N 1
ATOM 5461 C CA . ALA A 1 712 ? 14.776 14.407 -33.742 1.00 69.25 712 ALA A CA 1
ATOM 5462 C C . ALA A 1 712 ? 13.847 15.621 -33.590 1.00 69.25 712 ALA A C 1
ATOM 5464 O O . ALA A 1 712 ? 14.026 16.622 -34.282 1.00 69.25 712 ALA A O 1
ATOM 5465 N N . ALA A 1 713 ? 12.891 15.581 -32.656 1.00 69.19 713 ALA A N 1
ATOM 5466 C CA . ALA A 1 713 ? 12.018 16.715 -32.359 1.00 69.19 713 ALA A CA 1
ATOM 5467 C C . ALA A 1 713 ? 12.806 17.910 -31.797 1.00 69.19 713 ALA A C 1
ATOM 5469 O O . ALA A 1 713 ? 12.600 19.041 -32.241 1.00 69.19 713 ALA A O 1
ATOM 5470 N N . VAL A 1 714 ? 13.753 17.662 -30.885 1.00 71.94 714 VAL A N 1
ATOM 5471 C CA . VAL A 1 714 ? 14.666 18.676 -30.336 1.00 71.94 714 VAL A CA 1
ATOM 5472 C C . VAL A 1 714 ? 15.573 19.239 -31.431 1.00 71.94 714 VAL A C 1
ATOM 5474 O O . VAL A 1 714 ? 15.752 20.452 -31.503 1.00 71.94 714 VAL A O 1
ATOM 5477 N N . ALA A 1 715 ? 16.125 18.397 -32.306 1.00 71.94 715 ALA A N 1
ATOM 5478 C CA . ALA A 1 715 ? 16.970 18.812 -33.422 1.00 71.94 715 ALA A CA 1
ATOM 5479 C C . ALA A 1 715 ? 16.190 19.665 -34.432 1.00 71.94 715 ALA A C 1
ATOM 5481 O O . ALA A 1 715 ? 16.631 20.761 -34.764 1.00 71.94 715 ALA A O 1
ATOM 5482 N N . ALA A 1 716 ? 14.991 19.236 -34.828 1.00 70.44 716 ALA A N 1
ATOM 5483 C CA . ALA A 1 716 ? 14.118 20.002 -35.714 1.00 70.44 716 ALA A CA 1
ATOM 5484 C C . ALA A 1 716 ? 13.666 21.327 -35.074 1.00 70.44 716 ALA A C 1
ATOM 5486 O O . ALA A 1 716 ? 13.515 22.338 -35.755 1.00 70.44 716 ALA A O 1
ATOM 5487 N N . GLN A 1 717 ? 13.451 21.354 -33.754 1.00 69.12 717 GLN A N 1
ATOM 5488 C CA . GLN A 1 717 ? 13.162 22.593 -33.033 1.00 69.12 717 GLN A CA 1
ATOM 5489 C C . GLN A 1 717 ? 14.380 23.520 -32.971 1.00 69.12 717 GLN A C 1
ATOM 5491 O O . GLN A 1 717 ? 14.219 24.731 -33.115 1.00 69.12 717 GLN A O 1
ATOM 5496 N N . ARG A 1 718 ? 15.588 22.971 -32.798 1.00 68.44 718 ARG A N 1
ATOM 5497 C CA . ARG A 1 718 ? 16.848 23.726 -32.858 1.00 68.44 718 ARG A CA 1
ATOM 5498 C C . ARG A 1 718 ? 17.084 24.319 -34.241 1.00 68.44 718 ARG A C 1
ATOM 5500 O O . ARG A 1 718 ? 17.482 25.473 -34.308 1.00 68.44 718 ARG A O 1
ATOM 5507 N N . GLU A 1 719 ? 16.815 23.566 -35.303 1.00 71.50 719 GLU A N 1
ATOM 5508 C CA . GLU A 1 719 ? 16.923 24.033 -36.688 1.00 71.50 719 GLU A CA 1
ATOM 5509 C C . GLU A 1 719 ? 15.946 25.183 -36.951 1.00 71.50 719 GLU A C 1
ATOM 5511 O O . GLU A 1 719 ? 16.380 26.281 -37.276 1.00 71.50 719 GLU A O 1
ATOM 5516 N N . ARG A 1 720 ? 14.656 25.007 -36.626 1.00 70.00 720 ARG A N 1
ATOM 5517 C CA . ARG A 1 720 ? 13.664 26.095 -36.722 1.00 70.00 720 ARG A CA 1
ATOM 5518 C C . ARG A 1 720 ? 14.057 27.333 -35.914 1.00 70.00 720 ARG A C 1
ATOM 5520 O O . ARG A 1 720 ? 13.813 28.453 -36.343 1.00 70.00 720 ARG A O 1
ATOM 5527 N N . MET A 1 721 ? 14.623 27.150 -34.721 1.00 65.12 721 MET A N 1
ATOM 5528 C CA . MET A 1 721 ? 15.073 28.268 -33.889 1.00 65.12 721 MET A CA 1
ATOM 5529 C C . MET A 1 721 ? 16.315 28.947 -34.476 1.00 65.12 721 MET A C 1
ATOM 5531 O O . MET A 1 721 ? 16.433 30.163 -34.375 1.00 65.12 721 MET A O 1
ATOM 5535 N N . ALA A 1 722 ? 17.228 28.185 -35.082 1.00 70.12 722 ALA A N 1
ATOM 5536 C CA . ALA A 1 722 ? 18.372 28.730 -35.802 1.00 70.12 722 ALA A CA 1
ATOM 5537 C C . ALA A 1 722 ? 17.906 29.579 -36.991 1.00 70.12 722 ALA A C 1
ATOM 5539 O O . ALA A 1 722 ? 18.351 30.716 -37.101 1.00 70.12 722 ALA A O 1
ATOM 5540 N N . ASP A 1 723 ? 16.933 29.096 -37.769 1.00 70.69 723 ASP A N 1
ATOM 5541 C CA . ASP A 1 723 ? 16.331 29.845 -38.877 1.00 70.69 723 ASP A CA 1
ATOM 5542 C C . ASP A 1 723 ? 15.651 31.136 -38.393 1.00 70.69 723 ASP A C 1
ATOM 5544 O O . ASP A 1 723 ? 15.874 32.205 -38.951 1.00 70.69 723 ASP A O 1
ATOM 5548 N N . VAL A 1 724 ? 14.874 31.080 -37.302 1.00 70.25 724 VAL A N 1
ATOM 5549 C CA . VAL A 1 724 ? 14.227 32.270 -36.711 1.00 70.25 724 VAL A CA 1
ATOM 5550 C C . VAL A 1 724 ? 15.255 33.280 -36.194 1.00 70.25 724 VAL A C 1
ATOM 5552 O O . VAL A 1 724 ? 15.054 34.488 -36.326 1.00 70.25 724 VAL A O 1
ATOM 5555 N N . ILE A 1 725 ? 16.348 32.810 -35.586 1.00 67.00 725 ILE A N 1
ATOM 5556 C CA . ILE A 1 725 ? 17.447 33.677 -35.143 1.00 67.00 725 ILE A CA 1
ATOM 5557 C C . ILE A 1 725 ? 18.117 34.323 -36.359 1.00 67.00 725 ILE A C 1
ATOM 5559 O O . ILE A 1 725 ? 18.325 35.535 -36.342 1.00 67.00 725 ILE A O 1
ATOM 5563 N N . ASP A 1 726 ? 18.404 33.560 -37.412 1.00 66.88 726 ASP A N 1
ATOM 5564 C CA . ASP A 1 726 ? 19.010 34.070 -38.644 1.00 66.88 726 ASP A CA 1
ATOM 5565 C C . ASP A 1 726 ? 18.090 35.076 -39.365 1.00 66.88 726 ASP A C 1
ATOM 5567 O O . ASP A 1 726 ? 18.557 36.136 -39.789 1.00 66.88 726 ASP A O 1
ATOM 5571 N N . ASP A 1 727 ? 16.779 34.835 -39.412 1.00 65.44 727 ASP A N 1
ATOM 5572 C CA . ASP A 1 727 ? 15.783 35.770 -39.954 1.00 65.44 727 ASP A CA 1
ATOM 5573 C C . ASP A 1 727 ? 15.701 37.067 -39.133 1.00 65.44 727 ASP A C 1
ATOM 5575 O O . ASP A 1 727 ? 15.658 38.170 -39.689 1.00 65.44 727 ASP A O 1
ATOM 5579 N N . LEU A 1 728 ? 15.730 36.969 -37.799 1.00 60.91 728 LEU A N 1
ATOM 5580 C CA . LEU A 1 728 ? 15.790 38.137 -36.917 1.00 60.91 728 LEU A CA 1
ATOM 5581 C C . LEU A 1 728 ? 17.092 38.923 -37.117 1.00 60.91 728 LEU A C 1
ATOM 5583 O O . LEU A 1 728 ? 17.056 40.155 -37.114 1.00 60.91 728 LEU A O 1
ATOM 5587 N N . LEU A 1 729 ? 18.221 38.244 -37.334 1.00 61.97 729 LEU A N 1
ATOM 5588 C CA . LEU A 1 729 ? 19.509 38.873 -37.641 1.00 61.97 729 LEU A CA 1
ATOM 5589 C C . LEU A 1 729 ? 19.475 39.612 -38.986 1.00 61.97 729 LEU A C 1
ATOM 5591 O O . LEU A 1 729 ? 19.993 40.725 -39.081 1.00 61.97 729 LEU A O 1
ATOM 5595 N N . GLN A 1 730 ? 18.828 39.047 -40.009 1.00 64.31 730 GLN A N 1
ATOM 5596 C CA . GLN A 1 730 ? 18.663 39.721 -41.301 1.00 64.31 730 GLN A CA 1
ATOM 5597 C C . GLN A 1 730 ? 17.707 40.922 -41.223 1.00 64.31 730 GLN A C 1
ATOM 5599 O O . GLN A 1 730 ? 17.964 41.957 -41.850 1.00 64.31 730 GLN A O 1
ATOM 5604 N N . ALA A 1 731 ? 16.646 40.827 -40.414 1.00 60.91 731 ALA A N 1
ATOM 5605 C CA . ALA A 1 731 ? 15.661 41.893 -40.224 1.00 60.91 731 ALA A CA 1
ATOM 5606 C C . ALA A 1 731 ? 16.203 43.118 -39.455 1.00 60.91 731 ALA A C 1
ATOM 5608 O O . ALA A 1 731 ? 15.705 44.224 -39.659 1.00 60.91 731 ALA A O 1
ATOM 5609 N N . HIS A 1 732 ? 17.236 42.955 -38.618 1.00 54.38 732 HIS A N 1
ATOM 5610 C CA . HIS A 1 732 ? 17.831 44.025 -37.795 1.00 54.38 732 HIS A CA 1
ATOM 5611 C C . HIS A 1 732 ? 19.111 44.634 -38.396 1.00 54.38 732 HIS A C 1
ATOM 5613 O O . HIS A 1 732 ? 19.955 45.174 -37.685 1.00 54.38 732 HIS A O 1
ATOM 5619 N N . SER A 1 733 ? 19.261 44.604 -39.721 1.00 50.16 733 SER A N 1
ATOM 5620 C CA . SER A 1 733 ? 20.418 45.185 -40.422 1.00 50.16 733 SER A CA 1
ATOM 5621 C C . SER A 1 733 ? 20.470 46.728 -40.429 1.00 50.16 733 SER A C 1
ATOM 5623 O O . SER A 1 733 ? 21.399 47.301 -40.998 1.00 50.16 733 SER A O 1
ATOM 5625 N N . TYR A 1 734 ? 19.543 47.413 -39.748 1.00 50.81 734 TYR A N 1
ATOM 5626 C CA . TYR A 1 734 ? 19.596 48.857 -39.519 1.00 50.81 734 TYR A CA 1
ATOM 5627 C C . TYR A 1 734 ? 19.120 49.206 -38.097 1.00 50.81 734 TYR A C 1
ATOM 5629 O O . TYR A 1 734 ? 17.939 49.065 -37.796 1.00 50.81 734 TYR A O 1
ATOM 5637 N N . ASP A 1 735 ? 20.060 49.724 -37.296 1.00 47.47 735 ASP A N 1
ATOM 5638 C CA . ASP A 1 735 ? 19.923 50.504 -36.047 1.00 47.47 735 ASP A CA 1
ATOM 5639 C C . ASP A 1 735 ? 20.327 49.820 -34.708 1.00 47.47 735 ASP A C 1
ATOM 5641 O O . ASP A 1 735 ? 19.714 48.867 -34.231 1.00 47.47 735 ASP A O 1
ATOM 5645 N N . ASP A 1 736 ? 21.420 50.350 -34.137 1.00 50.59 736 ASP A N 1
ATOM 5646 C CA . ASP A 1 736 ? 21.942 50.345 -32.754 1.00 50.59 736 ASP A CA 1
ATOM 5647 C C . ASP A 1 736 ? 21.501 49.248 -31.754 1.00 50.59 736 ASP A C 1
ATOM 5649 O O . ASP A 1 736 ? 20.888 49.519 -30.718 1.00 50.59 736 ASP A O 1
ATOM 5653 N N . GLY A 1 737 ? 21.931 47.999 -31.982 1.00 51.91 737 GLY A N 1
ATOM 5654 C CA . GLY A 1 737 ? 21.629 46.862 -31.098 1.00 51.91 737 GLY A CA 1
ATOM 5655 C C . GLY A 1 737 ? 22.778 45.884 -30.814 1.00 51.91 737 GLY A C 1
ATOM 5656 O O . GLY A 1 737 ? 22.512 44.703 -30.599 1.00 51.91 737 GLY A O 1
ATOM 5657 N N . GLU A 1 738 ? 24.045 46.317 -30.793 1.00 47.31 738 GLU A N 1
ATOM 5658 C CA . GLU A 1 738 ? 25.214 45.414 -30.652 1.00 47.31 738 GLU A CA 1
ATOM 5659 C C . GLU A 1 738 ? 25.248 44.576 -29.347 1.00 47.31 738 GLU A C 1
ATOM 5661 O O . GLU A 1 738 ? 25.954 43.572 -29.278 1.00 47.31 738 GLU A O 1
ATOM 5666 N N . GLY A 1 739 ? 24.467 44.919 -28.314 1.00 50.09 739 GLY A N 1
ATOM 5667 C CA . GLY A 1 739 ? 24.468 44.204 -27.025 1.00 50.09 739 GLY A CA 1
ATOM 5668 C C . GLY A 1 739 ? 23.508 43.008 -26.915 1.00 50.09 739 GLY A C 1
ATOM 5669 O O . GLY A 1 739 ? 23.806 42.051 -26.202 1.00 50.09 739 GLY A O 1
ATOM 5670 N N . VAL A 1 740 ? 22.364 43.037 -27.610 1.00 48.34 740 VAL A N 1
ATOM 5671 C CA . VAL A 1 740 ? 21.332 41.977 -27.528 1.00 48.34 740 VAL A CA 1
ATOM 5672 C C . VAL A 1 740 ? 21.637 40.835 -28.501 1.00 48.34 740 VAL A C 1
ATOM 5674 O O . VAL A 1 740 ? 21.399 39.670 -28.182 1.00 48.34 740 VAL A O 1
ATOM 5677 N N . LEU A 1 741 ? 22.255 41.155 -29.644 1.00 48.81 741 LEU A N 1
ATOM 5678 C CA . LEU A 1 741 ? 22.666 40.180 -30.656 1.00 48.81 741 LEU A CA 1
ATOM 5679 C C . LEU A 1 741 ? 23.680 39.159 -30.112 1.00 48.81 741 LEU A C 1
ATOM 5681 O O . LEU A 1 741 ? 23.524 37.962 -30.327 1.00 48.81 741 LEU A O 1
ATOM 5685 N N . VAL A 1 742 ? 24.682 39.603 -29.343 1.00 51.00 742 VAL A N 1
ATOM 5686 C CA . VAL A 1 742 ? 25.732 38.726 -28.781 1.00 51.00 742 VAL A CA 1
ATOM 5687 C C . VAL A 1 742 ? 25.186 37.794 -27.686 1.00 51.00 742 VAL A C 1
ATOM 5689 O O . VAL A 1 742 ? 25.701 36.694 -27.494 1.00 51.00 742 VAL A O 1
ATOM 5692 N N . MET A 1 743 ? 24.093 38.169 -27.011 1.00 50.91 743 MET A N 1
ATOM 5693 C CA . MET A 1 743 ? 23.430 37.331 -26.000 1.00 50.91 743 MET A CA 1
ATOM 5694 C C . MET A 1 743 ? 22.658 36.143 -26.605 1.00 50.91 743 MET A C 1
ATOM 5696 O O . MET A 1 743 ? 22.533 35.104 -25.956 1.00 50.91 743 MET A O 1
ATOM 5700 N N . LEU A 1 744 ? 22.193 36.255 -27.856 1.00 50.00 744 LEU A N 1
ATOM 5701 C CA . LEU A 1 744 ? 21.521 35.178 -28.605 1.00 50.00 744 LEU A CA 1
ATOM 5702 C C . LEU A 1 744 ? 22.500 34.148 -29.212 1.00 50.00 744 LEU A C 1
ATOM 5704 O O . LEU A 1 744 ? 22.080 33.079 -29.662 1.00 50.00 744 LEU A O 1
ATOM 5708 N N . HIS A 1 745 ? 23.808 34.431 -29.193 1.00 50.81 745 HIS A N 1
ATOM 5709 C CA . HIS A 1 745 ? 24.861 33.513 -29.649 1.00 50.81 745 HIS A CA 1
ATOM 5710 C C . HIS A 1 745 ? 25.276 32.461 -28.605 1.00 50.81 745 HIS A C 1
ATOM 5712 O O . HIS A 1 745 ? 25.983 31.513 -28.949 1.00 50.81 745 HIS A O 1
ATOM 5718 N N . GLY A 1 746 ? 24.857 32.593 -27.341 1.00 55.56 746 GLY A N 1
ATOM 5719 C CA . GLY A 1 746 ? 25.212 31.638 -26.290 1.00 55.56 746 GLY A CA 1
ATOM 5720 C C . GLY A 1 746 ? 24.518 30.285 -26.480 1.00 55.56 746 GLY A C 1
ATOM 5721 O O . GLY A 1 746 ? 23.287 30.220 -26.506 1.00 55.56 746 GLY A O 1
ATOM 5722 N N . GLN A 1 747 ? 25.293 29.195 -26.555 1.00 51.97 747 GLN A N 1
ATOM 5723 C CA . GLN A 1 747 ? 24.771 27.816 -26.586 1.00 51.97 747 GLN A CA 1
ATOM 5724 C C . GLN A 1 747 ? 23.786 27.542 -25.432 1.00 51.97 747 GLN A C 1
ATOM 5726 O O . GLN A 1 747 ? 22.788 26.851 -25.633 1.00 51.97 747 GLN A O 1
ATOM 5731 N N . ASP A 1 748 ? 23.990 28.173 -24.274 1.00 50.28 748 ASP A N 1
ATOM 5732 C CA . ASP A 1 748 ? 23.126 28.043 -23.096 1.00 50.28 748 ASP A CA 1
ATOM 5733 C C . ASP A 1 748 ? 21.708 28.614 -23.298 1.00 50.28 748 ASP A C 1
ATOM 5735 O O . ASP A 1 748 ? 20.734 28.025 -22.830 1.00 50.28 748 ASP A O 1
ATOM 5739 N N . MET A 1 749 ? 21.548 29.715 -24.046 1.00 51.19 749 MET A N 1
ATOM 5740 C CA . MET A 1 749 ? 20.223 30.283 -24.349 1.00 51.19 749 MET A CA 1
ATOM 5741 C C . MET A 1 749 ? 19.503 29.506 -25.455 1.00 51.19 749 MET A C 1
ATOM 5743 O O . MET A 1 749 ? 18.291 29.328 -25.373 1.00 51.19 749 MET A O 1
ATOM 5747 N N . ARG A 1 750 ? 20.236 28.965 -26.442 1.00 53.06 750 ARG A N 1
ATOM 5748 C CA . ARG A 1 750 ? 19.669 28.054 -27.457 1.00 53.06 750 ARG A CA 1
ATOM 5749 C C . ARG A 1 750 ? 19.119 26.769 -26.829 1.00 53.06 750 ARG A C 1
ATOM 5751 O O . ARG A 1 750 ? 18.104 26.256 -27.289 1.00 53.06 750 ARG A O 1
ATOM 5758 N N . ASN A 1 751 ? 19.744 26.289 -25.752 1.00 50.41 751 ASN A N 1
ATOM 5759 C CA . ASN A 1 751 ? 19.268 25.137 -24.984 1.00 50.41 751 ASN A CA 1
ATOM 5760 C C . ASN A 1 751 ? 18.008 25.443 -24.151 1.00 50.41 751 ASN A C 1
ATOM 5762 O O . ASN A 1 751 ? 17.172 24.565 -23.980 1.00 50.41 751 ASN A O 1
ATOM 5766 N N . SER A 1 752 ? 17.840 26.683 -23.679 1.00 51.16 752 SER A N 1
ATOM 5767 C CA . SER A 1 752 ? 16.702 27.120 -22.844 1.00 51.16 752 SER A CA 1
ATOM 5768 C C . SER A 1 752 ? 15.405 27.397 -23.634 1.00 51.16 752 SER A C 1
ATOM 5770 O O . SER A 1 752 ? 14.337 27.567 -23.050 1.00 51.16 752 SER A O 1
ATOM 5772 N N . LEU A 1 753 ? 15.483 27.459 -24.970 1.00 51.78 753 LEU A N 1
ATOM 5773 C CA . LEU A 1 753 ? 14.357 27.772 -25.868 1.00 51.78 753 LEU A CA 1
ATOM 5774 C C . LEU A 1 753 ? 13.639 26.530 -26.428 1.00 51.78 753 LEU A C 1
ATOM 5776 O O . LEU A 1 753 ? 12.688 26.667 -27.202 1.00 51.78 753 LEU A O 1
ATOM 5780 N N . VAL A 1 754 ? 14.091 25.327 -26.064 1.00 57.34 754 VAL A N 1
ATOM 5781 C CA . VAL A 1 754 ? 13.397 24.080 -26.398 1.00 57.34 754 VAL A CA 1
ATOM 5782 C C . VAL A 1 754 ? 12.174 23.956 -25.494 1.00 57.34 754 VAL A C 1
ATOM 5784 O O . VAL A 1 754 ? 12.278 23.988 -24.270 1.00 57.34 754 VAL A O 1
ATOM 5787 N N . ASP A 1 755 ? 11.005 23.828 -26.109 1.00 58.50 755 ASP A N 1
ATOM 5788 C CA . ASP A 1 755 ? 9.752 23.615 -25.396 1.00 58.50 755 ASP A CA 1
ATOM 5789 C C . ASP A 1 755 ? 9.653 22.142 -25.004 1.00 58.50 755 ASP A C 1
ATOM 5791 O O . ASP A 1 755 ? 9.163 21.305 -25.761 1.00 58.50 755 ASP A O 1
ATOM 5795 N N . GLU A 1 756 ? 10.147 21.820 -23.811 1.00 53.19 756 GLU A N 1
ATOM 5796 C CA . GLU A 1 756 ? 10.095 20.459 -23.278 1.00 53.19 756 GLU A CA 1
ATOM 5797 C C . GLU A 1 756 ? 8.659 19.934 -23.123 1.00 53.19 756 GLU A C 1
ATOM 5799 O O . GLU A 1 756 ? 8.464 18.721 -23.121 1.00 53.19 756 GLU A O 1
ATOM 5804 N N . SER A 1 757 ? 7.651 20.816 -23.048 1.00 52.69 757 SER A N 1
ATOM 5805 C CA . SER A 1 757 ? 6.240 20.424 -22.935 1.00 52.69 757 SER A CA 1
ATOM 5806 C C . SER A 1 757 ? 5.631 19.932 -24.252 1.00 52.69 757 SER A C 1
ATOM 5808 O O . SER A 1 757 ? 4.616 19.240 -24.236 1.00 52.69 757 SER A O 1
ATOM 5810 N N . ALA A 1 758 ? 6.279 20.228 -25.384 1.00 53.03 758 ALA A N 1
ATOM 5811 C CA . ALA A 1 758 ? 5.898 19.736 -26.707 1.00 53.03 758 ALA A CA 1
ATOM 5812 C C . ALA A 1 758 ? 6.529 18.371 -27.047 1.00 53.03 758 ALA A C 1
ATOM 5814 O O . ALA A 1 758 ? 6.263 17.814 -28.114 1.00 53.03 758 ALA A O 1
ATOM 5815 N N . LEU A 1 759 ? 7.385 17.830 -26.170 1.00 56.53 759 LEU A N 1
ATOM 5816 C CA . LEU A 1 759 ? 8.051 16.550 -26.392 1.00 56.53 759 LEU A CA 1
ATOM 5817 C C . LEU A 1 759 ? 7.144 15.385 -25.952 1.00 56.53 759 LEU A C 1
ATOM 5819 O O . LEU A 1 759 ? 6.554 15.444 -24.868 1.00 56.53 759 LEU A O 1
ATOM 5823 N N . PRO A 1 760 ? 7.055 14.293 -26.738 1.00 53.06 760 PRO A N 1
ATOM 5824 C CA . PRO A 1 760 ? 6.328 13.098 -26.328 1.00 53.06 760 PRO A CA 1
ATOM 5825 C C . PRO A 1 760 ? 6.920 12.567 -25.022 1.00 53.06 760 PRO A C 1
ATOM 5827 O O . PRO A 1 760 ? 8.073 12.133 -24.981 1.00 53.06 760 PRO A O 1
ATOM 5830 N N . THR A 1 761 ? 6.143 12.621 -23.944 1.00 52.78 761 THR A N 1
ATOM 5831 C CA . THR A 1 761 ? 6.561 12.110 -22.639 1.00 52.78 761 THR A CA 1
ATOM 5832 C C . THR A 1 761 ? 5.671 10.923 -22.306 1.00 52.78 761 THR A C 1
ATOM 5834 O O . THR A 1 761 ? 4.448 11.060 -22.289 1.00 52.78 761 THR A O 1
ATOM 5837 N N . ALA A 1 762 ? 6.264 9.749 -22.082 1.00 56.62 762 ALA A N 1
ATOM 5838 C CA . ALA A 1 762 ? 5.507 8.590 -21.623 1.00 56.62 762 ALA A CA 1
ATOM 5839 C C . ALA A 1 762 ? 4.887 8.895 -20.253 1.00 56.62 762 ALA A C 1
ATOM 5841 O O . ALA A 1 762 ? 5.503 9.575 -19.427 1.00 56.62 762 ALA A O 1
ATOM 5842 N N . THR A 1 763 ? 3.673 8.402 -20.009 1.00 55.59 763 THR A N 1
ATOM 5843 C CA . THR A 1 763 ? 3.073 8.471 -18.676 1.00 55.59 763 THR A CA 1
ATOM 5844 C C . THR A 1 763 ? 3.935 7.613 -17.746 1.00 55.59 763 THR A C 1
ATOM 5846 O O . THR A 1 763 ? 4.059 6.417 -17.996 1.00 55.59 763 THR A O 1
ATOM 5849 N N . PRO A 1 764 ? 4.594 8.189 -16.726 1.00 63.41 764 PRO A N 1
ATOM 5850 C CA . PRO A 1 764 ? 5.486 7.413 -15.881 1.00 63.41 764 PRO A CA 1
ATOM 5851 C C . PRO A 1 764 ? 4.669 6.412 -15.067 1.00 63.41 764 PRO A C 1
ATOM 5853 O O . PRO A 1 764 ? 3.719 6.806 -14.382 1.00 63.41 764 PRO A O 1
ATOM 5856 N N . ASP A 1 765 ? 5.056 5.138 -15.121 1.00 74.88 765 ASP A N 1
ATOM 5857 C CA . ASP A 1 765 ? 4.532 4.135 -14.204 1.00 74.88 765 ASP A CA 1
ATOM 5858 C C . ASP A 1 765 ? 4.929 4.524 -12.773 1.00 74.88 765 ASP A C 1
ATOM 5860 O O . ASP A 1 765 ? 6.103 4.556 -12.399 1.00 74.88 765 ASP A O 1
ATOM 5864 N N . ARG A 1 766 ? 3.923 4.865 -11.964 1.00 77.06 766 ARG A N 1
ATOM 5865 C CA . ARG A 1 766 ? 4.113 5.302 -10.577 1.00 77.06 766 ARG A CA 1
ATOM 5866 C C . ARG A 1 766 ? 4.539 4.157 -9.660 1.00 77.06 766 ARG A C 1
ATOM 5868 O O . ARG A 1 766 ? 5.042 4.438 -8.574 1.00 77.06 766 ARG A O 1
ATOM 5875 N N . LEU A 1 767 ? 4.331 2.906 -10.076 1.00 86.00 767 LEU A N 1
ATOM 5876 C CA . LEU A 1 767 ? 4.663 1.694 -9.330 1.00 86.00 767 LEU A CA 1
ATOM 5877 C C . LEU A 1 767 ? 5.997 1.063 -9.758 1.00 86.00 767 LEU A C 1
ATOM 5879 O O . LEU A 1 767 ? 6.498 0.177 -9.061 1.00 86.00 767 LEU A O 1
ATOM 5883 N N . ALA A 1 768 ? 6.626 1.559 -10.828 1.00 81.06 768 ALA A N 1
ATOM 5884 C CA . ALA A 1 768 ? 7.945 1.105 -11.277 1.00 81.06 768 ALA A CA 1
ATOM 5885 C C . ALA A 1 768 ? 9.069 1.415 -10.268 1.00 81.06 768 ALA A C 1
ATOM 5887 O O . ALA A 1 768 ? 10.081 0.717 -10.222 1.00 81.06 768 ALA A O 1
ATOM 5888 N N . GLY A 1 769 ? 8.894 2.438 -9.423 1.00 81.19 769 GLY A N 1
ATOM 5889 C CA . GLY A 1 769 ? 9.920 2.888 -8.484 1.00 81.19 769 GLY A CA 1
ATOM 5890 C C . GLY A 1 769 ? 11.068 3.659 -9.168 1.00 81.19 769 GLY A C 1
ATOM 5891 O O . GLY A 1 769 ? 10.888 4.200 -10.259 1.00 81.19 769 GLY A O 1
ATOM 5892 N N . PRO A 1 770 ? 12.248 3.770 -8.528 1.00 86.69 770 PRO A N 1
ATOM 5893 C CA . PRO A 1 770 ? 12.600 3.191 -7.234 1.00 86.69 770 PRO A CA 1
ATOM 5894 C C . PRO A 1 770 ? 11.937 3.919 -6.058 1.00 86.69 770 PRO A C 1
ATOM 5896 O O . PRO A 1 770 ? 11.922 5.146 -5.991 1.00 86.69 770 PRO A O 1
ATOM 5899 N N . PHE A 1 771 ? 11.461 3.151 -5.082 1.00 88.94 771 PHE A N 1
ATOM 5900 C CA . PHE A 1 771 ? 10.953 3.637 -3.813 1.00 88.94 771 PHE A CA 1
ATOM 5901 C C . PHE A 1 771 ? 12.053 3.806 -2.761 1.00 88.94 771 PHE A C 1
ATOM 5903 O O . PHE A 1 771 ? 12.968 2.988 -2.630 1.00 88.94 771 PHE A O 1
ATOM 5910 N N . ALA A 1 772 ? 11.948 4.859 -1.953 1.00 89.19 772 ALA A N 1
ATOM 5911 C CA . ALA A 1 772 ? 12.892 5.129 -0.879 1.00 89.19 772 ALA A CA 1
ATOM 5912 C C . ALA A 1 772 ? 12.589 4.321 0.390 1.00 89.19 772 ALA A C 1
ATOM 5914 O O . ALA A 1 772 ? 13.532 4.016 1.123 1.00 89.19 772 ALA A O 1
ATOM 5915 N N . HIS A 1 773 ? 11.320 3.959 0.616 1.00 92.81 773 HIS A N 1
ATOM 5916 C CA . HIS A 1 773 ? 10.871 3.042 1.665 1.00 92.81 773 HIS A CA 1
ATOM 5917 C C . HIS A 1 773 ? 9.664 2.221 1.192 1.00 92.81 773 HIS A C 1
ATOM 5919 O O . HIS A 1 773 ? 8.779 2.761 0.523 1.00 92.81 773 HIS A O 1
ATOM 5925 N N . ILE A 1 774 ? 9.606 0.942 1.568 1.00 95.38 774 ILE A N 1
ATOM 5926 C CA . ILE A 1 774 ? 8.463 0.062 1.287 1.00 95.38 774 ILE A CA 1
ATOM 5927 C C . ILE A 1 774 ? 7.910 -0.504 2.596 1.00 95.38 774 ILE A C 1
ATOM 5929 O O . ILE A 1 774 ? 8.648 -1.028 3.429 1.00 95.38 774 ILE A O 1
ATOM 5933 N N . VAL A 1 775 ? 6.596 -0.418 2.764 1.00 95.50 775 VAL A N 1
ATOM 5934 C CA . VAL A 1 775 ? 5.850 -1.063 3.841 1.00 95.50 775 VAL A CA 1
ATOM 5935 C C . VAL A 1 775 ? 5.099 -2.248 3.261 1.00 95.50 775 VAL A C 1
ATOM 5937 O O . VAL A 1 775 ? 4.403 -2.101 2.261 1.00 95.50 775 VAL A O 1
ATOM 5940 N N . VAL A 1 776 ? 5.253 -3.416 3.874 1.00 96.38 776 VAL A N 1
ATOM 5941 C CA . VAL A 1 776 ? 4.591 -4.655 3.456 1.00 96.38 776 VAL A CA 1
ATOM 5942 C C . VAL A 1 776 ? 3.791 -5.170 4.639 1.00 96.38 776 VAL A C 1
ATOM 5944 O O . VAL A 1 776 ? 4.392 -5.500 5.661 1.00 96.38 776 VAL A O 1
ATOM 5947 N N . ASP A 1 777 ? 2.466 -5.212 4.514 1.00 93.00 777 ASP A N 1
ATOM 5948 C CA . ASP A 1 777 ? 1.595 -5.871 5.494 1.00 93.00 777 ASP A CA 1
ATOM 5949 C C . ASP A 1 777 ? 1.272 -7.306 5.059 1.00 93.00 777 ASP A C 1
ATOM 5951 O O . ASP A 1 777 ? 1.304 -7.623 3.870 1.00 93.00 777 ASP A O 1
ATOM 5955 N N . GLU A 1 778 ? 0.988 -8.171 6.032 1.00 91.62 778 GLU A N 1
ATOM 5956 C CA . GLU A 1 778 ? 0.839 -9.626 5.855 1.00 91.62 778 GLU A CA 1
ATOM 5957 C C . GLU A 1 778 ? 2.023 -10.270 5.106 1.00 91.62 778 GLU A C 1
ATOM 5959 O O . GLU A 1 778 ? 1.883 -11.173 4.277 1.00 91.62 778 GLU A O 1
ATOM 5964 N N . ALA A 1 779 ? 3.235 -9.806 5.417 1.00 94.12 779 ALA A N 1
ATOM 5965 C CA . ALA A 1 779 ? 4.454 -10.143 4.693 1.00 94.12 779 ALA A CA 1
ATOM 5966 C C . ALA A 1 779 ? 4.834 -11.637 4.742 1.00 94.12 779 ALA A C 1
ATOM 5968 O O . ALA A 1 779 ? 5.709 -12.083 3.998 1.00 94.12 779 ALA A O 1
ATOM 5969 N N . GLN A 1 780 ? 4.209 -12.418 5.629 1.00 91.62 780 GLN A N 1
ATOM 5970 C CA . GLN A 1 780 ? 4.448 -13.853 5.746 1.00 91.62 780 GLN A CA 1
ATOM 5971 C C . GLN A 1 780 ? 3.980 -14.640 4.514 1.00 91.62 780 GLN A C 1
ATOM 5973 O O . GLN A 1 780 ? 4.527 -15.716 4.252 1.00 91.62 780 GLN A O 1
ATOM 5978 N N . GLU A 1 781 ? 3.014 -14.092 3.768 1.00 89.25 781 GLU A N 1
ATOM 5979 C CA . GLU A 1 781 ? 2.422 -14.711 2.577 1.00 89.25 781 GLU A CA 1
ATOM 5980 C C . GLU A 1 781 ? 3.321 -14.577 1.339 1.00 89.25 781 GLU A C 1
ATOM 5982 O O . GLU A 1 781 ? 3.218 -15.380 0.418 1.00 89.25 781 GLU A O 1
ATOM 5987 N N . LEU A 1 782 ? 4.242 -13.604 1.322 1.00 92.88 782 LEU A N 1
ATOM 5988 C CA . LEU A 1 782 ? 5.079 -13.322 0.153 1.00 92.88 782 LEU A CA 1
ATOM 5989 C C . LEU A 1 782 ? 6.123 -14.407 -0.077 1.00 92.88 782 LEU A C 1
ATOM 5991 O O . LEU A 1 782 ? 7.018 -14.614 0.744 1.00 92.88 782 LEU A O 1
ATOM 5995 N N . THR A 1 783 ? 6.097 -15.025 -1.243 1.00 92.94 783 THR A N 1
ATOM 5996 C CA . THR A 1 783 ? 7.128 -15.953 -1.705 1.00 92.94 783 THR A CA 1
ATOM 5997 C C . THR A 1 783 ? 8.487 -15.274 -1.909 1.00 92.94 783 THR A C 1
ATOM 5999 O O . THR A 1 783 ? 8.599 -14.050 -2.008 1.00 92.94 783 THR A O 1
ATOM 6002 N N . ASP A 1 784 ? 9.566 -16.057 -1.993 1.00 93.19 784 ASP A N 1
ATOM 6003 C CA . ASP A 1 784 ? 10.904 -15.486 -2.199 1.00 93.19 784 ASP A CA 1
ATOM 6004 C C . ASP A 1 784 ? 11.034 -14.774 -3.554 1.00 93.19 784 ASP A C 1
ATOM 6006 O O . ASP A 1 784 ? 11.802 -13.818 -3.677 1.00 93.19 784 ASP A O 1
ATOM 6010 N N . ALA A 1 785 ? 10.309 -15.248 -4.571 1.00 94.06 785 ALA A N 1
ATOM 6011 C CA . ALA A 1 785 ? 10.232 -14.621 -5.884 1.00 94.06 785 ALA A CA 1
ATOM 6012 C C . ALA A 1 785 ? 9.542 -13.250 -5.802 1.00 94.06 785 ALA A C 1
ATOM 6014 O O . ALA A 1 785 ? 10.064 -12.258 -6.307 1.00 94.06 785 ALA A O 1
ATOM 6015 N N . GLU A 1 786 ? 8.426 -13.164 -5.086 1.00 95.38 786 GLU A N 1
ATOM 6016 C CA . GLU A 1 786 ? 7.689 -11.917 -4.860 1.00 95.38 786 GLU A CA 1
ATOM 6017 C C . GLU A 1 786 ? 8.499 -10.891 -4.059 1.00 95.38 786 GLU A C 1
ATOM 6019 O O . GLU A 1 786 ? 8.516 -9.703 -4.386 1.00 95.38 786 GLU A O 1
ATOM 6024 N N . TRP A 1 787 ? 9.277 -11.336 -3.068 1.00 95.44 787 TRP A N 1
ATOM 6025 C CA . TRP A 1 787 ? 10.212 -10.451 -2.375 1.00 95.44 787 TRP A CA 1
ATOM 6026 C C . TRP A 1 787 ? 11.253 -9.815 -3.306 1.00 95.44 787 TRP A C 1
ATOM 6028 O O . TRP A 1 787 ? 11.692 -8.687 -3.056 1.00 95.44 787 TRP A O 1
ATOM 6038 N N . ARG A 1 788 ? 11.663 -10.502 -4.384 1.00 93.25 788 ARG A N 1
ATOM 6039 C CA . ARG A 1 788 ? 12.591 -9.924 -5.369 1.00 93.25 788 ARG A CA 1
ATOM 6040 C C . ARG A 1 788 ? 11.970 -8.741 -6.100 1.00 93.25 788 ARG A C 1
ATOM 6042 O O . ARG A 1 788 ? 12.674 -7.747 -6.269 1.00 93.25 788 ARG A O 1
ATOM 6049 N N . MET A 1 789 ? 10.677 -8.796 -6.426 1.00 93.50 789 MET A N 1
ATOM 6050 C CA . MET A 1 789 ? 9.957 -7.679 -7.059 1.00 93.50 789 MET A CA 1
ATOM 6051 C C . MET A 1 789 ? 10.058 -6.397 -6.223 1.00 93.50 789 MET A C 1
ATOM 6053 O O . MET A 1 789 ? 10.277 -5.302 -6.750 1.00 93.50 789 MET A O 1
ATOM 6057 N N . LEU A 1 790 ? 9.935 -6.535 -4.898 1.00 95.25 790 LEU A N 1
ATOM 6058 C CA . LEU A 1 790 ? 10.010 -5.411 -3.965 1.00 95.25 790 LEU A CA 1
ATOM 6059 C C . LEU A 1 790 ? 11.444 -4.924 -3.746 1.00 95.25 790 LEU A C 1
ATOM 6061 O O . LEU A 1 790 ? 11.687 -3.718 -3.710 1.00 95.25 790 LEU A O 1
ATOM 6065 N N . LEU A 1 791 ? 12.408 -5.839 -3.614 1.00 92.88 791 LEU A N 1
ATOM 6066 C CA . LEU A 1 791 ? 13.818 -5.485 -3.423 1.00 92.88 791 LEU A CA 1
ATOM 6067 C C . LEU A 1 791 ? 14.385 -4.691 -4.599 1.00 92.88 791 LEU A C 1
ATOM 6069 O O . LEU A 1 791 ? 15.148 -3.751 -4.384 1.00 92.88 791 LEU A O 1
ATOM 6073 N N . LEU A 1 792 ? 14.001 -5.046 -5.825 1.00 88.75 792 LEU A N 1
ATOM 6074 C CA . LEU A 1 792 ? 14.418 -4.319 -7.020 1.00 88.75 792 LEU A CA 1
ATOM 6075 C C . LEU A 1 792 ? 13.916 -2.869 -7.010 1.00 88.75 792 LEU A C 1
ATOM 6077 O O . LEU A 1 792 ? 14.646 -1.942 -7.358 1.00 88.75 792 LEU A O 1
ATOM 6081 N N . ARG A 1 793 ? 12.696 -2.665 -6.510 1.00 90.81 793 ARG A N 1
ATOM 6082 C CA . ARG A 1 793 ? 12.089 -1.342 -6.377 1.00 90.81 793 ARG A CA 1
ATOM 6083 C C . ARG A 1 793 ? 12.611 -0.553 -5.184 1.00 90.81 793 ARG A C 1
ATOM 6085 O O . ARG A 1 793 ? 12.382 0.644 -5.148 1.00 90.81 793 ARG A O 1
ATOM 6092 N N . CYS A 1 794 ? 13.323 -1.144 -4.226 1.00 91.69 794 CYS A N 1
ATOM 6093 C CA . CYS A 1 794 ? 13.900 -0.408 -3.097 1.00 91.69 794 CYS A CA 1
ATOM 6094 C C . CYS A 1 794 ? 15.388 -0.737 -2.905 1.00 91.69 794 CYS A C 1
ATOM 6096 O O . CYS A 1 794 ? 15.757 -1.498 -2.002 1.00 91.69 794 CYS A O 1
ATOM 6098 N N . PRO A 1 795 ? 16.279 -0.105 -3.698 1.00 88.12 795 PRO A N 1
ATOM 6099 C CA . PRO A 1 795 ? 17.721 -0.354 -3.629 1.00 88.12 795 PRO A CA 1
ATOM 6100 C C . PRO A 1 795 ? 18.338 -0.052 -2.257 1.00 88.12 795 PRO A C 1
ATOM 6102 O O . PRO A 1 795 ? 19.347 -0.644 -1.879 1.00 88.12 795 PRO A O 1
ATOM 6105 N N . SER A 1 796 ? 17.731 0.862 -1.488 1.00 88.25 796 SER A N 1
ATOM 6106 C CA . SER A 1 796 ? 18.162 1.207 -0.127 1.00 88.25 796 SER A CA 1
ATOM 6107 C C . SER A 1 796 ? 17.884 0.102 0.898 1.00 88.25 796 SER A C 1
ATOM 6109 O O . SER A 1 796 ? 18.392 0.190 2.019 1.00 88.25 796 SER A O 1
ATOM 6111 N N . ARG A 1 797 ? 17.063 -0.900 0.537 1.00 93.25 797 ARG A N 1
ATOM 6112 C CA . ARG A 1 797 ? 16.558 -1.964 1.421 1.00 93.25 797 ARG A CA 1
ATOM 6113 C C . ARG A 1 797 ? 15.921 -1.418 2.697 1.00 93.25 797 ARG A C 1
ATOM 6115 O O . ARG A 1 797 ? 16.002 -2.024 3.762 1.00 93.25 797 ARG A O 1
ATOM 6122 N N . SER A 1 798 ? 15.295 -0.253 2.582 1.00 93.81 798 SER A N 1
ATOM 6123 C CA . SER A 1 798 ? 14.559 0.402 3.653 1.00 93.81 798 SER A CA 1
ATOM 6124 C C . SER A 1 798 ? 13.132 -0.144 3.685 1.00 93.81 798 SER A C 1
ATOM 6126 O O . SER A 1 798 ? 12.322 0.207 2.828 1.00 93.81 798 SER A O 1
ATOM 6128 N N . PHE A 1 799 ? 12.831 -1.015 4.649 1.00 96.69 799 PHE A N 1
ATOM 6129 C CA . PHE A 1 799 ? 11.544 -1.711 4.718 1.00 96.69 799 PHE A CA 1
ATOM 6130 C C . PHE A 1 799 ? 10.918 -1.655 6.110 1.00 96.69 799 PHE A C 1
ATOM 6132 O O . PHE A 1 799 ? 11.615 -1.731 7.123 1.00 96.69 799 PHE A O 1
ATOM 6139 N N . THR A 1 800 ? 9.591 -1.577 6.146 1.00 97.06 800 THR A N 1
ATOM 6140 C CA . THR A 1 800 ? 8.783 -1.942 7.313 1.00 97.06 800 THR A CA 1
ATOM 6141 C C . THR A 1 800 ? 7.993 -3.191 6.941 1.00 97.06 800 THR A C 1
ATOM 6143 O O . THR A 1 800 ? 7.098 -3.140 6.104 1.00 97.06 800 THR A O 1
ATOM 6146 N N . ILE A 1 801 ? 8.361 -4.320 7.532 1.00 96.81 801 ILE A N 1
ATOM 6147 C CA . ILE A 1 801 ? 7.818 -5.644 7.231 1.00 96.81 801 ILE A CA 1
ATOM 6148 C C . ILE A 1 801 ? 6.890 -6.014 8.374 1.00 96.81 801 ILE A C 1
ATOM 6150 O O . ILE A 1 801 ? 7.333 -6.104 9.514 1.00 96.81 801 ILE A O 1
ATOM 6154 N N . VAL A 1 802 ? 5.612 -6.201 8.095 1.00 95.25 802 VAL A N 1
ATOM 6155 C CA . VAL A 1 802 ? 4.588 -6.417 9.113 1.00 95.25 802 VAL A CA 1
ATOM 6156 C C . VAL A 1 802 ? 3.915 -7.750 8.850 1.00 95.25 802 VAL A C 1
ATOM 6158 O O . VAL A 1 802 ? 3.555 -8.050 7.715 1.00 95.25 802 VAL A O 1
ATOM 6161 N N . GLY A 1 803 ? 3.789 -8.575 9.885 1.00 92.12 803 GLY A N 1
ATOM 6162 C CA . GLY A 1 803 ? 3.222 -9.904 9.712 1.00 92.12 803 GLY A CA 1
ATOM 6163 C C . GLY A 1 803 ? 3.165 -10.733 10.984 1.00 92.12 803 GLY A C 1
ATOM 6164 O O . GLY A 1 803 ? 3.480 -10.265 12.080 1.00 92.12 803 GLY A O 1
ATOM 6165 N N . ASP A 1 804 ? 2.727 -11.972 10.808 1.00 90.44 804 ASP A N 1
ATOM 6166 C CA . ASP A 1 804 ? 2.640 -12.992 11.849 1.00 90.44 804 ASP A CA 1
ATOM 6167 C C . ASP A 1 804 ? 3.018 -14.353 11.258 1.00 90.44 804 ASP A C 1
ATOM 6169 O O . ASP A 1 804 ? 2.331 -14.870 10.375 1.00 90.44 804 ASP A O 1
ATOM 6173 N N . ARG A 1 805 ? 4.093 -14.969 11.761 1.00 88.44 805 ARG A N 1
ATOM 6174 C CA . ARG A 1 805 ? 4.511 -16.311 11.314 1.00 88.44 805 ARG A CA 1
ATOM 6175 C C . ARG A 1 805 ? 3.425 -17.361 11.537 1.00 88.44 805 ARG A C 1
ATOM 6177 O O . ARG A 1 805 ? 3.306 -18.279 10.731 1.00 88.44 805 ARG A O 1
ATOM 6184 N N . ALA A 1 806 ? 2.629 -17.221 12.598 1.00 84.88 806 ALA A N 1
ATOM 6185 C CA . ALA A 1 806 ? 1.559 -18.159 12.921 1.00 84.88 806 ALA A CA 1
ATOM 6186 C C . ALA A 1 806 ? 0.353 -18.044 11.972 1.00 84.88 806 ALA A C 1
ATOM 6188 O O . ALA A 1 806 ? -0.503 -18.922 11.981 1.00 84.88 806 ALA A O 1
ATOM 6189 N N . GLN A 1 807 ? 0.280 -16.992 11.147 1.00 86.81 807 GLN A N 1
ATOM 6190 C CA . GLN A 1 807 ? -0.774 -16.807 10.141 1.00 86.81 807 GLN A CA 1
ATOM 6191 C C . GLN A 1 807 ? -0.320 -17.156 8.717 1.00 86.81 807 GLN A C 1
ATOM 6193 O O . GLN A 1 807 ? -1.091 -16.983 7.775 1.00 86.81 807 GLN A O 1
ATOM 6198 N N . ALA A 1 808 ? 0.905 -17.667 8.551 1.00 88.19 808 ALA A N 1
ATOM 6199 C CA . ALA A 1 808 ? 1.438 -18.067 7.255 1.00 88.19 808 ALA A CA 1
ATOM 6200 C C . ALA A 1 808 ? 0.791 -19.373 6.783 1.00 88.19 808 ALA A C 1
ATOM 6202 O O . ALA A 1 808 ? 1.095 -20.443 7.316 1.00 88.19 808 ALA A O 1
ATOM 6203 N N . ARG A 1 809 ? -0.068 -19.294 5.762 1.00 82.69 809 ARG A N 1
ATOM 6204 C CA . ARG A 1 809 ? -0.860 -20.441 5.288 1.00 82.69 809 ARG A CA 1
ATOM 6205 C C . ARG A 1 809 ? 0.027 -21.621 4.889 1.00 82.69 809 ARG A C 1
ATOM 6207 O O . ARG A 1 809 ? -0.085 -22.694 5.468 1.00 82.69 809 ARG A O 1
ATOM 6214 N N . HIS A 1 810 ? 1.000 -21.385 4.012 1.00 80.62 810 HIS A N 1
ATOM 6215 C CA . HIS A 1 810 ? 1.930 -22.409 3.509 1.00 80.62 810 HIS A CA 1
ATOM 6216 C C . HIS A 1 810 ? 3.047 -22.808 4.499 1.00 80.62 810 HIS A C 1
ATOM 6218 O O . HIS A 1 810 ? 3.983 -23.519 4.131 1.00 80.62 810 HIS A O 1
ATOM 6224 N N . GLY A 1 811 ? 2.954 -22.364 5.758 1.00 75.00 811 GLY A N 1
ATOM 6225 C CA . GLY A 1 811 ? 3.924 -22.637 6.812 1.00 75.00 811 GLY A CA 1
ATOM 6226 C C . GLY A 1 811 ? 5.147 -21.715 6.782 1.00 75.00 811 GLY A C 1
ATOM 6227 O O . GLY A 1 811 ? 5.749 -21.451 5.745 1.00 75.00 811 GLY A O 1
ATOM 6228 N N . PHE A 1 812 ? 5.550 -21.243 7.963 1.00 81.44 812 PHE A N 1
ATOM 6229 C CA . PHE A 1 812 ? 6.730 -20.395 8.155 1.00 81.44 812 PHE A CA 1
ATOM 6230 C C . PHE A 1 812 ? 7.547 -20.900 9.351 1.00 81.44 812 PHE A C 1
ATOM 6232 O O . PHE A 1 812 ? 7.520 -20.348 10.455 1.00 81.44 812 PHE A O 1
ATOM 6239 N N . THR A 1 813 ? 8.293 -21.979 9.116 1.00 77.69 813 THR A N 1
ATOM 6240 C CA . THR A 1 813 ? 9.042 -22.690 10.162 1.00 77.69 813 THR A CA 1
ATOM 6241 C C . THR A 1 813 ? 10.369 -22.027 10.530 1.00 77.69 813 THR A C 1
ATOM 6243 O O . THR A 1 813 ? 10.798 -22.136 11.672 1.00 77.69 813 THR A O 1
ATOM 6246 N N . GLU A 1 814 ? 11.029 -21.353 9.584 1.00 86.31 814 GLU A N 1
ATOM 6247 C CA . GLU A 1 814 ? 12.256 -20.585 9.851 1.00 86.31 814 GLU A CA 1
ATOM 6248 C C . GLU A 1 814 ? 11.948 -19.262 10.574 1.00 86.31 814 GLU A C 1
ATOM 6250 O O . GLU A 1 814 ? 10.798 -18.825 10.653 1.00 86.31 814 GLU A O 1
ATOM 6255 N N . SER A 1 815 ? 12.965 -18.602 11.123 1.00 89.38 815 SER A N 1
ATOM 6256 C CA . SER A 1 815 ? 12.805 -17.262 11.695 1.00 89.38 815 SER A CA 1
ATOM 6257 C C . SER A 1 815 ? 12.684 -16.188 10.605 1.00 89.38 815 SER A C 1
ATOM 6259 O O . SER A 1 815 ? 13.189 -16.340 9.492 1.00 89.38 815 SER A O 1
ATOM 6261 N N . TRP A 1 816 ? 12.079 -15.041 10.942 1.00 91.94 816 TRP A N 1
ATOM 6262 C CA . TRP A 1 816 ? 12.045 -13.870 10.052 1.00 91.94 816 TRP A CA 1
ATOM 6263 C C . TRP A 1 816 ? 13.436 -13.467 9.553 1.00 91.94 816 TRP A C 1
ATOM 6265 O O . TRP A 1 816 ? 13.600 -13.127 8.385 1.00 91.94 816 TRP A O 1
ATOM 6275 N N . ARG A 1 817 ? 14.445 -13.528 10.430 1.00 93.12 817 ARG A N 1
ATOM 6276 C CA . ARG A 1 817 ? 15.825 -13.171 10.092 1.00 93.12 817 ARG A CA 1
ATOM 6277 C C . ARG A 1 817 ? 16.392 -14.099 9.016 1.00 93.12 817 ARG A C 1
ATOM 6279 O O . ARG A 1 817 ? 16.885 -13.600 8.013 1.00 93.12 817 ARG A O 1
ATOM 6286 N N . GLU A 1 818 ? 16.264 -15.413 9.192 1.00 91.88 818 GLU A N 1
ATOM 6287 C CA . GLU A 1 818 ? 16.768 -16.409 8.233 1.00 91.88 818 GLU A CA 1
ATOM 6288 C C . GLU A 1 818 ? 16.117 -16.249 6.851 1.00 91.88 818 GLU A C 1
ATOM 6290 O O . GLU A 1 818 ? 16.827 -16.162 5.844 1.00 91.88 818 GLU A O 1
ATOM 6295 N N . ARG A 1 819 ? 14.784 -16.098 6.802 1.00 91.25 819 ARG A N 1
ATOM 6296 C CA . ARG A 1 819 ? 14.052 -15.891 5.541 1.00 91.25 819 ARG A CA 1
ATOM 6297 C C . ARG A 1 819 ? 14.512 -14.626 4.821 1.00 91.25 819 ARG A C 1
ATOM 6299 O O . ARG A 1 819 ? 14.799 -14.654 3.625 1.00 91.25 819 ARG A O 1
ATOM 6306 N N . LEU A 1 820 ? 14.602 -13.507 5.539 1.00 93.31 820 LEU A N 1
ATOM 6307 C CA . LEU A 1 820 ? 14.951 -12.217 4.943 1.00 93.31 820 LEU A CA 1
ATOM 6308 C C . LEU A 1 820 ? 16.426 -12.150 4.516 1.00 93.31 820 LEU A C 1
ATOM 6310 O O . LEU A 1 820 ? 16.718 -11.603 3.451 1.00 93.31 820 LEU A O 1
ATOM 6314 N N . GLU A 1 821 ? 17.353 -12.754 5.265 1.00 92.75 821 GLU A N 1
ATOM 6315 C CA . GLU A 1 821 ? 18.763 -12.876 4.855 1.00 92.75 821 GLU A CA 1
ATOM 6316 C C . GLU A 1 821 ? 18.893 -13.683 3.555 1.00 92.75 821 GLU A C 1
ATOM 6318 O O . GLU A 1 821 ? 19.578 -13.261 2.618 1.00 92.75 821 GLU A O 1
ATOM 6323 N N . ARG A 1 822 ? 18.160 -14.799 3.446 1.00 90.00 822 ARG A N 1
ATOM 6324 C CA . ARG A 1 822 ? 18.108 -15.658 2.249 1.00 90.00 822 ARG A CA 1
ATOM 6325 C C . ARG A 1 822 ? 17.562 -14.923 1.020 1.00 90.00 822 ARG A C 1
ATOM 6327 O O . ARG A 1 822 ? 18.059 -15.091 -0.098 1.00 90.00 822 ARG A O 1
ATOM 6334 N N . VAL A 1 823 ? 16.565 -14.073 1.231 1.00 88.94 823 VAL A N 1
ATOM 6335 C CA . VAL A 1 823 ? 15.961 -13.218 0.203 1.00 88.94 823 VAL A CA 1
ATOM 6336 C C . VAL A 1 823 ? 16.874 -12.045 -0.187 1.00 88.94 823 VAL A C 1
ATOM 6338 O O . VAL A 1 823 ? 16.822 -11.591 -1.330 1.00 88.94 823 VAL A O 1
ATOM 6341 N N . GLY A 1 824 ? 17.790 -11.616 0.684 1.00 88.81 824 GLY A N 1
ATOM 6342 C CA . GLY A 1 824 ? 18.856 -10.664 0.354 1.00 88.81 824 GLY A CA 1
ATOM 6343 C C . GLY A 1 824 ? 18.915 -9.407 1.219 1.00 88.81 824 GLY A C 1
ATOM 6344 O O . GLY A 1 824 ? 19.567 -8.445 0.814 1.00 88.81 824 GLY A O 1
ATOM 6345 N N . PHE A 1 825 ? 18.260 -9.390 2.378 1.00 92.25 825 PHE A N 1
ATOM 6346 C CA . PHE A 1 825 ? 18.417 -8.331 3.373 1.00 92.25 825 PHE A CA 1
ATOM 6347 C C . PHE A 1 825 ? 19.693 -8.531 4.200 1.00 92.25 825 PHE A C 1
ATOM 6349 O O . PHE A 1 825 ? 20.043 -9.644 4.572 1.00 92.25 825 PHE A O 1
ATOM 6356 N N . ASP A 1 826 ? 20.393 -7.440 4.503 1.00 88.44 826 ASP A N 1
ATOM 6357 C CA . ASP A 1 826 ? 21.659 -7.433 5.254 1.00 88.44 826 ASP A CA 1
ATOM 6358 C C . ASP A 1 826 ? 21.546 -6.763 6.633 1.00 88.44 826 ASP A C 1
ATOM 6360 O O . ASP A 1 826 ? 22.397 -6.960 7.500 1.00 88.44 826 ASP A O 1
ATOM 6364 N N . ARG A 1 827 ? 20.497 -5.964 6.854 1.00 91.94 827 ARG A N 1
ATOM 6365 C CA . ARG A 1 827 ? 20.223 -5.272 8.121 1.00 91.94 827 ARG A CA 1
ATOM 6366 C C . ARG A 1 827 ? 18.774 -5.491 8.510 1.00 91.94 827 ARG A C 1
ATOM 6368 O O . ARG A 1 827 ? 17.889 -4.914 7.883 1.00 91.94 827 ARG A O 1
ATOM 6375 N N . ILE A 1 828 ? 18.566 -6.336 9.514 1.00 95.44 828 ILE A N 1
ATOM 6376 C CA . ILE A 1 828 ? 17.242 -6.758 9.971 1.00 95.44 828 ILE A CA 1
ATOM 6377 C C . ILE A 1 828 ? 17.145 -6.530 11.476 1.00 95.44 828 ILE A C 1
ATOM 6379 O O . ILE A 1 828 ? 17.861 -7.172 12.258 1.00 95.44 828 ILE A O 1
ATOM 6383 N N . ASP A 1 829 ? 16.226 -5.652 11.854 1.00 95.25 829 ASP A N 1
ATOM 6384 C CA . ASP A 1 829 ? 15.794 -5.430 13.227 1.00 95.25 829 ASP A CA 1
ATOM 6385 C C . ASP A 1 829 ? 14.406 -6.049 13.417 1.00 95.25 829 ASP A C 1
ATOM 6387 O O . ASP A 1 829 ? 13.572 -6.006 12.515 1.00 95.25 829 ASP A O 1
ATOM 6391 N N . LEU A 1 830 ? 14.161 -6.653 14.578 1.00 93.88 830 LEU A N 1
ATOM 6392 C CA . LEU A 1 830 ? 12.898 -7.318 14.900 1.00 93.88 830 LEU A CA 1
ATOM 6393 C C . LEU A 1 830 ? 12.290 -6.661 16.138 1.00 93.88 830 LEU A C 1
ATOM 6395 O O . LEU A 1 830 ? 12.946 -6.574 17.175 1.00 93.88 830 LEU A O 1
ATOM 6399 N N . ALA A 1 831 ? 11.032 -6.251 16.031 1.00 93.19 831 ALA A N 1
ATOM 6400 C CA . ALA A 1 831 ? 10.213 -5.781 17.134 1.00 93.19 831 ALA A CA 1
ATOM 6401 C C . ALA A 1 831 ? 8.964 -6.660 17.249 1.00 93.19 831 ALA A C 1
ATOM 6403 O O . ALA A 1 831 ? 8.320 -6.959 16.245 1.00 93.19 831 ALA A O 1
ATOM 6404 N N . SER A 1 832 ? 8.627 -7.073 18.472 1.00 90.06 832 SER A N 1
ATOM 6405 C CA . SER A 1 832 ? 7.503 -7.973 18.732 1.00 90.06 832 SER A CA 1
ATOM 6406 C C . SER A 1 832 ? 6.346 -7.267 19.434 1.00 90.06 832 SER A C 1
ATOM 6408 O O . SER A 1 832 ? 6.575 -6.593 20.438 1.00 90.06 832 SER A O 1
ATOM 6410 N N . LEU A 1 833 ? 5.110 -7.498 18.990 1.00 89.50 833 LEU A N 1
ATOM 6411 C CA . LEU A 1 833 ? 3.891 -7.087 19.692 1.00 89.50 833 LEU A CA 1
ATOM 6412 C C . LEU A 1 833 ? 3.202 -8.312 20.306 1.00 89.50 833 LEU A C 1
ATOM 6414 O O . LEU A 1 833 ? 2.679 -9.165 19.590 1.00 89.50 833 LEU A O 1
ATOM 6418 N N . SER A 1 834 ? 3.193 -8.395 21.637 1.00 85.25 834 SER A N 1
ATOM 6419 C CA . SER A 1 834 ? 2.743 -9.584 22.382 1.00 85.25 834 SER A CA 1
ATOM 6420 C C . SER A 1 834 ? 1.384 -9.438 23.067 1.00 85.25 834 SER A C 1
ATOM 6422 O O . SER A 1 834 ? 0.847 -10.432 23.554 1.00 85.25 834 SER A O 1
ATOM 6424 N N . ILE A 1 835 ? 0.813 -8.230 23.117 1.00 84.44 835 ILE A N 1
ATOM 6425 C CA . ILE A 1 835 ? -0.453 -7.968 23.811 1.00 84.44 835 ILE A CA 1
ATOM 6426 C C . ILE A 1 835 ? -1.576 -7.708 22.813 1.00 84.44 835 ILE A C 1
ATOM 6428 O O . ILE A 1 835 ? -1.516 -6.774 22.011 1.00 84.44 835 ILE A O 1
ATOM 6432 N N . ASN A 1 836 ? -2.622 -8.521 22.899 1.00 84.31 836 ASN A N 1
ATOM 6433 C CA . ASN A 1 836 ? -3.847 -8.378 22.131 1.00 84.31 836 ASN A CA 1
ATOM 6434 C C . ASN A 1 836 ? -4.911 -7.646 22.964 1.00 84.31 836 ASN A C 1
ATOM 6436 O O . ASN A 1 836 ? -5.232 -8.031 24.088 1.00 84.31 836 ASN A O 1
ATOM 6440 N N . TYR A 1 837 ? -5.483 -6.591 22.388 1.00 80.88 837 TYR A N 1
ATOM 6441 C CA . TYR A 1 837 ? -6.553 -5.799 23.001 1.00 80.88 837 TYR A CA 1
ATOM 6442 C C . TYR A 1 837 ? -7.833 -5.758 22.152 1.00 80.88 837 TYR A C 1
ATOM 6444 O O . TYR A 1 837 ? -8.811 -5.128 22.560 1.00 80.88 837 TYR A O 1
ATOM 6452 N N . ARG A 1 838 ? -7.847 -6.400 20.975 1.00 81.44 838 ARG A N 1
ATOM 6453 C CA . ARG A 1 838 ? -8.999 -6.404 20.058 1.00 81.44 838 ARG A CA 1
ATOM 6454 C C . ARG A 1 838 ? -9.828 -7.672 20.184 1.00 81.44 838 ARG A C 1
ATOM 6456 O O . ARG A 1 838 ? -11.037 -7.563 20.382 1.00 81.44 838 ARG A O 1
ATOM 6463 N N . THR A 1 839 ? -9.189 -8.837 20.122 1.00 85.81 839 THR A N 1
ATOM 6464 C CA . THR A 1 839 ? -9.867 -10.138 20.200 1.00 85.81 839 THR A CA 1
ATOM 6465 C C . THR A 1 839 ? -10.011 -10.562 21.668 1.00 85.81 839 THR A C 1
ATOM 6467 O O . THR A 1 839 ? -9.014 -10.527 22.392 1.00 85.81 839 THR A O 1
ATOM 6470 N N . PRO A 1 840 ? -11.218 -10.928 22.131 1.00 88.56 840 PRO A N 1
ATOM 6471 C CA . PRO A 1 840 ? -11.449 -11.377 23.503 1.00 88.56 840 PRO A CA 1
ATOM 6472 C C . PRO A 1 840 ? -10.663 -12.632 23.928 1.00 88.56 840 PRO A C 1
ATOM 6474 O O . PRO A 1 840 ? -10.380 -13.511 23.112 1.00 88.56 840 PRO A O 1
ATOM 6477 N N . GLU A 1 841 ? -10.372 -12.738 25.229 1.00 90.38 841 GLU A N 1
ATOM 6478 C CA . GLU A 1 841 ? -9.733 -13.891 25.883 1.00 90.38 841 GLU A CA 1
ATOM 6479 C C . GLU A 1 841 ? -10.476 -15.202 25.598 1.00 90.38 841 GLU A C 1
ATOM 6481 O O . GLU A 1 841 ? -9.838 -16.220 25.343 1.00 90.38 841 GLU A O 1
ATOM 6486 N N . GLU A 1 842 ? -11.811 -15.171 25.579 1.00 92.00 842 GLU A N 1
ATOM 6487 C CA . GLU A 1 842 ? -12.659 -16.340 25.336 1.00 92.00 842 GLU A CA 1
ATOM 6488 C C . GLU A 1 842 ? -12.446 -16.929 23.934 1.00 92.00 842 GLU A C 1
ATOM 6490 O O . GLU A 1 842 ? -12.412 -18.143 23.771 1.00 92.00 842 GLU A O 1
ATOM 6495 N N . ILE A 1 843 ? -12.249 -16.071 22.930 1.00 92.81 843 ILE A N 1
ATOM 6496 C CA . ILE A 1 843 ? -11.985 -16.492 21.548 1.00 92.81 843 ILE A CA 1
ATOM 6497 C C . ILE A 1 843 ? -10.559 -17.028 21.418 1.00 92.81 843 ILE A C 1
ATOM 6499 O O . ILE A 1 843 ? -10.333 -18.049 20.773 1.00 92.81 843 ILE A O 1
ATOM 6503 N N . MET A 1 844 ? -9.585 -16.370 22.053 1.00 92.19 844 MET A N 1
ATOM 6504 C CA . MET A 1 844 ? -8.196 -16.832 22.007 1.00 92.19 844 MET A CA 1
ATOM 6505 C C . MET A 1 844 ? -7.986 -18.159 22.741 1.00 92.19 844 MET A C 1
ATOM 6507 O O . MET A 1 844 ? -7.137 -18.938 22.316 1.00 92.19 844 MET A O 1
ATOM 6511 N N . ALA A 1 845 ? -8.773 -18.447 23.781 1.00 92.50 845 ALA A N 1
ATOM 6512 C CA . ALA A 1 845 ? -8.750 -19.736 24.468 1.00 92.50 845 ALA A CA 1
ATOM 6513 C C . ALA A 1 845 ? -9.170 -20.908 23.558 1.00 92.50 845 ALA A C 1
ATOM 6515 O O . ALA A 1 845 ? -8.631 -22.003 23.710 1.00 92.50 845 ALA A O 1
ATOM 6516 N N . GLU A 1 846 ? -10.073 -20.671 22.600 1.00 92.88 846 GLU A N 1
ATOM 6517 C CA . GLU A 1 846 ? -10.444 -21.649 21.562 1.00 92.88 846 GLU A CA 1
ATOM 6518 C C . GLU A 1 846 ? -9.424 -21.685 20.412 1.00 92.88 846 GLU A C 1
ATOM 6520 O O . GLU A 1 846 ? -9.096 -22.749 19.888 1.00 92.88 846 GLU A O 1
ATOM 6525 N N . ALA A 1 847 ? -8.870 -20.530 20.033 1.00 92.50 847 ALA A N 1
ATOM 6526 C CA . ALA A 1 847 ? -7.991 -20.425 18.872 1.00 92.50 847 ALA A CA 1
ATOM 6527 C C . ALA A 1 847 ? -6.551 -20.912 19.120 1.00 92.50 847 ALA A C 1
ATOM 6529 O O . ALA A 1 847 ? -5.939 -21.528 18.244 1.00 92.50 847 ALA A O 1
ATOM 6530 N N . GLU A 1 848 ? -5.991 -20.657 20.306 1.00 92.31 848 GLU A N 1
ATOM 6531 C CA . GLU A 1 848 ? -4.606 -21.003 20.650 1.00 92.31 848 GLU A CA 1
ATOM 6532 C C . GLU A 1 848 ? -4.292 -22.510 20.523 1.00 92.31 848 GLU A C 1
ATOM 6534 O O . GLU A 1 848 ? -3.266 -22.845 19.917 1.00 92.31 848 GLU A O 1
ATOM 6539 N N . PRO A 1 849 ? -5.127 -23.443 21.027 1.00 93.00 849 PRO A N 1
ATOM 6540 C CA . PRO A 1 849 ? -4.867 -24.876 20.893 1.00 93.00 849 PRO A CA 1
ATOM 6541 C C . PRO A 1 849 ? -4.793 -25.349 19.438 1.00 93.00 849 PRO A C 1
ATOM 6543 O O . PRO A 1 849 ? -3.954 -26.195 19.124 1.00 93.00 849 PRO A O 1
ATOM 6546 N N . VAL A 1 850 ? -5.628 -24.787 18.554 1.00 90.81 850 VAL A N 1
ATOM 6547 C CA . VAL A 1 850 ? -5.688 -25.163 17.132 1.00 90.81 850 VAL A CA 1
ATOM 6548 C C . VAL A 1 850 ? -4.361 -24.865 16.443 1.00 90.81 850 VAL A C 1
ATOM 6550 O O . VAL A 1 850 ? -3.771 -25.754 15.827 1.00 90.81 850 VAL A O 1
ATOM 6553 N N . ILE A 1 851 ? -3.834 -23.647 16.603 1.00 89.31 851 ILE A N 1
ATOM 6554 C CA . ILE A 1 851 ? -2.578 -23.281 15.943 1.00 89.31 851 ILE A CA 1
ATOM 6555 C C . ILE A 1 851 ? -1.369 -23.958 16.588 1.00 89.31 851 ILE A C 1
ATOM 6557 O O . ILE A 1 851 ? -0.478 -24.415 15.876 1.00 89.31 851 ILE A O 1
ATOM 6561 N N . ARG A 1 852 ? -1.341 -24.108 17.920 1.00 90.12 852 ARG A N 1
ATOM 6562 C CA . ARG A 1 852 ? -0.219 -24.762 18.616 1.00 90.12 852 ARG A CA 1
ATOM 6563 C C . ARG A 1 852 ? -0.111 -26.257 18.336 1.00 90.12 852 ARG A C 1
ATOM 6565 O O . ARG A 1 852 ? 0.981 -26.809 18.464 1.00 90.12 852 ARG A O 1
ATOM 6572 N N . ALA A 1 853 ? -1.207 -26.911 17.952 1.00 88.12 853 ALA A N 1
ATOM 6573 C CA . ALA A 1 853 ? -1.174 -28.303 17.515 1.00 88.12 853 ALA A CA 1
ATOM 6574 C C . ALA A 1 853 ? -0.375 -28.478 16.211 1.00 88.12 853 ALA A C 1
ATOM 6576 O O . ALA A 1 853 ? 0.318 -29.483 16.052 1.00 88.12 853 ALA A O 1
ATOM 6577 N N . ALA A 1 854 ? -0.440 -27.497 15.305 1.00 85.00 854 ALA A N 1
ATOM 6578 C CA . ALA A 1 854 ? 0.289 -27.502 14.037 1.00 85.00 854 ALA A CA 1
ATOM 6579 C C . ALA A 1 854 ? 1.672 -26.826 14.129 1.00 85.00 854 ALA A C 1
ATOM 6581 O O . ALA A 1 854 ? 2.633 -27.305 13.529 1.00 85.00 854 ALA A O 1
ATOM 6582 N N . LEU A 1 855 ? 1.782 -25.736 14.895 1.00 84.00 855 LEU A N 1
ATOM 6583 C CA . LEU A 1 855 ? 2.980 -24.910 15.076 1.00 84.00 855 LEU A CA 1
ATOM 6584 C C . LEU A 1 855 ? 3.234 -24.666 16.577 1.00 84.00 855 LEU A C 1
ATOM 6586 O O . LEU A 1 855 ? 2.760 -23.675 17.140 1.00 84.00 855 LEU A O 1
ATOM 6590 N N . PRO A 1 856 ? 3.984 -25.550 17.263 1.00 84.69 856 PRO A N 1
ATOM 6591 C CA . PRO A 1 856 ? 4.193 -25.447 18.710 1.00 84.69 856 PRO A CA 1
ATOM 6592 C C . PRO A 1 856 ? 4.864 -24.142 19.169 1.00 84.69 856 PRO A C 1
ATOM 6594 O O . PRO A 1 856 ? 4.597 -23.669 20.276 1.00 84.69 856 PRO A O 1
ATOM 6597 N N . ASP A 1 857 ? 5.714 -23.548 18.327 1.00 81.94 857 ASP A N 1
ATOM 6598 C CA . ASP A 1 857 ? 6.430 -22.290 18.564 1.00 81.94 857 ASP A CA 1
ATOM 6599 C C . ASP A 1 857 ? 5.650 -21.036 18.117 1.00 81.94 857 ASP A C 1
ATOM 6601 O O . ASP A 1 857 ? 6.211 -19.940 18.119 1.00 81.94 857 ASP A O 1
ATOM 6605 N N . ALA A 1 858 ? 4.360 -21.166 17.773 1.00 81.94 858 ALA A N 1
ATOM 6606 C CA . ALA A 1 858 ? 3.516 -20.044 17.365 1.00 81.94 858 ALA A CA 1
ATOM 6607 C C . ALA A 1 858 ? 3.495 -18.911 18.411 1.00 81.94 858 ALA A C 1
ATOM 6609 O O . ALA A 1 858 ? 3.270 -19.131 19.613 1.00 81.94 858 ALA A O 1
ATOM 6610 N N . ASN A 1 859 ? 3.690 -17.680 17.930 1.00 78.69 859 ASN A N 1
ATOM 6611 C CA . ASN A 1 859 ? 3.672 -16.457 18.728 1.00 78.69 859 ASN A CA 1
ATOM 6612 C C . ASN A 1 859 ? 2.225 -15.979 18.955 1.00 78.69 859 ASN A C 1
ATOM 6614 O O . ASN A 1 859 ? 1.738 -15.059 18.301 1.00 78.69 859 ASN A O 1
ATOM 6618 N N . VAL A 1 860 ? 1.515 -16.648 19.866 1.00 86.06 860 VAL A N 1
ATOM 6619 C CA . VAL A 1 860 ? 0.132 -16.297 20.222 1.00 86.06 860 VAL A CA 1
ATOM 6620 C C . VAL A 1 860 ? 0.132 -15.161 21.259 1.00 86.06 860 VAL A C 1
ATOM 6622 O O . VAL A 1 860 ? 0.763 -15.305 22.309 1.00 86.06 860 VAL A O 1
ATOM 6625 N N . PRO A 1 861 ? -0.554 -14.032 20.996 1.00 87.06 861 PRO A N 1
ATOM 6626 C CA . PRO A 1 861 ? -0.536 -12.870 21.872 1.00 87.06 861 PRO A CA 1
ATOM 6627 C C . PRO A 1 861 ? -1.436 -13.076 23.094 1.00 87.06 861 PRO A C 1
ATOM 6629 O O . PRO A 1 861 ? -2.477 -13.732 23.028 1.00 87.06 861 PRO A O 1
ATOM 6632 N N . VAL A 1 862 ? -1.069 -12.447 24.209 1.00 86.00 862 VAL A N 1
ATOM 6633 C CA . VAL A 1 862 ? -1.868 -12.474 25.438 1.00 86.00 862 VAL A CA 1
ATOM 6634 C C . VAL A 1 862 ? -3.016 -11.483 25.305 1.00 86.00 862 VAL A C 1
ATOM 6636 O O . VAL A 1 862 ? -2.789 -10.281 25.146 1.00 86.00 862 VAL A O 1
ATOM 6639 N N . SER A 1 863 ? -4.247 -11.981 25.386 1.00 85.38 863 SER A N 1
ATOM 6640 C CA . SER A 1 863 ? -5.440 -11.132 25.396 1.00 85.38 863 SER A CA 1
ATOM 6641 C C . SER A 1 863 ? -5.652 -10.534 26.776 1.00 85.38 863 SER A C 1
ATOM 6643 O O . SER A 1 863 ? -5.521 -11.234 27.773 1.00 85.38 863 SER A O 1
ATOM 6645 N N . ILE A 1 864 ? -5.968 -9.242 26.822 1.00 79.31 864 ILE A N 1
ATOM 6646 C CA . ILE A 1 864 ? -6.258 -8.511 28.070 1.00 79.31 864 ILE A CA 1
ATOM 6647 C C . ILE A 1 864 ? -7.718 -8.048 28.163 1.00 79.31 864 ILE A C 1
ATOM 6649 O O . ILE A 1 864 ? -8.075 -7.266 29.045 1.00 79.31 864 ILE A O 1
ATOM 6653 N N . ARG A 1 865 ? -8.540 -8.463 27.195 1.00 79.44 865 ARG A N 1
ATOM 6654 C CA . ARG A 1 865 ? -9.948 -8.096 27.050 1.00 79.44 865 ARG A CA 1
ATOM 6655 C C . ARG A 1 865 ? -10.804 -9.333 27.255 1.00 79.44 865 ARG A C 1
ATOM 6657 O O . ARG A 1 865 ? -10.681 -10.269 26.479 1.00 79.44 865 ARG A O 1
ATOM 6664 N N . SER A 1 866 ? -11.733 -9.300 28.204 1.00 79.81 866 SER A N 1
ATOM 6665 C CA . SER A 1 866 ? -12.819 -10.287 28.278 1.00 79.81 866 SER A CA 1
ATOM 6666 C C . SER A 1 866 ? -14.071 -9.725 27.608 1.00 79.81 866 SER A C 1
ATOM 6668 O O . SER A 1 866 ? -14.470 -8.586 27.871 1.00 79.81 866 SER A O 1
ATOM 6670 N N . GLY A 1 867 ? -14.668 -10.512 26.713 1.00 71.56 867 GLY A N 1
ATOM 6671 C CA . GLY A 1 867 ? -15.918 -10.174 26.035 1.00 71.56 867 GLY A CA 1
ATOM 6672 C C . GLY A 1 867 ? -17.149 -10.458 26.895 1.00 71.56 867 GLY A C 1
ATOM 6673 O O . GLY A 1 867 ? -18.204 -9.875 26.655 1.00 71.56 867 GLY A O 1
ATOM 6674 N N . GLY A 1 868 ? -17.029 -11.337 27.898 1.00 79.19 868 GLY A N 1
ATOM 6675 C CA . GLY A 1 868 ? -18.140 -11.762 28.754 1.00 79.19 868 GLY A CA 1
ATOM 6676 C C . GLY A 1 868 ? -19.142 -12.694 28.060 1.00 79.19 868 GLY A C 1
ATOM 6677 O O . GLY A 1 868 ? -20.129 -13.095 28.678 1.00 79.19 868 GLY A O 1
ATOM 6678 N N . PHE A 1 869 ? -18.884 -13.054 26.801 1.00 83.12 869 PHE A N 1
ATOM 6679 C CA . PHE A 1 869 ? -19.669 -13.990 26.004 1.00 83.12 869 PHE A CA 1
ATOM 6680 C C . PHE A 1 869 ? -18.796 -15.207 25.668 1.00 83.12 869 PHE A C 1
ATOM 6682 O O . PHE A 1 869 ? -17.728 -15.026 25.082 1.00 83.12 869 PHE A O 1
ATOM 6689 N N . PRO A 1 870 ? -19.208 -16.434 26.032 1.00 89.75 870 PRO A N 1
ATOM 6690 C CA . PRO A 1 870 ? -18.497 -17.638 25.618 1.00 89.75 870 PRO A CA 1
ATOM 6691 C C . PRO A 1 870 ? -18.678 -17.890 24.116 1.00 89.75 870 PRO A C 1
ATOM 6693 O O . PRO A 1 870 ? -19.658 -17.438 23.518 1.00 89.75 870 PRO A O 1
ATOM 6696 N N . VAL A 1 871 ? -17.761 -18.661 23.529 1.00 93.69 871 VAL A N 1
ATOM 6697 C CA . VAL A 1 871 ? -17.903 -19.159 22.155 1.00 93.69 871 VAL A CA 1
ATOM 6698 C C . VAL A 1 871 ? -19.106 -20.103 22.083 1.00 93.69 871 VAL A C 1
ATOM 6700 O O . VAL A 1 871 ? -19.281 -20.980 22.933 1.00 93.69 871 VAL A O 1
ATOM 6703 N N . VAL A 1 872 ? -19.979 -19.883 21.099 1.00 94.94 872 VAL A N 1
ATOM 6704 C CA . VAL A 1 872 ? -21.220 -20.655 20.935 1.00 94.94 872 VAL A CA 1
ATOM 6705 C C . VAL A 1 872 ? -21.012 -21.736 19.884 1.00 94.94 872 VAL A C 1
ATOM 6707 O O . VAL A 1 872 ? -20.541 -21.442 18.790 1.00 94.94 872 VAL A O 1
ATOM 6710 N N . HIS A 1 873 ? -21.430 -22.964 20.189 1.00 95.81 873 HIS A N 1
ATOM 6711 C CA . HIS A 1 873 ? -21.443 -24.077 19.241 1.00 95.81 873 HIS A CA 1
ATOM 6712 C C . HIS A 1 873 ? -22.879 -24.504 18.930 1.00 95.81 873 HIS A C 1
ATOM 6714 O O . HIS A 1 873 ? -23.715 -24.551 19.837 1.00 95.81 873 HIS A O 1
ATOM 6720 N N . GLY A 1 874 ? -23.166 -24.840 17.672 1.00 95.62 874 GLY A N 1
ATOM 6721 C CA . GLY A 1 874 ? -24.501 -25.271 17.252 1.00 95.62 874 GLY A CA 1
ATOM 6722 C C . GLY A 1 874 ? -24.538 -25.919 15.863 1.00 95.62 874 GLY A C 1
ATOM 6723 O O . GLY A 1 874 ? -23.508 -26.017 15.203 1.00 95.62 874 GLY A O 1
ATOM 6724 N N . PRO A 1 875 ? -25.712 -26.382 15.408 1.00 96.00 875 PRO A N 1
ATOM 6725 C CA . PRO A 1 875 ? -25.893 -26.893 14.053 1.00 96.00 875 PRO A CA 1
ATOM 6726 C C . PRO A 1 875 ? -25.938 -25.765 13.008 1.00 96.00 875 PRO A C 1
ATOM 6728 O O . PRO A 1 875 ? -26.422 -24.668 13.287 1.00 96.00 875 PRO A O 1
ATOM 6731 N N . VAL A 1 876 ? -25.546 -26.044 11.758 1.00 94.12 876 VAL A N 1
ATOM 6732 C CA . VAL A 1 876 ? -25.628 -25.068 10.638 1.00 94.12 876 VAL A CA 1
ATOM 6733 C C . VAL A 1 876 ? -27.047 -24.533 10.402 1.00 94.12 876 VAL A C 1
ATOM 6735 O O . VAL A 1 876 ? -27.217 -23.406 9.931 1.00 94.12 876 VAL A O 1
ATOM 6738 N N . SER A 1 877 ? -28.087 -25.269 10.812 1.00 93.62 877 SER A N 1
ATOM 6739 C CA . SER A 1 877 ? -29.473 -24.777 10.790 1.00 93.62 877 SER A CA 1
ATOM 6740 C C . SER A 1 877 ? -29.687 -23.484 11.587 1.00 93.62 877 SER A C 1
ATOM 6742 O O . SER A 1 877 ? -30.630 -22.745 11.299 1.00 93.62 877 SER A O 1
ATOM 6744 N N . ASP A 1 878 ? -28.813 -23.190 12.551 1.00 94.44 878 ASP A N 1
ATOM 6745 C CA . ASP A 1 878 ? -28.916 -22.026 13.430 1.00 94.44 878 ASP A CA 1
ATOM 6746 C C . ASP A 1 878 ? -28.268 -20.766 12.833 1.00 94.44 878 ASP A C 1
ATOM 6748 O O . ASP A 1 878 ? -28.429 -19.680 13.389 1.00 94.44 878 ASP A O 1
ATOM 6752 N N . LEU A 1 879 ? -27.616 -20.863 11.665 1.00 93.88 879 LEU A N 1
ATOM 6753 C CA . LEU A 1 879 ? -26.918 -19.747 11.012 1.00 93.88 879 LEU A CA 1
ATOM 6754 C C . LEU A 1 879 ? -27.800 -18.501 10.851 1.00 93.88 879 LEU A C 1
ATOM 6756 O O . LEU A 1 879 ? -27.434 -17.410 11.290 1.00 93.88 879 LEU A O 1
ATOM 6760 N N . ARG A 1 880 ? -28.983 -18.654 10.242 1.00 94.06 880 ARG A N 1
ATOM 6761 C CA . ARG A 1 880 ? -29.930 -17.540 10.049 1.00 94.06 880 ARG A CA 1
ATOM 6762 C C . ARG A 1 880 ? -30.485 -17.015 11.384 1.00 94.06 880 ARG A C 1
ATOM 6764 O O . ARG A 1 880 ? -30.363 -15.815 11.617 1.00 94.06 880 ARG A O 1
ATOM 6771 N N . PRO A 1 881 ? -31.012 -17.864 12.293 1.00 94.69 881 PRO A N 1
ATOM 6772 C CA . PRO A 1 881 ? -31.456 -17.422 13.617 1.00 94.69 881 PRO A CA 1
ATOM 6773 C C . PRO A 1 881 ? -30.415 -16.628 14.420 1.00 94.69 881 PRO A C 1
ATOM 6775 O O . PRO A 1 881 ? -30.765 -15.623 15.046 1.00 94.69 881 PRO A O 1
ATOM 6778 N N . VAL A 1 882 ? -29.149 -17.061 14.404 1.00 94.12 882 VAL A N 1
ATOM 6779 C CA . VAL A 1 882 ? -28.038 -16.386 15.092 1.00 94.12 882 VAL A CA 1
ATOM 6780 C C . VAL A 1 882 ? -27.820 -14.988 14.517 1.00 94.12 882 VAL A C 1
ATOM 6782 O O . VAL A 1 882 ? -27.796 -14.015 15.274 1.00 94.12 882 VAL A O 1
ATOM 6785 N N . LEU A 1 883 ? -27.717 -14.872 13.190 1.00 94.44 883 LEU A N 1
ATOM 6786 C CA . LEU A 1 883 ? -27.513 -13.588 12.518 1.00 94.44 883 LEU A CA 1
ATOM 6787 C C . LEU A 1 883 ? -28.687 -12.630 12.746 1.00 94.44 883 LEU A C 1
ATOM 6789 O O . LEU A 1 883 ? -28.460 -11.482 1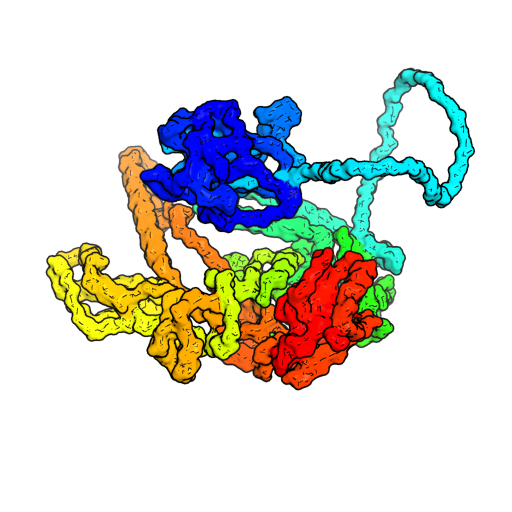3.121 1.00 94.44 883 LEU A O 1
ATOM 6793 N N . ASP A 1 884 ? -29.926 -13.095 12.582 1.00 93.19 884 ASP A N 1
ATOM 6794 C CA . ASP A 1 884 ? -31.126 -12.266 12.746 1.00 93.19 884 ASP A CA 1
ATOM 6795 C C . ASP A 1 884 ? -31.240 -11.720 14.176 1.00 93.19 884 ASP A C 1
ATOM 6797 O O . ASP A 1 884 ? -31.483 -10.528 14.388 1.00 93.19 884 ASP A O 1
ATOM 6801 N N . THR A 1 885 ? -31.004 -12.580 15.170 1.00 93.75 885 THR A N 1
ATOM 6802 C CA . THR A 1 885 ? -31.032 -12.193 16.587 1.00 93.75 885 THR A CA 1
ATOM 6803 C C . THR A 1 885 ? -29.934 -11.183 16.904 1.00 93.75 885 THR A C 1
ATOM 6805 O O . THR A 1 885 ? -30.177 -10.185 17.588 1.00 93.75 885 THR A O 1
ATOM 6808 N N . TRP A 1 886 ? -28.724 -11.413 16.394 1.00 93.69 886 TRP A N 1
ATOM 6809 C CA . TRP A 1 886 ? -27.593 -10.533 16.649 1.00 93.69 886 TRP A CA 1
ATOM 6810 C C . TRP A 1 886 ? -27.754 -9.167 15.969 1.00 93.69 886 TRP A C 1
ATOM 6812 O O . TRP A 1 886 ? -27.541 -8.140 16.617 1.00 93.69 886 TRP A O 1
ATOM 6822 N N . LEU A 1 887 ? -28.197 -9.134 14.707 1.00 92.44 887 LEU A N 1
ATOM 6823 C CA . LEU A 1 887 ? -28.459 -7.900 13.957 1.00 92.44 887 LEU A CA 1
ATOM 6824 C C . LEU A 1 887 ? -29.572 -7.060 14.595 1.00 92.44 887 LEU A C 1
ATOM 6826 O O . LEU A 1 887 ? -29.492 -5.833 14.570 1.00 92.44 887 LEU A O 1
ATOM 6830 N N . ALA A 1 888 ? -30.585 -7.701 15.185 1.00 91.38 888 ALA A N 1
ATOM 6831 C CA . ALA A 1 888 ? -31.640 -7.007 15.921 1.00 91.38 888 ALA A CA 1
ATOM 6832 C C . ALA A 1 888 ? -31.130 -6.373 17.228 1.00 91.38 888 ALA A C 1
ATOM 6834 O O . ALA A 1 888 ? -31.616 -5.315 17.629 1.00 91.38 888 ALA A O 1
ATOM 6835 N N . ALA A 1 889 ? -30.153 -7.000 17.891 1.00 90.06 889 ALA A N 1
ATOM 6836 C CA . ALA A 1 889 ? -29.573 -6.505 19.139 1.00 90.06 889 ALA A CA 1
ATOM 6837 C C . ALA A 1 889 ? -28.484 -5.434 18.932 1.00 90.06 889 ALA A C 1
ATOM 6839 O O . ALA A 1 889 ? -28.267 -4.602 19.813 1.00 90.06 889 ALA A O 1
ATOM 6840 N N . HIS A 1 890 ? -27.817 -5.426 17.774 1.00 87.31 890 HIS A N 1
ATOM 6841 C CA . HIS A 1 890 ? -26.706 -4.525 17.473 1.00 87.31 890 HIS A CA 1
ATOM 6842 C C . HIS A 1 890 ? -27.061 -3.673 16.257 1.00 87.31 890 HIS A C 1
ATOM 6844 O O . HIS A 1 890 ? -27.069 -4.172 15.137 1.00 87.31 890 HIS A O 1
ATOM 6850 N N . ALA A 1 891 ? -27.339 -2.383 16.447 1.00 79.75 891 ALA A N 1
ATOM 6851 C CA . ALA A 1 891 ? -27.783 -1.507 15.357 1.00 79.75 891 ALA A CA 1
ATOM 6852 C C . ALA A 1 891 ? -26.687 -1.205 14.311 1.00 79.75 891 ALA A C 1
ATOM 6854 O O . ALA A 1 891 ? -26.999 -1.104 13.129 1.00 79.75 891 ALA A O 1
ATOM 6855 N N . GLU A 1 892 ? -25.418 -1.142 14.732 1.00 80.62 892 GLU A N 1
ATOM 6856 C CA . GLU A 1 892 ? -24.289 -0.684 13.894 1.00 80.62 892 GLU A CA 1
ATOM 6857 C C . GLU A 1 892 ? -23.204 -1.751 13.653 1.00 80.62 892 GLU A C 1
ATOM 6859 O O . GLU A 1 892 ? -22.286 -1.537 12.870 1.00 80.62 892 GLU A O 1
ATOM 6864 N N . GLY A 1 893 ? -23.276 -2.909 14.318 1.00 84.19 893 GLY A N 1
ATOM 6865 C CA . GLY A 1 893 ? -22.206 -3.910 14.251 1.00 84.19 893 GLY A CA 1
ATOM 6866 C C . GLY A 1 893 ? -22.081 -4.609 12.889 1.00 84.19 893 GLY A C 1
ATOM 6867 O O . GLY A 1 893 ? -23.037 -4.681 12.114 1.00 84.19 893 GLY A O 1
ATOM 6868 N N . THR A 1 894 ? -20.922 -5.187 12.609 1.00 91.56 894 THR A N 1
ATOM 6869 C CA . THR A 1 894 ? -20.662 -5.966 11.388 1.00 91.56 894 THR A CA 1
ATOM 6870 C C . THR A 1 894 ? -20.512 -7.451 11.694 1.00 91.56 894 THR A C 1
ATOM 6872 O O . THR A 1 894 ? -19.954 -7.825 12.725 1.00 91.56 894 THR A O 1
ATOM 6875 N N . ALA A 1 895 ? -21.010 -8.305 10.799 1.00 94.00 895 ALA A N 1
ATOM 6876 C CA . ALA A 1 895 ? -20.904 -9.753 10.939 1.00 94.00 895 ALA A CA 1
ATOM 6877 C C . ALA A 1 895 ? -20.282 -10.402 9.697 1.00 94.00 895 ALA A C 1
ATOM 6879 O O . ALA A 1 895 ? -20.430 -9.903 8.578 1.00 94.00 895 ALA A O 1
ATOM 6880 N N . CYS A 1 896 ? -19.618 -11.540 9.881 1.00 95.44 896 CYS A N 1
ATOM 6881 C CA . CYS A 1 896 ? -19.066 -12.331 8.788 1.00 95.44 896 CYS A CA 1
ATOM 6882 C C . CYS A 1 896 ? -19.378 -13.816 8.962 1.00 95.44 896 CYS A C 1
ATOM 6884 O O . CYS A 1 896 ? -19.229 -14.364 10.051 1.00 95.44 896 CYS A O 1
ATOM 6886 N N . VAL A 1 897 ? -19.790 -14.457 7.873 1.00 96.19 897 VAL A N 1
ATOM 6887 C CA . VAL A 1 897 ? -19.912 -15.909 7.758 1.00 96.19 897 VAL A CA 1
ATOM 6888 C C . VAL A 1 897 ? -18.701 -16.419 6.989 1.00 96.19 897 VAL A C 1
ATOM 6890 O O . VAL A 1 897 ? -18.443 -15.952 5.877 1.00 96.19 897 VAL A O 1
ATOM 6893 N N . ILE A 1 898 ? -17.965 -17.362 7.572 1.00 95.31 898 ILE A N 1
ATOM 6894 C CA . ILE A 1 898 ? -16.771 -17.956 6.965 1.00 95.31 898 ILE A CA 1
ATOM 6895 C C . ILE A 1 898 ? -16.979 -19.462 6.833 1.00 95.31 898 ILE A C 1
ATOM 6897 O O . ILE A 1 898 ? -17.367 -20.110 7.801 1.00 95.31 898 ILE A O 1
ATOM 6901 N N . GLY A 1 899 ? -16.724 -20.007 5.642 1.00 90.69 899 GLY A N 1
ATOM 6902 C CA . GLY A 1 899 ? -16.838 -21.447 5.368 1.00 90.69 899 GLY A CA 1
ATOM 6903 C C . GLY A 1 899 ? -18.042 -21.872 4.528 1.00 90.69 899 GLY A C 1
ATOM 6904 O O . GLY A 1 899 ? -18.034 -22.964 3.976 1.00 90.69 899 GLY A O 1
ATOM 6905 N N . ASP A 1 900 ? -19.041 -21.000 4.343 1.00 88.94 900 ASP A N 1
ATOM 6906 C CA . ASP A 1 900 ? -20.197 -21.273 3.477 1.00 88.94 900 ASP A CA 1
ATOM 6907 C C . ASP A 1 900 ? -20.183 -20.379 2.219 1.00 88.94 900 ASP A C 1
ATOM 6909 O O . ASP A 1 900 ? -20.678 -19.245 2.260 1.00 88.94 900 ASP A O 1
ATOM 6913 N N . PRO A 1 901 ? -19.656 -20.865 1.077 1.00 83.69 901 PRO A N 1
ATOM 6914 C CA . PRO A 1 901 ? -19.632 -20.112 -0.179 1.00 83.69 901 PRO A CA 1
ATOM 6915 C C . PRO A 1 901 ? -21.016 -19.993 -0.836 1.00 83.69 901 PRO A C 1
ATOM 6917 O O . PRO A 1 901 ? -21.203 -19.208 -1.774 1.00 83.69 901 PRO A O 1
ATOM 6920 N N . THR A 1 902 ? -22.001 -20.776 -0.388 1.00 87.75 902 THR A N 1
ATOM 6921 C CA . THR A 1 902 ? -23.376 -20.739 -0.904 1.00 87.75 902 THR A CA 1
ATOM 6922 C C . THR A 1 902 ? -24.234 -19.709 -0.177 1.00 87.75 902 THR A C 1
ATOM 6924 O O . THR A 1 902 ? -25.230 -19.242 -0.737 1.00 87.75 902 THR A O 1
ATOM 6927 N N . PHE A 1 903 ? -23.814 -19.283 1.018 1.00 90.25 903 PHE A N 1
ATOM 6928 C CA . PHE A 1 903 ? -24.499 -18.255 1.784 1.00 90.25 903 PHE A CA 1
ATOM 6929 C C . PHE A 1 903 ? -24.574 -16.937 1.004 1.00 90.25 903 PHE A C 1
ATOM 6931 O O . PHE A 1 903 ? -23.610 -16.468 0.390 1.00 90.25 903 PHE A O 1
ATOM 6938 N N . ARG A 1 904 ? -25.755 -16.320 1.010 1.00 90.31 904 ARG A N 1
ATOM 6939 C CA . ARG A 1 904 ? -25.991 -14.994 0.436 1.00 90.31 904 ARG A CA 1
ATOM 6940 C C . ARG A 1 904 ? -26.541 -14.099 1.545 1.00 90.31 904 ARG A C 1
ATOM 6942 O O . ARG A 1 904 ? -27.607 -14.416 2.071 1.00 90.31 904 ARG A O 1
ATOM 6949 N N . PRO A 1 905 ? -25.815 -13.039 1.941 1.00 87.81 905 PRO A N 1
ATOM 6950 C CA . PRO A 1 905 ? -26.251 -12.166 3.019 1.00 87.81 905 PRO A CA 1
ATOM 6951 C C . PRO A 1 905 ? -27.435 -11.297 2.579 1.00 87.81 905 PRO A C 1
ATOM 6953 O O . PRO A 1 905 ? -27.406 -10.692 1.510 1.00 87.81 905 PRO A O 1
ATOM 6956 N N . ASP A 1 906 ? -28.447 -11.191 3.440 1.00 86.69 906 ASP A N 1
ATOM 6957 C CA . ASP A 1 906 ? -29.642 -10.363 3.206 1.00 86.69 906 ASP A CA 1
ATOM 6958 C C . ASP A 1 906 ? -29.450 -8.897 3.660 1.00 86.69 906 ASP A C 1
ATOM 6960 O O . ASP A 1 906 ? -30.303 -8.040 3.432 1.00 86.69 906 ASP A O 1
ATOM 6964 N N . SER A 1 907 ? -28.323 -8.594 4.315 1.00 87.81 907 SER A N 1
ATOM 6965 C CA . SER A 1 907 ? -27.990 -7.283 4.877 1.00 87.81 907 SER A CA 1
ATOM 6966 C C . SER A 1 907 ? -26.594 -6.843 4.435 1.00 87.81 907 SER A C 1
ATOM 6968 O O . SER A 1 907 ? -25.667 -7.653 4.485 1.00 87.81 907 SER A O 1
ATOM 6970 N N . PRO A 1 908 ? -26.383 -5.554 4.100 1.00 86.56 908 PRO A N 1
ATOM 6971 C CA . PRO A 1 908 ? -25.058 -5.029 3.754 1.00 86.56 908 PRO A CA 1
ATOM 6972 C C . PRO A 1 908 ? -24.061 -5.066 4.927 1.00 86.56 908 PRO A C 1
ATOM 6974 O O . PRO A 1 908 ? -22.861 -4.897 4.720 1.00 86.56 908 PRO A O 1
ATOM 6977 N N . ARG A 1 909 ? -24.542 -5.291 6.160 1.00 88.62 909 ARG A N 1
ATOM 6978 C CA . ARG A 1 909 ? -23.721 -5.427 7.377 1.00 88.62 909 ARG A CA 1
ATOM 6979 C C . ARG A 1 909 ? -23.163 -6.840 7.581 1.00 88.62 909 ARG A C 1
ATOM 6981 O O . ARG A 1 909 ? -22.383 -7.045 8.509 1.00 88.62 909 ARG A O 1
ATOM 6988 N N . VAL A 1 910 ? -23.567 -7.799 6.745 1.00 91.94 910 VAL A N 1
ATOM 6989 C CA . VAL A 1 910 ? -23.108 -9.190 6.797 1.00 91.94 910 VAL A CA 1
ATOM 6990 C C . VAL A 1 910 ? -22.290 -9.501 5.551 1.00 91.94 910 VAL A C 1
ATOM 6992 O O . VAL A 1 910 ? -22.732 -9.240 4.433 1.00 91.94 910 VAL A O 1
ATOM 6995 N N . ARG A 1 911 ? -21.106 -10.086 5.729 1.00 91.81 911 ARG A N 1
ATOM 6996 C CA . ARG A 1 911 ? -20.277 -10.595 4.628 1.00 91.81 911 ARG A CA 1
ATOM 6997 C C . ARG A 1 911 ? -20.207 -12.119 4.656 1.00 91.81 911 ARG A C 1
ATOM 6999 O O . ARG A 1 911 ? -20.343 -12.725 5.712 1.00 91.81 911 ARG A O 1
ATOM 7006 N N . SER A 1 912 ? -20.002 -12.721 3.490 1.00 93.38 912 SER A N 1
ATOM 7007 C CA . SER A 1 912 ? -19.653 -14.136 3.333 1.00 93.38 912 SER A CA 1
ATOM 7008 C C . SER A 1 912 ? -18.282 -14.183 2.679 1.00 93.38 912 SER A C 1
ATOM 7010 O O . SER A 1 912 ? -18.122 -13.627 1.591 1.00 93.38 912 SER A O 1
ATOM 7012 N N . LEU A 1 913 ? -17.290 -14.741 3.369 1.00 91.94 913 LEU A N 1
ATOM 7013 C CA . LEU A 1 913 ? -15.896 -14.756 2.924 1.00 91.94 913 LEU A CA 1
ATOM 7014 C C . LEU A 1 913 ? -15.294 -16.150 3.113 1.00 91.94 913 LEU A C 1
ATOM 7016 O O . LEU A 1 913 ? -15.747 -16.932 3.944 1.00 91.94 913 LEU A O 1
ATOM 7020 N N . THR A 1 914 ? -14.241 -16.453 2.360 1.00 90.38 914 THR A N 1
ATOM 7021 C CA . THR A 1 914 ? -13.366 -17.588 2.678 1.00 90.38 914 THR A CA 1
ATOM 7022 C C . THR A 1 914 ? -12.395 -17.195 3.802 1.00 90.38 914 THR A C 1
ATOM 7024 O O . THR A 1 914 ? -12.229 -15.993 4.064 1.00 90.38 914 THR A O 1
ATOM 7027 N N . PRO A 1 915 ? -11.735 -18.159 4.474 1.00 88.88 915 PRO A N 1
ATOM 7028 C CA . PRO A 1 915 ? -10.691 -17.850 5.449 1.00 88.88 915 PRO A CA 1
ATOM 7029 C C . PRO A 1 915 ? -9.623 -16.896 4.891 1.00 88.88 915 PRO A C 1
ATOM 7031 O O . PRO A 1 915 ? -9.268 -15.919 5.554 1.00 88.88 915 PRO A O 1
ATOM 7034 N N . GLU A 1 916 ? -9.201 -17.087 3.639 1.00 84.88 916 GLU A N 1
ATOM 7035 C CA . GLU A 1 916 ? -8.177 -16.274 2.977 1.00 84.88 916 GLU A CA 1
ATOM 7036 C C . GLU A 1 916 ? -8.626 -14.823 2.772 1.00 84.88 916 GLU A C 1
ATOM 7038 O O . GLU A 1 916 ? -7.888 -13.893 3.094 1.00 84.88 916 GLU A O 1
ATOM 7043 N N . LEU A 1 917 ? -9.858 -14.605 2.298 1.00 85.69 917 LEU A N 1
ATOM 7044 C CA . LEU A 1 917 ? -10.401 -13.258 2.075 1.00 85.69 917 LEU A CA 1
ATOM 7045 C C . LEU A 1 917 ? -10.744 -12.523 3.378 1.00 85.69 917 LEU A C 1
ATOM 7047 O O . LEU A 1 917 ? -10.914 -11.302 3.375 1.00 85.69 917 LEU A O 1
ATOM 7051 N N . SER A 1 918 ? -10.855 -13.250 4.493 1.00 86.75 918 SER A N 1
ATOM 7052 C CA . SER A 1 918 ? -11.086 -12.669 5.818 1.00 86.75 918 SER A CA 1
ATOM 7053 C C . SER A 1 918 ? -9.817 -12.081 6.453 1.00 86.75 918 SER A C 1
ATOM 7055 O O . SER A 1 918 ? -9.916 -11.268 7.377 1.00 86.75 918 SER A O 1
ATOM 7057 N N . LYS A 1 919 ? -8.624 -12.448 5.956 1.00 81.56 919 LYS A N 1
ATOM 7058 C CA . LYS A 1 919 ? -7.332 -11.956 6.463 1.00 81.56 919 LYS A CA 1
ATOM 7059 C C . LYS A 1 919 ? -7.256 -10.431 6.417 1.00 81.56 919 LYS A C 1
ATOM 7061 O O . LYS A 1 919 ? -7.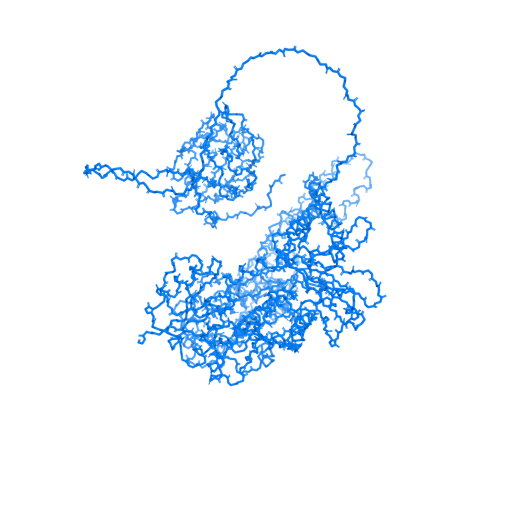747 -9.794 5.485 1.00 81.56 919 LYS A O 1
ATOM 7066 N N . GLY A 1 920 ? -6.657 -9.839 7.447 1.00 73.94 920 GLY A N 1
ATOM 7067 C CA . GLY A 1 920 ? -6.548 -8.384 7.589 1.00 73.94 920 GLY A CA 1
ATOM 7068 C C . GLY A 1 920 ? -7.868 -7.643 7.867 1.00 73.94 920 GLY A C 1
ATOM 7069 O O . GLY A 1 920 ? -7.842 -6.424 8.019 1.00 73.94 920 GLY A O 1
ATOM 7070 N N . LEU A 1 921 ? -9.011 -8.338 7.954 1.00 82.69 921 LEU A N 1
ATOM 7071 C CA . LEU A 1 921 ? -10.313 -7.756 8.304 1.00 82.69 921 LEU A CA 1
ATOM 7072 C C . LEU A 1 921 ? -10.713 -8.118 9.742 1.00 82.69 921 LEU A C 1
ATOM 7074 O O . LEU A 1 921 ? -10.160 -9.040 10.342 1.00 82.69 921 LEU A O 1
ATOM 7078 N N . GLU A 1 922 ? -11.665 -7.378 10.304 1.00 85.44 922 GLU A N 1
ATOM 7079 C CA . GLU A 1 922 ? -12.199 -7.584 11.654 1.00 85.44 922 GLU A CA 1
ATOM 7080 C C . GLU A 1 922 ? -13.722 -7.390 11.633 1.00 85.44 922 GLU A C 1
ATOM 7082 O O . GLU A 1 922 ? -14.225 -6.502 10.942 1.00 85.44 922 GLU A O 1
ATOM 7087 N N . PHE A 1 923 ? -14.447 -8.220 12.386 1.00 89.00 923 PHE A N 1
ATOM 7088 C CA . PHE A 1 923 ? -15.910 -8.203 12.475 1.00 89.00 923 PHE A CA 1
ATOM 7089 C C . PHE A 1 923 ? -16.351 -8.334 13.931 1.00 89.00 923 PHE A C 1
ATOM 7091 O O . PHE A 1 923 ? -15.701 -9.018 14.720 1.00 89.00 923 PHE A O 1
ATOM 7098 N N . ASP A 1 924 ? -17.470 -7.714 14.302 1.00 90.06 924 ASP A N 1
ATOM 7099 C CA . ASP A 1 924 ? -17.996 -7.829 15.666 1.00 90.06 924 ASP A CA 1
ATOM 7100 C C . ASP A 1 924 ? -18.493 -9.253 15.954 1.00 90.06 924 ASP A C 1
ATOM 7102 O O . ASP A 1 924 ? -18.234 -9.795 17.030 1.00 90.06 924 ASP A O 1
ATOM 7106 N N . LEU A 1 925 ? -19.148 -9.874 14.970 1.00 94.25 925 LEU A N 1
ATOM 7107 C CA . LEU A 1 925 ? -19.567 -11.275 14.995 1.00 94.25 925 LEU A CA 1
ATOM 7108 C C . LEU A 1 925 ? -18.901 -12.057 13.859 1.00 94.25 925 LEU A C 1
ATOM 7110 O O . LEU A 1 925 ? -18.982 -11.659 12.697 1.00 94.25 925 LEU A O 1
ATOM 7114 N N . VAL A 1 926 ? -18.331 -13.217 14.176 1.00 96.81 926 VAL A N 1
ATOM 7115 C CA . VAL A 1 926 ? -17.934 -14.213 13.171 1.00 96.81 926 VAL A CA 1
ATOM 7116 C C . VAL A 1 926 ? -18.694 -15.508 13.408 1.00 96.81 926 VAL A C 1
ATOM 7118 O O . VAL A 1 926 ? -18.752 -16.002 14.534 1.00 96.81 926 VAL A O 1
ATOM 7121 N N . VAL A 1 927 ? -19.262 -16.055 12.336 1.00 96.81 927 VAL A N 1
ATOM 7122 C CA . VAL A 1 927 ? -19.876 -17.381 12.315 1.00 96.81 927 VAL A CA 1
ATOM 7123 C C . VAL A 1 927 ? -19.050 -18.281 11.402 1.00 96.81 927 VAL A C 1
ATOM 7125 O O . VAL A 1 927 ? -18.982 -18.038 10.198 1.00 96.81 927 VAL A O 1
ATOM 7128 N N . LEU A 1 928 ? -18.410 -19.301 11.970 1.00 96.81 928 LEU A N 1
ATOM 7129 C CA . LEU A 1 928 ? -17.712 -20.336 11.210 1.00 96.81 928 LEU A CA 1
ATOM 7130 C C . LEU A 1 928 ? -18.688 -21.454 10.869 1.00 96.81 928 LEU A C 1
ATOM 7132 O O . LEU A 1 928 ? -19.440 -21.890 11.736 1.00 96.81 928 LEU A O 1
ATOM 7136 N N . VAL A 1 929 ? -18.666 -21.913 9.625 1.00 95.12 929 VAL A N 1
ATOM 7137 C CA . VAL A 1 929 ? -19.451 -23.053 9.149 1.00 95.12 929 VAL A CA 1
ATOM 7138 C C . VAL A 1 929 ? -18.481 -24.158 8.768 1.00 95.12 929 VAL A C 1
ATOM 7140 O O . VAL A 1 929 ? -17.621 -23.932 7.924 1.00 95.12 929 VAL A O 1
ATOM 7143 N N . ASP A 1 930 ? -18.612 -25.313 9.420 1.00 92.38 930 ASP A N 1
ATOM 7144 C CA . ASP A 1 930 ? -17.800 -26.513 9.188 1.00 92.38 930 ASP A CA 1
ATOM 7145 C C . ASP A 1 930 ? -16.284 -26.225 9.119 1.00 92.38 930 ASP A C 1
ATOM 7147 O O . ASP A 1 930 ? -15.629 -26.538 8.126 1.00 92.38 930 ASP A O 1
ATOM 7151 N N . PRO A 1 931 ? -15.677 -25.636 10.172 1.00 89.56 931 PRO A N 1
ATOM 7152 C CA . PRO A 1 931 ? -14.264 -25.244 10.139 1.00 89.56 931 PRO A CA 1
ATOM 7153 C C . PRO A 1 931 ? -13.283 -26.416 9.979 1.00 89.56 931 PRO A C 1
ATOM 7155 O O . PRO A 1 931 ? -12.144 -26.208 9.568 1.00 89.56 931 PRO A O 1
ATOM 7158 N N . GLU A 1 932 ? -13.714 -27.646 10.273 1.00 86.06 932 GLU A N 1
ATOM 7159 C CA . GLU A 1 932 ? -12.942 -28.873 10.024 1.00 86.06 932 GLU A CA 1
ATOM 7160 C C . GLU A 1 932 ? -12.698 -29.112 8.519 1.00 86.06 932 GLU A C 1
ATOM 7162 O O . GLU A 1 932 ? -11.723 -29.764 8.146 1.00 86.06 932 GLU A O 1
ATOM 7167 N N . ASP A 1 933 ? -13.541 -28.546 7.647 1.00 86.69 933 ASP A N 1
ATOM 7168 C CA . ASP A 1 933 ? -13.449 -28.698 6.192 1.00 86.69 933 ASP A CA 1
ATOM 7169 C C . ASP A 1 933 ? -12.548 -27.635 5.533 1.00 86.69 933 ASP A C 1
ATOM 7171 O O . ASP A 1 933 ? -12.344 -27.661 4.318 1.00 86.69 933 ASP A O 1
ATOM 7175 N N . PHE A 1 934 ? -11.966 -26.705 6.306 1.00 85.56 934 PHE A N 1
ATOM 7176 C CA . PHE A 1 934 ? -11.117 -25.632 5.760 1.00 85.56 934 PHE A CA 1
ATOM 7177 C C . PHE A 1 934 ? -9.781 -26.144 5.207 1.00 85.56 934 PHE A C 1
ATOM 7179 O O . PHE A 1 934 ? -9.135 -25.458 4.421 1.00 85.56 934 PHE A O 1
ATOM 7186 N N . GLY A 1 935 ? -9.366 -27.355 5.581 1.00 82.00 935 GLY A N 1
ATOM 7187 C CA . GLY A 1 935 ? -8.173 -28.001 5.048 1.00 82.00 935 GLY A CA 1
ATOM 7188 C C . GLY A 1 935 ? -7.521 -28.947 6.051 1.00 82.00 935 GLY A C 1
ATOM 7189 O O . GLY A 1 935 ? -7.963 -29.095 7.185 1.00 82.00 935 GLY A O 1
ATOM 7190 N N . THR A 1 936 ? -6.421 -29.582 5.644 1.00 80.44 936 THR A N 1
ATOM 7191 C CA . THR A 1 936 ? -5.654 -30.499 6.508 1.00 80.44 936 THR A CA 1
ATOM 7192 C C . THR A 1 936 ? -4.242 -29.981 6.769 1.00 80.44 936 THR A C 1
ATOM 7194 O O . THR A 1 936 ? -3.679 -29.259 5.951 1.00 80.44 936 THR A O 1
ATOM 7197 N N . GLY A 1 937 ? -3.630 -30.399 7.879 1.00 85.50 937 GLY A N 1
ATOM 7198 C CA . GLY A 1 937 ? -2.250 -30.030 8.207 1.00 85.50 937 GLY A CA 1
ATOM 7199 C C . GLY A 1 937 ? -2.114 -28.576 8.670 1.00 85.50 937 GLY A C 1
ATOM 7200 O O . GLY A 1 937 ? -2.994 -28.057 9.351 1.00 85.50 937 GLY A O 1
ATOM 7201 N N . ILE A 1 938 ? -0.988 -27.939 8.332 1.00 85.81 938 ILE A N 1
ATOM 7202 C CA . ILE A 1 938 ? -0.679 -26.566 8.768 1.00 85.81 938 ILE A CA 1
ATOM 7203 C C . ILE A 1 938 ? -1.636 -25.557 8.124 1.00 85.81 938 ILE A C 1
ATOM 7205 O O . ILE A 1 938 ? -2.150 -24.703 8.834 1.00 85.81 938 ILE A O 1
ATOM 7209 N N . GLU A 1 939 ? -1.927 -25.692 6.826 1.00 86.81 939 GLU A N 1
ATOM 7210 C CA . GLU A 1 939 ? -2.817 -24.773 6.096 1.00 86.81 939 GLU A CA 1
ATOM 7211 C C . GLU A 1 939 ? -4.210 -24.707 6.734 1.00 86.81 939 GLU A C 1
ATOM 7213 O O . GLU A 1 939 ? -4.659 -23.626 7.107 1.00 86.81 939 GLU A O 1
ATOM 7218 N N . GLY A 1 940 ? -4.843 -25.862 6.973 1.00 87.81 940 GLY A N 1
ATOM 7219 C CA . GLY A 1 940 ? -6.158 -25.914 7.622 1.00 87.81 940 GLY A CA 1
ATOM 7220 C C . GLY A 1 940 ? -6.153 -25.356 9.050 1.00 87.81 940 GLY A C 1
ATOM 7221 O O . GLY A 1 940 ? -7.057 -24.615 9.430 1.00 87.81 940 GLY A O 1
ATOM 7222 N N . ALA A 1 941 ? -5.111 -25.649 9.839 1.00 89.31 941 ALA A N 1
ATOM 7223 C CA . ALA A 1 941 ? -4.982 -25.114 11.198 1.00 89.31 941 ALA A CA 1
ATOM 7224 C C . ALA A 1 941 ? -4.811 -23.586 11.209 1.00 89.31 941 ALA A C 1
ATOM 7226 O O . ALA A 1 941 ? -5.386 -22.905 12.061 1.00 89.31 941 ALA A O 1
ATOM 7227 N N . VAL A 1 942 ? -4.045 -23.045 10.257 1.00 89.62 942 VAL A N 1
ATOM 7228 C CA . VAL A 1 942 ? -3.862 -21.602 10.075 1.00 89.62 942 VAL A CA 1
ATOM 7229 C C . VAL A 1 942 ? -5.165 -20.946 9.637 1.00 89.62 942 VAL A C 1
ATOM 7231 O O . VAL A 1 942 ? -5.556 -19.949 10.239 1.00 89.62 942 VAL A O 1
ATOM 7234 N N . ASP A 1 943 ? -5.866 -21.500 8.648 1.00 90.94 943 ASP A N 1
ATOM 7235 C CA . ASP A 1 943 ? -7.120 -20.932 8.147 1.00 90.94 943 ASP A CA 1
ATOM 7236 C C . ASP A 1 943 ? -8.210 -20.937 9.232 1.00 90.94 943 ASP A C 1
ATOM 7238 O O . ASP A 1 943 ? -8.909 -19.936 9.415 1.00 90.94 943 ASP A O 1
ATOM 7242 N N . HIS A 1 944 ? -8.283 -21.993 10.047 1.00 92.25 944 HIS A N 1
ATOM 7243 C CA . HIS A 1 944 ? -9.168 -22.049 11.212 1.00 92.25 944 HIS A CA 1
ATOM 7244 C C . HIS A 1 944 ? -8.784 -21.000 12.276 1.00 92.25 944 HIS A C 1
ATOM 7246 O O . HIS A 1 944 ? -9.635 -20.229 12.729 1.00 92.25 944 HIS A O 1
ATOM 7252 N N . TYR A 1 945 ? -7.500 -20.904 12.640 1.00 92.06 945 TYR A N 1
ATOM 7253 C CA . TYR A 1 945 ? -6.998 -19.904 13.592 1.00 92.06 945 TYR A CA 1
ATOM 7254 C C . TYR A 1 945 ? -7.264 -18.462 13.129 1.00 92.06 945 TYR A C 1
ATOM 7256 O O . TYR A 1 945 ? -7.760 -17.622 13.888 1.00 92.06 945 TYR A O 1
ATOM 7264 N N . VAL A 1 946 ? -6.976 -18.166 11.863 1.00 91.06 946 VAL A N 1
ATOM 7265 C CA . VAL A 1 946 ? -7.218 -16.860 11.245 1.00 91.06 946 VAL A CA 1
ATOM 7266 C C . VAL A 1 946 ? -8.702 -16.524 11.290 1.00 91.06 946 VAL A C 1
ATOM 7268 O O . VAL A 1 946 ? -9.040 -15.435 11.753 1.00 91.06 946 VAL A O 1
ATOM 7271 N N . ALA A 1 947 ? -9.571 -17.450 10.873 1.00 93.44 947 ALA A N 1
ATOM 7272 C CA . ALA A 1 947 ? -11.010 -17.231 10.815 1.00 93.44 947 ALA A CA 1
ATOM 7273 C C . ALA A 1 947 ? -11.608 -16.935 12.203 1.00 93.44 947 ALA A C 1
ATOM 7275 O O . ALA A 1 947 ? -12.351 -15.964 12.350 1.00 93.44 947 ALA A O 1
ATOM 7276 N N . MET A 1 948 ? -11.219 -17.689 13.242 1.00 94.19 948 MET A N 1
ATOM 7277 C CA . MET A 1 948 ? -11.646 -17.424 14.626 1.00 94.19 948 MET A CA 1
ATOM 7278 C C . MET A 1 948 ? -11.200 -16.042 15.115 1.00 94.19 948 MET A C 1
ATOM 7280 O O . MET A 1 948 ? -11.969 -15.304 15.731 1.00 94.19 948 MET A O 1
ATOM 7284 N N . THR A 1 949 ? -9.958 -15.660 14.813 1.00 92.19 949 THR A N 1
ATOM 7285 C CA . THR A 1 949 ? -9.348 -14.428 15.339 1.00 92.19 949 THR A CA 1
ATOM 7286 C C . THR A 1 949 ? -9.842 -13.145 14.666 1.00 92.19 949 THR A C 1
ATOM 7288 O O . THR A 1 949 ? -9.487 -12.057 15.121 1.00 92.19 949 THR A O 1
ATOM 7291 N N . ARG A 1 950 ? -10.684 -13.231 13.621 1.00 91.25 950 ARG A N 1
ATOM 7292 C CA . ARG A 1 950 ? -11.325 -12.049 13.007 1.00 91.25 950 ARG A CA 1
ATOM 7293 C C . ARG A 1 950 ? -12.455 -11.470 13.866 1.00 91.25 950 ARG A C 1
ATOM 7295 O O . ARG A 1 950 ? -12.882 -10.344 13.614 1.00 91.25 950 ARG A O 1
ATOM 7302 N N . ALA A 1 951 ? -12.947 -12.221 14.854 1.00 91.12 951 ALA A N 1
ATOM 7303 C CA . ALA A 1 951 ? -14.005 -11.782 15.755 1.00 91.12 951 ALA A CA 1
ATOM 7304 C C . ALA A 1 951 ? -13.484 -10.804 16.820 1.00 91.12 951 ALA A C 1
ATOM 7306 O O . ALA A 1 951 ? -12.521 -11.090 17.532 1.00 91.12 951 ALA A O 1
ATOM 7307 N N . THR A 1 952 ? -14.160 -9.666 16.982 1.00 87.69 952 THR A N 1
ATOM 7308 C CA . THR A 1 952 ? -13.835 -8.659 18.006 1.00 87.69 952 THR A CA 1
ATOM 7309 C C . THR A 1 952 ? -14.818 -8.651 19.178 1.00 87.69 952 THR A C 1
ATOM 7311 O O . THR A 1 952 ? -14.522 -8.025 20.201 1.00 87.69 952 THR A O 1
ATOM 7314 N N . GLN A 1 953 ? -15.970 -9.328 19.075 1.00 87.44 953 GLN A N 1
ATOM 7315 C CA . GLN A 1 953 ? -16.928 -9.459 20.182 1.00 87.44 953 GLN A CA 1
ATOM 7316 C C . GLN A 1 953 ? -17.414 -10.894 20.395 1.00 87.44 953 GLN A C 1
ATOM 7318 O O . GLN A 1 953 ? -17.295 -11.397 21.509 1.00 87.44 953 GLN A O 1
ATOM 7323 N N . GLN A 1 954 ? -17.975 -11.540 19.368 1.00 92.69 954 GLN A N 1
ATOM 7324 C CA . GLN A 1 954 ? -18.592 -12.865 19.488 1.00 92.69 954 GLN A CA 1
ATOM 7325 C C . GLN A 1 954 ? -18.135 -13.807 18.371 1.00 92.69 954 GLN A C 1
ATOM 7327 O O . GLN A 1 954 ? -18.031 -13.411 17.210 1.00 92.69 954 GLN A O 1
ATOM 7332 N N . LEU A 1 955 ? -17.906 -15.068 18.739 1.00 96.25 955 LEU A N 1
ATOM 7333 C CA . LEU A 1 955 ? -17.598 -16.164 17.826 1.00 96.25 955 LEU A CA 1
ATOM 7334 C C . LEU A 1 955 ? -18.655 -17.257 17.981 1.00 96.25 955 LEU A C 1
ATOM 7336 O O . LEU A 1 955 ? -18.975 -17.679 19.096 1.00 96.25 955 LEU A O 1
ATOM 7340 N N . VAL A 1 956 ? -19.174 -17.714 16.847 1.00 96.88 956 VAL A N 1
ATOM 7341 C CA . VAL A 1 956 ? -20.098 -18.841 16.756 1.00 96.88 956 VAL A CA 1
ATOM 7342 C C . VAL A 1 956 ? -19.500 -19.866 15.804 1.00 96.88 956 VAL A C 1
ATOM 7344 O O . VAL A 1 956 ? -19.088 -19.517 14.702 1.00 96.88 956 VAL A O 1
ATOM 7347 N N . VAL A 1 957 ? -19.457 -21.126 16.216 1.00 96.56 957 VAL A N 1
ATOM 7348 C CA . VAL A 1 957 ? -18.968 -22.238 15.403 1.00 96.56 957 VAL A CA 1
ATOM 7349 C C . VAL A 1 957 ? -20.128 -23.183 15.134 1.00 96.56 957 VAL A C 1
ATOM 7351 O O . VAL A 1 957 ? -20.687 -23.781 16.053 1.00 96.56 957 VAL A O 1
ATOM 7354 N N . LEU A 1 958 ? -20.510 -23.297 13.868 1.00 95.88 958 LEU A N 1
ATOM 7355 C CA . LEU A 1 958 ? -21.610 -24.131 13.420 1.00 95.88 958 LEU A CA 1
ATOM 7356 C C . LEU A 1 958 ? -21.091 -25.336 12.650 1.00 95.88 958 LEU A C 1
ATOM 7358 O O . LEU A 1 958 ? -20.236 -25.192 11.779 1.00 95.88 958 LEU A O 1
ATOM 7362 N N . THR A 1 959 ? -21.631 -26.512 12.951 1.00 92.88 959 THR A N 1
ATOM 7363 C CA . THR A 1 959 ? -21.253 -27.762 12.284 1.00 92.88 959 THR A CA 1
ATOM 7364 C C . THR A 1 959 ? -22.472 -28.451 11.679 1.00 92.88 959 THR A C 1
ATOM 7366 O O . THR A 1 959 ? -23.576 -28.396 12.222 1.00 92.88 959 THR A O 1
ATOM 7369 N N . SER A 1 960 ? -22.311 -29.090 10.523 1.00 86.50 960 SER A N 1
ATOM 7370 C CA . SER A 1 960 ? -23.365 -29.804 9.785 1.00 86.50 960 SER A CA 1
ATOM 7371 C C . SER A 1 960 ? -23.728 -31.165 10.411 1.00 86.50 960 SER A C 1
ATOM 7373 O O . SER A 1 960 ? -24.364 -31.999 9.765 1.00 86.50 960 SER A O 1
ATOM 7375 N N . SER A 1 961 ? -23.297 -31.399 11.657 1.00 58.94 961 SER A N 1
ATOM 7376 C CA . SER A 1 961 ? -23.407 -32.656 12.416 1.00 58.94 961 SER A CA 1
ATOM 7377 C C . SER A 1 961 ? -24.836 -33.028 12.798 1.00 58.94 961 SER A C 1
ATOM 7379 O O . SER A 1 961 ? -25.560 -32.144 13.311 1.00 58.94 961 SER A O 1
#

Secondary structure (DSSP, 8-state):
------S---GGG------TTEEPPTTTT-TTSS-TTEEEEEESS-SGGGEE--SB-SSS-B------SS-TT--EE-TT-TTTTGGG--EEEEEPPEEB-TT-EEEEEEEE---TTTEEEEEEEPPSS-TTSPEEEEEE---SEEEEEEEEEE-GGGTTSEEEEEEEE---STT--EEEEEEE--EEPP-----------------------------------------------S-----------SB---GGGGGGG-HHHHHHHHHHHHHHHHHHHHHHHHHHHHHHHHHHS---STHHHHHHHHHHHHHHHHHHHHHH-SGGGEEEEEEETT-PPPEEEESS-EE-TTS-EEEEETTSGGGHHHHH--SS--TTEEEEEEEEEETTEEEEEEEEE-SGGGGGT-TT--S--HHHHTT-S---HHHHHHHHHHHHHHHHHHHS-SSSEEEEEE-TTS-HHHHHHHHHHHHHHH-TTTSTTSTT-EEEEESSHHHHHHHHHHHHHTT---EEEEEGGGGSGGGGTPBPP--HHHHHHHTSHHHHHHHHHHHHTTSPPP-S-EEEE-SS-EEEE-HHHHHHHHHTS-TT--HHHHHHHHHHHHHHHHHHT--SS--HHHHHHHHHT-HHHHHHHHHHS----HHHHHHHHHH-HHHHHHH-TTS-HHHHHHT--SSTT--BGGGHHHHHHHHHHH--TTHHHHHHHHHHHHHHHHHHHHHHHHHHHHHT-SSS-HHHHHHTT-HHHHHHTS-GGGS------TTS---SEEEESSGGG--HHHHHHHHHH-TT--EEEEE-GGG-TT---S-HHHHHHHHT-S-EEEEEE-EESSS-HHHHHHHHHHHHHH-TT--PPEE----S-PPEEEEGGGHHHHHHHHHHH-SS--EEEES-TT---SSTTEEEE-HHHHTT--EEEEEEE-GGGG-SHHHHHHHHHHHHHTEEEEEEEEE--

pLDDT: mean 79.16, std 18.66, range [21.89, 97.19]

Radius of gyration: 36.17 Å; chains: 1; bounding box: 109×93×96 Å